Protein AF-0000000077543007 (afdb_homodimer)

Nearest PDB structures (foldseek):
  8khv-assembly1_A  TM=5.682E-01  e=6.028E-10  Spirosoma fluviale
  8khw-assembly1_A  TM=5.569E-01  e=1.251E-08  Bacteroides intestinalis
  7uft-assembly1_A  TM=4.070E-01  e=1.947E-04  Bifidobacterium longum
  7vqo-assembly1_A  TM=4.888E-01  e=1.429E-02  Thermochaetoides thermophila DSM 1495
  8khv-assembly1_A  TM=5.682E-01  e=8.457E-10  Spirosoma fluviale

Secondary structure (DSSP, 8-state):
--SSTTTTT----SHHHHHHHHHHHHGGGGGGB-TTSS-B--SS----SS-HHHHHHHHHHTTHHHHHHHHHHT-S-HHHHHHHHHHHHHHH-TTSTT------TT-THHHHHHHHHHHHHHS-GGGTGGGS-HHHHHHHHHHHHTTTT----SSTTHHHHHHHHHHHHHTS----HHHHHHHHHHHHHHHTTEEETTEE-SSSBPPHHHHHHHHHHHHHH--------BB--SGGGTTSSHHHHHHHHHHHHTTT-HHHHHHHHHHHHHHHHHHGGGB-TT--B---SS-GGGGGGGGHHHHHHHHHT--SPPTTS-SHHHHHHHHHHHHHHHHHT-TTSB-TTS-B-SBSSSB-STT--TT--TTGGGGGGGGGGGGGS-TTSHHHHSPPPPPPHHHHH--EEEETTTTEEEE--TTS---EEEE-S-B-SS--TTHHHHH-SSEEESSS--B--S-SSSHHHH--TT-EEEESSTTSS-B---SBPPPEEEEEEEESSS-EEEEEEEEEE-SSTT-SEEEEEEEEPP-SSSTTEEEEEEEEEEB--SSEEEEEEE---EE-B-TTT-PBPPBPS-GGGGTTPPTTTS-EEEE-SSEEEEEETTEEEEEEE---TT-EEEEE-PPTT-BSS-SSEEEEEEEEEEETTSB--EEEEEEEEEEESSGGG-----SS-HHHHHH----EE-SS---SS-EEEE--/--SSTTTTT----SHHHHHHHHHHHHGGGGGGB-TTSS-B--SS----SS-HHHHHHHHHHTTHHHHHHHHHHT-S-HHHHHHHHHHHHHHH-TTSTT------TT-THHHHHHHHHHHHHHS-GGGTGGGS-HHHHHHHHHHHHTTTT----SSTHHHHHHHHHHHHHHTS----HHHHHHHHHHHHHHHTTEEETTEE-SSSBPPHHHHHHHHHHHHHH--------BB--SGGGTTSSHHHHHHHHHHHHTTT-HHHHHHHHHHHHHHHHHHGGGB-TT--B---SS-GGGGGGGGHHHHHHHHHT--SPPTTS-SHHHHHHHHHHHHHHHHHT-TTSB-TTS-B-SBSSSB-STT--TT--TTGGGGGGGGGGGGGS-TTSHHHHSPPPPPPHHHHH--EEEETTTTEEEE--TTS---EEEE-S-B-SS--TTHHHHHSSSEEESSS--B--S-SSSHHHH--TT-EEEESSTTSS-B---SBPPPEEEEEEEESSS-EEEEEEEEEE-SSTT-SEEEEEEEEPP-SSSTTEEEEEEEEEEE--SSEEEEEEE---EE-B-TTT-PBPPBPS-GGGGTTPPTTTS-EEEE-SSEEEEEETTEEEEEEE---TT-EEEEE-PPTT-BSS-SSEEEEEEEEEEETTSEEEEEEEEEEEEEESSGGG-----SS-HHHHHH----EE-SS---SS-EEEE--

Solvent-accessible surface area (backbone atoms only — not comparable to full-atom values): 69764 Å² total; per-residue (Å²): 129,59,63,36,69,43,37,40,74,38,78,43,82,48,70,66,42,48,47,42,25,51,49,40,65,50,54,44,50,61,83,32,39,42,98,58,33,22,25,18,54,70,87,60,64,55,36,26,76,62,35,59,53,46,44,18,37,34,37,47,27,36,54,25,33,33,50,16,13,23,45,40,34,72,68,53,62,56,82,71,50,45,53,60,62,53,6,49,48,26,18,42,30,85,86,34,96,37,33,59,65,85,52,56,60,70,32,70,56,48,59,46,34,27,30,51,18,47,22,56,63,46,22,49,52,77,77,46,66,67,65,43,50,71,66,38,47,52,30,44,52,52,55,55,54,35,56,64,94,47,56,59,64,78,34,62,58,40,54,17,55,40,36,29,47,48,24,34,40,74,66,66,67,46,84,47,71,65,54,55,49,52,43,50,52,41,52,55,55,57,60,63,15,55,70,43,65,45,37,25,31,67,19,57,68,55,52,70,66,57,54,53,49,36,51,51,46,20,75,73,68,36,44,49,85,78,52,68,58,25,34,48,53,45,48,49,24,30,23,70,32,44,45,21,52,47,28,48,42,34,53,77,39,33,89,78,37,54,72,60,31,51,51,43,49,50,26,49,47,40,25,47,59,56,55,58,67,46,38,46,69,43,21,44,54,44,66,59,40,80,70,54,39,21,52,61,14,68,37,8,35,43,21,25,45,58,67,35,60,64,73,87,36,50,76,75,49,53,41,49,16,34,39,40,24,56,34,34,34,26,52,30,39,47,20,73,50,33,78,39,34,45,43,96,74,41,43,64,49,54,22,59,42,26,52,33,73,55,69,46,51,54,74,48,33,65,35,48,36,43,53,24,33,45,33,46,36,43,49,23,55,49,73,81,34,62,53,63,61,36,64,70,34,71,74,58,63,69,57,55,74,46,29,64,43,80,40,76,63,54,37,31,36,39,37,39,32,72,86,33,27,43,48,34,33,40,41,63,46,25,28,65,48,62,74,51,54,48,44,42,53,32,39,27,28,47,49,34,25,42,74,44,30,54,33,30,33,70,32,54,52,30,64,37,25,37,30,50,40,24,30,62,32,37,16,74,59,27,56,44,41,69,31,42,52,42,72,55,41,78,59,47,77,46,56,27,43,37,46,52,100,62,79,40,78,44,69,24,40,34,24,42,34,32,58,42,91,84,53,45,40,39,36,38,38,35,40,40,61,55,37,91,91,40,32,41,34,35,36,40,39,34,42,38,35,39,68,27,83,38,65,44,31,36,37,41,33,23,19,55,34,37,54,36,40,39,87,89,66,33,40,72,58,47,80,46,92,53,67,69,69,30,60,88,44,55,76,37,71,56,66,19,31,42,72,58,78,42,30,24,35,41,30,12,72,58,15,40,25,16,30,35,46,74,79,52,82,64,48,43,48,39,72,40,64,38,48,34,49,25,34,43,70,39,37,42,40,26,21,20,31,42,33,39,57,41,75,16,74,49,80,52,75,45,76,48,51,39,40,33,35,44,40,28,29,56,32,64,73,40,57,71,92,70,81,70,44,58,38,55,56,64,72,56,63,86,42,75,40,88,80,80,60,92,67,98,57,64,33,33,39,63,74,126,131,61,62,37,70,43,36,41,73,38,78,41,82,47,70,65,42,49,47,40,26,51,51,40,65,52,55,46,51,61,83,31,39,42,97,58,32,21,24,18,53,71,86,61,61,57,36,27,76,62,34,61,52,46,42,19,36,35,38,46,27,36,53,25,32,33,51,16,13,22,44,40,33,72,69,54,62,56,80,71,49,44,52,58,63,52,5,48,48,25,18,42,29,83,86,34,96,37,33,59,67,84,54,57,59,71,33,70,56,49,59,45,35,27,30,50,18,47,22,56,62,47,21,51,53,77,76,45,66,67,64,43,51,72,66,36,48,52,30,42,53,54,53,56,55,34,54,65,94,47,54,61,64,78,33,59,57,41,54,18,54,41,35,28,47,48,24,34,39,74,66,66,68,47,85,48,71,65,54,54,48,51,42,50,52,40,52,55,54,57,59,62,14,56,70,43,66,44,36,23,32,65,18,56,67,53,52,70,66,56,53,53,49,38,50,52,45,21,76,72,68,35,43,48,86,78,52,68,57,24,33,47,54,46,48,49,25,30,23,71,30,44,47,22,52,45,28,47,41,35,52,77,38,34,90,79,37,53,71,62,30,50,51,44,51,50,26,49,48,41,24,47,61,56,57,58,67,47,39,47,69,43,21,44,53,44,66,58,40,79,70,52,39,21,52,61,15,67,36,8,35,42,20,24,46,57,67,34,60,64,72,86,36,49,76,74,49,53,40,49,17,35,37,39,24,56,34,34,33,27,52,31,37,46,19,74,50,32,76,38,34,43,41,96,73,40,43,64,49,53,21,59,42,26,52,31,70,55,68,47,52,53,74,49,31,65,36,47,38,43,53,24,33,45,34,47,36,43,49,24,54,50,72,80,34,62,53,62,60,35,65,70,33,70,73,58,63,70,57,56,75,46,29,64,44,78,38,76,65,53,36,32,36,41,37,38,33,73,86,31,27,42,47,33,33,38,40,60,45,24,28,67,48,62,72,52,54,46,44,43,55,32,37,28,29,47,50,32,23,43,73,41,31,54,33,32,34,70,31,53,53,31,63,37,25,36,31,51,43,26,30,63,31,39,16,74,60,28,54,43,42,69,32,40,52,40,72,54,41,77,58,46,79,47,54,26,41,36,47,52,100,62,79,40,78,45,69,25,39,35,26,43,34,32,57,42,91,84,54,46,39,37,35,37,38,34,40,40,62,54,38,91,91,39,32,41,34,35,36,40,39,35,42,37,33,38,67,27,80,38,66,45,31,38,37,40,33,24,19,53,34,38,56,36,39,37,88,89,66,33,41,72,58,46,80,47,91,53,66,70,70,30,61,88,45,56,78,38,72,56,66,20,30,41,70,56,78,44,28,24,36,40,29,13,71,57,14,40,26,17,30,35,46,75,80,52,81,64,46,45,46,39,73,40,63,38,46,36,48,24,34,45,69,39,37,44,42,28,22,19,31,42,32,39,57,42,75,15,74,49,80,53,75,46,78,48,52,39,40,34,34,43,38,28,29,58,32,63,73,41,56,71,91,72,78,71,44,57,38,56,55,64,72,56,63,86,40,73,41,86,80,79,60,92,68,97,57,62,33,31,38,62,75,127

Sequence (1408 aa):
MPPLSGFSDNPFETRDDVIRAAEALIRPLMQYMSPGKGRVRIPHSTGTHFDETAAQLEGFARPFWAIGALLMGRTGNMELIQSWLDGFEAGTDPESPDYWGPIKSFDQRMVEAEMISFSLLASPRGLLWERLSQKAQQNLIAWLSGLHGKDMPQANWLWFRVFANLALLKVCQVDTPALRHHLKEDLERLDEFYITDGWSGDGLWRSAELDLQEYETYKETGKANTVRSSRNACYYSGSFAIQFSQLLYTRFAGDMDPDRTERYRQQARDFGRGFCRFFDKAGAAIPFGRSLTYRFACGGFFAALAVADTPDLPDPLGSPGVVKGFLLRHLRWWARHSSDIFYTDGVLNFGWTYPQMYLTEDYNSPQSVYWALKSLIVVGLPENSTFWSEPEAPYPETLLEEPLRVLPAPRQILCNQPGGNHHFMLSFAQFLAIPFKGIMAKYSKFAYSSAFGFSVPSGGYGLAQLAPDNTLALSRDGMETWAVKYKCAEPEFKTATVHAAALQQVPVATVQWFPWTDRSVSVSTTIVPPTARWPDWHIRIHRVSGHLNLGKVFTAEGGFAIHGRHVKDTLELGQLDSANLLTGCDLGEVEGVLQDERSVLILSEQGASGITTNVLAGTTVSPLKPEPNTNLMRQRTLIPTIEHTIDGSGSGEIILVTKVFAISRKANGGWKNQGASLRDRWVNEPVIDMGDTKSNGDFISVSYMPPLSGFSDNPFETRDDVIRAAEALIRPLMQYMSPGKGRVRIPHSTGTHFDETAAQLEGFARPFWAIGALLMGRTGNMELIQSWLDGFEAGTDPESPDYWGPIKSFDQRMVEAEMISFSLLASPRGLLWERLSQKAQQNLIAWLSGLHGKDMPQANWLWFRVFANLALLKVCQVDTPALRHHLKEDLERLDEFYITDGWSGDGLWRSAELDLQEYETYKETGKANTVRSSRNACYYSGSFAIQFSQLLYTRFAGDMDPDRTERYRQQARDFGRGFCRFFDKAGAAIPFGRSLTYRFACGGFFAALAVADTPDLPDPLGSPGVVKGFLLRHLRWWARHSSDIFYTDGVLNFGWTYPQMYLTEDYNSPQSVYWALKSLIVVGLPENSTFWSEPEAPYPETLLEEPLRVLPAPRQILCNQPGGNHHFMLSFAQFLAIPFKGIMAKYSKFAYSSAFGFSVPSGGYGLAQLAPDNTLALSRDGMETWAVKYKCAEPEFKTATVHAAALQQVPVATVQWFPWTDRSVSVSTTIVPPTARWPDWHIRIHRVSGHLNLGKVFTAEGGFAIHGRHVKDTLELGQLDSANLLTGCDLGEVEGVLQDERSVLILSEQGASGITTNVLAGTTVSPLKPEPNTNLMRQRTLIPTIEHTIDGSGSGEIILVTKVFAISRKANGGWKNQGASLRDRWVNEPVIDMGDTKSNGDFISVSY

Organism: Fusarium solani (NCBI:txid169388)

Radius of gyration: 32.07 Å; Cα contacts (8 Å, |Δi|>4): 3424; chains: 2; bounding box: 77×89×77 Å

Foldseek 3Di:
DFLFPLALPQLLFALVSLLSNLLSQLQLQVVQADPQSQFTDDPPDDAFPADPLLVRNLQLQLSLLQVLLCQLQVHHPCVSCVSSLSNLQQQLDPPHPSDSDADAAQHSNLVSLQSVLSSLLRHDCVSHVVVDDPVSLVSLLVRLCSPQPHHHDLFLSLLSNLSSLLSCVPRVVDDDPSSVVSNVVSVVSLVQQDFDLLFGDRHNADAVVVVVVQLVVCVVPVDHLPDQHFQDGDLCRALLGNLLSLLSCLLRPCVPCVVSNVVSLSSLLRCCQPLLLQAFQQLQGFQFAAPCLLELSSLLRLLSCQSSVRPCRDPPCRFLLASLQNLSSNSSVCSNLQRAQADSSSHGEGFYSHHFCLRHWSRDDRSNNSSNCSSSSSSSDYCPRRNRVDGRDGHGCVCQVPQWDQDQRSRKIWGHHPVFFWTKMAGAAGAGSPDIRQGCQRHPAGMTTSQQFTFGAPDFFACQRRVAARWKWKDLPPRGGTFTFHHWHDKDKDWKWWDAPDIDIFIKIWIKGASDSNSQKIKIKIKAAADPVQSFKIKIKIKIFGQCCRAKMKIKHWHGWDAQAAPPPRHGAAEDDDLCVQVPDDQAPDAHWYDDAFKIWGGHNFGIKMKGWDDDVAKHWDFDWHQASRGRRHRTTTITMIMHMDGSNDGDIDMIMMMIGTGTQQGNNGDDPPDDTPSVSVVPTAAEDPPDDDDPHIHMYDDD/DFLFPLALPQLLFALVSLLSNLLSQLQLQVVQADPQSQFTDDPPDDAFPADPLLVRNLQLQLSLLQVLLCQLQVHHPCVSCVSSLSNLQQQLDPPHPSDSDADAAQHSNLVSLQSVLSSLLRHDCVSHVVVDDPVSLVSLLVRLCSPQPHHHDLFLSLLSNLSSLLSCVPRVVDDDPSSVVSNVVSVVSLVQQDFDLLFGDRHNADAVVVVVVQLVVCVVPVDHLPDQHFQDGDLCRALLGNLLSLLSCLLRPCVPCVVSNVVSLSSLLRCCVPLLLQAFQQLQGFQFAAPCLLELSSLLRLLSCQSSVRPCRDPPCRFLLASLQNLSSNSSVCSNLQRAQADSSSHGEGFYSHHFCLRHWSRDDRSNNSSNCSSSSSSSDYCPRRNRVDGRDGHGCVCQVPQWDQDQRSRKIWGHHPVFFWTKMAGAAGAGSPDIRQGCQRHPAGMTTSQQFTFGAPDFFACQRRVAARWKWKDLPPRGGTFTFHHWHRKDKDWKWWDAPDIDIDIKIWIKGASDSNSQKIKIWIKAAADPVQSFKIKIKIKIFGQCLRAKMKIKHWHGWDAQAAPPPRHGAAEDDDLCVQVPDDQAPDAHWYDDAFKIWGGHNFGIKMKGWDDDVAKHWDFDWHQASRGRRHRTTTITMIMHMDGSNDGDIDMIMMMIGTHTQQGSRGDDPPDDTPSVSVVPTAAEDPPDDDDPHIHMYDDD

pLDDT: mean 94.96, std 6.3, range [54.31, 98.88]

InterPro domains:
  IPR016624 Uncharacterised conserved protein UCP014753 [PIRSF014753] (2-687)
  IPR016624 Uncharacterised conserved protein UCP014753 [PTHR35339] (1-686)
  IPR049237 DUF2264, C-terminal domain [PF20938] (404-688)
  IPR049349 DUF2264, N-terminal domain [PF10022] (14-395)

Structure (mmCIF, N/CA/C/O backbone):
data_AF-0000000077543007-model_v1
#
loop_
_entity.id
_entity.type
_entity.pdbx_description
1 polymer 'DUF2264 domain-containing protein'
#
loop_
_atom_site.group_PDB
_atom_site.id
_atom_site.type_symbol
_atom_site.label_atom_id
_atom_site.label_alt_id
_atom_site.label_comp_id
_atom_site.label_asym_id
_atom_site.label_entity_id
_atom_site.label_seq_id
_atom_site.pdbx_PDB_ins_code
_atom_site.Cartn_x
_atom_site.Cartn_y
_atom_site.Cartn_z
_atom_site.occupancy
_atom_site.B_iso_or_equiv
_atom_site.auth_seq_id
_atom_site.auth_comp_id
_atom_site.auth_asym_id
_atom_site.auth_atom_id
_atom_site.pdbx_PDB_model_num
ATOM 1 N N . MET A 1 1 ? -15.898 -4.453 23.844 1 85.38 1 MET A N 1
ATOM 2 C CA . MET A 1 1 ? -14.805 -3.809 24.578 1 85.38 1 MET A CA 1
ATOM 3 C C . MET A 1 1 ? -14.133 -2.74 23.719 1 85.38 1 MET A C 1
ATOM 5 O O . MET A 1 1 ? -14.07 -2.871 22.5 1 85.38 1 MET A O 1
ATOM 9 N N . PRO A 1 2 ? -13.703 -1.674 24.422 1 93.31 2 PRO A N 1
ATOM 10 C CA . PRO A 1 2 ? -12.992 -0.674 23.625 1 93.31 2 PRO A CA 1
ATOM 11 C C . PRO A 1 2 ? -11.703 -1.222 23.016 1 93.31 2 PRO A C 1
ATOM 13 O O . PRO A 1 2 ? -11.047 -2.082 23.609 1 93.31 2 PRO A O 1
ATOM 16 N N . PRO A 1 3 ? -11.398 -0.762 21.828 1 94.06 3 PRO A N 1
ATOM 17 C CA . PRO A 1 3 ? -10.164 -1.215 21.188 1 94.06 3 PRO A CA 1
ATOM 18 C C . PRO A 1 3 ? -8.938 -1.092 22.109 1 94.06 3 PRO A C 1
ATOM 20 O O . PRO A 1 3 ? -8.109 -2.004 22.156 1 94.06 3 PRO A O 1
ATOM 23 N N . LEU A 1 4 ? -8.797 0.015 22.781 1 98.06 4 LEU A N 1
ATOM 24 C CA . LEU A 1 4 ? -7.777 0.2 23.812 1 98.06 4 LEU A CA 1
ATOM 25 C C . LEU A 1 4 ? -8.367 0.856 25.062 1 98.06 4 LEU A C 1
ATOM 27 O O . LEU A 1 4 ? -8.594 2.068 25.078 1 98.06 4 LEU A O 1
ATOM 31 N N . SER A 1 5 ? -8.555 0.048 26.109 1 98.12 5 SER A N 1
ATOM 32 C CA . SER A 1 5 ? -9.07 0.579 27.359 1 98.12 5 SER A CA 1
ATOM 33 C C . SER A 1 5 ? -8.172 1.682 27.906 1 98.12 5 SER A C 1
ATOM 35 O O . SER A 1 5 ? -6.949 1.537 27.938 1 98.12 5 SER A O 1
ATOM 37 N N . GLY A 1 6 ? -8.727 2.766 28.297 1 98.25 6 GLY A N 1
ATOM 38 C CA . GLY A 1 6 ? -7.977 3.895 28.828 1 98.25 6 GLY A CA 1
ATOM 39 C C . GLY A 1 6 ? -7.766 4.996 27.797 1 98.25 6 GLY A C 1
ATOM 40 O O . GLY A 1 6 ? -7.461 6.133 28.172 1 98.25 6 GLY A O 1
ATOM 41 N N . PHE A 1 7 ? -7.941 4.668 26.547 1 98.69 7 PHE A N 1
ATOM 42 C CA . PHE A 1 7 ? -7.836 5.668 25.484 1 98.69 7 PHE A CA 1
ATOM 43 C C . PHE A 1 7 ? -9.141 5.777 24.719 1 98.69 7 PHE A C 1
ATOM 45 O O . PHE A 1 7 ? -9.742 6.855 24.641 1 98.69 7 PHE A O 1
ATOM 52 N N . SER A 1 8 ? -9.633 4.664 24.156 1 98.56 8 SER A N 1
ATOM 53 C CA . SER A 1 8 ? -10.797 4.652 23.281 1 98.56 8 SER A CA 1
ATOM 54 C C . SER A 1 8 ? -12.078 4.957 24.047 1 98.56 8 SER A C 1
ATOM 56 O O . SER A 1 8 ? -13.086 5.355 23.469 1 98.56 8 SER A O 1
ATOM 58 N N . ASP A 1 9 ? -12.086 4.754 25.344 1 98.44 9 ASP A N 1
ATOM 59 C CA . ASP A 1 9 ? -13.234 5.035 26.203 1 98.44 9 ASP A CA 1
ATOM 60 C C . ASP A 1 9 ? -12.945 6.223 27.125 1 98.44 9 ASP A C 1
ATOM 62 O O . ASP A 1 9 ? -13.609 6.387 28.141 1 98.44 9 ASP A O 1
ATOM 66 N N . ASN A 1 10 ? -11.969 7.02 26.812 1 98.5 10 ASN A N 1
ATOM 67 C CA . ASN A 1 10 ? -11.508 8.133 27.625 1 98.5 10 ASN A CA 1
ATOM 68 C C . ASN A 1 10 ? -12.312 9.398 27.344 1 98.5 10 ASN A C 1
ATOM 70 O O . ASN A 1 10 ? -12.43 9.828 26.203 1 98.5 10 ASN A O 1
ATOM 74 N N . PRO A 1 11 ? -12.812 10.078 28.391 1 98.31 11 PRO A N 1
ATOM 75 C CA . PRO A 1 11 ? -13.562 11.312 28.156 1 98.31 11 PRO A CA 1
ATOM 76 C C . PRO A 1 11 ? -12.656 12.508 27.891 1 98.31 11 PRO A C 1
ATOM 78 O O . PRO A 1 11 ? -13.125 13.531 27.375 1 98.31 11 PRO A O 1
ATOM 81 N N . PHE A 1 12 ? -11.336 12.461 28.281 1 98.31 12 PHE A N 1
ATOM 82 C CA . PHE A 1 12 ? -10.352 13.523 28.094 1 98.31 12 PHE A CA 1
ATOM 83 C C . PHE A 1 12 ? -10.875 14.852 28.641 1 98.31 12 PHE A C 1
ATOM 85 O O . PHE A 1 12 ? -10.859 15.859 27.938 1 98.31 12 PHE A O 1
ATOM 92 N N . GLU A 1 13 ? -11.211 14.867 29.922 1 97.56 13 GLU A N 1
ATOM 93 C CA . GLU A 1 13 ? -11.766 16.062 30.562 1 97.56 13 GLU A CA 1
ATOM 94 C C . GLU A 1 13 ? -10.805 16.609 31.609 1 97.56 13 GLU A C 1
ATOM 96 O O . GLU A 1 13 ? -10.836 17.812 31.922 1 97.56 13 GLU A O 1
ATOM 101 N N . THR A 1 14 ? -10.016 15.734 32.188 1 96.88 14 THR A N 1
ATOM 102 C CA . THR A 1 14 ? -9.156 16.125 33.312 1 96.88 14 THR A CA 1
ATOM 103 C C . THR A 1 14 ? -7.711 15.727 33.031 1 96.88 14 THR A C 1
ATOM 105 O O . THR A 1 14 ? -7.426 15 32.094 1 96.88 14 THR A O 1
ATOM 108 N N . ARG A 1 15 ? -6.84 16.234 33.906 1 97.5 15 ARG A N 1
ATOM 109 C CA . ARG A 1 15 ? -5.434 15.844 33.844 1 97.5 15 ARG A CA 1
ATOM 110 C C . ARG A 1 15 ? -5.285 14.336 34.031 1 97.5 15 ARG A C 1
ATOM 112 O O . ARG A 1 15 ? -4.496 13.695 33.312 1 97.5 15 ARG A O 1
ATOM 119 N N . ASP A 1 16 ? -6.043 13.719 34.906 1 97.44 16 ASP A N 1
ATOM 120 C CA . ASP A 1 16 ? -5.988 12.281 35.188 1 97.44 16 ASP A CA 1
ATOM 121 C C . ASP A 1 16 ? -6.402 11.484 33.938 1 97.44 16 ASP A C 1
ATOM 123 O O . ASP A 1 16 ? -5.879 10.391 33.719 1 97.44 16 ASP A O 1
ATOM 127 N N . ASP A 1 17 ? -7.387 11.984 33.25 1 98.12 17 ASP A N 1
ATOM 128 C CA . ASP A 1 17 ? -7.801 11.32 32.031 1 98.12 17 ASP A CA 1
ATOM 129 C C . ASP A 1 17 ? -6.641 11.234 31.031 1 98.12 17 ASP A C 1
ATOM 131 O O . ASP A 1 17 ? -6.445 10.195 30.391 1 98.12 17 ASP A O 1
ATOM 135 N N . VAL A 1 18 ? -5.918 12.32 30.891 1 98.44 18 VAL A N 1
ATOM 136 C CA . VAL A 1 18 ? -4.812 12.359 29.938 1 98.44 18 VAL A CA 1
ATOM 137 C C . VAL A 1 18 ? -3.676 11.469 30.422 1 98.44 18 VAL A C 1
ATOM 139 O O . VAL A 1 18 ? -3.008 10.805 29.625 1 98.44 18 VAL A O 1
ATOM 142 N N . ILE A 1 19 ? -3.42 11.438 31.75 1 98.06 19 ILE A N 1
ATOM 143 C CA . ILE A 1 19 ? -2.434 10.531 32.312 1 98.06 19 ILE A CA 1
ATOM 144 C C . ILE A 1 19 ? -2.82 9.086 32.031 1 98.06 19 ILE A C 1
ATOM 146 O O . ILE A 1 19 ? -1.983 8.289 31.578 1 98.06 19 ILE A O 1
ATOM 150 N N . ARG A 1 20 ? -4.086 8.773 32.188 1 97.81 20 ARG A N 1
ATOM 151 C CA . ARG A 1 20 ? -4.594 7.438 31.906 1 97.81 20 ARG A CA 1
ATOM 152 C C . ARG A 1 20 ? -4.371 7.07 30.438 1 97.81 20 ARG A C 1
ATOM 154 O O . ARG A 1 20 ? -4 5.934 30.125 1 97.81 20 ARG A O 1
ATOM 161 N N . ALA A 1 21 ? -4.629 7.996 29.578 1 98.56 21 ALA A N 1
ATOM 162 C CA . ALA A 1 21 ? -4.422 7.762 28.156 1 98.56 21 ALA A CA 1
ATOM 163 C C . ALA A 1 21 ? -2.949 7.516 27.844 1 98.56 21 ALA A C 1
ATOM 165 O O . ALA A 1 21 ? -2.615 6.629 27.062 1 98.56 21 ALA A O 1
ATOM 166 N N . ALA A 1 22 ? -2.074 8.328 28.422 1 98.31 22 ALA A N 1
ATOM 167 C CA . ALA A 1 22 ? -0.638 8.164 28.219 1 98.31 22 ALA A CA 1
ATOM 168 C C . ALA A 1 22 ? -0.182 6.766 28.641 1 98.31 22 ALA A C 1
ATOM 170 O O . ALA A 1 22 ? 0.537 6.094 27.891 1 98.31 22 ALA A O 1
ATOM 171 N N . GLU A 1 23 ? -0.645 6.328 29.75 1 97.88 23 GLU A N 1
ATOM 172 C CA . GLU A 1 23 ? -0.274 5.012 30.266 1 97.88 23 GLU A CA 1
ATOM 173 C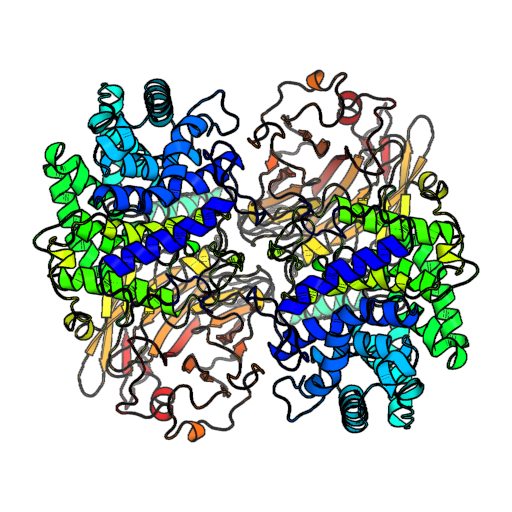 C . GLU A 1 23 ? -0.843 3.896 29.391 1 97.88 23 GLU A C 1
ATOM 175 O O . GLU A 1 23 ? -0.166 2.902 29.125 1 97.88 23 GLU A O 1
ATOM 180 N N . ALA A 1 24 ? -2.088 4.121 28.969 1 98.06 24 ALA A N 1
ATOM 181 C CA . ALA A 1 24 ? -2.74 3.127 28.125 1 98.06 24 ALA A CA 1
ATOM 182 C C . ALA A 1 24 ? -1.973 2.932 26.828 1 98.06 24 ALA A C 1
ATOM 184 O O . ALA A 1 24 ? -1.878 1.812 26.312 1 98.06 24 ALA A O 1
ATOM 185 N N . LEU A 1 25 ? -1.42 3.961 26.25 1 98.31 25 LEU A N 1
ATOM 186 C CA . LEU A 1 25 ? -0.743 3.926 24.953 1 98.31 25 LEU A CA 1
ATOM 187 C C . LEU A 1 25 ? 0.64 3.295 25.094 1 98.31 25 LEU A C 1
ATOM 189 O O . LEU A 1 25 ? 1.143 2.693 24.141 1 98.31 25 LEU A O 1
ATOM 193 N N . ILE A 1 26 ? 1.286 3.367 26.25 1 97.19 26 ILE A N 1
ATOM 194 C CA . ILE A 1 26 ? 2.654 2.887 26.422 1 97.19 26 ILE A CA 1
ATOM 195 C C . ILE A 1 26 ? 2.637 1.432 26.875 1 97.19 26 ILE A C 1
ATOM 197 O O . ILE A 1 26 ? 3.535 0.656 26.547 1 97.19 26 ILE A O 1
ATOM 201 N N . ARG A 1 27 ? 1.613 1.009 27.594 1 97.62 27 ARG A N 1
ATOM 202 C CA . ARG A 1 27 ? 1.558 -0.284 28.266 1 97.62 27 ARG A CA 1
ATOM 203 C C . ARG A 1 27 ? 1.702 -1.429 27.266 1 97.62 27 ARG A C 1
ATOM 205 O O . ARG A 1 27 ? 2.465 -2.369 27.5 1 97.62 27 ARG A O 1
ATOM 212 N N . PRO A 1 28 ? 1.023 -1.37 26.109 1 97.5 28 PRO A N 1
ATOM 213 C CA . PRO A 1 28 ? 1.122 -2.494 25.188 1 97.5 28 PRO A CA 1
ATOM 214 C C . PRO A 1 28 ? 2.539 -2.697 24.656 1 97.5 28 PRO A C 1
ATOM 216 O O . PRO A 1 28 ? 2.891 -3.801 24.219 1 97.5 28 PRO A O 1
ATOM 219 N N . LEU A 1 29 ? 3.383 -1.721 24.656 1 97.94 29 LEU A N 1
ATOM 220 C CA . LEU A 1 29 ? 4.734 -1.806 24.125 1 97.94 29 LEU A CA 1
ATOM 221 C C . LEU A 1 29 ? 5.625 -2.658 25.016 1 97.94 29 LEU A C 1
ATOM 223 O O . LEU A 1 29 ? 6.656 -3.17 24.562 1 97.94 29 LEU A O 1
ATOM 227 N N . MET A 1 30 ? 5.242 -2.807 26.281 1 97.25 30 MET A N 1
ATOM 228 C CA . MET A 1 30 ? 6.059 -3.508 27.266 1 97.25 30 MET A CA 1
ATOM 229 C C . MET A 1 30 ? 6.289 -4.957 26.844 1 97.25 30 MET A C 1
ATOM 231 O O . MET A 1 30 ? 7.375 -5.504 27.062 1 97.25 30 MET A O 1
ATOM 235 N N . GLN A 1 31 ? 5.309 -5.512 26.219 1 95.88 31 GLN A N 1
ATOM 236 C CA . GLN A 1 31 ? 5.402 -6.922 25.859 1 95.88 31 GLN A CA 1
ATOM 237 C C . GLN A 1 31 ? 6.395 -7.129 24.719 1 95.88 31 GLN A C 1
ATOM 239 O O . GLN A 1 31 ? 6.801 -8.258 24.438 1 95.88 31 GLN A O 1
ATOM 244 N N . TYR A 1 32 ? 6.879 -6.055 24.156 1 97.25 32 TYR A N 1
ATOM 245 C CA . TYR A 1 32 ? 7.746 -6.18 22.984 1 97.25 32 TYR A CA 1
ATOM 246 C C . TYR A 1 32 ? 9.125 -5.605 23.266 1 97.25 32 TYR A C 1
ATOM 248 O O . TYR A 1 32 ? 9.914 -5.383 22.344 1 97.25 32 TYR A O 1
ATOM 256 N N . MET A 1 33 ? 9.445 -5.348 24.469 1 97.94 33 MET A N 1
ATOM 257 C CA . MET A 1 33 ? 10.773 -4.883 24.859 1 97.94 33 MET A CA 1
ATOM 258 C C . MET A 1 33 ? 11.797 -6.008 24.75 1 97.94 33 MET A C 1
ATOM 260 O O . MET A 1 33 ? 11.469 -7.176 24.984 1 97.94 33 MET A O 1
ATOM 264 N N . SER A 1 34 ? 12.977 -5.66 24.359 1 97.88 34 SER A N 1
ATOM 265 C CA . SER A 1 34 ? 14.078 -6.609 24.359 1 97.88 34 SER A CA 1
ATOM 266 C C . SER A 1 34 ? 14.391 -7.086 25.781 1 97.88 34 SER A C 1
ATOM 268 O O . SER A 1 34 ? 13.961 -6.469 26.75 1 97.88 34 SER A O 1
ATOM 270 N N . PRO A 1 35 ? 15.156 -8.164 25.969 1 96.69 35 PRO A N 1
ATOM 271 C CA . PRO A 1 35 ? 15.492 -8.672 27.297 1 96.69 35 PRO A CA 1
ATOM 272 C C . PRO A 1 35 ? 16.172 -7.633 28.188 1 96.69 35 PRO A C 1
ATOM 274 O O . PRO A 1 35 ? 15.883 -7.531 29.375 1 96.69 35 PRO A O 1
ATOM 277 N N . GLY A 1 36 ? 17.031 -6.832 27.578 1 97.44 36 GLY A N 1
ATOM 278 C CA . GLY A 1 36 ? 17.688 -5.777 28.328 1 97.44 36 GLY A CA 1
ATOM 279 C C . GLY A 1 36 ? 16.875 -4.496 28.406 1 97.44 36 GLY A C 1
ATOM 280 O O . GLY A 1 36 ? 17.328 -3.496 28.953 1 97.44 36 GLY A O 1
ATOM 281 N N . LYS A 1 37 ? 15.703 -4.461 27.766 1 98 37 LYS A N 1
ATOM 282 C CA . LYS A 1 37 ? 14.719 -3.387 27.781 1 98 37 LYS A CA 1
ATOM 283 C C . LYS A 1 37 ? 15.219 -2.166 27.016 1 98 37 LYS A C 1
ATOM 285 O O . LYS A 1 37 ? 14.594 -1.104 27.047 1 98 37 LYS A O 1
ATOM 290 N N . GLY A 1 38 ? 16.297 -2.291 26.312 1 98.19 38 GLY A N 1
ATOM 291 C CA . GLY A 1 38 ? 16.875 -1.141 25.625 1 98.19 38 GLY A CA 1
ATOM 292 C C . GLY A 1 38 ? 16.25 -0.878 24.266 1 98.19 38 GLY A C 1
ATOM 293 O O . GLY A 1 38 ? 16.516 0.157 23.656 1 98.19 38 GLY A O 1
ATOM 294 N N . ARG A 1 39 ? 15.406 -1.795 23.781 1 98.38 39 ARG A N 1
ATOM 295 C CA . ARG A 1 39 ? 14.766 -1.687 22.484 1 98.38 39 ARG A CA 1
ATOM 296 C C . ARG A 1 39 ? 13.336 -2.203 22.531 1 98.38 39 ARG A C 1
ATOM 298 O O . ARG A 1 39 ? 12.961 -2.936 23.453 1 98.38 39 ARG A O 1
ATOM 305 N N . VAL A 1 40 ? 12.477 -1.747 21.625 1 98.19 40 VAL A N 1
ATOM 306 C CA . VAL A 1 40 ? 11.109 -2.238 21.453 1 98.19 40 VAL A CA 1
ATOM 307 C C . VAL A 1 40 ? 10.867 -2.613 20 1 98.19 40 VAL A C 1
ATOM 309 O O . VAL A 1 40 ? 11.055 -1.792 19.094 1 98.19 40 VAL A O 1
ATOM 312 N N . ARG A 1 41 ? 10.477 -3.82 19.703 1 97.12 41 ARG A N 1
ATOM 313 C CA . ARG A 1 41 ? 10.18 -4.309 18.359 1 97.12 41 ARG A CA 1
ATOM 314 C C . ARG A 1 41 ? 8.727 -4.754 18.25 1 97.12 41 ARG A C 1
ATOM 316 O O . ARG A 1 41 ? 8.391 -5.883 18.625 1 97.12 41 ARG A O 1
ATOM 323 N N . ILE A 1 42 ? 7.867 -3.967 17.672 1 96.94 42 ILE A N 1
ATOM 324 C CA . ILE A 1 42 ? 6.496 -4.359 17.375 1 96.94 42 ILE A CA 1
ATOM 325 C C . ILE A 1 42 ? 6.488 -5.457 16.312 1 96.94 42 ILE A C 1
ATOM 327 O O . ILE A 1 42 ? 7.199 -5.363 15.312 1 96.94 42 ILE A O 1
ATOM 331 N N . PRO A 1 43 ? 5.699 -6.527 16.5 1 93.25 43 PRO A N 1
ATOM 332 C CA . PRO A 1 43 ? 5.824 -7.723 15.664 1 93.25 43 PRO A CA 1
ATOM 333 C C . PRO A 1 43 ? 5.082 -7.594 14.336 1 93.25 43 PRO A C 1
ATOM 335 O O . PRO A 1 43 ? 4.594 -8.594 13.797 1 93.25 43 PRO A O 1
ATOM 338 N N . HIS A 1 44 ? 4.816 -6.551 13.742 1 89.94 44 HIS A N 1
ATOM 339 C CA . HIS A 1 44 ? 4.328 -6.34 12.383 1 89.94 44 HIS A CA 1
ATOM 340 C C . HIS A 1 44 ? 5.469 -5.98 11.438 1 89.94 44 HIS A C 1
ATOM 342 O O . HIS A 1 44 ? 5.789 -4.805 11.258 1 89.94 44 HIS A O 1
ATOM 348 N N . SER A 1 45 ? 5.922 -6.949 10.695 1 89.62 45 SER A N 1
ATOM 349 C CA . SER A 1 45 ? 7.23 -6.941 10.062 1 89.62 45 SER A CA 1
ATOM 350 C C . SER A 1 45 ? 7.207 -6.152 8.758 1 89.62 45 SER A C 1
ATOM 352 O O . SER A 1 45 ? 7.055 -6.73 7.676 1 89.62 45 SER A O 1
ATOM 354 N N . THR A 1 46 ? 7.383 -4.879 8.75 1 92.25 46 THR A N 1
ATOM 355 C CA . THR A 1 46 ? 7.625 -4.027 7.59 1 92.25 46 THR A CA 1
ATOM 356 C C . THR A 1 46 ? 8.938 -3.266 7.742 1 92.25 46 THR A C 1
ATOM 358 O O . THR A 1 46 ? 9.438 -3.102 8.859 1 92.25 46 THR A O 1
ATOM 361 N N . GLY A 1 47 ? 9.523 -2.92 6.645 1 95.5 47 GLY A N 1
ATOM 362 C CA . GLY A 1 47 ? 10.828 -2.273 6.668 1 95.5 47 GLY A CA 1
ATOM 363 C C . GLY A 1 47 ? 10.766 -0.788 6.371 1 95.5 47 GLY A C 1
ATOM 364 O O . GLY A 1 47 ? 9.727 -0.277 5.957 1 95.5 47 GLY A O 1
ATOM 365 N N . THR A 1 48 ? 11.859 -0.1 6.695 1 97.5 48 THR A N 1
ATOM 366 C CA . THR A 1 48 ? 12.125 1.294 6.355 1 97.5 48 THR A CA 1
ATOM 367 C C . THR A 1 48 ? 13.422 1.424 5.559 1 97.5 48 THR A C 1
ATOM 369 O O . THR A 1 48 ? 14.117 0.434 5.34 1 97.5 48 THR A O 1
ATOM 372 N N . HIS A 1 49 ? 13.688 2.68 5.113 1 97.12 49 HIS A N 1
ATOM 373 C CA . HIS A 1 49 ? 14.945 2.904 4.402 1 97.12 49 HIS A CA 1
ATOM 374 C C . HIS A 1 49 ? 16.141 2.807 5.344 1 97.12 49 HIS A C 1
ATOM 376 O O . HIS A 1 49 ? 17.281 2.641 4.895 1 97.12 49 HIS A O 1
ATOM 382 N N . PHE A 1 50 ? 15.961 2.869 6.645 1 97.75 50 PHE A N 1
ATOM 383 C CA . PHE A 1 50 ? 17.047 2.738 7.609 1 97.75 50 PHE A CA 1
ATOM 384 C C . PHE A 1 50 ? 17.016 1.374 8.289 1 97.75 50 PHE A C 1
ATOM 386 O O . PHE A 1 50 ? 16.125 0.566 8.016 1 97.75 50 PHE A O 1
ATOM 393 N N . ASP A 1 51 ? 18 1.054 9.156 1 97.5 51 ASP A N 1
ATOM 394 C CA . ASP A 1 51 ? 18.219 -0.303 9.648 1 97.5 51 ASP A CA 1
ATOM 395 C C . ASP A 1 51 ? 17.25 -0.656 10.766 1 97.5 51 ASP A C 1
ATOM 397 O O . ASP A 1 51 ? 16.625 0.229 11.352 1 97.5 51 ASP A O 1
ATOM 401 N N . GLU A 1 52 ? 17.156 -1.91 11.086 1 97.06 52 GLU A N 1
ATOM 402 C CA . GLU A 1 52 ? 16.203 -2.453 12.047 1 97.06 52 GLU A C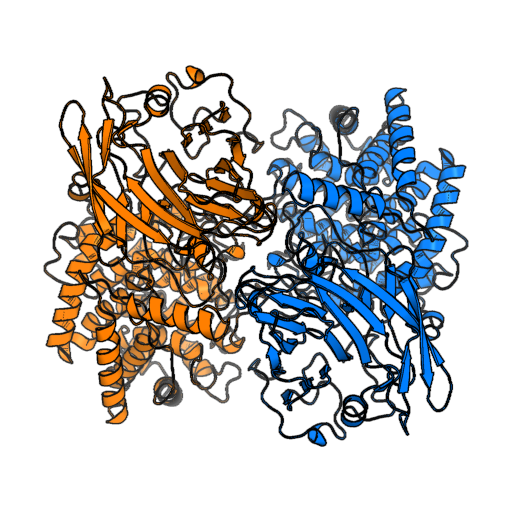A 1
ATOM 403 C C . GLU A 1 52 ? 16.516 -1.972 13.461 1 97.06 52 GLU A C 1
ATOM 405 O O . GLU A 1 52 ? 15.594 -1.751 14.258 1 97.06 52 GLU A O 1
ATOM 410 N N . THR A 1 53 ? 17.766 -1.839 13.812 1 97.62 53 THR A N 1
ATOM 411 C CA . THR A 1 53 ? 18.125 -1.376 15.148 1 97.62 53 THR A CA 1
ATOM 412 C C . THR A 1 53 ? 17.594 0.032 15.391 1 97.62 53 THR A C 1
ATOM 414 O O . THR A 1 53 ? 17.047 0.315 16.469 1 97.62 53 THR A O 1
ATOM 417 N N . ALA A 1 54 ? 17.766 0.852 14.391 1 98.12 54 ALA A N 1
ATOM 418 C CA . ALA A 1 54 ? 17.234 2.207 14.5 1 98.12 54 ALA A CA 1
ATOM 419 C C . ALA A 1 54 ? 15.719 2.189 14.648 1 98.12 54 ALA A C 1
ATOM 421 O O . ALA A 1 54 ? 15.148 2.986 15.398 1 98.12 54 ALA A O 1
ATOM 422 N N . ALA A 1 55 ? 15.078 1.314 13.922 1 98.19 55 ALA A N 1
ATOM 423 C CA . ALA A 1 55 ? 13.625 1.188 14.031 1 98.19 55 ALA A CA 1
ATOM 424 C C . ALA A 1 55 ? 13.211 0.775 15.438 1 98.19 55 ALA A C 1
ATOM 426 O O . ALA A 1 55 ? 12.234 1.298 15.984 1 98.19 55 ALA A O 1
ATOM 427 N N . GLN A 1 56 ? 13.914 -0.158 16.047 1 98.12 56 GLN A N 1
ATOM 428 C CA . GLN A 1 56 ? 13.609 -0.616 17.391 1 98.12 56 GLN A CA 1
ATOM 429 C C . GLN A 1 56 ? 13.898 0.472 18.422 1 98.12 56 GLN A C 1
ATOM 431 O O . GLN A 1 56 ? 13.203 0.579 19.438 1 98.12 56 GLN A O 1
ATOM 436 N N . LEU A 1 57 ? 14.906 1.249 18.125 1 98.56 57 LEU A N 1
ATOM 437 C CA . LEU A 1 57 ? 15.172 2.406 18.969 1 98.56 57 LEU A CA 1
ATOM 438 C C . LEU A 1 57 ? 14 3.379 18.953 1 98.56 57 LEU A C 1
ATOM 440 O O . LEU A 1 57 ? 13.664 3.984 19.969 1 98.56 57 LEU A O 1
ATOM 444 N N . GLU A 1 58 ? 13.328 3.557 17.797 1 98.19 58 GLU A N 1
ATOM 445 C CA . GLU A 1 58 ? 12.117 4.375 17.75 1 98.19 58 GLU A CA 1
ATOM 446 C C . GLU A 1 58 ? 11.117 3.938 18.812 1 98.19 58 GLU A C 1
ATOM 448 O O . GLU A 1 58 ? 10.539 4.773 19.516 1 98.19 58 GLU A O 1
ATOM 453 N N . GLY A 1 59 ? 10.992 2.598 18.859 1 98.25 59 GLY A N 1
ATOM 454 C CA . GLY A 1 59 ? 10.023 2.039 19.781 1 98.25 59 GLY A CA 1
ATOM 455 C C . GLY A 1 59 ? 10.359 2.311 21.234 1 98.25 59 GLY A C 1
ATOM 456 O O . GLY A 1 59 ? 9.469 2.449 22.078 1 98.25 59 GLY A O 1
ATOM 457 N N . PHE A 1 60 ? 11.617 2.379 21.547 1 98.31 60 PHE A N 1
ATOM 458 C CA . PHE A 1 60 ? 12.078 2.658 22.891 1 98.31 60 PHE A CA 1
ATOM 459 C C . PHE A 1 60 ? 12.016 4.152 23.188 1 98.31 60 PHE A C 1
ATOM 461 O O . PHE A 1 60 ? 11.539 4.559 24.25 1 98.31 60 PHE A O 1
ATOM 468 N N . ALA A 1 61 ? 12.422 4.977 22.234 1 98.62 61 ALA A N 1
ATOM 469 C CA . ALA A 1 61 ? 12.688 6.391 22.484 1 98.62 61 ALA A CA 1
ATOM 470 C C . ALA A 1 61 ? 11.398 7.211 22.406 1 98.62 61 ALA A C 1
ATOM 472 O O . ALA A 1 61 ? 11.188 8.125 23.219 1 98.62 61 ALA A O 1
ATOM 473 N N . ARG A 1 62 ? 10.562 7.023 21.547 1 98.5 62 ARG A N 1
ATOM 474 C CA . ARG A 1 62 ? 9.445 7.91 21.25 1 98.5 62 ARG A CA 1
ATOM 475 C C . ARG A 1 62 ? 8.453 7.945 22.406 1 98.5 62 ARG A C 1
ATOM 477 O O . ARG A 1 62 ? 7.859 8.984 22.688 1 98.5 62 ARG A O 1
ATOM 484 N N . PRO A 1 63 ? 8.281 6.828 23.156 1 98.19 63 PRO A N 1
ATOM 485 C CA . PRO A 1 63 ? 7.434 6.906 24.344 1 98.19 63 PRO A CA 1
ATOM 486 C C . PRO A 1 63 ? 7.941 7.922 25.359 1 98.19 63 PRO A C 1
ATOM 488 O O . PRO A 1 63 ? 7.195 8.336 26.25 1 98.19 63 PRO A O 1
ATOM 491 N N . PHE A 1 64 ? 9.156 8.352 25.266 1 98.31 64 PHE A N 1
ATOM 492 C CA . PHE A 1 64 ? 9.727 9.281 26.234 1 98.31 64 PHE A CA 1
ATOM 493 C C . PHE A 1 64 ? 9.094 10.664 26.094 1 98.31 64 PHE A C 1
ATOM 495 O O . PHE A 1 64 ? 9.242 11.516 26.969 1 98.31 64 PHE A O 1
ATOM 502 N N . TRP A 1 65 ? 8.367 10.93 25.031 1 98.5 65 TRP A N 1
ATOM 503 C CA . TRP A 1 65 ? 7.523 12.125 25.047 1 98.5 65 TRP A CA 1
ATOM 504 C C . TRP A 1 65 ? 6.527 12.078 26.188 1 98.5 65 TRP A C 1
ATOM 506 O O . TRP A 1 65 ? 6.406 13.039 26.953 1 98.5 65 TRP A O 1
ATOM 516 N N . ALA A 1 66 ? 5.871 10.938 26.297 1 98 66 ALA A N 1
ATOM 517 C CA . ALA A 1 66 ? 4.895 10.766 27.375 1 98 66 ALA A CA 1
ATOM 518 C C . ALA A 1 66 ? 5.59 10.477 28.703 1 98 66 ALA A C 1
ATOM 520 O O . ALA A 1 66 ? 5.223 11.047 29.734 1 98 66 ALA A O 1
ATOM 521 N N . ILE A 1 67 ? 6.582 9.641 28.734 1 98 67 ILE A N 1
ATOM 522 C CA . ILE A 1 67 ? 7.262 9.234 29.953 1 98 67 ILE A CA 1
ATOM 523 C C . ILE A 1 67 ? 7.977 10.43 30.578 1 98 67 ILE A C 1
ATOM 525 O O . ILE A 1 67 ? 7.867 10.68 31.781 1 98 67 ILE A O 1
ATOM 529 N N . GLY A 1 68 ? 8.742 11.164 29.703 1 98 68 GLY A N 1
ATOM 530 C CA . GLY A 1 68 ? 9.383 12.375 30.188 1 98 68 GLY A CA 1
ATOM 531 C C . GLY A 1 68 ? 8.414 13.367 30.812 1 98 68 GLY A C 1
ATOM 532 O O . GLY A 1 68 ? 8.711 13.977 31.828 1 98 68 GLY A O 1
ATOM 533 N N . ALA A 1 69 ? 7.258 13.477 30.172 1 98.12 69 ALA A N 1
ATOM 534 C CA . ALA A 1 69 ? 6.234 14.383 30.672 1 98.12 69 ALA A CA 1
ATOM 535 C C . ALA A 1 69 ? 5.664 13.898 32 1 98.12 69 ALA A C 1
ATOM 537 O O . ALA A 1 69 ? 5.441 14.688 32.938 1 98.12 69 ALA A O 1
ATOM 538 N N . LEU A 1 70 ? 5.398 12.602 32.094 1 97.75 70 LEU A N 1
ATOM 539 C CA . LEU A 1 70 ? 4.891 12.023 33.344 1 97.75 70 LEU A CA 1
ATOM 540 C C . LEU A 1 70 ? 5.879 12.234 34.469 1 97.75 70 LEU A C 1
ATOM 542 O O . LEU A 1 70 ? 5.477 12.539 35.594 1 97.75 70 LEU A O 1
ATOM 546 N N . LEU A 1 71 ? 7.133 12.102 34.219 1 97.38 71 LEU A N 1
ATOM 547 C CA . LEU A 1 71 ? 8.164 12.344 35.219 1 97.38 71 LEU A CA 1
ATOM 548 C C . LEU A 1 71 ? 8.203 13.812 35.594 1 97.38 71 LEU A C 1
ATOM 550 O O . LEU A 1 71 ? 8.352 14.148 36.781 1 97.38 71 LEU A O 1
ATOM 554 N N . MET A 1 72 ? 8.133 14.656 34.594 1 97.12 72 MET A N 1
ATOM 555 C CA . MET A 1 72 ? 8.117 16.109 34.844 1 97.12 72 MET A CA 1
ATOM 556 C C . MET A 1 72 ? 7.027 16.484 35.844 1 97.12 72 MET A C 1
ATOM 558 O O . MET A 1 72 ? 7.262 17.297 36.719 1 97.12 72 MET A O 1
ATOM 562 N N . GLY A 1 73 ? 5.859 15.875 35.656 1 95.56 73 GLY A N 1
ATOM 563 C CA . GLY A 1 73 ? 4.719 16.156 36.531 1 95.56 73 GLY A CA 1
ATOM 564 C C . GLY A 1 73 ? 4.734 15.367 37.812 1 95.56 73 GLY A C 1
ATOM 565 O O . GLY A 1 73 ? 3.891 15.578 38.688 1 95.56 73 GLY A O 1
ATOM 566 N N . ARG A 1 74 ? 5.617 14.438 38.062 1 93.25 74 ARG A N 1
ATOM 567 C CA . ARG A 1 74 ? 5.715 13.547 39.219 1 93.25 74 ARG A CA 1
ATOM 568 C C . ARG A 1 74 ? 4.434 12.742 39.375 1 93.25 74 ARG A C 1
ATOM 570 O O . ARG A 1 74 ? 3.918 12.633 40.5 1 93.25 74 ARG A O 1
ATOM 577 N N . THR A 1 75 ? 3.85 12.242 38.406 1 84 75 THR A N 1
ATOM 578 C CA . THR A 1 75 ? 2.547 11.586 38.438 1 84 75 THR A CA 1
ATOM 579 C C . THR A 1 75 ? 2.582 10.25 37.719 1 84 75 THR A C 1
ATOM 581 O O . THR A 1 75 ? 1.56 9.57 37.594 1 84 75 THR A O 1
ATOM 584 N N . GLY A 1 76 ? 3.564 9.844 37.219 1 78.81 76 GLY A N 1
ATOM 585 C CA . GLY A 1 76 ? 3.596 8.609 36.438 1 78.81 76 GLY A CA 1
ATOM 586 C C . GLY A 1 76 ? 3.611 7.367 37.312 1 78.81 76 GLY A C 1
ATOM 587 O O . GLY A 1 76 ? 4.023 7.418 38.469 1 78.81 76 GLY A O 1
ATOM 588 N N . ASN A 1 77 ? 2.893 6.281 36.812 1 90.62 77 ASN A N 1
ATOM 589 C CA . ASN A 1 77 ? 3.039 4.953 37.406 1 90.62 77 ASN A CA 1
ATOM 590 C C . ASN A 1 77 ? 4.465 4.43 37.25 1 90.62 77 ASN A C 1
ATOM 592 O O . ASN A 1 77 ? 4.84 3.906 36.219 1 90.62 77 ASN A O 1
ATOM 596 N N . MET A 1 78 ? 5.148 4.504 38.281 1 90.88 78 MET A N 1
ATOM 597 C CA . MET A 1 78 ? 6.574 4.199 38.219 1 90.88 78 MET A CA 1
ATOM 598 C C . MET A 1 78 ? 6.801 2.727 37.906 1 90.88 78 MET A C 1
ATOM 600 O O . MET A 1 78 ? 7.801 2.371 37.281 1 90.88 78 MET A O 1
ATOM 604 N N . GLU A 1 79 ? 5.895 1.903 38.25 1 91.38 79 GLU A N 1
ATOM 605 C CA . GLU A 1 79 ? 6 0.494 37.875 1 91.38 79 GLU A CA 1
ATOM 606 C C . GLU A 1 79 ? 5.977 0.312 36.344 1 91.38 79 GLU A C 1
ATOM 608 O O . GLU A 1 79 ? 6.695 -0.53 35.812 1 91.38 79 GLU A O 1
ATOM 613 N N . LEU A 1 80 ? 5.137 1.122 35.812 1 92 80 LEU A N 1
ATOM 614 C CA . LEU A 1 80 ? 5.016 1.062 34.344 1 92 80 LEU A CA 1
ATOM 615 C C . LEU A 1 80 ? 6.25 1.646 33.688 1 92 80 LEU A C 1
ATOM 617 O O . LEU A 1 80 ? 6.805 1.041 32.75 1 92 80 LEU A O 1
ATOM 621 N N . ILE A 1 81 ? 6.77 2.752 34.188 1 94.12 81 ILE A N 1
ATOM 622 C CA . ILE A 1 81 ? 7.789 3.51 33.5 1 94.12 81 ILE A CA 1
ATOM 623 C C . ILE A 1 81 ? 9.172 2.949 33.812 1 94.12 81 ILE A C 1
ATOM 625 O O . ILE A 1 81 ? 10.133 3.182 33.062 1 94.12 81 ILE A O 1
ATOM 629 N N . GLN A 1 82 ? 9.266 2.117 34.906 1 94.94 82 GLN A N 1
ATOM 630 C CA . GLN A 1 82 ? 10.555 1.624 35.375 1 94.94 82 GLN A CA 1
ATOM 631 C C . GLN A 1 82 ? 11.273 0.831 34.312 1 94.94 82 GLN A C 1
ATOM 633 O O . GLN A 1 82 ? 12.5 0.931 34.156 1 94.94 82 GLN A O 1
ATOM 638 N N . SER A 1 83 ? 10.57 0.084 33.531 1 95.31 83 SER A N 1
ATOM 639 C CA . SER A 1 83 ? 11.188 -0.717 32.5 1 95.31 83 SER A CA 1
ATOM 640 C C . SER A 1 83 ? 11.914 0.164 31.469 1 95.31 83 SER A C 1
ATOM 642 O O . SER A 1 83 ? 12.969 -0.208 30.969 1 95.31 83 SER A O 1
ATOM 644 N N . TRP A 1 84 ? 11.328 1.285 31.156 1 95.5 84 TRP A N 1
ATOM 645 C CA . TRP A 1 84 ? 11.953 2.207 30.203 1 95.5 84 TRP A CA 1
ATOM 646 C C . TRP A 1 84 ? 13.211 2.832 30.812 1 95.5 84 TRP A C 1
ATOM 648 O O . TRP A 1 84 ? 14.195 3.062 30.109 1 95.5 84 TRP A O 1
ATOM 658 N N . LEU A 1 85 ? 13.125 3.129 32.062 1 94.88 85 LEU A N 1
ATOM 659 C CA . LEU A 1 85 ? 14.289 3.717 32.719 1 94.88 85 LEU A CA 1
ATOM 660 C C . LEU A 1 85 ? 15.453 2.73 32.75 1 94.88 85 LEU A C 1
ATOM 662 O O . LEU A 1 85 ? 16.594 3.109 32.531 1 94.88 85 LEU A O 1
ATOM 666 N N . ASP A 1 86 ? 15.086 1.484 32.969 1 94.94 86 ASP A N 1
ATOM 667 C CA . ASP A 1 86 ? 16.094 0.432 33 1 94.94 86 ASP A CA 1
ATOM 668 C C . ASP A 1 86 ? 16.766 0.259 31.625 1 94.94 86 ASP A C 1
ATOM 670 O O . ASP A 1 86 ? 17.922 -0.132 31.547 1 94.94 86 ASP A O 1
ATOM 674 N N . GLY A 1 87 ? 16.031 0.599 30.625 1 96.94 87 GLY A N 1
ATOM 675 C CA . GLY A 1 87 ? 16.484 0.357 29.266 1 96.94 87 GLY A CA 1
ATOM 676 C C . GLY A 1 87 ? 17.641 1.238 28.859 1 96.94 87 GLY A C 1
ATOM 677 O O . GLY A 1 87 ? 18.375 0.915 27.922 1 96.94 87 GLY A O 1
ATOM 678 N N . PHE A 1 88 ? 17.906 2.344 29.562 1 96.12 88 PHE A N 1
ATOM 679 C CA . PHE A 1 88 ? 19.016 3.244 29.234 1 96.12 88 PHE A CA 1
ATOM 680 C C . PHE A 1 88 ? 20.359 2.537 29.391 1 96.12 88 PHE A C 1
ATOM 682 O O . PHE A 1 88 ? 21.266 2.748 28.594 1 96.12 88 PHE A O 1
ATOM 689 N N . GLU A 1 89 ? 20.359 1.729 30.438 1 96.44 89 GLU A N 1
ATOM 690 C CA . GLU A 1 89 ? 21.625 1.045 30.719 1 96.44 89 GLU A CA 1
ATOM 691 C C . GLU A 1 89 ? 22.016 0.132 29.547 1 96.44 89 GLU A C 1
ATOM 693 O O . GLU A 1 89 ? 23.141 0.209 29.047 1 96.44 89 GLU A O 1
ATOM 698 N N . ALA A 1 90 ? 21.094 -0.651 29.141 1 97.62 90 ALA A N 1
ATOM 699 C CA . ALA A 1 90 ? 21.359 -1.601 28.078 1 97.62 90 ALA A CA 1
ATOM 700 C C . ALA A 1 90 ? 21.5 -0.886 26.734 1 97.62 90 ALA A C 1
ATOM 702 O O . ALA A 1 90 ? 22.375 -1.217 25.922 1 97.62 90 ALA A O 1
ATOM 703 N N . GLY A 1 91 ? 20.672 0.088 26.406 1 98.06 91 GLY A N 1
ATOM 704 C CA . GLY A 1 91 ? 20.625 0.751 25.125 1 98.06 91 GLY A CA 1
ATOM 705 C C . GLY A 1 91 ? 21.859 1.578 24.812 1 98.06 91 GLY A C 1
ATOM 706 O O . GLY A 1 91 ? 22.25 1.718 23.656 1 98.06 91 GLY A O 1
ATOM 707 N N . THR A 1 92 ? 22.516 2.102 25.812 1 98 92 THR A N 1
ATOM 708 C CA . THR A 1 92 ? 23.641 3.008 25.594 1 98 92 THR A CA 1
ATOM 709 C C . THR A 1 92 ? 24.969 2.266 25.734 1 98 92 THR A C 1
ATOM 711 O O . THR A 1 92 ? 26.031 2.822 25.438 1 98 92 THR A O 1
ATOM 714 N N . ASP A 1 93 ? 24.938 1.023 26.203 1 98 93 ASP A N 1
ATOM 715 C CA . ASP A 1 93 ? 26.141 0.237 26.438 1 98 93 ASP A CA 1
ATOM 716 C C . ASP A 1 93 ? 26.609 -0.446 25.141 1 98 93 ASP A C 1
ATOM 718 O O . ASP A 1 93 ? 25.969 -1.382 24.672 1 98 93 ASP A O 1
ATOM 722 N N . PRO A 1 94 ? 27.734 -0.085 24.625 1 97 94 PRO A N 1
ATOM 723 C CA . PRO A 1 94 ? 28.219 -0.668 23.359 1 97 94 PRO A CA 1
ATOM 724 C C . PRO A 1 94 ? 28.422 -2.178 23.453 1 97 94 PRO A C 1
ATOM 726 O O . PRO A 1 94 ? 28.5 -2.859 22.438 1 97 94 PRO A O 1
ATOM 729 N N . GLU A 1 95 ? 28.516 -2.703 24.625 1 96.62 95 GLU A N 1
ATOM 730 C CA . GLU A 1 95 ? 28.734 -4.133 24.797 1 96.62 95 GLU A CA 1
ATOM 731 C C . GLU A 1 95 ? 27.422 -4.891 24.953 1 96.62 95 GLU A C 1
ATOM 733 O O . GLU A 1 95 ? 27.406 -6.121 24.969 1 96.62 95 GLU A O 1
ATOM 738 N N . SER A 1 96 ? 26.406 -4.121 25.078 1 97.19 96 SER A N 1
ATOM 739 C CA . SER A 1 96 ? 25.094 -4.73 25.25 1 97.19 96 SER A CA 1
ATOM 740 C C . SER A 1 96 ? 24.516 -5.184 23.906 1 97.19 96 SER A C 1
ATOM 742 O O . SER A 1 96 ? 24.672 -4.496 22.891 1 97.19 96 SER A O 1
ATOM 744 N N . PRO A 1 97 ? 23.75 -6.301 23.859 1 96 97 PRO A N 1
ATOM 745 C CA . PRO A 1 97 ? 23 -6.688 22.656 1 96 97 PRO A CA 1
ATOM 746 C C . PRO A 1 97 ? 21.938 -5.672 22.266 1 96 97 PRO A C 1
ATOM 748 O O . PRO A 1 97 ? 21.469 -5.672 21.125 1 96 97 PRO A O 1
ATOM 751 N N . ASP A 1 98 ? 21.578 -4.77 23.188 1 97.69 98 ASP A N 1
ATOM 752 C CA . ASP A 1 98 ? 20.531 -3.793 22.938 1 97.69 98 ASP A CA 1
ATOM 753 C C . ASP A 1 98 ? 21.109 -2.453 22.5 1 97.69 98 ASP A C 1
ATOM 755 O O . ASP A 1 98 ? 20.375 -1.482 22.297 1 97.69 98 ASP A O 1
ATOM 759 N N . TYR A 1 99 ? 22.453 -2.438 22.312 1 98 99 TYR A N 1
ATOM 760 C CA . TYR A 1 99 ? 23.109 -1.173 21.984 1 98 99 TYR A CA 1
ATOM 761 C C . TYR A 1 99 ? 22.453 -0.515 20.781 1 98 99 TYR A C 1
ATOM 763 O O . TYR A 1 99 ? 22.188 -1.174 19.781 1 98 99 TYR A O 1
ATOM 771 N N . TRP A 1 100 ? 22.25 0.78 20.875 1 98.31 100 TRP A N 1
ATOM 772 C CA . TRP A 1 100 ? 21.562 1.541 19.844 1 98.31 100 TRP A CA 1
ATOM 773 C C . TRP A 1 100 ? 22.469 1.731 18.625 1 98.31 100 TRP A C 1
ATOM 775 O O . TRP A 1 100 ? 21.984 2.025 17.531 1 98.31 100 TRP A O 1
ATOM 785 N N . GLY A 1 101 ? 23.719 1.579 18.781 1 97.06 101 GLY A N 1
ATOM 786 C CA . GLY A 1 101 ? 24.688 1.837 17.719 1 97.06 101 GLY A CA 1
ATOM 787 C C . GLY A 1 101 ? 25.141 3.283 17.672 1 97.06 101 GLY A C 1
ATOM 788 O O . GLY A 1 101 ? 24.469 4.172 18.188 1 97.06 101 GLY A O 1
ATOM 789 N N . PRO A 1 102 ? 26.297 3.527 17.094 1 96.62 102 PRO A N 1
ATOM 790 C CA . PRO A 1 102 ? 26.75 4.906 16.938 1 96.62 102 PRO A CA 1
ATOM 791 C C . PRO A 1 102 ? 25.922 5.707 15.938 1 96.62 102 PRO A C 1
ATOM 793 O O . PRO A 1 102 ? 25.312 5.129 15.031 1 96.62 102 PRO A O 1
ATOM 796 N N . ILE A 1 103 ? 25.859 6.992 16.141 1 97.56 103 ILE A N 1
ATOM 797 C CA . ILE A 1 103 ? 25.141 7.883 15.242 1 97.56 103 ILE A CA 1
ATOM 798 C C . ILE A 1 103 ? 26.031 8.25 14.055 1 97.56 103 ILE A C 1
ATOM 800 O O . ILE A 1 103 ? 27.172 8.695 14.242 1 97.56 103 ILE A O 1
ATOM 804 N N . LYS A 1 104 ? 25.5 8.062 12.859 1 96.62 104 LYS A N 1
ATOM 805 C CA . LYS A 1 104 ? 26.188 8.461 11.633 1 96.62 104 LYS A CA 1
ATOM 806 C C . LYS A 1 104 ? 25.469 9.625 10.953 1 96.62 104 LYS A C 1
ATOM 808 O O . LYS A 1 104 ? 24.438 10.086 11.438 1 96.62 104 LYS A O 1
ATOM 813 N N . SER A 1 105 ? 26.109 10.195 9.883 1 97.62 105 SER A N 1
ATOM 814 C CA . SER A 1 105 ? 25.453 11.258 9.125 1 97.62 105 SER A CA 1
ATOM 815 C C . SER A 1 105 ? 24.156 10.773 8.484 1 97.62 105 SER A C 1
ATOM 817 O O . SER A 1 105 ? 24.094 9.656 7.969 1 97.62 105 SER A O 1
ATOM 819 N N . PHE A 1 106 ? 23.141 11.602 8.539 1 96.81 106 PHE A N 1
ATOM 820 C CA . PHE A 1 106 ? 21.828 11.344 7.961 1 96.81 106 PHE A CA 1
ATOM 821 C C . PHE A 1 106 ? 21.219 10.062 8.531 1 96.81 106 PHE A C 1
ATOM 823 O O . PHE A 1 106 ? 20.5 9.344 7.832 1 96.81 106 PHE A O 1
ATOM 830 N N . ASP A 1 107 ? 21.531 9.812 9.781 1 97.25 107 ASP A N 1
ATOM 831 C CA . ASP A 1 107 ? 21.156 8.578 10.469 1 97.25 107 ASP A CA 1
ATOM 832 C C . ASP A 1 107 ? 19.844 8.75 11.234 1 97.25 107 ASP A C 1
ATOM 834 O O . ASP A 1 107 ? 19.656 9.742 11.93 1 97.25 107 ASP A O 1
ATOM 838 N N . GLN A 1 108 ? 18.969 7.797 11.133 1 97.69 108 GLN A N 1
ATOM 839 C CA . GLN A 1 108 ? 17.688 7.832 11.836 1 97.69 108 GLN A CA 1
ATOM 840 C C . GLN A 1 108 ? 17.891 7.992 13.336 1 97.69 108 GLN A C 1
ATOM 842 O O . GLN A 1 108 ? 17.031 8.57 14.023 1 97.69 108 GLN A O 1
ATOM 847 N N . ARG A 1 109 ? 18.984 7.516 13.977 1 97.81 109 ARG A N 1
ATOM 848 C CA . ARG A 1 109 ? 19.297 7.617 15.406 1 97.81 109 ARG A CA 1
ATOM 849 C C . ARG A 1 109 ? 19.344 9.078 15.852 1 97.81 109 ARG A C 1
ATOM 851 O O . ARG A 1 109 ? 19.078 9.383 17.016 1 97.81 109 ARG A O 1
ATOM 858 N N . MET A 1 110 ? 19.594 9.961 14.883 1 98.38 110 MET A N 1
ATOM 859 C CA . MET A 1 110 ? 19.625 11.391 15.188 1 98.38 110 MET A CA 1
ATOM 860 C C . MET A 1 110 ? 18.25 11.867 15.641 1 98.38 110 MET A C 1
ATOM 862 O O . MET A 1 110 ? 18.141 12.695 16.547 1 98.38 110 MET A O 1
ATOM 866 N N . VAL A 1 111 ? 17.234 11.336 15.008 1 98.5 111 VAL A N 1
ATOM 867 C CA . VAL A 1 111 ? 15.852 11.75 15.258 1 98.5 111 VAL A CA 1
ATOM 868 C C . VAL A 1 111 ? 15.469 11.406 16.703 1 98.5 111 VAL A C 1
ATOM 870 O O . VAL A 1 111 ? 14.883 12.234 17.391 1 98.5 111 VAL A O 1
ATOM 873 N N . GLU A 1 112 ? 15.844 10.227 17.141 1 98.38 112 GLU A N 1
ATOM 874 C CA . GLU A 1 112 ? 15.43 9.703 18.438 1 98.38 112 GLU A CA 1
ATOM 875 C C . GLU A 1 112 ? 16.125 10.438 19.578 1 98.38 112 GLU A C 1
ATOM 877 O O . GLU A 1 112 ? 15.688 10.375 20.734 1 98.38 112 GLU A O 1
ATOM 882 N N . ALA A 1 113 ? 17.141 11.219 19.266 1 98 113 ALA A N 1
ATOM 883 C CA . ALA A 1 113 ? 17.875 11.977 20.281 1 98 113 ALA A CA 1
ATOM 884 C C . ALA A 1 113 ? 16.984 13.062 20.891 1 98 113 ALA A C 1
ATOM 886 O O . ALA A 1 113 ? 17.188 13.445 22.047 1 98 113 ALA A O 1
ATOM 887 N N . GLU A 1 114 ? 16.047 13.492 20.156 1 97.94 114 GLU A N 1
ATOM 888 C CA . GLU A 1 114 ? 15.234 14.594 20.672 1 97.94 114 GLU A CA 1
ATOM 889 C C . GLU A 1 114 ? 14.367 14.148 21.844 1 97.94 114 GLU A C 1
ATOM 891 O O . GLU A 1 114 ? 14.289 14.836 22.859 1 97.94 114 GLU A O 1
ATOM 896 N N . MET A 1 115 ? 13.703 13.016 21.75 1 97.31 115 MET A N 1
ATOM 897 C CA . MET A 1 115 ? 12.82 12.562 22.828 1 97.31 115 MET A CA 1
ATOM 898 C C . MET A 1 115 ? 13.625 12.188 24.062 1 97.31 115 MET A C 1
ATOM 900 O O . MET A 1 115 ? 13.172 12.422 25.188 1 97.31 115 MET A O 1
ATOM 904 N N . ILE A 1 116 ? 14.75 11.625 23.781 1 98.31 116 ILE A N 1
ATOM 905 C CA . ILE A 1 116 ? 15.641 11.297 24.891 1 98.31 116 ILE A CA 1
ATOM 906 C C . ILE A 1 116 ? 16.078 12.578 25.609 1 98.31 116 ILE A C 1
ATOM 908 O O . ILE A 1 116 ? 16.016 12.664 26.828 1 98.31 116 ILE A O 1
ATOM 912 N N . SER A 1 117 ? 16.453 13.547 24.844 1 98.75 117 SER A N 1
ATOM 913 C CA . SER A 1 117 ? 16.906 14.828 25.391 1 98.75 117 SER A CA 1
ATOM 914 C C . SER A 1 117 ? 15.766 15.547 26.109 1 98.75 117 SER A C 1
ATOM 916 O O . SER A 1 117 ? 15.977 16.125 27.188 1 98.75 117 SER A O 1
ATOM 918 N N . PHE A 1 118 ? 14.625 15.539 25.562 1 98.62 118 PHE A N 1
ATOM 919 C CA . PHE A 1 118 ? 13.453 16.125 26.219 1 98.62 118 PHE A CA 1
ATOM 920 C C . PHE A 1 118 ? 13.242 15.516 27.594 1 98.62 118 PHE A C 1
ATOM 922 O O . PHE A 1 118 ? 13.008 16.234 28.562 1 98.62 118 PHE A O 1
ATOM 929 N N . SER A 1 119 ? 13.312 14.18 27.625 1 98.19 119 SER A N 1
ATOM 930 C CA . SER A 1 119 ? 13.078 13.508 28.891 1 98.19 119 SER A CA 1
ATOM 931 C C . SER A 1 119 ? 14.117 13.898 29.938 1 98.19 119 SER A C 1
ATOM 933 O O . SER A 1 119 ? 13.805 14.055 31.109 1 98.19 119 SER A O 1
ATOM 935 N N . LEU A 1 120 ? 15.336 14.039 29.516 1 98.38 120 LEU A N 1
ATOM 936 C CA . LEU A 1 120 ? 16.391 14.477 30.422 1 98.38 120 LEU A CA 1
ATOM 937 C C . LEU A 1 120 ? 16.141 15.891 30.922 1 98.38 120 LEU A C 1
ATOM 939 O O . LEU A 1 120 ? 16.312 16.172 32.125 1 98.38 120 LEU A O 1
ATOM 943 N N . LEU A 1 121 ? 15.742 16.734 30.047 1 98.38 121 LEU A N 1
ATOM 944 C CA . LEU A 1 121 ? 15.531 18.141 30.391 1 98.38 121 LEU A CA 1
ATOM 945 C C . LEU A 1 121 ? 14.305 18.312 31.281 1 98.38 121 LEU A C 1
ATOM 947 O O . LEU A 1 121 ? 14.305 19.125 32.188 1 98.38 121 LEU A O 1
ATOM 951 N N . ALA A 1 122 ? 13.289 17.5 30.953 1 97.44 122 ALA A N 1
ATOM 952 C CA . ALA A 1 122 ? 11.984 17.688 31.578 1 97.44 122 ALA A CA 1
ATOM 953 C C . ALA A 1 122 ? 11.922 17.031 32.969 1 97.44 122 ALA A C 1
ATOM 955 O O . ALA A 1 122 ? 11.281 17.547 33.875 1 97.44 122 ALA A O 1
ATOM 956 N N . SER A 1 123 ? 12.602 15.945 33.094 1 96.62 123 SER A N 1
ATOM 957 C CA . SER A 1 123 ? 12.484 15.148 34.312 1 96.62 123 SER A CA 1
ATOM 958 C C . SER A 1 123 ? 13.312 15.75 35.469 1 96.62 123 SER A C 1
ATOM 960 O O . SER A 1 123 ? 14.445 16.188 35.25 1 96.62 123 SER A O 1
ATOM 962 N N . PRO A 1 124 ? 12.688 15.75 36.719 1 95.81 124 PRO A N 1
ATOM 963 C CA . PRO A 1 124 ? 13.586 16.016 37.844 1 95.81 124 PRO A CA 1
ATOM 964 C C . PRO A 1 124 ? 14.812 15.117 37.844 1 95.81 124 PRO A C 1
ATOM 966 O O . PRO A 1 124 ? 14.703 13.906 37.594 1 95.81 124 PRO A O 1
ATOM 969 N N . ARG A 1 125 ? 15.906 15.68 38.125 1 95.62 125 ARG A N 1
ATOM 970 C CA . ARG A 1 125 ? 17.188 14.984 38.031 1 95.62 125 ARG A CA 1
ATOM 971 C C . ARG A 1 125 ? 17.156 13.672 38.812 1 95.62 125 ARG A C 1
ATOM 973 O O . ARG A 1 125 ? 17.719 12.672 38.375 1 95.62 125 ARG A O 1
ATOM 980 N N . GLY A 1 126 ? 16.5 13.664 39.938 1 95.19 126 GLY A N 1
ATOM 981 C CA . GLY A 1 126 ? 16.484 12.492 40.812 1 95.19 126 GLY A CA 1
ATOM 982 C C . GLY A 1 126 ? 15.602 11.375 40.281 1 95.19 126 GLY A C 1
ATOM 983 O O . GLY A 1 126 ? 15.695 10.234 40.719 1 95.19 126 GLY A O 1
ATOM 984 N N . LEU A 1 127 ? 14.844 11.656 39.25 1 95.5 127 LEU A N 1
ATOM 985 C CA . LEU A 1 127 ? 13.891 10.664 38.781 1 95.5 127 LEU A CA 1
ATOM 986 C C . LEU A 1 127 ? 14.383 10.023 37.469 1 95.5 127 LEU A C 1
ATOM 988 O O . LEU A 1 127 ? 13.82 9.016 37.031 1 95.5 127 LEU A O 1
ATOM 992 N N . LEU A 1 128 ? 15.422 10.547 36.844 1 96.12 128 LEU A N 1
ATOM 993 C CA . LEU A 1 128 ? 15.922 9.945 35.594 1 96.12 128 LEU A CA 1
ATOM 994 C C . LEU A 1 128 ? 17.453 9.969 35.562 1 96.12 128 LEU A C 1
ATOM 996 O O . LEU A 1 128 ? 18.094 8.953 35.812 1 96.12 128 LEU A O 1
ATOM 1000 N N . TRP A 1 129 ? 18.078 11.141 35.469 1 97.44 129 TRP A N 1
ATOM 1001 C CA . TRP A 1 129 ? 19.516 11.258 35.281 1 97.44 129 TRP A CA 1
ATOM 1002 C C . TRP A 1 129 ? 20.297 10.617 36.438 1 97.44 129 TRP A C 1
ATOM 1004 O O . TRP A 1 129 ? 21.188 9.805 36.188 1 97.44 129 TRP A O 1
ATOM 1014 N N . GLU A 1 130 ? 19.922 10.953 37.656 1 96.62 130 GLU A N 1
ATOM 1015 C CA . GLU A 1 130 ? 20.656 10.5 38.844 1 96.62 130 GLU A CA 1
ATOM 1016 C C . GLU A 1 130 ? 20.344 9.039 39.156 1 96.62 130 GLU A C 1
ATOM 1018 O O . GLU A 1 130 ? 21.062 8.406 39.938 1 96.62 130 GLU A O 1
ATOM 1023 N N . ARG A 1 131 ? 19.344 8.516 38.5 1 94.38 131 ARG A N 1
ATOM 1024 C CA . ARG A 1 131 ? 19.016 7.105 38.688 1 94.38 131 ARG A CA 1
ATOM 1025 C C . ARG A 1 131 ? 19.922 6.234 37.812 1 94.38 131 ARG A C 1
ATOM 1027 O O . ARG A 1 131 ? 20.047 5.031 38.031 1 94.38 131 ARG A O 1
ATOM 1034 N N . LEU A 1 132 ? 20.516 6.797 36.812 1 96.62 132 LEU A N 1
ATOM 1035 C CA . LEU A 1 132 ? 21.422 6.059 35.938 1 96.62 132 LEU A CA 1
ATOM 1036 C C . LEU A 1 132 ? 22.75 5.789 36.625 1 96.62 132 LEU A C 1
ATOM 1038 O O . LEU A 1 132 ? 23.25 6.621 37.375 1 96.62 132 LEU A O 1
ATOM 1042 N N . SER A 1 133 ? 23.328 4.613 36.375 1 96.5 133 SER A N 1
ATOM 1043 C CA . SER A 1 133 ? 24.688 4.348 36.844 1 96.5 133 SER A CA 1
ATOM 1044 C C . SER A 1 133 ? 25.688 5.316 36.219 1 96.5 133 SER A C 1
ATOM 1046 O O . SER A 1 133 ? 25.406 5.938 35.188 1 96.5 133 SER A O 1
ATOM 1048 N N . GLN A 1 134 ? 26.797 5.418 36.844 1 97.38 134 GLN A N 1
ATOM 1049 C CA . GLN A 1 134 ? 27.844 6.281 36.312 1 97.38 134 GLN A CA 1
ATOM 1050 C C . GLN A 1 134 ? 28.219 5.855 34.906 1 97.38 134 GLN A C 1
ATOM 1052 O O . GLN A 1 134 ? 28.422 6.699 34.031 1 97.38 134 GLN A O 1
ATOM 1057 N N . LYS A 1 135 ? 28.297 4.574 34.719 1 97.5 135 LYS A N 1
ATOM 1058 C CA . LYS A 1 135 ? 28.625 4.051 33.406 1 97.5 135 LYS A CA 1
ATOM 1059 C C . LYS A 1 135 ? 27.547 4.438 32.375 1 97.5 135 LYS A C 1
ATOM 1061 O O . LYS A 1 135 ? 27.875 4.844 31.266 1 97.5 135 LYS A O 1
ATOM 1066 N N . ALA A 1 136 ? 26.344 4.246 32.75 1 97.44 136 ALA A N 1
ATOM 1067 C CA . ALA A 1 136 ? 25.234 4.582 31.859 1 97.44 136 ALA A CA 1
ATOM 1068 C C . ALA A 1 136 ? 25.219 6.074 31.531 1 97.44 136 ALA A C 1
ATOM 1070 O O . ALA A 1 136 ? 24.906 6.469 30.406 1 97.44 136 ALA A O 1
ATOM 1071 N N . GLN A 1 137 ? 25.5 6.922 32.531 1 98.19 137 GLN A N 1
ATOM 1072 C CA . GLN A 1 137 ? 25.594 8.359 32.312 1 98.19 137 GLN A CA 1
ATOM 1073 C C . GLN A 1 137 ? 26.672 8.695 31.281 1 98.19 137 GLN A C 1
ATOM 1075 O O . GLN A 1 137 ? 26.453 9.477 30.359 1 98.19 137 GLN A O 1
ATOM 1080 N N . GLN A 1 138 ? 27.812 8.086 31.422 1 98.19 138 GLN A N 1
ATOM 1081 C CA . GLN A 1 138 ? 28.906 8.328 30.5 1 98.19 138 GLN A CA 1
ATOM 1082 C C . GLN A 1 138 ? 28.578 7.844 29.094 1 98.19 138 GLN A C 1
ATOM 1084 O O . GLN A 1 138 ? 28.891 8.516 28.109 1 98.19 138 GLN A O 1
ATOM 1089 N N . ASN A 1 139 ? 27.984 6.668 29.062 1 98.38 139 ASN A N 1
ATOM 1090 C CA . ASN A 1 139 ? 27.578 6.125 27.766 1 98.38 139 ASN A CA 1
ATOM 1091 C C . ASN A 1 139 ? 26.578 7.035 27.062 1 98.38 139 ASN A C 1
ATOM 1093 O O . ASN A 1 139 ? 26.641 7.227 25.844 1 98.38 139 ASN A O 1
ATOM 1097 N N . LEU A 1 140 ? 25.625 7.516 27.828 1 98.38 140 LEU A N 1
ATOM 1098 C CA . LEU A 1 140 ? 24.594 8.391 27.266 1 98.38 140 LEU A CA 1
ATOM 1099 C C . LEU A 1 140 ? 25.203 9.688 26.766 1 98.38 140 LEU A C 1
ATOM 1101 O O . LEU A 1 140 ? 24.828 10.188 25.703 1 98.38 140 LEU A O 1
ATOM 1105 N N . ILE A 1 141 ? 26.109 10.289 27.531 1 98.44 141 ILE A N 1
ATOM 1106 C CA . ILE A 1 141 ? 26.828 11.484 27.125 1 98.44 141 ILE A CA 1
ATOM 1107 C C . ILE A 1 141 ? 27.562 11.211 25.797 1 98.44 141 ILE A C 1
ATOM 1109 O O . ILE A 1 141 ? 27.484 12.016 24.859 1 98.44 141 ILE A O 1
ATOM 1113 N N . ALA A 1 142 ? 28.219 10.094 25.75 1 98 142 ALA A N 1
ATOM 1114 C CA . ALA A 1 142 ? 28.969 9.727 24.547 1 98 142 ALA A CA 1
ATOM 1115 C C . ALA A 1 142 ? 28.031 9.562 23.359 1 98 142 ALA A C 1
ATOM 1117 O O . ALA A 1 142 ? 28.344 9.992 22.25 1 98 142 ALA A O 1
ATOM 1118 N N . TRP A 1 143 ? 26.922 8.938 23.578 1 98.31 143 TRP A N 1
ATOM 1119 C CA . TRP A 1 143 ? 25.969 8.68 22.5 1 98.31 143 TRP A CA 1
ATOM 1120 C C . TRP A 1 143 ? 25.375 9.977 21.953 1 98.31 143 TRP A C 1
ATOM 1122 O O . TRP A 1 143 ? 25.344 10.195 20.75 1 98.31 143 TRP A O 1
ATOM 1132 N N . LEU A 1 144 ? 24.875 10.875 22.797 1 98.25 144 LEU A N 1
ATOM 1133 C CA . LEU A 1 144 ? 24.328 12.164 22.391 1 98.25 144 LEU A CA 1
ATOM 1134 C C . LEU A 1 144 ? 25.391 13.016 21.703 1 98.25 144 LEU A C 1
ATOM 1136 O O . LEU A 1 144 ? 25.109 13.703 20.719 1 98.25 144 LEU A O 1
ATOM 1140 N N . SER A 1 145 ? 26.625 12.938 22.234 1 97.44 145 SER A N 1
ATOM 1141 C CA . SER A 1 145 ? 27.719 13.695 21.656 1 97.44 145 SER A CA 1
ATOM 1142 C C . SER A 1 145 ? 28.062 13.188 20.25 1 97.44 145 SER A C 1
ATOM 1144 O O . SER A 1 145 ? 28.719 13.891 19.469 1 97.44 145 SER A O 1
ATOM 1146 N N . GLY A 1 146 ? 27.609 11.977 19.984 1 96.19 146 GLY A N 1
ATOM 1147 C CA . GLY A 1 146 ? 27.812 11.398 18.672 1 96.19 146 GLY A CA 1
ATOM 1148 C C . GLY A 1 146 ? 27.188 12.203 17.562 1 96.19 146 GLY A C 1
ATOM 1149 O O . GLY A 1 146 ? 27.531 12.039 16.391 1 96.19 146 GLY A O 1
ATOM 1150 N N . LEU A 1 147 ? 26.25 13.125 17.859 1 97.19 147 LEU A N 1
ATOM 1151 C CA . LEU A 1 147 ? 25.609 13.984 16.875 1 97.19 147 LEU A CA 1
ATOM 1152 C C . LEU A 1 147 ? 26.562 15.047 16.359 1 97.19 147 LEU A C 1
ATOM 1154 O O . LEU A 1 147 ? 26.359 15.602 15.273 1 97.19 147 LEU A O 1
ATOM 1158 N N . HIS A 1 148 ? 27.578 15.383 17.125 1 95.56 148 HIS A N 1
ATOM 1159 C CA . HIS A 1 148 ? 28.484 16.469 16.766 1 95.56 148 HIS A CA 1
ATOM 1160 C C . HIS A 1 148 ? 29.281 16.125 15.523 1 95.56 148 HIS A C 1
ATOM 1162 O O . HIS A 1 148 ? 29.812 15.023 15.398 1 95.56 148 HIS A O 1
ATOM 1168 N N . GLY A 1 149 ? 29.312 17.062 14.594 1 92.81 149 GLY A N 1
ATOM 1169 C CA . GLY A 1 149 ? 30.078 16.906 13.375 1 92.81 149 GLY A CA 1
ATOM 1170 C C . GLY A 1 149 ? 29.391 16.078 12.312 1 92.81 149 GLY A C 1
ATOM 1171 O O . GLY A 1 149 ? 29.938 15.836 11.242 1 92.81 149 GLY A O 1
ATOM 1172 N N . LYS A 1 150 ? 28.172 15.602 12.594 1 96.25 150 LYS A N 1
ATOM 1173 C CA . LYS A 1 150 ? 27.453 14.789 11.617 1 96.25 150 LYS A CA 1
ATOM 1174 C C . LYS A 1 150 ? 26.578 15.648 10.719 1 96.25 150 LYS A C 1
ATOM 1176 O O . LYS A 1 150 ? 25.984 16.641 11.172 1 96.25 150 LYS A O 1
ATOM 1181 N N . ASP A 1 151 ? 26.5 15.203 9.484 1 96.75 151 ASP A N 1
ATOM 1182 C CA . ASP A 1 151 ? 25.594 15.852 8.539 1 96.75 151 ASP A CA 1
ATOM 1183 C C . ASP A 1 151 ? 24.156 15.406 8.758 1 96.75 151 ASP A C 1
ATOM 1185 O O . ASP A 1 151 ? 23.906 14.25 9.133 1 96.75 151 ASP A O 1
ATOM 1189 N N . MET A 1 152 ? 23.234 16.281 8.602 1 96.12 152 MET A N 1
ATOM 1190 C CA . MET A 1 152 ? 21.812 15.977 8.688 1 96.12 152 MET A CA 1
ATOM 1191 C C . MET A 1 152 ? 21.016 16.844 7.727 1 96.12 152 MET A C 1
ATOM 1193 O O . MET A 1 152 ? 21.5 17.859 7.25 1 96.12 152 MET A O 1
ATOM 1197 N N . PRO A 1 153 ? 19.828 16.438 7.363 1 95.19 153 PRO A N 1
ATOM 1198 C CA . PRO A 1 153 ? 18.984 17.281 6.535 1 95.19 153 PRO A CA 1
ATOM 1199 C C . PRO A 1 153 ? 18.812 18.688 7.109 1 95.19 153 PRO A C 1
ATOM 1201 O O . PRO A 1 153 ? 18.656 18.859 8.32 1 95.19 153 PRO A O 1
ATOM 1204 N N . GLN A 1 154 ? 18.922 19.672 6.199 1 95.81 154 GLN A N 1
ATOM 1205 C CA . GLN A 1 154 ? 18.766 21.062 6.602 1 95.81 154 GLN A CA 1
ATOM 1206 C C . GLN A 1 154 ? 17.297 21.453 6.703 1 95.81 154 GLN A C 1
ATOM 1208 O O . GLN A 1 154 ? 16.812 22.266 5.918 1 95.81 154 GLN A O 1
ATOM 1213 N N . ALA A 1 155 ? 16.641 20.875 7.664 1 96.69 155 ALA A N 1
ATOM 1214 C CA . ALA A 1 155 ? 15.211 21 7.945 1 96.69 155 ALA A CA 1
ATOM 1215 C C . ALA A 1 155 ? 14.922 20.828 9.43 1 96.69 155 ALA A C 1
ATOM 1217 O O . ALA A 1 155 ? 15.688 21.297 10.281 1 96.69 155 ALA A O 1
ATOM 1218 N N . ASN A 1 156 ? 13.844 20.141 9.773 1 97.38 156 ASN A N 1
ATOM 1219 C CA . ASN A 1 156 ? 13.461 19.969 11.172 1 97.38 156 ASN A CA 1
ATOM 1220 C C . ASN A 1 156 ? 14.492 19.156 11.945 1 97.38 156 ASN A C 1
ATOM 1222 O O . ASN A 1 156 ? 14.57 19.25 13.172 1 97.38 156 ASN A O 1
ATOM 1226 N N . TRP A 1 157 ? 15.367 18.422 11.273 1 98.06 157 TRP A N 1
ATOM 1227 C CA . TRP A 1 157 ? 16.344 17.547 11.922 1 98.06 157 TRP A CA 1
ATOM 1228 C C . TRP A 1 157 ? 17.297 18.344 12.797 1 98.06 157 TRP A C 1
ATOM 1230 O O . TRP A 1 157 ? 17.844 17.812 13.766 1 98.06 157 TRP A O 1
ATOM 1240 N N . LEU A 1 158 ? 17.484 19.578 12.438 1 98.25 158 LEU A N 1
ATOM 1241 C CA . LEU A 1 158 ? 18.406 20.422 13.188 1 98.25 158 LEU A CA 1
ATOM 1242 C C . LEU A 1 158 ? 17.953 20.562 14.641 1 98.25 158 LEU A C 1
ATOM 1244 O O . LEU A 1 158 ? 18.797 20.719 15.539 1 98.25 158 LEU A O 1
ATOM 1248 N N . TRP A 1 159 ? 16.672 20.484 14.898 1 98.5 159 TRP A N 1
ATOM 1249 C CA . TRP A 1 159 ? 16.156 20.594 16.25 1 98.5 159 TRP A CA 1
ATOM 1250 C C . TRP A 1 159 ? 16.594 19.391 17.094 1 98.5 159 TRP A C 1
ATOM 1252 O O . TRP A 1 159 ? 16.766 19.516 18.312 1 98.5 159 TRP A O 1
ATOM 1262 N N . PHE A 1 160 ? 16.844 18.234 16.453 1 98.44 160 PHE A N 1
ATOM 1263 C CA . PHE A 1 160 ? 17.281 17.047 17.188 1 98.44 160 PHE A CA 1
ATOM 1264 C C . PHE A 1 160 ? 18.641 17.281 17.844 1 98.44 160 PHE A C 1
ATOM 1266 O O . PHE A 1 160 ? 18.828 16.938 19.016 1 98.44 160 PHE A O 1
ATOM 1273 N N . ARG A 1 161 ? 19.5 17.891 17.078 1 98.06 161 ARG A N 1
ATOM 1274 C CA . ARG A 1 161 ? 20.812 18.172 17.625 1 98.06 161 ARG A CA 1
ATOM 1275 C C . ARG A 1 161 ? 20.766 19.344 18.609 1 98.06 161 ARG A C 1
ATOM 1277 O O . ARG A 1 161 ? 21.5 19.359 19.594 1 98.06 161 ARG A O 1
ATOM 1284 N N . VAL A 1 162 ? 19.906 20.312 18.375 1 98.31 162 VAL A N 1
ATOM 1285 C CA . VAL A 1 162 ? 19.719 21.406 19.312 1 98.31 162 VAL A CA 1
ATOM 1286 C C . VAL A 1 162 ? 19.328 20.875 20.688 1 98.31 162 VAL A C 1
ATOM 1288 O O . VAL A 1 162 ? 19.938 21.219 21.688 1 98.31 162 VAL A O 1
ATOM 1291 N N . PHE A 1 163 ? 18.422 19.984 20.75 1 98.62 163 PHE A N 1
ATOM 1292 C CA . PHE A 1 163 ? 17.938 19.484 22.031 1 98.62 163 PHE A CA 1
ATOM 1293 C C . PHE A 1 163 ? 18.969 18.547 22.656 1 98.62 163 PHE A C 1
ATOM 1295 O O . PHE A 1 163 ? 19.094 18.5 23.891 1 98.62 163 PHE A O 1
ATOM 1302 N N . ALA A 1 164 ? 19.625 17.781 21.828 1 98.56 164 ALA A N 1
ATOM 1303 C CA . ALA A 1 164 ? 20.719 16.969 22.375 1 98.56 164 ALA A CA 1
ATOM 1304 C C . ALA A 1 164 ? 21.75 17.844 23.062 1 98.56 164 ALA A C 1
ATOM 1306 O O . ALA A 1 164 ? 22.203 17.531 24.172 1 98.56 164 ALA A O 1
ATOM 1307 N N . ASN A 1 165 ? 22.125 18.953 22.453 1 98.25 165 ASN A N 1
ATOM 1308 C CA . ASN A 1 165 ? 23.109 19.859 23.016 1 98.25 165 ASN A CA 1
ATOM 1309 C C . ASN A 1 165 ? 22.578 20.547 24.281 1 98.25 165 ASN A C 1
ATOM 1311 O O . ASN A 1 165 ? 23.344 20.766 25.234 1 98.25 165 ASN A O 1
ATOM 1315 N N . LEU A 1 166 ? 21.328 20.875 24.266 1 98.25 166 LEU A N 1
ATOM 1316 C CA . LEU A 1 166 ? 20.734 21.469 25.453 1 98.25 166 LEU A CA 1
ATOM 1317 C C . LEU A 1 166 ? 20.781 20.5 26.625 1 98.25 166 LEU A C 1
ATOM 1319 O O . LEU A 1 166 ? 21.094 20.906 27.766 1 98.25 166 LEU A O 1
ATOM 1323 N N . ALA A 1 167 ? 20.438 19.234 26.359 1 98.62 167 ALA A N 1
ATOM 1324 C CA . ALA A 1 167 ? 20.484 18.234 27.422 1 98.62 167 ALA A CA 1
ATOM 1325 C C . ALA A 1 167 ? 21.922 18.031 27.922 1 98.62 167 ALA A C 1
ATOM 1327 O O . ALA A 1 167 ? 22.141 17.922 29.141 1 98.62 167 ALA A O 1
ATOM 1328 N N . LEU A 1 168 ? 22.875 17.984 27.016 1 98.5 168 LEU A N 1
ATOM 1329 C CA . LEU A 1 168 ? 24.281 17.828 27.391 1 98.5 168 LEU A CA 1
ATOM 1330 C C . LEU A 1 168 ? 24.75 19 28.25 1 98.5 168 LEU A C 1
ATOM 1332 O O . LEU A 1 168 ? 25.438 18.812 29.234 1 98.5 168 LEU A O 1
ATOM 1336 N N . LEU A 1 169 ? 24.328 20.156 27.891 1 97.5 169 LEU A N 1
ATOM 1337 C CA . LEU A 1 169 ? 24.75 21.375 28.578 1 97.5 169 LEU A CA 1
ATOM 1338 C C . LEU A 1 169 ? 24.078 21.484 29.938 1 97.5 169 LEU A C 1
ATOM 1340 O O . LEU A 1 169 ? 24.766 21.672 30.953 1 97.5 169 LEU A O 1
ATOM 1344 N N . LYS A 1 170 ? 22.766 21.328 29.984 1 96.81 170 LYS A N 1
ATOM 1345 C CA . LYS A 1 170 ? 21.984 21.703 31.156 1 96.81 170 LYS A CA 1
ATOM 1346 C C . LYS A 1 170 ? 21.844 20.547 32.125 1 96.81 170 LYS A C 1
ATOM 1348 O O . LYS A 1 170 ? 21.656 20.766 33.344 1 96.81 170 LYS A O 1
ATOM 1353 N N . VAL A 1 171 ? 21.875 19.328 31.625 1 97.88 171 VAL A N 1
ATOM 1354 C CA . VAL A 1 171 ? 21.625 18.172 32.5 1 97.88 171 VAL A CA 1
ATOM 1355 C C . VAL A 1 171 ? 22.922 17.406 32.719 1 97.88 171 VAL A C 1
ATOM 1357 O O . VAL A 1 171 ? 23.281 17.094 33.875 1 97.88 171 VAL A O 1
ATOM 1360 N N . CYS A 1 172 ? 23.688 17.203 31.688 1 97.62 172 CYS A N 1
ATOM 1361 C CA . CYS A 1 172 ? 24.875 16.359 31.766 1 97.62 172 CYS A CA 1
ATOM 1362 C C . CYS A 1 172 ? 26.109 17.172 32.156 1 97.62 172 CYS A C 1
ATOM 1364 O O . CYS A 1 172 ? 27.172 16.609 32.406 1 97.62 172 CYS A O 1
ATOM 1366 N N . GLN A 1 173 ? 26.047 18.484 32.094 1 95.75 173 GLN A N 1
ATOM 1367 C CA . GLN A 1 173 ? 27.109 19.406 32.469 1 95.75 173 GLN A CA 1
ATOM 1368 C C . GLN A 1 173 ? 28.312 19.281 31.531 1 95.75 173 GLN A C 1
ATOM 1370 O O . GLN A 1 173 ? 29.469 19.234 31.984 1 95.75 173 GLN A O 1
ATOM 1375 N N . VAL A 1 174 ? 27.953 19.078 30.344 1 97.19 174 VAL A N 1
ATOM 1376 C CA . VAL A 1 174 ? 28.953 19.109 29.281 1 97.19 174 VAL A CA 1
ATOM 1377 C C . VAL A 1 174 ? 28.922 20.453 28.578 1 97.19 174 VAL A C 1
ATOM 1379 O O . VAL A 1 174 ? 27.922 20.797 27.922 1 97.19 174 VAL A O 1
ATOM 1382 N N . ASP A 1 175 ? 29.969 21.234 28.688 1 96.44 175 ASP A N 1
ATOM 1383 C CA . ASP A 1 175 ? 30.047 22.562 28.094 1 96.44 175 ASP A CA 1
ATOM 1384 C C . ASP A 1 175 ? 31.359 22.75 27.328 1 96.44 175 ASP A C 1
ATOM 1386 O O . ASP A 1 175 ? 32.375 23.141 27.906 1 96.44 175 ASP A O 1
ATOM 1390 N N . THR A 1 176 ? 31.312 22.5 26.094 1 95.62 176 THR A N 1
ATOM 1391 C CA . THR A 1 176 ? 32.5 22.641 25.234 1 95.62 176 THR A CA 1
ATOM 1392 C C . THR A 1 176 ? 32.25 23.688 24.156 1 95.62 176 THR A C 1
ATOM 1394 O O . THR A 1 176 ? 31.109 23.953 23.797 1 95.62 176 THR A O 1
ATOM 1397 N N . PRO A 1 177 ? 33.344 24.297 23.672 1 94.88 177 PRO A N 1
ATOM 1398 C CA . PRO A 1 177 ? 33.188 25.25 22.562 1 94.88 177 PRO A CA 1
ATOM 1399 C C . PRO A 1 177 ? 32.5 24.641 21.344 1 94.88 177 PRO A C 1
ATOM 1401 O O . PRO A 1 177 ? 31.688 25.297 20.688 1 94.88 177 PRO A O 1
ATOM 1404 N N . ALA A 1 178 ? 32.812 23.5 21.109 1 93.19 178 ALA A N 1
ATOM 1405 C CA . ALA A 1 178 ? 32.219 22.812 19.969 1 93.19 178 ALA A CA 1
ATOM 1406 C C . ALA A 1 178 ? 30.719 22.672 20.109 1 93.19 178 ALA A C 1
ATOM 1408 O O . ALA A 1 178 ? 29.969 22.859 19.156 1 93.19 178 ALA A O 1
ATOM 1409 N N . LEU A 1 179 ? 30.328 22.266 21.219 1 96.06 179 LEU A N 1
ATOM 1410 C CA . LEU A 1 179 ? 28.891 22.141 21.516 1 96.06 179 LEU A CA 1
ATOM 1411 C C . LEU A 1 179 ? 28.188 23.469 21.312 1 96.06 179 LEU A C 1
ATOM 1413 O O . LEU A 1 179 ? 27.141 23.531 20.641 1 96.06 179 LEU A O 1
ATOM 1417 N N . ARG A 1 180 ? 28.703 24.531 21.859 1 94.94 180 ARG A N 1
ATOM 1418 C CA . ARG A 1 180 ? 28.109 25.859 21.766 1 94.94 180 ARG A CA 1
ATOM 1419 C C . ARG A 1 180 ? 28.078 26.328 20.312 1 94.94 180 ARG A C 1
ATOM 1421 O O . ARG A 1 180 ? 27.125 27 19.891 1 94.94 180 ARG A O 1
ATOM 1428 N N . HIS A 1 181 ? 29.125 26.031 19.641 1 95 181 HIS A N 1
ATOM 1429 C CA . HIS A 1 181 ? 29.188 26.406 18.234 1 95 181 HIS A CA 1
ATOM 1430 C C . HIS A 1 181 ? 28.094 25.719 17.422 1 95 181 HIS A C 1
ATOM 1432 O O . HIS A 1 181 ? 27.391 26.375 16.641 1 95 181 HIS A O 1
ATOM 1438 N N . HIS A 1 182 ? 27.922 24.422 17.578 1 95.06 182 HIS A N 1
ATOM 1439 C CA . HIS A 1 182 ? 26.875 23.672 16.875 1 95.06 182 HIS A CA 1
ATOM 1440 C C . HIS A 1 182 ? 25.484 24.188 17.234 1 95.06 182 HIS A C 1
ATOM 1442 O O . HIS A 1 182 ? 24.625 24.281 16.359 1 95.06 182 HIS A O 1
ATOM 1448 N N . LEU A 1 183 ? 25.312 24.391 18.484 1 96.75 183 LEU A N 1
ATOM 1449 C CA . LEU A 1 183 ? 24.031 24.906 18.953 1 96.75 183 LEU A CA 1
ATOM 1450 C C . LEU A 1 183 ? 23.703 26.234 18.266 1 96.75 183 LEU A C 1
ATOM 1452 O O . LEU A 1 183 ? 22.594 26.422 17.766 1 96.75 183 LEU A O 1
ATOM 1456 N N . LYS A 1 184 ? 24.656 27.141 18.203 1 96.31 184 LYS A N 1
ATOM 1457 C CA . LYS A 1 184 ? 24.469 28.453 17.578 1 96.31 184 LYS A CA 1
ATOM 1458 C C . LYS A 1 184 ? 24.203 28.312 16.078 1 96.31 184 LYS A C 1
ATOM 1460 O O . LYS A 1 184 ? 23.266 28.938 15.555 1 96.31 184 LYS A O 1
ATOM 1465 N N . GLU A 1 185 ? 24.969 27.531 15.438 1 97.44 185 GLU A N 1
ATOM 1466 C CA . GLU A 1 185 ? 24.859 27.359 13.992 1 97.44 185 GLU A CA 1
ATOM 1467 C C . GLU A 1 185 ? 23.5 26.766 13.609 1 97.44 185 GLU A C 1
ATOM 1469 O O . GLU A 1 185 ? 22.875 27.219 12.648 1 97.44 185 GLU A O 1
ATOM 1474 N N . ASP A 1 186 ? 23.109 25.734 14.328 1 98.06 186 ASP A N 1
ATOM 1475 C CA . ASP A 1 186 ? 21.844 25.094 14.031 1 98.06 186 ASP A CA 1
ATOM 1476 C C . ASP A 1 186 ? 20.672 26.062 14.242 1 98.06 186 ASP A C 1
ATOM 1478 O O . ASP A 1 186 ? 19.75 26.094 13.438 1 98.06 186 ASP A O 1
ATOM 1482 N N . LEU A 1 187 ? 20.703 26.781 15.336 1 98.25 187 LEU A N 1
ATOM 1483 C CA . LEU A 1 187 ? 19.641 27.734 15.625 1 98.25 187 LEU A CA 1
ATOM 1484 C C . LEU A 1 187 ? 19.578 28.828 14.57 1 98.25 187 LEU A C 1
ATOM 1486 O O . LEU A 1 187 ? 18.5 29.25 14.164 1 98.25 187 LEU A O 1
ATOM 1490 N N . GLU A 1 188 ? 20.734 29.312 14.148 1 98.06 188 GLU A N 1
ATOM 1491 C CA . GLU A 1 188 ? 20.781 30.312 13.102 1 98.06 188 GLU A CA 1
ATOM 1492 C C . GLU A 1 188 ? 20.188 29.781 11.797 1 98.06 188 GLU A C 1
ATOM 1494 O O . GLU A 1 188 ? 19.453 30.5 11.109 1 98.06 188 GLU A O 1
ATOM 1499 N N . ARG A 1 189 ? 20.531 28.562 11.453 1 97.94 189 ARG A N 1
ATOM 1500 C CA . ARG A 1 189 ? 20 27.953 10.242 1 97.94 189 ARG A CA 1
ATOM 1501 C C . ARG A 1 189 ? 18.484 27.781 10.344 1 97.94 189 ARG A C 1
ATOM 1503 O O . ARG A 1 189 ? 17.75 28.031 9.383 1 97.94 189 ARG A O 1
ATOM 1510 N N . LEU A 1 190 ? 18.016 27.281 11.438 1 98.25 190 LEU A N 1
ATOM 1511 C CA . LEU A 1 190 ? 16.594 27.094 11.68 1 98.25 190 LEU A CA 1
ATOM 1512 C C . LEU A 1 190 ? 15.828 28.406 11.523 1 98.25 190 LEU A C 1
ATOM 1514 O O . LEU A 1 190 ? 14.727 28.422 10.977 1 98.25 190 LEU A O 1
ATOM 1518 N N . ASP A 1 191 ? 16.422 29.469 11.961 1 98.19 191 ASP A N 1
ATOM 1519 C CA . ASP A 1 191 ? 15.773 30.781 11.875 1 98.19 191 ASP A CA 1
ATOM 1520 C C . ASP A 1 191 ? 15.586 31.203 10.422 1 98.19 191 ASP A C 1
ATOM 1522 O O . ASP A 1 191 ? 14.68 31.984 10.117 1 98.19 191 ASP A O 1
ATOM 1526 N N . GLU A 1 192 ? 16.406 30.672 9.555 1 97.69 192 GLU A N 1
ATOM 1527 C CA . GLU A 1 192 ? 16.328 31.016 8.141 1 97.69 192 GLU A CA 1
ATOM 1528 C C . GLU A 1 192 ? 15.086 30.422 7.492 1 97.69 192 GLU A C 1
ATOM 1530 O O . GLU A 1 192 ? 14.695 30.828 6.398 1 97.69 192 GLU A O 1
ATOM 1535 N N . PHE A 1 193 ? 14.43 29.516 8.117 1 97.88 193 PHE A N 1
ATOM 1536 C CA . PHE A 1 193 ? 13.297 28.812 7.52 1 97.88 193 PHE A CA 1
ATOM 1537 C C . PHE A 1 193 ? 12.016 29.625 7.699 1 97.88 193 PHE A C 1
ATOM 1539 O O . PHE A 1 193 ? 10.984 29.312 7.102 1 97.88 193 PHE A O 1
ATOM 1546 N N . TYR A 1 194 ? 12.031 30.656 8.531 1 98.19 194 TYR A N 1
ATOM 1547 C CA . TYR A 1 194 ? 10.867 31.484 8.797 1 98.19 194 TYR A CA 1
ATOM 1548 C C . TYR A 1 194 ? 10.32 32.094 7.512 1 98.19 194 TYR A C 1
ATOM 1550 O O . TYR A 1 194 ? 11.094 32.594 6.68 1 98.19 194 TYR A O 1
ATOM 1558 N N . ILE A 1 195 ? 9.031 32.031 7.316 1 97.62 195 ILE A N 1
ATOM 1559 C CA . ILE A 1 195 ? 8.375 32.594 6.148 1 97.62 195 ILE A CA 1
ATOM 1560 C C . ILE A 1 195 ? 7.699 33.906 6.531 1 97.62 195 ILE A C 1
ATOM 1562 O O . ILE A 1 195 ? 8.203 35 6.215 1 97.62 195 ILE A O 1
ATOM 1566 N N . THR A 1 196 ? 6.578 33.812 7.23 1 97.56 196 THR A N 1
ATOM 1567 C CA . THR A 1 196 ? 5.816 34.969 7.73 1 97.56 196 THR A CA 1
ATOM 1568 C C . THR A 1 196 ? 4.719 34.5 8.688 1 97.56 196 THR A C 1
ATOM 1570 O O . THR A 1 196 ? 4.402 33.312 8.75 1 97.56 196 THR A O 1
ATOM 1573 N N . ASP A 1 197 ? 4.27 35.375 9.562 1 97.38 197 ASP A N 1
ATOM 1574 C CA . ASP A 1 197 ? 3.127 35.156 10.445 1 97.38 197 ASP A CA 1
ATOM 1575 C C . ASP A 1 197 ? 3.35 33.938 11.359 1 97.38 197 ASP A C 1
ATOM 1577 O O . ASP A 1 197 ? 2.41 33.219 11.664 1 97.38 197 ASP A O 1
ATOM 1581 N N . GLY A 1 198 ? 4.582 33.719 11.625 1 97.81 198 GLY A N 1
ATOM 1582 C CA . GLY A 1 198 ? 4.93 32.656 12.562 1 97.81 198 GLY A CA 1
ATOM 1583 C C . GLY A 1 198 ? 5.242 31.328 11.883 1 97.81 198 GLY A C 1
ATOM 1584 O O . GLY A 1 198 ? 5.832 30.438 12.5 1 97.81 198 GLY A O 1
ATOM 1585 N N . TRP A 1 199 ? 4.887 31.281 10.578 1 98.31 199 TRP A N 1
ATOM 1586 C CA . TRP A 1 199 ? 5.082 30.031 9.852 1 98.31 199 TRP A CA 1
ATOM 1587 C C . TRP A 1 199 ? 6.523 29.891 9.383 1 98.31 199 TRP A C 1
ATOM 1589 O O . TRP A 1 199 ? 7.145 30.875 8.953 1 98.31 199 TRP A O 1
ATOM 1599 N N . SER A 1 200 ? 7.043 28.703 9.531 1 97.88 200 SER A N 1
ATOM 1600 C CA . SER A 1 200 ? 8.328 28.312 8.953 1 97.88 200 SER A CA 1
ATOM 1601 C C . SER A 1 200 ? 8.172 27.109 8.023 1 97.88 200 SER A C 1
ATOM 1603 O O . SER A 1 200 ? 7.293 26.266 8.242 1 97.88 200 SER A O 1
ATOM 1605 N N . GLY A 1 201 ? 8.969 27.109 7.008 1 96.5 201 GLY A N 1
ATOM 1606 C CA . GLY A 1 201 ? 9.039 25.906 6.184 1 96.5 201 GLY A CA 1
ATOM 1607 C C . GLY A 1 201 ? 9.859 24.797 6.816 1 96.5 201 GLY A C 1
ATOM 1608 O O . GLY A 1 201 ? 10.633 25.047 7.75 1 96.5 201 GLY A O 1
ATOM 1609 N N . ASP A 1 202 ? 9.625 23.562 6.434 1 95.81 202 ASP A N 1
ATOM 1610 C CA . ASP A 1 202 ? 10.531 22.469 6.754 1 95.81 202 ASP A CA 1
ATOM 1611 C C . ASP A 1 202 ? 11.75 22.484 5.832 1 95.81 202 ASP A C 1
ATOM 1613 O O . ASP A 1 202 ? 11.922 21.578 5.004 1 95.81 202 ASP A O 1
ATOM 1617 N N . GLY A 1 203 ? 12.594 23.344 6.047 1 95.75 203 GLY A N 1
ATOM 1618 C CA . GLY A 1 203 ? 13.688 23.719 5.168 1 95.75 203 GLY A CA 1
ATOM 1619 C C . GLY A 1 203 ? 13.461 25.062 4.477 1 95.75 203 GLY A C 1
ATOM 1620 O O . GLY A 1 203 ? 12.453 25.719 4.711 1 95.75 203 GLY A O 1
ATOM 1621 N N . LEU A 1 204 ? 14.406 25.484 3.654 1 95.44 204 LEU A N 1
ATOM 1622 C CA . LEU A 1 204 ? 14.297 26.766 2.957 1 95.44 204 LEU A CA 1
ATOM 1623 C C . LEU A 1 204 ? 13.148 26.734 1.95 1 95.44 204 LEU A C 1
ATOM 1625 O O . LEU A 1 204 ? 13 25.766 1.206 1 95.44 204 LEU A O 1
ATOM 1629 N N . TRP A 1 205 ? 12.328 27.797 2.014 1 96.19 205 TRP A N 1
ATOM 1630 C CA . TRP A 1 205 ? 11.219 27.938 1.078 1 96.19 205 TRP A CA 1
ATOM 1631 C C . TRP A 1 205 ? 11.727 28.125 -0.347 1 96.19 205 TRP A C 1
ATOM 1633 O O . TRP A 1 205 ? 12.578 28.984 -0.603 1 96.19 205 TRP A O 1
ATOM 1643 N N . ARG A 1 206 ? 11.273 27.359 -1.267 1 96.31 206 ARG A N 1
ATOM 1644 C CA . ARG A 1 206 ? 11.727 27.422 -2.652 1 96.31 206 ARG A CA 1
ATOM 1645 C C . ARG A 1 206 ? 11.211 28.672 -3.348 1 96.31 206 ARG A C 1
ATOM 1647 O O . ARG A 1 206 ? 10.016 28.969 -3.297 1 96.31 206 ARG A O 1
ATOM 1654 N N . SER A 1 207 ? 12.062 29.391 -4.062 1 95.44 207 SER A N 1
ATOM 1655 C CA . SER A 1 207 ? 11.695 30.609 -4.758 1 95.44 207 SER A CA 1
ATOM 1656 C C . SER A 1 207 ? 11.289 30.328 -6.203 1 95.44 207 SER A C 1
ATOM 1658 O O . SER A 1 207 ? 11.57 29.25 -6.73 1 95.44 207 SER A O 1
ATOM 1660 N N . ALA A 1 208 ? 10.641 31.25 -6.805 1 94.75 208 ALA A N 1
ATOM 1661 C CA . ALA A 1 208 ? 10.273 31.172 -8.211 1 94.75 208 ALA A CA 1
ATOM 1662 C C . ALA A 1 208 ? 11.508 31.094 -9.102 1 94.75 208 ALA A C 1
ATOM 1664 O O . ALA A 1 208 ? 11.492 30.422 -10.141 1 94.75 208 ALA A O 1
ATOM 1665 N N . GLU A 1 209 ? 12.578 31.719 -8.703 1 96.5 209 GLU A N 1
ATOM 1666 C CA . GLU A 1 209 ? 13.82 31.688 -9.461 1 96.5 209 GLU A CA 1
ATOM 1667 C C . GLU A 1 209 ? 14.367 30.266 -9.57 1 96.5 209 GLU A C 1
ATOM 1669 O O . GLU A 1 209 ? 14.875 29.875 -10.625 1 96.5 209 GLU A O 1
ATOM 1674 N N . LEU A 1 210 ? 14.266 29.562 -8.5 1 96.31 210 LEU A N 1
ATOM 1675 C CA . LEU A 1 210 ? 14.727 28.188 -8.516 1 96.31 210 LEU A CA 1
ATOM 1676 C C . LEU A 1 210 ? 13.852 27.328 -9.43 1 96.31 210 LEU A C 1
ATOM 1678 O O . LEU A 1 210 ? 14.344 26.391 -10.055 1 96.31 210 LEU A O 1
ATOM 1682 N N . ASP A 1 211 ? 12.594 27.656 -9.562 1 95.06 211 ASP A N 1
ATOM 1683 C CA . ASP A 1 211 ? 11.711 26.969 -10.508 1 95.06 211 ASP A CA 1
ATOM 1684 C C . ASP A 1 211 ? 12.18 27.188 -11.945 1 95.06 211 ASP A C 1
ATOM 1686 O O . ASP A 1 211 ? 12.203 26.25 -12.742 1 95.06 211 ASP A O 1
ATOM 1690 N N . LEU A 1 212 ? 12.477 28.406 -12.227 1 95.44 212 LEU A N 1
ATOM 1691 C CA . LEU A 1 212 ? 12.953 28.734 -13.562 1 95.44 212 LEU A CA 1
ATOM 1692 C C . LEU A 1 212 ? 14.281 28.047 -13.859 1 95.44 212 LEU A C 1
ATOM 1694 O O . LEU A 1 212 ? 14.508 27.562 -14.969 1 95.44 212 LEU A O 1
ATOM 1698 N N . GLN A 1 213 ? 15.086 28.062 -12.844 1 96.25 213 GLN A N 1
ATOM 1699 C CA . GLN A 1 213 ? 16.375 27.406 -13 1 96.25 213 GLN A CA 1
ATOM 1700 C C . GLN A 1 213 ? 16.219 25.922 -13.273 1 96.25 213 GLN A C 1
ATOM 1702 O O . GLN A 1 213 ? 16.938 25.344 -14.102 1 96.25 213 GLN A O 1
ATOM 1707 N N . GLU A 1 214 ? 15.375 25.297 -12.523 1 96.06 214 GLU A N 1
ATOM 1708 C CA . GLU A 1 214 ? 15.133 23.875 -12.742 1 96.06 214 GLU A CA 1
ATOM 1709 C C . GLU A 1 214 ? 14.648 23.609 -14.164 1 96.06 214 GLU A C 1
ATOM 1711 O O . GLU A 1 214 ? 15.062 22.641 -14.789 1 96.06 214 GLU A O 1
ATOM 1716 N N . TYR A 1 215 ? 13.773 24.453 -14.664 1 95.94 215 TYR A N 1
ATOM 1717 C CA . TYR A 1 215 ? 13.258 24.281 -16.016 1 95.94 215 TYR A CA 1
ATOM 1718 C C . TYR A 1 215 ? 14.359 24.453 -17.047 1 95.94 215 TYR A C 1
ATOM 1720 O O . TYR A 1 215 ? 14.398 23.734 -18.047 1 95.94 215 TYR A O 1
ATOM 1728 N N . GLU A 1 216 ? 15.242 25.406 -16.828 1 96.44 216 GLU A N 1
ATOM 1729 C CA . GLU A 1 216 ? 16.375 25.594 -17.719 1 96.44 216 GLU A CA 1
ATOM 1730 C C . GLU A 1 216 ? 17.281 24.359 -17.734 1 96.44 216 GLU A C 1
ATOM 1732 O O . GLU A 1 216 ? 17.781 23.953 -18.781 1 96.44 216 GLU A O 1
ATOM 1737 N N . THR A 1 217 ? 17.469 23.875 -16.578 1 96.06 217 THR A N 1
ATOM 1738 C CA . THR A 1 217 ? 18.25 22.656 -16.484 1 96.06 217 THR A CA 1
ATOM 1739 C C . THR A 1 217 ? 17.594 21.516 -17.266 1 96.06 217 THR A C 1
ATOM 1741 O O . THR A 1 217 ? 18.266 20.75 -17.953 1 96.06 217 THR A O 1
ATOM 1744 N N . TYR A 1 218 ? 16.281 21.406 -17.156 1 94.75 218 TYR A N 1
ATOM 1745 C CA . TYR A 1 218 ? 15.539 20.391 -17.906 1 94.75 218 TYR A CA 1
ATOM 1746 C C . TYR A 1 218 ? 15.719 20.578 -19.406 1 94.75 218 TYR A C 1
ATOM 1748 O O . TYR A 1 218 ? 15.953 19.609 -20.125 1 94.75 218 TYR A O 1
ATOM 1756 N N . LYS A 1 219 ? 15.648 21.766 -19.875 1 92.94 219 LYS A N 1
ATOM 1757 C CA . LYS A 1 219 ? 15.805 22.047 -21.297 1 92.94 219 LYS A CA 1
ATOM 1758 C C . LYS A 1 219 ? 17.188 21.625 -21.797 1 92.94 219 LYS A C 1
ATOM 1760 O O . LYS A 1 219 ? 17.328 21.141 -22.922 1 92.94 219 LYS A O 1
ATOM 1765 N N . GLU A 1 220 ? 18.094 21.812 -20.891 1 92.75 220 GLU A N 1
ATOM 1766 C CA . GLU A 1 220 ? 19.469 21.547 -21.266 1 92.75 220 GLU A CA 1
ATOM 1767 C C . GLU A 1 220 ? 19.781 20.047 -21.172 1 92.75 220 GLU A C 1
ATOM 1769 O O . GLU A 1 220 ? 20.438 19.484 -22.047 1 92.75 220 GLU A O 1
ATOM 1774 N N . THR A 1 221 ? 19.297 19.391 -20.188 1 91.31 221 THR A N 1
ATOM 1775 C CA . THR A 1 221 ? 19.812 18.047 -19.875 1 91.31 221 THR A CA 1
ATOM 1776 C C . THR A 1 221 ? 18.719 17 -20.094 1 91.31 221 THR A C 1
ATOM 1778 O O . THR A 1 221 ? 19.016 15.805 -20.156 1 91.31 221 THR A O 1
ATOM 1781 N N . GLY A 1 222 ? 17.5 17.406 -20.156 1 91.88 222 GLY A N 1
ATOM 1782 C CA . GLY A 1 222 ? 16.375 16.5 -20.219 1 91.88 222 GLY A CA 1
ATOM 1783 C C . GLY A 1 222 ? 15.977 15.938 -18.859 1 91.88 222 GLY A C 1
ATOM 1784 O O . GLY A 1 222 ? 14.977 15.227 -18.734 1 91.88 222 GLY A O 1
ATOM 1785 N N . LYS A 1 223 ? 16.734 16.297 -17.797 1 93.56 223 LYS A N 1
ATOM 1786 C CA . LYS A 1 223 ? 16.469 15.758 -16.469 1 93.56 223 LYS A CA 1
ATOM 1787 C C . LYS A 1 223 ? 15.531 16.672 -15.672 1 93.56 223 LYS A C 1
ATOM 1789 O O . LYS A 1 223 ? 15.703 17.891 -15.664 1 93.56 223 LYS A O 1
ATOM 1794 N N . ALA A 1 224 ? 14.5 16 -15.07 1 94.19 224 ALA A N 1
ATOM 1795 C CA . ALA A 1 224 ? 13.555 16.75 -14.234 1 94.19 224 ALA A CA 1
ATOM 1796 C C . ALA A 1 224 ? 13.898 16.594 -12.758 1 94.19 224 ALA A C 1
ATOM 1798 O O . ALA A 1 224 ? 14.773 15.805 -12.398 1 94.19 224 ALA A O 1
ATOM 1799 N N . ASN A 1 225 ? 13.312 17.469 -11.898 1 92.56 225 ASN A N 1
ATOM 1800 C CA . ASN A 1 225 ? 13.359 17.391 -10.438 1 92.56 225 ASN A CA 1
ATOM 1801 C C . ASN A 1 225 ? 14.797 17.484 -9.922 1 92.56 225 ASN A C 1
ATOM 1803 O O . ASN A 1 225 ? 15.234 16.656 -9.125 1 92.56 225 ASN A O 1
ATOM 1807 N N . THR A 1 226 ? 15.5 18.453 -10.43 1 94.5 226 THR A N 1
ATOM 1808 C CA . THR A 1 226 ? 16.906 18.594 -10.094 1 94.5 226 THR A CA 1
ATOM 1809 C C . THR A 1 226 ? 17.094 19.531 -8.891 1 94.5 226 THR A C 1
ATOM 1811 O O . THR A 1 226 ? 18.172 19.594 -8.305 1 94.5 226 THR A O 1
ATOM 1814 N N . VAL A 1 227 ? 16.031 20.234 -8.555 1 93.81 227 VAL A N 1
ATOM 1815 C CA . VAL A 1 227 ? 16.078 21.109 -7.383 1 93.81 227 VAL A CA 1
ATOM 1816 C C . VAL A 1 227 ? 15.344 20.438 -6.219 1 93.81 227 VAL A C 1
ATOM 1818 O O . VAL A 1 227 ? 14.18 20.062 -6.336 1 93.81 227 VAL A O 1
ATOM 1821 N N . ARG A 1 228 ? 15.992 20.484 -5.066 1 87.81 228 ARG A N 1
ATOM 1822 C CA . ARG A 1 228 ? 15.477 19.688 -3.959 1 87.81 228 ARG A CA 1
ATOM 1823 C C . ARG A 1 228 ? 14.664 20.547 -2.996 1 87.81 228 ARG A C 1
ATOM 1825 O O . ARG A 1 228 ? 13.898 20.016 -2.184 1 87.81 228 ARG A O 1
ATOM 1832 N N . SER A 1 229 ? 14.773 21.812 -3.113 1 93.56 229 SER A N 1
ATOM 1833 C CA . SER A 1 229 ? 13.992 22.656 -2.223 1 93.56 229 SER A CA 1
ATOM 1834 C C . SER A 1 229 ? 12.5 22.547 -2.514 1 93.56 229 SER A C 1
ATOM 1836 O O . SER A 1 229 ? 12.102 22.25 -3.643 1 93.56 229 SER A O 1
ATOM 1838 N N . SER A 1 230 ? 11.695 22.766 -1.512 1 96.44 230 SER A N 1
ATOM 1839 C CA . SER A 1 230 ? 10.25 22.562 -1.572 1 96.44 230 SER A CA 1
ATOM 1840 C C . SER A 1 230 ? 9.492 23.797 -1.104 1 96.44 230 SER A C 1
ATOM 1842 O O . SER A 1 230 ? 10.094 24.75 -0.618 1 96.44 230 SER A O 1
ATOM 1844 N N . ARG A 1 231 ? 8.25 23.828 -1.36 1 97.44 231 ARG A N 1
ATOM 1845 C CA . ARG A 1 231 ? 7.285 24.719 -0.712 1 97.44 231 ARG A CA 1
ATOM 1846 C C . ARG A 1 231 ? 6.328 23.922 0.17 1 97.44 231 ARG A C 1
ATOM 1848 O O . ARG A 1 231 ? 5.281 23.469 -0.295 1 97.44 231 ARG A O 1
ATOM 1855 N N . ASN A 1 232 ? 6.723 23.828 1.382 1 96.19 232 ASN A N 1
ATOM 1856 C CA . ASN A 1 232 ? 5.887 23.031 2.271 1 96.19 232 ASN A CA 1
ATOM 1857 C C . ASN A 1 232 ? 5.824 23.641 3.672 1 96.19 232 ASN A C 1
ATOM 1859 O O . ASN A 1 232 ? 6.855 23.844 4.312 1 96.19 232 ASN A O 1
ATOM 1863 N N . ALA A 1 233 ? 4.699 24 4.062 1 97.44 233 ALA A N 1
ATOM 1864 C CA . ALA A 1 233 ? 4.344 24.438 5.406 1 97.44 233 ALA A CA 1
ATOM 1865 C C . ALA A 1 233 ? 3.131 23.688 5.934 1 97.44 233 ALA A C 1
ATOM 1867 O O . ALA A 1 233 ? 2.014 24.203 5.926 1 97.44 233 ALA A O 1
ATOM 1868 N N . CYS A 1 234 ? 3.432 22.422 6.348 1 96.94 234 CYS A N 1
ATOM 1869 C CA . CYS A 1 234 ? 2.406 21.516 6.848 1 96.94 234 CYS A CA 1
ATOM 1870 C C . CYS A 1 234 ? 2.527 21.328 8.352 1 96.94 234 CYS A C 1
ATOM 1872 O O . CYS A 1 234 ? 2.986 22.234 9.055 1 96.94 234 CYS A O 1
ATOM 1874 N N . TYR A 1 235 ? 2.107 20.25 8.891 1 98.38 235 TYR A N 1
ATOM 1875 C CA . TYR A 1 235 ? 2.164 20.016 10.336 1 98.38 235 TYR A CA 1
ATOM 1876 C C . TYR A 1 235 ? 3.604 20.016 10.828 1 98.38 235 TYR A C 1
ATOM 1878 O O . TYR A 1 235 ? 3.855 20.219 12.023 1 98.38 235 TYR A O 1
ATOM 1886 N N . TYR A 1 236 ? 4.582 19.844 9.969 1 97.81 236 TYR A N 1
ATOM 1887 C CA . TYR A 1 236 ? 5.98 19.953 10.375 1 97.81 236 TYR A CA 1
ATOM 1888 C C . TYR A 1 236 ? 6.324 21.391 10.75 1 97.81 236 TYR A C 1
ATOM 1890 O O . TYR A 1 236 ? 7.219 21.625 11.57 1 97.81 236 TYR A O 1
ATOM 1898 N N . SER A 1 237 ? 5.621 22.359 10.211 1 95.94 237 SER A N 1
ATOM 1899 C CA . SER A 1 237 ? 5.785 23.75 10.617 1 95.94 237 SER A CA 1
ATOM 1900 C C . SER A 1 237 ? 5.254 23.984 12.031 1 95.94 237 SER A C 1
ATOM 1902 O O . SER A 1 237 ? 5.668 24.922 12.711 1 95.94 237 SER A O 1
ATOM 1904 N N . GLY A 1 238 ? 4.398 23.156 12.422 1 96.31 238 GLY A N 1
ATOM 1905 C CA . GLY A 1 238 ? 3.721 23.344 13.695 1 96.31 238 GLY A CA 1
ATOM 1906 C C . GLY A 1 238 ? 3.92 22.188 14.664 1 96.31 238 GLY A C 1
ATOM 1907 O O . GLY A 1 238 ? 4.949 22.109 15.336 1 96.31 238 GLY A O 1
ATOM 1908 N N . SER A 1 239 ? 2.969 21.281 14.633 1 97.88 239 SER A N 1
ATOM 1909 C CA . SER A 1 239 ? 2.775 20.312 15.695 1 97.88 239 SER A CA 1
ATOM 1910 C C . SER A 1 239 ? 3.818 19.203 15.625 1 97.88 239 SER A C 1
ATOM 1912 O O . SER A 1 239 ? 4.219 18.656 16.656 1 97.88 239 SER A O 1
ATOM 1914 N N . PHE A 1 240 ? 4.266 18.844 14.469 1 98.19 240 PHE A N 1
ATOM 1915 C CA . PHE A 1 240 ? 5.145 17.688 14.312 1 98.19 240 PHE A CA 1
ATOM 1916 C C . PHE A 1 240 ? 6.586 18.062 14.617 1 98.19 240 PHE A C 1
ATOM 1918 O O . PHE A 1 240 ? 7.371 17.219 15.062 1 98.19 240 PHE A O 1
ATOM 1925 N N . ALA A 1 241 ? 6.965 19.453 14.336 1 98.12 241 ALA A N 1
ATOM 1926 C CA . ALA A 1 241 ? 8.398 19.672 14.508 1 98.12 241 ALA A CA 1
ATOM 1927 C C . ALA A 1 241 ? 8.688 21.125 14.875 1 98.12 241 ALA A C 1
ATOM 1929 O O . ALA A 1 241 ? 8.844 21.453 16.062 1 98.12 241 ALA A O 1
ATOM 1930 N N . ILE A 1 242 ? 8.57 22.141 13.992 1 98.06 242 ILE A N 1
ATOM 1931 C CA . ILE A 1 242 ? 9.234 23.438 14.109 1 98.06 242 ILE A CA 1
ATOM 1932 C C . ILE A 1 242 ? 8.648 24.219 15.281 1 98.06 242 ILE A C 1
ATOM 1934 O O . ILE A 1 242 ? 9.336 24.453 16.281 1 98.06 242 ILE A O 1
ATOM 1938 N N . GLN A 1 243 ? 7.402 24.609 15.25 1 98.12 243 GLN A N 1
ATOM 1939 C CA . GLN A 1 243 ? 6.801 25.375 16.328 1 98.12 243 GLN A CA 1
ATOM 1940 C C . GLN A 1 243 ? 6.836 24.594 17.641 1 98.12 243 GLN A C 1
ATOM 1942 O O . GLN A 1 243 ? 7.035 25.188 18.719 1 98.12 243 GLN A O 1
ATOM 1947 N N . PHE A 1 244 ? 6.637 23.312 17.578 1 98.5 244 PHE A N 1
ATOM 1948 C CA . PHE A 1 244 ? 6.688 22.453 18.734 1 98.5 244 PHE A CA 1
ATOM 1949 C C . PHE A 1 244 ? 8.031 22.562 19.453 1 98.5 244 PHE A C 1
ATOM 1951 O O . PHE A 1 244 ? 8.086 22.812 20.656 1 98.5 244 PHE A O 1
ATOM 1958 N N . SER A 1 245 ? 9.102 22.406 18.688 1 98.69 245 SER A N 1
ATOM 1959 C CA . SER A 1 245 ? 10.453 22.422 19.25 1 98.69 245 SER A CA 1
ATOM 1960 C C . SER A 1 245 ? 10.859 23.828 19.656 1 98.69 245 SER A C 1
ATOM 1962 O O . SER A 1 245 ? 11.586 24.016 20.641 1 98.69 245 SER A O 1
ATOM 1964 N N . GLN A 1 246 ? 10.398 24.875 18.938 1 98.5 246 GLN A N 1
ATOM 1965 C CA . GLN A 1 246 ? 10.648 26.25 19.344 1 98.5 246 GLN A CA 1
ATOM 1966 C C . GLN A 1 246 ? 10.047 26.547 20.719 1 98.5 246 GLN A C 1
ATOM 1968 O O . GLN A 1 246 ? 10.688 27.172 21.562 1 98.5 246 GLN A O 1
ATOM 1973 N N . LEU A 1 247 ? 8.875 26.062 20.906 1 98.5 247 LEU A N 1
ATOM 1974 C CA . LEU A 1 247 ? 8.195 26.297 22.172 1 98.5 247 LEU A CA 1
ATOM 1975 C C . LEU A 1 247 ? 8.883 25.547 23.312 1 98.5 247 LEU A C 1
ATOM 1977 O O . LEU A 1 247 ? 9.047 26.078 24.406 1 98.5 247 LEU A O 1
ATOM 1981 N N . LEU A 1 248 ? 9.273 24.297 23.047 1 98.56 248 LEU A N 1
ATOM 1982 C CA . LEU A 1 248 ? 10.016 23.562 24.047 1 98.56 248 LEU A CA 1
ATOM 1983 C C . LEU A 1 248 ? 11.352 24.234 24.359 1 98.56 248 LEU A C 1
ATOM 1985 O O . LEU A 1 248 ? 11.805 24.25 25.5 1 98.56 248 LEU A O 1
ATOM 1989 N N . TYR A 1 249 ? 11.969 24.766 23.328 1 98.38 249 TYR A N 1
ATOM 1990 C CA . TYR A 1 249 ? 13.203 25.516 23.516 1 98.38 249 TYR A CA 1
ATOM 1991 C C . TYR A 1 249 ? 12.969 26.703 24.438 1 98.38 249 TYR A C 1
ATOM 1993 O O . TYR A 1 249 ? 13.797 26.984 25.312 1 98.38 249 TYR A O 1
ATOM 2001 N N . THR A 1 250 ? 11.891 27.453 24.266 1 97.75 250 THR A N 1
ATOM 2002 C CA . THR A 1 250 ? 11.555 28.578 25.125 1 97.75 250 THR A CA 1
ATOM 2003 C C . THR A 1 250 ? 11.43 28.109 26.578 1 97.75 250 THR A C 1
ATOM 2005 O O . THR A 1 250 ? 11.836 28.828 27.5 1 97.75 250 THR A O 1
ATOM 2008 N N . ARG A 1 251 ? 10.898 26.969 26.797 1 97.19 251 ARG A N 1
ATOM 2009 C CA . ARG A 1 251 ? 10.688 26.406 28.125 1 97.19 251 ARG A CA 1
ATOM 2010 C C . ARG A 1 251 ? 12.016 26.047 28.781 1 97.19 251 ARG A C 1
ATOM 2012 O O . ARG A 1 251 ? 12.219 26.312 29.969 1 97.19 251 ARG A O 1
ATOM 2019 N N . PHE A 1 252 ? 12.93 25.438 28.031 1 97 252 PHE A N 1
ATOM 2020 C CA . PHE A 1 252 ? 14.086 24.812 28.656 1 97 252 PHE A CA 1
ATOM 2021 C C . PHE A 1 252 ? 15.336 25.672 28.484 1 97 252 PHE A C 1
ATOM 2023 O O . PHE A 1 252 ? 16.328 25.469 29.188 1 97 252 PHE A O 1
ATOM 2030 N N . ALA A 1 253 ? 15.266 26.594 27.594 1 95.06 253 ALA A N 1
ATOM 2031 C CA . ALA A 1 253 ? 16.453 27.391 27.312 1 95.06 253 ALA A CA 1
ATOM 2032 C C . ALA A 1 253 ? 16.156 28.891 27.422 1 95.06 253 ALA A C 1
ATOM 2034 O O . ALA A 1 253 ? 16.922 29.719 26.922 1 95.06 253 ALA A O 1
ATOM 2035 N N . GLY A 1 254 ? 15.094 29.312 27.953 1 91.88 254 GLY A N 1
ATOM 2036 C CA . GLY A 1 254 ? 14.719 30.703 28.094 1 91.88 254 GLY A CA 1
ATOM 2037 C C . GLY A 1 254 ? 15.797 31.547 28.75 1 91.88 254 GLY A C 1
ATOM 2038 O O . GLY A 1 254 ? 15.992 32.719 28.391 1 91.88 254 GLY A O 1
ATOM 2039 N N . ASP A 1 255 ? 16.484 31.047 29.672 1 92.44 255 ASP A N 1
ATOM 2040 C CA . ASP A 1 255 ? 17.516 31.75 30.438 1 92.44 255 ASP A CA 1
ATOM 2041 C C . ASP A 1 255 ? 18.797 31.922 29.609 1 92.44 255 ASP A C 1
ATOM 2043 O O . ASP A 1 255 ? 19.578 32.844 29.859 1 92.44 255 ASP A O 1
ATOM 2047 N N . MET A 1 256 ? 18.969 31.094 28.656 1 91.75 256 MET A N 1
ATOM 2048 C CA . MET A 1 256 ? 20.203 31.078 27.875 1 91.75 256 MET A CA 1
ATOM 2049 C C . MET A 1 256 ? 20.109 32.031 26.703 1 91.75 256 MET A C 1
ATOM 2051 O O . MET A 1 256 ? 21.125 32.531 26.219 1 91.75 256 MET A O 1
ATOM 2055 N N . ASP A 1 257 ? 18.969 32.25 26.234 1 92.06 257 ASP A N 1
ATOM 2056 C CA . ASP A 1 257 ? 18.812 33 24.984 1 92.06 257 ASP A CA 1
ATOM 2057 C C . ASP A 1 257 ? 17.516 33.812 25 1 92.06 257 ASP A C 1
ATOM 2059 O O . ASP A 1 257 ? 16.609 33.562 24.203 1 92.06 257 ASP A O 1
ATOM 2063 N N . PRO A 1 258 ? 17.469 34.844 25.781 1 94.88 258 PRO A N 1
ATOM 2064 C CA . PRO A 1 258 ? 16.203 35.531 26 1 94.88 258 PRO A CA 1
ATOM 2065 C C . PRO A 1 258 ? 15.672 36.188 24.734 1 94.88 258 PRO A C 1
ATOM 2067 O O . PRO A 1 258 ? 14.461 36.188 24.484 1 94.88 258 PRO A O 1
ATOM 2070 N N . ASP A 1 259 ? 16.547 36.781 23.891 1 96.12 259 ASP A N 1
ATOM 2071 C CA . ASP A 1 259 ? 16.094 37.469 22.672 1 96.12 259 ASP A CA 1
ATOM 2072 C C . ASP A 1 259 ? 15.438 36.469 21.719 1 96.12 259 ASP A C 1
ATOM 2074 O O . ASP A 1 259 ? 14.359 36.75 21.188 1 96.12 259 ASP A O 1
ATOM 2078 N N . ARG A 1 260 ? 16.094 35.438 21.516 1 96.69 260 ARG A N 1
ATOM 2079 C CA . ARG A 1 260 ? 15.562 34.406 20.609 1 96.69 260 ARG A CA 1
ATOM 2080 C C . ARG A 1 260 ? 14.258 33.844 21.141 1 96.69 260 ARG A C 1
ATOM 2082 O O . ARG A 1 260 ? 13.312 33.594 20.391 1 96.69 260 ARG A O 1
ATOM 2089 N N . THR A 1 261 ? 14.188 33.5 22.375 1 97 261 THR A N 1
ATOM 2090 C CA . THR A 1 261 ? 13 32.906 22.969 1 97 261 THR A CA 1
ATOM 2091 C C . THR A 1 261 ? 11.812 33.844 22.891 1 97 261 THR A C 1
ATOM 2093 O O . THR A 1 261 ? 10.672 33.406 22.719 1 97 261 THR A O 1
ATOM 2096 N N . GLU A 1 262 ? 12.117 35.125 23.078 1 96.81 262 GLU A N 1
ATOM 2097 C CA . GLU A 1 262 ? 11.008 36.062 22.906 1 96.81 262 GLU A CA 1
ATOM 2098 C C . GLU A 1 262 ? 10.523 36.094 21.469 1 96.81 262 GLU A C 1
ATOM 2100 O O . GLU A 1 262 ? 9.32 36.188 21.203 1 96.81 262 GLU A O 1
ATOM 2105 N N . ARG A 1 263 ? 11.43 36.062 20.547 1 97.75 263 ARG A N 1
ATOM 2106 C CA . ARG A 1 263 ? 11.039 35.969 19.141 1 97.75 263 ARG A CA 1
ATOM 2107 C C . ARG A 1 263 ? 10.203 34.719 18.875 1 97.75 263 ARG A C 1
ATOM 2109 O O . ARG A 1 263 ? 9.211 34.75 18.156 1 97.75 263 ARG A O 1
ATOM 2116 N N . TYR A 1 264 ? 10.625 33.594 19.469 1 98.19 264 TYR A N 1
ATOM 2117 C CA . TYR A 1 264 ? 9.891 32.375 19.297 1 98.19 264 TYR A CA 1
ATOM 2118 C C . TYR A 1 264 ? 8.492 32.469 19.906 1 98.19 264 TYR A C 1
ATOM 2120 O O . TYR A 1 264 ? 7.527 31.922 19.359 1 98.19 264 TYR A O 1
ATOM 2128 N N . ARG A 1 265 ? 8.367 33.125 21.047 1 97.62 265 ARG A N 1
ATOM 2129 C CA . ARG A 1 265 ? 7.059 33.344 21.641 1 97.62 265 ARG A CA 1
ATOM 2130 C C . ARG A 1 265 ? 6.164 34.156 20.719 1 97.62 265 ARG A C 1
ATOM 2132 O O . ARG A 1 265 ? 4.984 33.844 20.547 1 97.62 265 ARG A O 1
ATOM 2139 N N . GLN A 1 266 ? 6.777 35.188 20.141 1 98 266 GLN A N 1
ATOM 2140 C CA . GLN A 1 266 ? 6.008 36 19.219 1 98 266 GLN A CA 1
ATOM 2141 C C . GLN A 1 266 ? 5.594 35.188 17.984 1 98 266 GLN A C 1
ATOM 2143 O O . GLN A 1 266 ? 4.461 35.312 17.516 1 98 266 GLN A O 1
ATOM 2148 N N . GLN A 1 267 ? 6.488 34.469 17.5 1 98.25 267 GLN A N 1
ATOM 2149 C CA . GLN A 1 267 ? 6.172 33.594 16.359 1 98.25 267 GLN A CA 1
ATOM 2150 C C . GLN A 1 267 ? 5.066 32.625 16.703 1 98.25 267 GLN A C 1
ATOM 2152 O O . GLN A 1 267 ? 4.215 32.312 15.867 1 98.25 267 GLN A O 1
ATOM 2157 N N . ALA A 1 268 ? 5.102 32.062 17.891 1 98.31 268 ALA A N 1
ATOM 2158 C CA . ALA A 1 268 ? 4.055 31.141 18.328 1 98.31 268 ALA A CA 1
ATOM 2159 C C . ALA A 1 268 ? 2.693 31.844 18.344 1 98.31 268 ALA A C 1
ATOM 2161 O O . ALA A 1 268 ? 1.686 31.25 17.953 1 98.31 268 ALA A O 1
ATOM 2162 N N . ARG A 1 269 ? 2.664 33.094 18.844 1 97.94 269 ARG A N 1
ATOM 2163 C CA . ARG A 1 269 ? 1.438 33.906 18.875 1 97.94 269 ARG A CA 1
ATOM 2164 C C . ARG A 1 269 ? 0.891 34.094 17.469 1 97.94 269 ARG A C 1
ATOM 2166 O O . ARG A 1 269 ? -0.3 33.906 17.219 1 97.94 269 ARG A O 1
ATOM 2173 N N . ASP A 1 270 ? 1.804 34.406 16.578 1 97.94 270 ASP A N 1
ATOM 2174 C CA . ASP A 1 270 ? 1.409 34.656 15.195 1 97.94 270 ASP A CA 1
ATOM 2175 C C . ASP A 1 270 ? 0.958 33.375 14.523 1 97.94 270 ASP A C 1
ATOM 2177 O O . ASP A 1 270 ? -0.066 33.344 13.836 1 97.94 270 ASP A O 1
ATOM 2181 N N . PHE A 1 271 ? 1.695 32.375 14.703 1 97.88 271 PHE A N 1
ATOM 2182 C CA . PHE A 1 271 ? 1.393 31.078 14.109 1 97.88 271 PHE A CA 1
ATOM 2183 C C . PHE A 1 271 ? 0.04 30.578 14.586 1 97.88 271 PHE A C 1
ATOM 2185 O O . PHE A 1 271 ? -0.757 30.078 13.789 1 97.88 271 PHE A O 1
ATOM 2192 N N . GLY A 1 272 ? -0.219 30.641 15.828 1 97.75 272 GLY A N 1
ATOM 2193 C CA . GLY A 1 272 ? -1.426 30.109 16.453 1 97.75 272 GLY A CA 1
ATOM 2194 C C . GLY A 1 272 ? -2.697 30.703 15.867 1 97.75 272 GLY A C 1
ATOM 2195 O O . GLY A 1 272 ? -3.725 30.031 15.789 1 97.75 272 GLY A O 1
ATOM 2196 N N . ARG A 1 273 ? -2.604 31.953 15.398 1 95.56 273 ARG A N 1
ATOM 2197 C CA . ARG A 1 273 ? -3.764 32.625 14.844 1 95.56 273 ARG A CA 1
ATOM 2198 C C . ARG A 1 273 ? -4.27 31.922 13.586 1 95.56 273 ARG A C 1
ATOM 2200 O O . ARG A 1 273 ? -5.473 31.906 13.312 1 95.56 273 ARG A O 1
ATOM 2207 N N . GLY A 1 274 ? -3.348 31.406 12.922 1 96.31 274 GLY A N 1
ATOM 2208 C CA . GLY A 1 274 ? -3.707 30.703 11.695 1 96.31 274 GLY A CA 1
ATOM 2209 C C . GLY A 1 274 ? -3.895 29.219 11.906 1 96.31 274 GLY A C 1
ATOM 2210 O O . GLY A 1 274 ? -4.871 28.641 11.422 1 96.31 274 GLY A O 1
ATOM 2211 N N . PHE A 1 275 ? -3.029 28.609 12.68 1 97.81 275 PHE A N 1
ATOM 2212 C CA . PHE A 1 275 ? -2.949 27.156 12.797 1 97.81 275 PHE A CA 1
ATOM 2213 C C . PHE A 1 275 ? -4.184 26.594 13.5 1 97.81 275 PHE A C 1
ATOM 2215 O O . PHE A 1 275 ? -4.633 25.5 13.195 1 97.81 275 PHE A O 1
ATOM 2222 N N . CYS A 1 276 ? -4.766 27.359 14.438 1 97.94 276 CYS A N 1
ATOM 2223 C CA . CYS A 1 276 ? -5.938 26.875 15.164 1 97.94 276 CYS A CA 1
ATOM 2224 C C . CYS A 1 276 ? -7.09 26.594 14.211 1 97.94 276 CYS A C 1
ATOM 2226 O O . CYS A 1 276 ? -7.961 25.766 14.516 1 97.94 276 CYS A O 1
ATOM 2228 N N . ARG A 1 277 ? -7.051 27.203 13.016 1 97.5 277 ARG A N 1
ATOM 2229 C CA . ARG A 1 277 ? -8.125 27.047 12.039 1 97.5 277 ARG A CA 1
ATOM 2230 C C . ARG A 1 277 ? -8.039 25.703 11.328 1 97.5 277 ARG A C 1
ATOM 2232 O O . ARG A 1 277 ? -8.977 25.297 10.641 1 97.5 277 ARG A O 1
ATOM 2239 N N . PHE A 1 278 ? -6.996 24.953 11.523 1 98.38 278 PHE A N 1
ATOM 2240 C CA . PHE A 1 278 ? -6.887 23.609 10.992 1 98.38 278 PHE A CA 1
ATOM 2241 C C . PHE A 1 278 ? -7.805 22.641 11.734 1 98.38 278 PHE A C 1
ATOM 2243 O O . PHE A 1 278 ? -8.016 21.516 11.305 1 98.38 278 PHE A O 1
ATOM 2250 N N . PHE A 1 279 ? -8.406 23.094 12.844 1 98.25 279 PHE A N 1
ATOM 2251 C CA . PHE A 1 279 ? -9.242 22.25 13.695 1 98.25 279 PHE A CA 1
ATOM 2252 C C . PHE A 1 279 ? -10.672 22.797 13.75 1 98.25 279 PHE A C 1
ATOM 2254 O O . PHE A 1 279 ? -10.883 24 13.906 1 98.25 279 PHE A O 1
ATOM 2261 N N . ASP A 1 280 ? -11.602 21.922 13.609 1 97.19 280 ASP A N 1
ATOM 2262 C CA . ASP A 1 280 ? -12.984 22.375 13.672 1 97.19 280 ASP A CA 1
ATOM 2263 C C . ASP A 1 280 ? -13.539 22.266 15.086 1 97.19 280 ASP A C 1
ATOM 2265 O O . ASP A 1 280 ? -12.805 21.969 16.031 1 97.19 280 ASP A O 1
ATOM 2269 N N . LYS A 1 281 ? -14.773 22.562 15.258 1 96.44 281 LYS A N 1
ATOM 2270 C CA . LYS A 1 281 ? -15.43 22.656 16.562 1 96.44 281 LYS A CA 1
ATOM 2271 C C . LYS A 1 281 ? -15.445 21.297 17.266 1 96.44 281 LYS A C 1
ATOM 2273 O O . LYS A 1 281 ? -15.43 21.219 18.484 1 96.44 281 LYS A O 1
ATOM 2278 N N . ALA A 1 282 ? -15.406 20.219 16.516 1 96.88 282 ALA A N 1
ATOM 2279 C CA . ALA A 1 282 ? -15.445 18.875 17.094 1 96.88 282 ALA A CA 1
ATOM 2280 C C . ALA A 1 282 ? -14.039 18.391 17.453 1 96.88 282 ALA A C 1
ATOM 2282 O O . ALA A 1 282 ? -13.891 17.375 18.141 1 96.88 282 ALA A O 1
ATOM 2283 N N . GLY A 1 283 ? -13.016 19.078 17.031 1 98.19 283 GLY A N 1
ATOM 2284 C CA . GLY A 1 283 ? -11.641 18.688 17.312 1 98.19 283 GLY A CA 1
ATOM 2285 C C . GLY A 1 283 ? -10.984 17.969 16.141 1 98.19 283 GLY A C 1
ATOM 2286 O O . GLY A 1 283 ? -9.836 17.531 16.25 1 98.19 283 GLY A O 1
ATOM 2287 N N . ALA A 1 284 ? -11.719 17.859 15.031 1 98.5 284 ALA A N 1
ATOM 2288 C CA . ALA A 1 284 ? -11.164 17.203 13.852 1 98.5 284 ALA A CA 1
ATOM 2289 C C . ALA A 1 284 ? -10.102 18.078 13.18 1 98.5 284 ALA A C 1
ATOM 2291 O O . ALA A 1 284 ? -10.328 19.266 12.961 1 98.5 284 ALA A O 1
ATOM 2292 N N . ALA A 1 285 ? -8.961 17.547 12.93 1 98.62 285 ALA A N 1
ATOM 2293 C CA . ALA A 1 285 ? -7.906 18.219 12.18 1 98.62 285 ALA A CA 1
ATOM 2294 C C . ALA A 1 285 ? -8.047 17.969 10.68 1 98.62 285 ALA A C 1
ATOM 2296 O O . ALA A 1 285 ? -8.461 16.875 10.273 1 98.62 285 ALA A O 1
ATOM 2297 N N . ILE A 1 286 ? -7.711 18.922 9.844 1 98.75 286 ILE A N 1
ATOM 2298 C CA . ILE A 1 286 ? -7.637 18.703 8.406 1 98.75 286 ILE A CA 1
ATOM 2299 C C . ILE A 1 286 ? -6.375 17.922 8.062 1 98.75 286 ILE A C 1
ATOM 2301 O O . ILE A 1 286 ? -5.258 18.391 8.289 1 98.75 286 ILE A O 1
ATOM 2305 N N . PRO A 1 287 ? -6.555 16.672 7.59 1 98.69 287 PRO A N 1
ATOM 2306 C CA . PRO A 1 287 ? -5.34 15.969 7.168 1 98.69 287 PRO A CA 1
ATOM 2307 C C . PRO A 1 287 ? -4.672 16.625 5.961 1 98.69 287 PRO A C 1
ATOM 2309 O O . PRO A 1 287 ? -5.32 16.844 4.938 1 98.69 287 PRO A O 1
ATOM 2312 N N . PHE A 1 288 ? -3.424 16.938 6.051 1 98.5 288 PHE A N 1
ATOM 2313 C CA . PHE A 1 288 ? -2.631 17.594 5.02 1 98.5 288 PHE A CA 1
ATOM 2314 C C . PHE A 1 288 ? -1.146 17.312 5.211 1 98.5 288 PHE A C 1
ATOM 2316 O O . PHE A 1 288 ? -0.636 17.359 6.332 1 98.5 288 PHE A O 1
ATOM 2323 N N . GLY A 1 289 ? -0.525 16.891 4.113 1 98.06 289 GLY A N 1
ATOM 2324 C CA . GLY A 1 289 ? 0.914 16.688 4.172 1 98.06 289 GLY A CA 1
ATOM 2325 C C . GLY A 1 289 ? 1.302 15.258 4.48 1 98.06 289 GLY A C 1
ATOM 2326 O O . GLY A 1 289 ? 0.465 14.352 4.41 1 98.06 289 GLY A O 1
ATOM 2327 N N . ARG A 1 290 ? 2.604 15.016 4.738 1 97.25 290 ARG A N 1
ATOM 2328 C CA . ARG A 1 290 ? 3.168 13.695 4.988 1 97.25 290 ARG A CA 1
ATOM 2329 C C . ARG A 1 290 ? 3.119 13.352 6.473 1 97.25 290 ARG A C 1
ATOM 2331 O O . ARG A 1 290 ? 2.797 14.203 7.301 1 97.25 290 ARG A O 1
ATOM 2338 N N . SER A 1 291 ? 3.379 12.133 6.879 1 97.88 291 SER A N 1
ATOM 2339 C CA . SER A 1 291 ? 3.545 11.633 8.242 1 97.88 291 SER A CA 1
ATOM 2340 C C . SER A 1 291 ? 2.223 11.648 9 1 97.88 291 SER A C 1
ATOM 2342 O O . SER A 1 291 ? 2.209 11.734 10.227 1 97.88 291 SER A O 1
ATOM 2344 N N . LEU A 1 292 ? 1.138 11.57 8.297 1 98.5 292 LEU A N 1
ATOM 2345 C CA . LEU A 1 292 ? -0.178 11.68 8.914 1 98.5 292 LEU A CA 1
ATOM 2346 C C . LEU A 1 292 ? -0.468 10.461 9.789 1 98.5 292 LEU A C 1
ATOM 2348 O O . LEU A 1 292 ? -1.376 10.492 10.617 1 98.5 292 LEU A O 1
ATOM 2352 N N . THR A 1 293 ? 0.359 9.406 9.648 1 98.19 293 THR A N 1
ATOM 2353 C CA . THR A 1 293 ? 0.19 8.227 10.492 1 98.19 293 THR A CA 1
ATOM 2354 C C . THR A 1 293 ? 0.501 8.547 11.945 1 98.19 293 THR A C 1
ATOM 2356 O O . THR A 1 293 ? 0.199 7.758 12.844 1 98.19 293 THR A O 1
ATOM 2359 N N . TYR A 1 294 ? 1.034 9.781 12.25 1 98.56 294 TYR A N 1
ATOM 2360 C CA . TYR A 1 294 ? 1.29 10.219 13.617 1 98.56 294 TYR A CA 1
ATOM 2361 C C . TYR A 1 294 ? -0.002 10.648 14.305 1 98.56 294 TYR A C 1
ATOM 2363 O O . TYR A 1 294 ? -0.03 10.844 15.523 1 98.56 294 TYR A O 1
ATOM 2371 N N . ARG A 1 295 ? -1.079 10.906 13.617 1 98.5 295 ARG A N 1
ATOM 2372 C CA . ARG A 1 295 ? -2.459 11.047 14.07 1 98.5 295 ARG A CA 1
ATOM 2373 C C . ARG A 1 295 ? -2.604 12.203 15.047 1 98.5 295 ARG A C 1
ATOM 2375 O O . ARG A 1 295 ? -2.436 13.367 14.672 1 98.5 295 ARG A O 1
ATOM 2382 N N . PHE A 1 296 ? -2.736 11.93 16.297 1 98.31 296 PHE A N 1
ATOM 2383 C CA . PHE A 1 296 ? -3.123 12.977 17.234 1 98.31 296 PHE A CA 1
ATOM 2384 C C . PHE A 1 296 ? -1.933 13.867 17.562 1 98.31 296 PHE A C 1
ATOM 2386 O O . PHE A 1 296 ? -2.092 14.906 18.203 1 98.31 296 PHE A O 1
ATOM 2393 N N . ALA A 1 297 ? -0.763 13.547 16.969 1 98.75 297 ALA A N 1
ATOM 2394 C CA . ALA A 1 297 ? 0.354 14.484 17.047 1 98.75 297 ALA A CA 1
ATOM 2395 C C . ALA A 1 297 ? -0.011 15.828 16.438 1 98.75 297 ALA A C 1
ATOM 2397 O O . ALA A 1 297 ? 0.673 16.828 16.672 1 98.75 297 ALA A O 1
ATOM 2398 N N . CYS A 1 298 ? -1.047 15.914 15.664 1 98.75 298 CYS A N 1
ATOM 2399 C CA . CYS A 1 298 ? -1.514 17.156 15.062 1 98.75 298 CYS A CA 1
ATOM 2400 C C . CYS A 1 298 ? -1.779 18.219 16.141 1 98.75 298 CYS A C 1
ATOM 2402 O O . CYS A 1 298 ? -1.636 19.406 15.883 1 98.75 298 CYS A O 1
ATOM 2404 N N . GLY A 1 299 ? -2.133 17.766 17.328 1 98.75 299 GLY A N 1
ATOM 2405 C CA . GLY A 1 299 ? -2.43 18.672 18.422 1 98.75 299 GLY A CA 1
ATOM 2406 C C . GLY A 1 299 ? -1.2 19.078 19.203 1 98.75 299 GLY A C 1
ATOM 2407 O O . GLY A 1 299 ? -1.301 19.828 20.188 1 98.75 299 GLY A O 1
ATOM 2408 N N . GLY A 1 300 ? -0.022 18.672 18.797 1 98.81 300 GLY A N 1
ATOM 2409 C CA . GLY A 1 300 ? 1.212 18.859 19.531 1 98.81 300 GLY A CA 1
ATOM 2410 C C . GLY A 1 300 ? 1.537 20.328 19.781 1 98.81 300 GLY A C 1
ATOM 2411 O O . GLY A 1 300 ? 2.137 20.672 20.797 1 98.81 300 GLY A O 1
ATOM 2412 N N . PHE A 1 301 ? 1.083 21.203 18.891 1 98.69 301 PHE A N 1
ATOM 2413 C CA . PHE A 1 301 ? 1.317 22.625 19.062 1 98.69 301 PHE A CA 1
ATOM 2414 C C . PHE A 1 301 ? 0.649 23.141 20.328 1 98.69 301 PHE A C 1
ATOM 2416 O O . PHE A 1 301 ? 1.266 23.875 21.109 1 98.69 301 PHE A O 1
ATOM 2423 N N . PHE A 1 302 ? -0.577 22.766 20.531 1 98.69 302 PHE A N 1
ATOM 2424 C CA . PHE A 1 302 ? -1.322 23.25 21.703 1 98.69 302 PHE A CA 1
ATOM 2425 C C . PHE A 1 302 ? -0.699 22.734 22.984 1 98.69 302 PHE A C 1
ATOM 2427 O O . PHE A 1 302 ? -0.618 23.469 23.984 1 98.69 302 PHE A O 1
ATOM 2434 N N . ALA A 1 303 ? -0.271 21.5 22.953 1 98.75 303 ALA A N 1
ATOM 2435 C CA . ALA A 1 303 ? 0.409 20.938 24.125 1 98.75 303 ALA A CA 1
ATOM 2436 C C . ALA A 1 303 ? 1.7 21.703 24.422 1 98.75 303 ALA A C 1
ATOM 2438 O O . ALA A 1 303 ? 1.971 22.047 25.578 1 98.75 303 ALA A O 1
ATOM 2439 N N . ALA A 1 304 ? 2.5 21.922 23.375 1 98.62 304 ALA A N 1
ATOM 2440 C CA . ALA A 1 304 ? 3.768 22.625 23.547 1 98.62 304 ALA A CA 1
ATOM 2441 C C . ALA A 1 304 ? 3.537 24.062 24 1 98.62 304 ALA A C 1
ATOM 2443 O O . ALA A 1 304 ? 4.312 24.594 24.797 1 98.62 304 ALA A O 1
ATOM 2444 N N . LEU A 1 305 ? 2.494 24.703 23.484 1 98.31 305 LEU A N 1
ATOM 2445 C CA . LEU A 1 305 ? 2.137 26.047 23.891 1 98.31 305 LEU A CA 1
ATOM 2446 C C . LEU A 1 305 ? 1.853 26.109 25.391 1 98.31 305 LEU A C 1
ATOM 2448 O O . LEU A 1 305 ? 2.279 27.047 26.062 1 98.31 305 LEU A O 1
ATOM 2452 N N . ALA A 1 306 ? 1.154 25.156 25.859 1 98.06 306 ALA A N 1
ATOM 2453 C CA . ALA A 1 306 ? 0.84 25.078 27.297 1 98.06 306 ALA A CA 1
ATOM 2454 C C . ALA A 1 306 ? 2.105 24.875 28.125 1 98.06 306 ALA A C 1
ATOM 2456 O O . ALA A 1 306 ? 2.305 25.547 29.141 1 98.06 306 ALA A O 1
ATOM 2457 N N . VAL A 1 307 ? 2.93 23.938 27.703 1 98 307 VAL A N 1
ATOM 2458 C CA . VAL A 1 307 ? 4.141 23.594 28.438 1 98 307 VAL A CA 1
ATOM 2459 C C . VAL A 1 307 ? 5.09 24.781 28.469 1 98 307 VAL A C 1
ATOM 2461 O O . VAL A 1 307 ? 5.762 25.031 29.469 1 98 307 VAL A O 1
ATOM 2464 N N . ALA A 1 308 ? 5.16 25.531 27.344 1 97.06 308 ALA A N 1
ATOM 2465 C CA . ALA A 1 308 ? 6.035 26.688 27.25 1 97.06 308 ALA A CA 1
ATOM 2466 C C . ALA A 1 308 ? 5.492 27.844 28.094 1 97.06 308 ALA A C 1
ATOM 2468 O O . ALA A 1 308 ? 6.223 28.797 28.391 1 97.06 308 ALA A O 1
ATOM 2469 N N . ASP A 1 309 ? 4.207 27.766 28.484 1 93.12 309 ASP A N 1
ATOM 2470 C CA . ASP A 1 309 ? 3.561 28.797 29.281 1 93.12 309 ASP A CA 1
ATOM 2471 C C . ASP A 1 309 ? 3.725 30.172 28.625 1 93.12 309 ASP A C 1
ATOM 2473 O O . ASP A 1 309 ? 4.18 31.125 29.266 1 93.12 309 ASP A O 1
ATOM 2477 N N . THR A 1 310 ? 3.406 30.25 27.438 1 92.75 310 THR A N 1
ATOM 2478 C CA . THR A 1 310 ? 3.533 31.484 26.672 1 92.75 310 THR A CA 1
ATOM 2479 C C . THR A 1 310 ? 2.5 32.5 27.125 1 92.75 310 THR A C 1
ATOM 2481 O O . THR A 1 310 ? 1.294 32.25 27.047 1 92.75 310 THR A O 1
ATOM 2484 N N . PRO A 1 311 ? 2.895 33.625 27.516 1 91.5 311 PRO A N 1
ATOM 2485 C CA . PRO A 1 311 ? 1.944 34.625 28 1 91.5 311 PRO A CA 1
ATOM 2486 C C . PRO A 1 311 ? 1.327 35.469 26.859 1 91.5 311 PRO A C 1
ATOM 2488 O O . PRO A 1 311 ? 1.817 35.406 25.734 1 91.5 311 PRO A O 1
ATOM 2491 N N . ASP A 1 312 ? 0.282 36.125 27.094 1 94.44 312 ASP A N 1
ATOM 2492 C CA . ASP A 1 312 ? -0.339 37.125 26.25 1 94.44 312 ASP A CA 1
ATOM 2493 C C . ASP A 1 312 ? -0.726 36.562 24.891 1 94.44 312 ASP A C 1
ATOM 2495 O O . ASP A 1 312 ? -0.388 37.125 23.844 1 94.44 312 ASP A O 1
ATOM 2499 N N . LEU A 1 313 ? -1.257 35.406 24.922 1 95.62 313 LEU A N 1
ATOM 2500 C CA . LEU A 1 313 ? -1.773 34.844 23.688 1 95.62 313 LEU A CA 1
ATOM 2501 C C . LEU A 1 313 ? -2.918 35.688 23.125 1 95.62 313 LEU A C 1
ATOM 2503 O O . LEU A 1 313 ? -3.85 36.031 23.859 1 95.62 313 LEU A O 1
ATOM 2507 N N . PRO A 1 314 ? -2.812 36.031 21.906 1 94.69 314 PRO A N 1
ATOM 2508 C CA . PRO A 1 314 ? -3.906 36.812 21.312 1 94.69 314 PRO A CA 1
ATOM 2509 C C . PRO A 1 314 ? -5.133 35.969 21 1 94.69 314 PRO A C 1
ATOM 2511 O O . PRO A 1 314 ? -5.031 34.719 20.938 1 94.69 314 PRO A O 1
ATOM 2514 N N . ASP A 1 315 ? -6.305 36.625 20.812 1 92.38 315 ASP A N 1
ATOM 2515 C CA . ASP A 1 315 ? -7.457 35.906 20.234 1 92.38 315 ASP A CA 1
ATOM 2516 C C . ASP A 1 315 ? -7.125 35.344 18.875 1 92.38 315 ASP A C 1
ATOM 2518 O O . ASP A 1 315 ? -6.402 35.938 18.078 1 92.38 315 ASP A O 1
ATOM 2522 N N . PRO A 1 316 ? -7.461 34.219 18.625 1 94.06 316 PRO A N 1
ATOM 2523 C CA . PRO A 1 316 ? -8.508 33.469 19.297 1 94.06 316 PRO A CA 1
ATOM 2524 C C . PRO A 1 316 ? -7.961 32.562 20.391 1 94.06 316 PRO A C 1
ATOM 2526 O O . PRO A 1 316 ? -8.734 31.875 21.078 1 94.06 316 PRO A O 1
ATOM 2529 N N . LEU A 1 317 ? -6.629 32.438 20.578 1 95.75 317 LEU A N 1
ATOM 2530 C CA . LEU A 1 317 ? -6.031 31.609 21.609 1 95.75 317 LEU A CA 1
ATOM 2531 C C . LEU A 1 317 ? -5.789 32.406 22.891 1 95.75 317 LEU A C 1
ATOM 2533 O O . LEU A 1 317 ? -4.746 32.25 23.531 1 95.75 317 LEU A O 1
ATOM 2537 N N . GLY A 1 318 ? -6.613 33.219 23.359 1 93.44 318 GLY A N 1
ATOM 2538 C CA . GLY A 1 318 ? -6.445 34.312 24.297 1 93.44 318 GLY A CA 1
ATOM 2539 C C . GLY A 1 318 ? -6.355 33.875 25.734 1 93.44 318 GLY A C 1
ATOM 2540 O O . GLY A 1 318 ? -6.094 34.656 26.625 1 93.44 318 GLY A O 1
ATOM 2541 N N . SER A 1 319 ? -6.547 32.594 26 1 95 319 SER A N 1
ATOM 2542 C CA . SER A 1 319 ? -6.48 32.094 27.375 1 95 319 SER A CA 1
ATOM 2543 C C . SER A 1 319 ? -6.039 30.625 27.422 1 95 319 SER A C 1
ATOM 2545 O O . SER A 1 319 ? -6.215 29.891 26.438 1 95 319 SER A O 1
ATOM 2547 N N . PRO A 1 320 ? -5.465 30.219 28.578 1 96.75 320 PRO A N 1
ATOM 2548 C CA . PRO A 1 320 ? -5.109 28.812 28.734 1 96.75 320 PRO A CA 1
ATOM 2549 C C . PRO A 1 320 ? -6.301 27.875 28.547 1 96.75 320 PRO A C 1
ATOM 2551 O O . PRO A 1 320 ? -6.148 26.75 28.047 1 96.75 320 PRO A O 1
ATOM 2554 N N . GLY A 1 321 ? -7.477 28.344 28.891 1 97.38 321 GLY A N 1
ATOM 2555 C CA . GLY A 1 321 ? -8.68 27.547 28.703 1 97.38 321 GLY A CA 1
ATOM 2556 C C . GLY A 1 321 ? -8.992 27.25 27.25 1 97.38 321 GLY A C 1
ATOM 2557 O O . GLY A 1 321 ? -9.508 26.188 26.922 1 97.38 321 GLY A O 1
ATOM 2558 N N . VAL A 1 322 ? -8.75 28.234 26.406 1 98.06 322 VAL A N 1
ATOM 2559 C CA . VAL A 1 322 ? -8.984 28.047 24.984 1 98.06 322 VAL A CA 1
ATOM 2560 C C . VAL A 1 322 ? -7.973 27.062 24.406 1 98.06 322 VAL A C 1
ATOM 2562 O O . VAL A 1 322 ? -8.328 26.172 23.641 1 98.06 322 VAL A O 1
ATOM 2565 N N . VAL A 1 323 ? -6.691 27.219 24.797 1 98.31 323 VAL A N 1
ATOM 2566 C CA . VAL A 1 323 ? -5.648 26.281 24.375 1 98.31 323 VAL A CA 1
ATOM 2567 C C . VAL A 1 323 ? -6 24.875 24.812 1 98.31 323 VAL A C 1
ATOM 2569 O O . VAL A 1 323 ? -5.914 23.922 24.031 1 98.31 323 VAL A O 1
ATOM 2572 N N . LYS A 1 324 ? -6.438 24.719 26.078 1 98.38 324 LYS A N 1
ATOM 2573 C CA . LYS A 1 324 ? -6.906 23.453 26.625 1 98.38 324 LYS A CA 1
ATOM 2574 C C . LYS A 1 324 ? -8.047 22.875 25.797 1 98.38 324 LYS A C 1
ATOM 2576 O O . LYS A 1 324 ? -8.062 21.688 25.484 1 98.38 324 LYS A O 1
ATOM 2581 N N . GLY A 1 325 ? -8.953 23.75 25.453 1 98.5 325 GLY A N 1
ATOM 2582 C CA . GLY A 1 325 ? -10.094 23.328 24.656 1 98.5 325 GLY A CA 1
ATOM 2583 C C . GLY A 1 325 ? -9.703 22.734 23.312 1 98.5 325 GLY A C 1
ATOM 2584 O O . GLY A 1 325 ? -10.242 21.703 22.906 1 98.5 325 GLY A O 1
ATOM 2585 N N . PHE A 1 326 ? -8.805 23.359 22.594 1 98.56 326 PHE A N 1
ATOM 2586 C CA . PHE A 1 326 ? -8.359 22.859 21.297 1 98.56 326 PHE A CA 1
ATOM 2587 C C . PHE A 1 326 ? -7.699 21.484 21.453 1 98.56 326 PHE A C 1
ATOM 2589 O O . PHE A 1 326 ? -7.973 20.562 20.672 1 98.56 326 PHE A O 1
ATOM 2596 N N . LEU A 1 327 ? -6.832 21.312 22.438 1 98.81 327 LEU A N 1
ATOM 2597 C CA . LEU A 1 327 ? -6.094 20.062 22.609 1 98.81 327 LEU A CA 1
ATOM 2598 C C . LEU A 1 327 ? -7.031 18.938 23.016 1 98.81 327 LEU A C 1
ATOM 2600 O O . LEU A 1 327 ? -7.023 17.859 22.406 1 98.81 327 LEU A O 1
ATOM 2604 N N . LEU A 1 328 ? -7.844 19.172 24.031 1 98.81 328 LEU A N 1
ATOM 2605 C CA . LEU A 1 328 ? -8.656 18.094 24.594 1 98.81 328 LEU A CA 1
ATOM 2606 C C . LEU A 1 328 ? -9.758 17.688 23.625 1 98.81 328 LEU A C 1
ATOM 2608 O O . LEU A 1 328 ? -10.086 16.5 23.516 1 98.81 328 LEU A O 1
ATOM 2612 N N . ARG A 1 329 ? -10.375 18.641 22.938 1 98.44 329 ARG A N 1
ATOM 2613 C CA . ARG A 1 329 ? -11.359 18.281 21.922 1 98.44 329 ARG A CA 1
ATOM 2614 C C . ARG A 1 329 ? -10.742 17.406 20.844 1 98.44 329 ARG A C 1
ATOM 2616 O O . ARG A 1 329 ? -11.375 16.469 20.344 1 98.44 329 ARG A O 1
ATOM 2623 N N . HIS A 1 330 ? -9.531 17.766 20.469 1 98.75 330 HIS A N 1
ATOM 2624 C CA . HIS A 1 330 ? -8.82 16.984 19.453 1 98.75 330 HIS A CA 1
ATOM 2625 C C . HIS A 1 330 ? -8.562 15.555 19.938 1 98.75 330 HIS A C 1
ATOM 2627 O O . HIS A 1 330 ? -8.797 14.594 19.203 1 98.75 330 HIS A O 1
ATOM 2633 N N . LEU A 1 331 ? -8.062 15.391 21.125 1 98.88 331 LEU A N 1
ATOM 2634 C CA . LEU A 1 331 ? -7.805 14.07 21.688 1 98.88 331 LEU A CA 1
ATOM 2635 C C . LEU A 1 331 ? -9.102 13.273 21.812 1 98.88 331 LEU A C 1
ATOM 2637 O O . LEU A 1 331 ? -9.125 12.07 21.531 1 98.88 331 LEU A O 1
ATOM 2641 N N . ARG A 1 332 ? -10.156 13.945 22.297 1 98.5 332 ARG A N 1
ATOM 2642 C CA . ARG A 1 332 ? -11.461 13.297 22.406 1 98.5 332 ARG A CA 1
ATOM 2643 C C . ARG A 1 332 ? -11.953 12.812 21.047 1 98.5 332 ARG A C 1
ATOM 2645 O O . ARG A 1 332 ? -12.562 11.75 20.953 1 98.5 332 ARG A O 1
ATOM 2652 N N . TRP A 1 333 ? -11.758 13.625 20.031 1 98.5 333 TRP A N 1
ATOM 2653 C CA . TRP A 1 333 ? -12.133 13.219 18.688 1 98.5 333 TRP A CA 1
ATOM 2654 C C . TRP A 1 333 ? -11.438 11.922 18.281 1 98.5 333 TRP A C 1
ATOM 2656 O O . TRP A 1 333 ? -12.07 11 17.766 1 98.5 333 TRP A O 1
ATOM 2666 N N . TRP A 1 334 ? -10.18 11.812 18.562 1 98.69 334 TRP A N 1
ATOM 2667 C CA . TRP A 1 334 ? -9.422 10.609 18.219 1 98.69 334 TRP A CA 1
ATOM 2668 C C . TRP A 1 334 ? -9.898 9.414 19.031 1 98.69 334 TRP A C 1
ATOM 2670 O O . TRP A 1 334 ? -9.977 8.297 18.531 1 98.69 334 TRP A O 1
ATOM 2680 N N . ALA A 1 335 ? -10.156 9.648 20.281 1 98.62 335 ALA A N 1
ATOM 2681 C CA . ALA A 1 335 ? -10.688 8.555 21.094 1 98.62 335 ALA A CA 1
ATOM 2682 C C . ALA A 1 335 ? -11.977 8 20.484 1 98.62 335 ALA A C 1
ATOM 2684 O O . ALA A 1 335 ? -12.148 6.781 20.391 1 98.62 335 ALA A O 1
ATOM 2685 N N . ARG A 1 336 ? -12.797 8.875 20.047 1 97.25 336 ARG A N 1
ATOM 2686 C CA . ARG A 1 336 ? -14.094 8.492 19.484 1 97.25 336 ARG A CA 1
ATOM 2687 C C . ARG A 1 336 ? -13.93 7.848 18.109 1 97.25 336 ARG A C 1
ATOM 2689 O O . ARG A 1 336 ? -14.828 7.152 17.641 1 97.25 336 ARG A O 1
ATOM 2696 N N . HIS A 1 337 ? -12.844 8.102 17.5 1 97.38 337 HIS A N 1
ATOM 2697 C CA . HIS A 1 337 ? -12.594 7.566 16.156 1 97.38 337 HIS A CA 1
ATOM 2698 C C . HIS A 1 337 ? -11.438 6.574 16.172 1 97.38 337 HIS A C 1
ATOM 2700 O O . HIS A 1 337 ? -10.633 6.539 15.242 1 97.38 337 HIS A O 1
ATOM 2706 N N . SER A 1 338 ? -11.312 5.793 17.203 1 98 338 SER A N 1
ATOM 2707 C CA . SER A 1 338 ? -10.156 4.918 17.359 1 98 338 SER A CA 1
ATOM 2708 C C . SER A 1 338 ? -10.547 3.449 17.234 1 98 338 SER A C 1
ATOM 2710 O O . SER A 1 338 ? -9.805 2.564 17.656 1 98 338 SER A O 1
ATOM 2712 N N . SER A 1 339 ? -11.68 3.178 16.609 1 96.62 339 SER A N 1
ATOM 2713 C CA . SER A 1 339 ? -12.164 1.805 16.516 1 96.62 339 SER A CA 1
ATOM 2714 C C . SER A 1 339 ? -11.18 0.924 15.758 1 96.62 339 SER A C 1
ATOM 2716 O O . SER A 1 339 ? -11.094 -0.28 16 1 96.62 339 SER A O 1
ATOM 2718 N N . ASP A 1 340 ? -10.445 1.547 14.836 1 97.12 340 ASP A N 1
ATOM 2719 C CA . ASP A 1 340 ? -9.648 0.731 13.922 1 97.12 340 ASP A CA 1
ATOM 2720 C C . ASP A 1 340 ? -8.195 1.2 13.891 1 97.12 340 ASP A C 1
ATOM 2722 O O . ASP A 1 340 ? -7.473 0.936 12.922 1 97.12 340 ASP A O 1
ATOM 2726 N N . ILE A 1 341 ? -7.672 1.888 14.891 1 98.06 341 ILE A N 1
ATOM 2727 C CA . ILE A 1 341 ? -6.328 2.441 14.766 1 98.06 341 ILE A CA 1
ATOM 2728 C C . ILE A 1 341 ? -5.355 1.63 15.617 1 98.06 341 ILE A C 1
ATOM 2730 O O . ILE A 1 341 ? -4.168 1.953 15.695 1 98.06 341 ILE A O 1
ATOM 2734 N N . PHE A 1 342 ? -5.879 0.516 16.312 1 97.69 342 PHE A N 1
ATOM 2735 C CA . PHE A 1 342 ? -5.055 -0.376 17.109 1 97.69 342 PHE A CA 1
ATOM 2736 C C . PHE A 1 342 ? -5.105 -1.8 16.562 1 97.69 342 PHE A C 1
ATOM 2738 O O . PHE A 1 342 ? -6.129 -2.227 16.031 1 97.69 342 PHE A O 1
ATOM 2745 N N . TYR A 1 343 ? -3.965 -2.506 16.641 1 96 343 TYR A N 1
ATOM 2746 C CA . TYR A 1 343 ? -4.012 -3.957 16.5 1 96 343 TYR A CA 1
ATOM 2747 C C . TYR A 1 343 ? -4.676 -4.594 17.719 1 96 343 TYR A C 1
ATOM 2749 O O . TYR A 1 343 ? -4.945 -3.916 18.719 1 96 343 TYR A O 1
ATOM 2757 N N . THR A 1 344 ? -4.918 -5.891 17.656 1 94.81 344 THR A N 1
ATOM 2758 C CA . THR A 1 344 ? -5.664 -6.582 18.703 1 94.81 344 THR A CA 1
ATOM 2759 C C . THR A 1 344 ? -4.863 -6.613 20 1 94.81 344 THR A C 1
ATOM 2761 O O . THR A 1 344 ? -5.434 -6.793 21.078 1 94.81 344 THR A O 1
ATOM 2764 N N . ASP A 1 345 ? -3.57 -6.414 19.922 1 95.12 345 ASP A N 1
ATOM 2765 C CA . ASP A 1 345 ? -2.729 -6.438 21.109 1 95.12 345 ASP A CA 1
ATOM 2766 C C . ASP A 1 345 ? -2.588 -5.039 21.703 1 95.12 345 ASP A C 1
ATOM 2768 O O . ASP A 1 345 ? -1.831 -4.84 22.656 1 95.12 345 ASP A O 1
ATOM 2772 N N . GLY A 1 346 ? -3.166 -4.059 21.078 1 96.62 346 GLY A N 1
ATOM 2773 C CA . GLY A 1 346 ? -3.271 -2.742 21.688 1 96.62 346 GLY A CA 1
ATOM 2774 C C . GLY A 1 346 ? -2.264 -1.75 21.141 1 96.62 346 GLY A C 1
ATOM 2775 O O . GLY A 1 346 ? -2.324 -0.559 21.453 1 96.62 346 GLY A O 1
ATOM 2776 N N . VAL A 1 347 ? -1.309 -2.164 20.312 1 97.62 347 VAL A N 1
ATOM 2777 C CA . VAL A 1 347 ? -0.35 -1.224 19.75 1 97.62 347 VAL A CA 1
ATOM 2778 C C . VAL A 1 347 ? -0.983 -0.495 18.562 1 97.62 347 VAL A C 1
ATOM 2780 O O . VAL A 1 347 ? -1.885 -1.026 17.906 1 97.62 347 VAL A O 1
ATOM 2783 N N . LEU A 1 348 ? -0.543 0.673 18.219 1 98.06 348 LEU A N 1
ATOM 2784 C CA . LEU A 1 348 ? -1.02 1.479 17.109 1 98.06 348 LEU A CA 1
ATOM 2785 C C . LEU A 1 348 ? -0.61 0.857 15.773 1 98.06 348 LEU A C 1
ATOM 2787 O O . LEU A 1 348 ? 0.467 0.265 15.664 1 98.06 348 LEU A O 1
ATOM 2791 N N . ASN A 1 349 ? -1.475 0.931 14.805 1 96.94 349 ASN A N 1
ATOM 2792 C CA . ASN A 1 349 ? -1.141 0.487 13.453 1 96.94 349 ASN A CA 1
ATOM 2793 C C . ASN A 1 349 ? -0.847 1.667 12.531 1 96.94 349 ASN A C 1
ATOM 2795 O O . ASN A 1 349 ? -0.759 2.809 12.984 1 96.94 349 ASN A O 1
ATOM 2799 N N . PHE A 1 350 ? -0.617 1.424 11.133 1 95.06 350 PHE A N 1
ATOM 2800 C CA . PHE A 1 350 ? -0.392 2.443 10.117 1 95.06 350 PHE A CA 1
ATOM 2801 C C . PHE A 1 350 ? -1.713 3.043 9.648 1 95.06 350 PHE A C 1
ATOM 2803 O O . PHE A 1 350 ? -2.746 2.373 9.672 1 95.06 350 PHE A O 1
ATOM 2810 N N . GLY A 1 351 ? -1.62 4.246 9.227 1 96.88 351 GLY A N 1
ATOM 2811 C CA . GLY A 1 351 ? -2.787 4.848 8.602 1 96.88 351 GLY A CA 1
ATOM 2812 C C . GLY A 1 351 ? -3.303 6.062 9.352 1 96.88 351 GLY A C 1
ATOM 2813 O O . GLY A 1 351 ? -2.559 6.699 10.102 1 96.88 351 GLY A O 1
ATOM 2814 N N . TRP A 1 352 ? -4.555 6.43 9.055 1 98.19 352 TRP A N 1
ATOM 2815 C CA . TRP A 1 352 ? -5.219 7.559 9.695 1 98.19 352 TRP A CA 1
ATOM 2816 C C . TRP A 1 352 ? -6.352 7.086 10.602 1 98.19 352 TRP A C 1
ATOM 2818 O O . TRP A 1 352 ? -6.113 6.637 11.719 1 98.19 352 TRP A O 1
ATOM 2828 N N . THR A 1 353 ? -7.5 6.672 10.086 1 98 353 THR A N 1
ATOM 2829 C CA . THR A 1 353 ? -8.562 6.18 10.953 1 98 353 THR A CA 1
ATOM 2830 C C . THR A 1 353 ? -8.719 4.668 10.812 1 98 353 THR A C 1
ATOM 2832 O O . THR A 1 353 ? -9.555 4.055 11.477 1 98 353 THR A O 1
ATOM 2835 N N . TYR A 1 354 ? -8.023 4.027 9.977 1 97.25 354 TYR A N 1
ATOM 2836 C CA . TYR A 1 354 ? -7.93 2.586 9.781 1 97.25 354 TYR A CA 1
ATOM 2837 C C . TYR A 1 354 ? -6.59 2.207 9.156 1 97.25 354 TYR A C 1
ATOM 2839 O O . TYR A 1 354 ? -5.836 3.078 8.719 1 97.25 354 TYR A O 1
ATOM 2847 N N . PRO A 1 355 ? -6.223 0.914 9.164 1 95.88 355 PRO A N 1
ATOM 2848 C CA . PRO A 1 355 ? -4.922 0.531 8.617 1 95.88 355 PRO A CA 1
ATOM 2849 C C . PRO A 1 355 ? -4.824 0.765 7.109 1 95.88 355 PRO A C 1
ATOM 2851 O O . PRO A 1 355 ? -5.68 0.3 6.355 1 95.88 355 PRO A O 1
ATOM 2854 N N . GLN A 1 356 ? -3.756 1.452 6.719 1 94.75 356 GLN A N 1
ATOM 2855 C CA . GLN A 1 356 ? -3.518 1.775 5.316 1 94.75 356 GLN A CA 1
ATOM 2856 C C . GLN A 1 356 ? -2.035 2.033 5.055 1 94.75 356 GLN A C 1
ATOM 2858 O O . GLN A 1 356 ? -1.472 3.008 5.555 1 94.75 356 GLN A O 1
ATOM 2863 N N . MET A 1 357 ? -1.398 1.252 4.176 1 94.38 357 MET A N 1
ATOM 2864 C CA . MET A 1 357 ? 0.024 1.406 3.885 1 94.38 357 MET A CA 1
ATOM 2865 C C . MET A 1 357 ? 0.245 2.43 2.777 1 94.38 357 MET A C 1
ATOM 2867 O O . MET A 1 357 ? 1.365 2.906 2.58 1 94.38 357 MET A O 1
ATOM 2871 N N . TYR A 1 358 ? -0.764 2.855 2.029 1 96.38 358 TYR A N 1
ATOM 2872 C CA . TYR A 1 358 ? -0.619 3.797 0.924 1 96.38 358 TYR A CA 1
ATOM 2873 C C . TYR A 1 358 ? -0.241 5.184 1.435 1 96.38 358 TYR A C 1
ATOM 2875 O O . TYR A 1 358 ? 0.421 5.949 0.733 1 96.38 358 TYR A O 1
ATOM 2883 N N . LEU A 1 359 ? -0.593 5.402 2.646 1 96.88 359 LEU A N 1
ATOM 2884 C CA . LEU A 1 359 ? -0.346 6.695 3.27 1 96.88 359 LEU A CA 1
ATOM 2885 C C . LEU A 1 359 ? 1.078 6.777 3.811 1 96.88 359 LEU A C 1
ATOM 2887 O O . LEU A 1 359 ? 1.608 7.871 4.016 1 96.88 359 LEU A O 1
ATOM 2891 N N . THR A 1 360 ? 1.773 5.688 4.02 1 96.44 360 THR A N 1
ATOM 2892 C CA . THR A 1 360 ? 3.035 5.641 4.746 1 96.44 360 THR A CA 1
ATOM 2893 C C . THR A 1 360 ? 4.188 6.117 3.867 1 96.44 360 THR A C 1
ATOM 2895 O O . THR A 1 360 ? 4.102 6.059 2.639 1 96.44 360 THR A O 1
ATOM 2898 N N . GLU A 1 361 ? 5.207 6.617 4.516 1 97.06 361 GLU A N 1
ATOM 2899 C CA . GLU A 1 361 ? 6.477 6.949 3.879 1 97.06 361 GLU A CA 1
ATOM 2900 C C . GLU A 1 361 ? 7.496 5.828 4.066 1 97.06 361 GLU A C 1
ATOM 2902 O O . GLU A 1 361 ? 7.266 4.895 4.836 1 97.06 361 GLU A O 1
ATOM 2907 N N . ASP A 1 362 ? 8.602 5.961 3.354 1 96.69 362 ASP A N 1
ATOM 2908 C CA . ASP A 1 362 ? 9.617 4.91 3.412 1 96.69 362 ASP A CA 1
ATOM 2909 C C . ASP A 1 362 ? 10.367 4.941 4.746 1 96.69 362 ASP A C 1
ATOM 2911 O O . ASP A 1 362 ? 11.148 4.039 5.043 1 96.69 362 ASP A O 1
ATOM 2915 N N . TYR A 1 363 ? 10.055 5.906 5.609 1 97.25 363 TYR A N 1
ATOM 2916 C CA . TYR A 1 363 ? 10.703 5.988 6.914 1 97.25 363 TYR A CA 1
ATOM 2917 C C . TYR A 1 363 ? 9.734 5.594 8.023 1 97.25 363 TYR A C 1
ATOM 2919 O O . TYR A 1 363 ? 10.008 5.824 9.203 1 97.25 363 TYR A O 1
ATOM 2927 N N . ASN A 1 364 ? 8.594 5.066 7.734 1 97.69 364 ASN A N 1
ATOM 2928 C CA . ASN A 1 364 ? 7.641 4.668 8.766 1 97.69 364 ASN A CA 1
ATOM 2929 C C . ASN A 1 364 ? 7.793 3.195 9.133 1 97.69 364 ASN A C 1
ATOM 2931 O O . ASN A 1 364 ? 7.266 2.32 8.445 1 97.69 364 ASN A O 1
ATOM 2935 N N . SER A 1 365 ? 8.453 2.943 10.234 1 97.38 365 SER A N 1
ATOM 2936 C CA . SER A 1 365 ? 8.43 1.616 10.844 1 97.38 365 SER A CA 1
ATOM 2937 C C . SER A 1 365 ? 7.184 1.413 11.688 1 97.38 365 SER A C 1
ATOM 2939 O O . SER A 1 365 ? 6.461 2.369 11.977 1 97.38 365 SER A O 1
ATOM 2941 N N . PRO A 1 366 ? 6.906 0.182 12.148 1 97 366 PRO A N 1
ATOM 2942 C CA . PRO A 1 366 ? 5.758 -0.033 13.031 1 97 366 PRO A CA 1
ATOM 2943 C C . PRO A 1 366 ? 5.84 0.795 14.312 1 97 366 PRO A C 1
ATOM 2945 O O . PRO A 1 366 ? 4.82 1.038 14.961 1 97 366 PRO A O 1
ATOM 2948 N N . GLN A 1 367 ? 7.035 1.258 14.656 1 98.19 367 GLN A N 1
ATOM 2949 C CA . GLN A 1 367 ? 7.246 2.023 15.883 1 98.19 367 GLN A CA 1
ATOM 2950 C C . GLN A 1 367 ? 7.098 3.521 15.625 1 98.19 367 GLN A C 1
ATOM 2952 O O . GLN A 1 367 ? 6.883 4.297 16.562 1 98.19 367 GLN A O 1
ATOM 2957 N N . SER A 1 368 ? 7.129 3.92 14.367 1 98.25 368 SER A N 1
ATOM 2958 C CA . SER A 1 368 ? 7.191 5.336 14.008 1 98.25 368 SER A CA 1
ATOM 2959 C C . SER A 1 368 ? 5.918 6.066 14.422 1 98.25 368 SER A C 1
ATOM 2961 O O . SER A 1 368 ? 5.949 7.266 14.703 1 98.25 368 SER A O 1
ATOM 2963 N N . VAL A 1 369 ? 4.82 5.41 14.523 1 98.19 369 VAL A N 1
ATOM 2964 C CA . VAL A 1 369 ? 3.504 6.008 14.719 1 98.19 369 VAL A CA 1
ATOM 2965 C C . VAL A 1 369 ? 3.416 6.621 16.109 1 98.19 369 VAL A C 1
ATOM 2967 O O . VAL A 1 369 ? 2.555 7.461 16.375 1 98.19 369 VAL A O 1
ATOM 2970 N N . TYR A 1 370 ? 4.359 6.363 16.969 1 98.69 370 TYR A N 1
ATOM 2971 C CA . TYR A 1 370 ? 4.27 6.805 18.359 1 98.69 370 TYR A CA 1
ATOM 2972 C C . TYR A 1 370 ? 4.777 8.234 18.516 1 98.69 370 TYR A C 1
ATO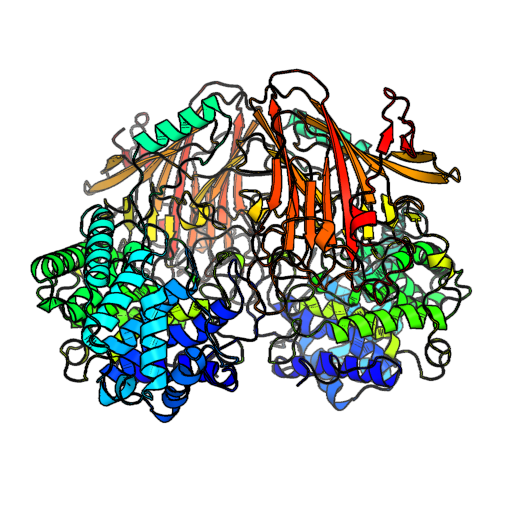M 2974 O O . TYR A 1 370 ? 4.777 8.789 19.609 1 98.69 370 TYR A O 1
ATOM 2982 N N . TRP A 1 371 ? 5.16 8.891 17.328 1 98.62 371 TRP A N 1
ATOM 2983 C CA . TRP A 1 371 ? 5.219 10.344 17.344 1 98.62 371 TRP A CA 1
ATOM 2984 C C . TRP A 1 371 ? 3.91 10.945 17.844 1 98.62 371 TRP A C 1
ATOM 2986 O O . TRP A 1 371 ? 3.879 12.086 18.297 1 98.62 371 TRP A O 1
ATOM 2996 N N . ALA A 1 372 ? 2.879 10.133 17.828 1 98.62 372 ALA A N 1
ATOM 2997 C CA . ALA A 1 372 ? 1.542 10.531 18.25 1 98.62 372 ALA A CA 1
ATOM 2998 C C . ALA A 1 372 ? 1.559 11.047 19.688 1 98.62 372 ALA A C 1
ATOM 3000 O O . ALA A 1 372 ? 0.719 11.859 20.078 1 98.62 372 ALA A O 1
ATOM 3001 N N . LEU A 1 373 ? 2.521 10.664 20.5 1 98.62 373 LEU A N 1
ATOM 3002 C CA . LEU A 1 373 ? 2.549 10.93 21.938 1 98.62 373 LEU A CA 1
ATOM 3003 C C . LEU A 1 373 ? 2.963 12.375 22.219 1 98.62 373 LEU A C 1
ATOM 3005 O O . LEU A 1 373 ? 2.873 12.844 23.344 1 98.62 373 LEU A O 1
ATOM 3009 N N . LYS A 1 374 ? 3.301 13.148 21.172 1 98.5 374 LYS A N 1
ATOM 3010 C CA . LYS A 1 374 ? 3.717 14.539 21.328 1 98.5 374 LYS A CA 1
ATOM 3011 C C . LYS A 1 374 ? 2.619 15.375 21.984 1 98.5 374 LYS A C 1
ATOM 3013 O O . LYS A 1 374 ? 2.904 16.281 22.766 1 98.5 374 LYS A O 1
ATOM 3018 N N . SER A 1 375 ? 1.402 15.031 21.672 1 98.5 375 SER A N 1
ATOM 3019 C CA . SER A 1 375 ? 0.273 15.805 22.188 1 98.5 375 SER A CA 1
ATOM 3020 C C . SER A 1 375 ? 0.068 15.562 23.672 1 98.5 375 SER A C 1
ATOM 3022 O O . SER A 1 375 ? -0.636 16.328 24.344 1 98.5 375 SER A O 1
ATOM 3024 N N . LEU A 1 376 ? 0.759 14.594 24.25 1 98.44 376 LEU A N 1
ATOM 3025 C CA . LEU A 1 376 ? 0.502 14.195 25.625 1 98.44 376 LEU A CA 1
ATOM 3026 C C . LEU A 1 376 ? 1.54 14.805 26.578 1 98.44 376 LEU A C 1
ATOM 3028 O O . LEU A 1 376 ? 1.484 14.594 27.781 1 98.44 376 LEU A O 1
ATOM 3032 N N . ILE A 1 377 ? 2.406 15.664 26.109 1 98.56 377 ILE A N 1
ATOM 3033 C CA . ILE A 1 377 ? 3.439 16.25 26.953 1 98.56 377 ILE A CA 1
ATOM 3034 C C . ILE A 1 377 ? 2.797 17.172 27.984 1 98.56 377 ILE A C 1
ATOM 3036 O O . ILE A 1 377 ? 3.438 17.547 28.969 1 98.56 377 ILE A O 1
ATOM 3040 N N . VAL A 1 378 ? 1.552 17.531 27.812 1 98.06 378 VAL A N 1
ATOM 3041 C CA . VAL A 1 378 ? 0.835 18.453 28.688 1 98.06 378 VAL A CA 1
ATOM 3042 C C . VAL A 1 378 ? 0.68 17.844 30.078 1 98.06 378 VAL A C 1
ATOM 3044 O O . VAL A 1 378 ? 0.5 18.547 31.062 1 98.06 378 VAL A O 1
ATOM 3047 N N . VAL A 1 379 ? 0.804 16.516 30.172 1 97.75 379 VAL A N 1
ATOM 3048 C CA . VAL A 1 379 ? 0.657 15.852 31.453 1 97.75 379 VAL A CA 1
ATOM 3049 C C . VAL A 1 379 ? 1.804 16.266 32.375 1 97.75 379 VAL A C 1
ATOM 3051 O O . VAL A 1 379 ? 1.729 16.078 33.594 1 97.75 379 VAL A O 1
ATOM 3054 N N . GLY A 1 380 ? 2.82 16.844 31.828 1 97.94 380 GLY A N 1
ATOM 3055 C CA . GLY A 1 380 ? 3.945 17.312 32.625 1 97.94 380 GLY A CA 1
ATOM 3056 C C . GLY A 1 380 ? 3.607 18.516 33.469 1 97.94 380 GLY A C 1
ATOM 3057 O O . GLY A 1 380 ? 4.324 18.828 34.438 1 97.94 380 GLY A O 1
ATOM 3058 N N . LEU A 1 381 ? 2.566 19.234 33.125 1 97.75 381 LEU A N 1
ATOM 3059 C CA . LEU A 1 381 ? 2.135 20.406 33.906 1 97.75 381 LEU A CA 1
ATOM 3060 C C . LEU A 1 381 ? 1.438 19.969 35.188 1 97.75 381 LEU A C 1
ATOM 3062 O O . LEU A 1 381 ? 0.66 19.016 35.188 1 97.75 381 LEU A O 1
ATOM 3066 N N . PRO A 1 382 ? 1.755 20.641 36.281 1 95.94 382 PRO A N 1
ATOM 3067 C CA . PRO A 1 382 ? 1.102 20.297 37.562 1 95.94 382 PRO A CA 1
ATOM 3068 C C . PRO A 1 382 ? -0.394 20.609 37.562 1 95.94 382 PRO A C 1
ATOM 3070 O O . PRO A 1 382 ? -0.854 21.438 36.75 1 95.94 382 PRO A O 1
ATOM 3073 N N . GLU A 1 383 ? -1.086 20 38.406 1 93.81 383 GLU A N 1
ATOM 3074 C CA . GLU A 1 383 ? -2.539 20.094 38.469 1 93.81 383 GLU A CA 1
ATOM 3075 C C . GLU A 1 383 ? -2.98 21.547 38.688 1 93.81 383 GLU A C 1
ATOM 3077 O O . GLU A 1 383 ? -4.031 21.953 38.188 1 93.81 383 GLU A O 1
ATOM 3082 N N . ASN A 1 384 ? -2.188 22.328 39.375 1 95.12 384 ASN A N 1
ATOM 3083 C CA . ASN A 1 384 ? -2.568 23.703 39.719 1 95.12 384 ASN A CA 1
ATOM 3084 C C . ASN A 1 384 ? -2.074 24.688 38.656 1 95.12 384 ASN A C 1
ATOM 3086 O O . ASN A 1 384 ? -2.223 25.891 38.812 1 95.12 384 ASN A O 1
ATOM 3090 N N . SER A 1 385 ? -1.481 24.172 37.625 1 96.38 385 SER A N 1
ATOM 3091 C CA . SER A 1 385 ? -1.123 25.062 36.531 1 96.38 385 SER A CA 1
ATOM 3092 C C . SER A 1 385 ? -2.357 25.75 35.938 1 96.38 385 SER A C 1
ATOM 3094 O O . SER A 1 385 ? -3.469 25.219 36.062 1 96.38 385 SER A O 1
ATOM 3096 N N . THR A 1 386 ? -2.174 26.859 35.281 1 95.75 386 THR A N 1
ATOM 3097 C CA . THR A 1 386 ? -3.279 27.594 34.688 1 95.75 386 THR A CA 1
ATOM 3098 C C . THR A 1 386 ? -3.955 26.766 33.594 1 95.75 386 THR A C 1
ATOM 3100 O O . THR A 1 386 ? -5.168 26.859 33.406 1 95.75 386 THR A O 1
ATOM 3103 N N . PHE A 1 387 ? -3.215 25.953 32.938 1 96.88 387 PHE A N 1
ATOM 3104 C CA . PHE A 1 387 ? -3.771 25.094 31.891 1 96.88 387 PHE A CA 1
ATOM 3105 C C . PHE A 1 387 ? -4.816 24.156 32.469 1 96.88 387 PHE A C 1
ATOM 3107 O O . PHE A 1 387 ? -5.898 24 31.891 1 96.88 387 PHE A O 1
ATOM 3114 N N . TRP A 1 388 ? -4.547 23.547 33.594 1 97.25 388 TRP A N 1
ATOM 3115 C CA . TRP A 1 388 ? -5.449 22.531 34.125 1 97.25 388 TRP A CA 1
ATOM 3116 C C . TRP A 1 388 ? -6.504 23.172 35.031 1 97.25 388 TRP A C 1
ATOM 3118 O O . TRP A 1 388 ? -7.629 22.672 35.125 1 97.25 388 TRP A O 1
ATOM 3128 N N . SER A 1 389 ? -6.109 24.25 35.656 1 96.19 389 SER A N 1
ATOM 3129 C CA . SER A 1 389 ? -7.023 24.859 36.625 1 96.19 389 SER A CA 1
ATOM 3130 C C . SER A 1 389 ? -8.117 25.656 35.906 1 96.19 389 SER A C 1
ATOM 3132 O O . SER A 1 389 ? -9.242 25.766 36.438 1 96.19 389 SER A O 1
ATOM 3134 N N . GLU A 1 390 ? -7.824 26.219 34.812 1 96.38 390 GLU A N 1
ATOM 3135 C CA . GLU A 1 390 ? -8.836 26.953 34.031 1 96.38 390 GLU A CA 1
ATOM 3136 C C . GLU A 1 390 ? -9.805 25.984 33.375 1 96.38 390 GLU A C 1
ATOM 3138 O O . GLU A 1 390 ? -9.391 24.938 32.844 1 96.38 390 GLU A O 1
ATOM 3143 N N . PRO A 1 391 ? -11.078 26.359 33.375 1 97.06 391 PRO A N 1
ATOM 3144 C CA . PRO A 1 391 ? -12.039 25.484 32.688 1 97.06 391 PRO A CA 1
ATOM 3145 C C . PRO A 1 391 ? -11.805 25.422 31.172 1 97.06 391 PRO A C 1
ATOM 3147 O O . PRO A 1 391 ? -11.383 26.406 30.562 1 97.06 391 PRO A O 1
ATOM 3150 N N . GLU A 1 392 ? -12.047 24.266 30.609 1 97.88 392 GLU A N 1
ATOM 3151 C CA . GLU A 1 392 ? -11.992 24.109 29.172 1 97.88 392 GLU A CA 1
ATOM 3152 C C . GLU A 1 392 ? -12.945 25.094 28.469 1 97.88 392 GLU A C 1
ATOM 3154 O O . GLU A 1 392 ? -14.148 25.062 28.719 1 97.88 392 GLU A O 1
ATOM 3159 N N . ALA A 1 393 ? -12.414 25.922 27.641 1 97.81 393 ALA A N 1
ATOM 3160 C CA . ALA A 1 393 ? -13.242 26.906 26.938 1 97.81 393 ALA A CA 1
ATOM 3161 C C . ALA A 1 393 ? -13.875 26.281 25.688 1 97.81 393 ALA A C 1
ATOM 3163 O O . ALA A 1 393 ? -13.297 25.391 25.062 1 97.81 393 ALA A O 1
ATOM 3164 N N . PRO A 1 394 ? -15.07 26.734 25.328 1 96.25 394 PRO A N 1
ATOM 3165 C CA . PRO A 1 394 ? -15.656 26.312 24.062 1 96.25 394 PRO A CA 1
ATOM 3166 C C . PRO A 1 394 ? -14.859 26.781 22.859 1 96.25 394 PRO A C 1
ATOM 3168 O O . PRO A 1 394 ? -13.953 27.609 22.984 1 96.25 394 PRO A O 1
ATOM 3171 N N . TYR A 1 395 ? -15.203 26.219 21.719 1 96.38 395 TYR A N 1
ATOM 3172 C CA . TYR A 1 395 ? -14.625 26.688 20.469 1 96.38 395 TYR A CA 1
ATOM 3173 C C . TYR A 1 395 ? -14.875 28.188 20.266 1 96.38 395 TYR A C 1
ATOM 3175 O O . TYR A 1 395 ? -16 28.656 20.422 1 96.38 395 TYR A O 1
ATOM 3183 N N . PRO A 1 396 ? -13.867 28.922 19.938 1 95.62 396 PRO A N 1
ATOM 3184 C CA . PRO A 1 396 ? -14 30.375 19.922 1 95.62 396 PRO A CA 1
ATOM 3185 C C . PRO A 1 396 ? -15.023 30.859 18.891 1 95.62 396 PRO A C 1
ATOM 3187 O O . PRO A 1 396 ? -14.953 30.5 17.719 1 95.62 396 PRO A O 1
ATOM 3190 N N . GLU A 1 397 ? -15.852 31.719 19.281 1 91.88 397 GLU A N 1
ATOM 3191 C CA . GLU A 1 397 ? -16.906 32.281 18.422 1 91.88 397 GLU A CA 1
ATOM 3192 C C . GLU A 1 397 ? -16.312 33.156 17.328 1 91.88 397 GLU A C 1
ATOM 3194 O O . GLU A 1 397 ? -16.844 33.219 16.219 1 91.88 397 GLU A O 1
ATOM 3199 N N . THR A 1 398 ? -15.242 33.781 17.625 1 91.75 398 THR A N 1
ATOM 3200 C CA . THR A 1 398 ? -14.586 34.656 16.672 1 91.75 398 THR A CA 1
ATOM 3201 C C . THR A 1 398 ? -14.211 33.906 15.406 1 91.75 398 THR A C 1
ATOM 3203 O O . THR A 1 398 ? -14.156 34.469 14.32 1 91.75 398 THR A O 1
ATOM 3206 N N . LEU A 1 399 ? -13.891 32.688 15.594 1 92.81 399 LEU A N 1
ATOM 3207 C CA . LEU A 1 399 ? -13.555 31.859 14.438 1 92.81 399 LEU A CA 1
ATOM 3208 C C . LEU A 1 399 ? -14.789 31.609 13.578 1 92.81 399 LEU A C 1
ATOM 3210 O O . LEU A 1 399 ? -14.672 31.422 12.359 1 92.81 399 LEU A O 1
ATOM 3214 N N . LEU A 1 400 ? -15.898 31.625 14.156 1 88.25 400 LEU A N 1
ATOM 3215 C CA . LEU A 1 400 ? -17.156 31.422 13.438 1 88.25 400 LEU A CA 1
ATOM 3216 C C . LEU A 1 400 ? -17.562 32.688 12.688 1 88.25 400 LEU A C 1
ATOM 3218 O O . LEU A 1 400 ? -18.25 32.625 11.672 1 88.25 400 LEU A O 1
ATOM 3222 N N . GLU A 1 401 ? -17.062 33.812 13.156 1 90.56 401 GLU A N 1
ATOM 3223 C CA . GLU A 1 401 ? -17.391 35.094 12.555 1 90.56 401 GLU A CA 1
ATOM 3224 C C . GLU A 1 401 ? -16.484 35.375 11.352 1 90.56 401 GLU A C 1
ATOM 3226 O O . GLU A 1 401 ? -16.781 36.281 10.555 1 90.56 401 GLU A O 1
ATOM 3231 N N . GLU A 1 402 ? -15.484 34.656 11.211 1 92.25 402 GLU A N 1
ATOM 3232 C CA . GLU A 1 402 ? -14.57 34.75 10.078 1 92.25 402 GLU A CA 1
ATOM 3233 C C . GLU A 1 402 ? -14.508 33.438 9.32 1 92.25 402 GLU A C 1
ATOM 3235 O O . GLU A 1 402 ? -13.508 32.719 9.398 1 92.25 402 GLU A O 1
ATOM 3240 N N . PRO A 1 403 ? -15.477 33.281 8.539 1 94.12 403 PRO A N 1
ATOM 3241 C CA . PRO A 1 403 ? -15.641 31.953 7.934 1 94.12 403 PRO A CA 1
ATOM 3242 C C . PRO A 1 403 ? -14.531 31.609 6.934 1 94.12 403 PRO A C 1
ATOM 3244 O O . PRO A 1 403 ? -14.344 30.453 6.582 1 94.12 403 PRO A O 1
ATOM 3247 N N . LEU A 1 404 ? -13.82 32.656 6.41 1 96.38 404 LEU A N 1
ATOM 3248 C CA . LEU A 1 404 ? -12.695 32.469 5.5 1 96.38 404 LEU A CA 1
ATOM 3249 C C . LEU A 1 404 ? -11.445 33.188 6.035 1 96.38 404 LEU A C 1
ATOM 3251 O O . LEU A 1 404 ? -11.523 34.281 6.555 1 96.38 404 LEU A O 1
ATOM 3255 N N . ARG A 1 405 ? -10.359 32.469 5.961 1 96.75 405 ARG A N 1
ATOM 3256 C CA . ARG A 1 405 ? -9.086 33.062 6.352 1 96.75 405 ARG A CA 1
ATOM 3257 C C . ARG A 1 405 ? -7.984 32.719 5.355 1 96.75 405 ARG A C 1
ATOM 3259 O O . ARG A 1 405 ? -7.703 31.547 5.121 1 96.75 405 ARG A O 1
ATOM 3266 N N . VAL A 1 406 ? -7.395 33.719 4.766 1 97.62 406 VAL A N 1
ATOM 3267 C CA . VAL A 1 406 ? -6.219 33.531 3.92 1 97.62 406 VAL A CA 1
ATOM 3268 C C . VAL A 1 406 ? -4.977 33.375 4.793 1 97.62 406 VAL A C 1
ATOM 3270 O O . VAL A 1 406 ? -4.715 34.188 5.676 1 97.62 406 VAL A O 1
ATOM 3273 N N . LEU A 1 407 ? -4.309 32.344 4.672 1 97.81 407 LEU A N 1
ATOM 3274 C CA . LEU A 1 407 ? -2.994 32.156 5.266 1 97.81 407 LEU A CA 1
ATOM 3275 C C . LEU A 1 407 ? -1.894 32.312 4.223 1 97.81 407 LEU A C 1
ATOM 3277 O O . LEU A 1 407 ? -1.593 31.391 3.475 1 97.81 407 LEU A O 1
ATOM 3281 N N . PRO A 1 408 ? -1.253 33.438 4.258 1 96.75 408 PRO A N 1
ATOM 3282 C CA . PRO A 1 408 ? -0.28 33.719 3.209 1 96.75 408 PRO A CA 1
ATOM 3283 C C . PRO A 1 408 ? 0.922 32.781 3.223 1 96.75 408 PRO A C 1
ATOM 3285 O O . PRO A 1 408 ? 1.427 32.406 2.164 1 96.75 408 PRO A O 1
ATOM 3288 N N . ALA A 1 409 ? 1.345 32.438 4.367 1 97.06 409 ALA A N 1
ATOM 3289 C CA . ALA A 1 409 ? 2.57 31.641 4.469 1 97.06 409 ALA A CA 1
ATOM 3290 C C . ALA A 1 409 ? 2.406 30.281 3.795 1 97.06 409 ALA A C 1
ATOM 3292 O O . ALA A 1 409 ? 3.146 29.953 2.869 1 97.06 409 ALA A O 1
ATOM 3293 N N . PRO A 1 410 ? 1.458 29.469 4.219 1 97.94 410 PRO A N 1
ATOM 3294 C CA . PRO A 1 410 ? 1.288 28.188 3.543 1 97.94 410 PRO A CA 1
ATOM 3295 C C . PRO A 1 410 ? 0.536 28.312 2.219 1 97.94 410 PRO A C 1
ATOM 3297 O O . PRO A 1 410 ? 0.342 27.312 1.52 1 97.94 410 PRO A O 1
ATOM 3300 N N . ARG A 1 411 ? 0.073 29.5 1.763 1 97.94 411 ARG A N 1
ATOM 3301 C CA . ARG A 1 411 ? -0.652 29.734 0.518 1 97.94 411 ARG A CA 1
ATOM 3302 C C . ARG A 1 411 ? -1.969 28.953 0.502 1 97.94 411 ARG A C 1
ATOM 3304 O O . ARG A 1 411 ? -2.252 28.219 -0.443 1 97.94 411 ARG A O 1
ATOM 3311 N N . GLN A 1 412 ? -2.762 29.188 1.531 1 98.44 412 GLN A N 1
ATOM 3312 C CA . GLN A 1 412 ? -4.004 28.453 1.709 1 98.44 412 GLN A CA 1
ATOM 3313 C C . GLN A 1 412 ? -5.145 29.375 2.119 1 98.44 412 GLN A C 1
ATOM 3315 O O . GLN A 1 412 ? -4.91 30.484 2.584 1 98.44 412 GLN A O 1
ATOM 3320 N N . ILE A 1 413 ? -6.336 29 1.866 1 98.5 413 ILE A N 1
ATOM 3321 C CA . ILE A 1 413 ? -7.531 29.609 2.43 1 98.5 413 ILE A CA 1
ATOM 3322 C C . ILE A 1 413 ? -8.289 28.594 3.271 1 98.5 413 ILE A C 1
ATOM 3324 O O . ILE A 1 413 ? -8.695 27.547 2.77 1 98.5 413 ILE A O 1
ATOM 3328 N N . LEU A 1 414 ? -8.438 28.859 4.543 1 98.19 414 LEU A N 1
A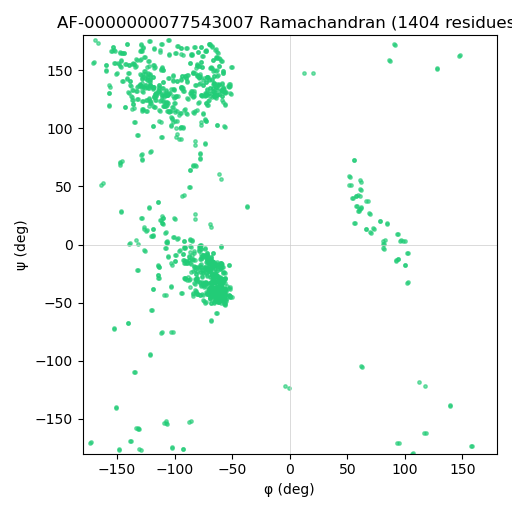TOM 3329 C CA . LEU A 1 414 ? -9.234 28.016 5.422 1 98.19 414 LEU A CA 1
ATOM 3330 C C . LEU A 1 414 ? -10.711 28.375 5.336 1 98.19 414 LEU A C 1
ATOM 3332 O O . LEU A 1 414 ? -11.07 29.562 5.371 1 98.19 414 LEU A O 1
ATOM 3336 N N . CYS A 1 415 ? -11.516 27.328 5.176 1 98.25 415 CYS A N 1
ATOM 3337 C CA . CYS A 1 415 ? -12.945 27.516 4.965 1 98.25 415 CYS A CA 1
ATOM 3338 C C . CYS A 1 415 ? -13.758 26.812 6.043 1 98.25 415 CYS A C 1
ATOM 3340 O O . CYS A 1 415 ? -13.641 25.594 6.219 1 98.25 415 CYS A O 1
ATOM 3342 N N . ASN A 1 416 ? -14.547 27.547 6.746 1 96.75 416 ASN A N 1
ATOM 3343 C CA . ASN A 1 416 ? -15.516 27.016 7.703 1 96.75 416 ASN A CA 1
ATOM 3344 C C . ASN A 1 416 ? -16.766 27.891 7.781 1 96.75 416 ASN A C 1
ATOM 3346 O O . ASN A 1 416 ? -17.047 28.5 8.82 1 96.75 416 ASN A O 1
ATOM 3350 N N . GLN A 1 417 ? -17.562 27.875 6.719 1 92.25 417 GLN A N 1
ATOM 3351 C CA . GLN A 1 417 ? -18.75 28.719 6.594 1 92.25 417 GLN A CA 1
ATOM 3352 C C . GLN A 1 417 ? -19.875 28.234 7.512 1 92.25 417 GLN A C 1
ATOM 3354 O O . GLN A 1 417 ? -20.328 27.094 7.391 1 92.25 417 GLN A O 1
ATOM 3359 N N . PRO A 1 418 ? -20.344 29.062 8.398 1 88.88 418 PRO A N 1
ATOM 3360 C CA . PRO A 1 418 ? -21.391 28.656 9.328 1 88.88 418 PRO A CA 1
ATOM 3361 C C . PRO A 1 418 ? -22.672 28.219 8.625 1 88.88 418 PRO A C 1
ATOM 3363 O O . PRO A 1 418 ? -23.406 27.359 9.133 1 88.88 418 PRO A O 1
ATOM 3366 N N . GLY A 1 419 ? -22.984 28.875 7.52 1 88.88 419 GLY A N 1
ATOM 3367 C CA . GLY A 1 419 ? -24.172 28.484 6.781 1 88.88 419 GLY A CA 1
ATOM 3368 C C . GLY A 1 419 ? -24.078 27.109 6.16 1 88.88 419 GLY A C 1
ATOM 3369 O O . GLY A 1 419 ? -25.078 26.531 5.75 1 88.88 419 GLY A O 1
ATOM 3370 N N . GLY A 1 420 ? -22.906 26.688 6.133 1 90.81 420 GLY A N 1
ATOM 3371 C CA . GLY A 1 420 ? -22.656 25.344 5.672 1 90.81 420 GLY A CA 1
ATOM 3372 C C . GLY A 1 420 ? -22.266 24.391 6.789 1 90.81 420 GLY A C 1
ATOM 3373 O O . GLY A 1 420 ? -22.672 24.594 7.941 1 90.81 420 GLY A O 1
ATOM 3374 N N . ASN A 1 421 ? -21.609 23.422 6.781 1 94.06 421 ASN A N 1
ATOM 3375 C CA . ASN A 1 421 ? -21.062 22.469 7.746 1 94.06 421 ASN A CA 1
ATOM 3376 C C . ASN A 1 421 ? -19.953 21.625 7.137 1 94.06 421 ASN A C 1
ATOM 3378 O O . ASN A 1 421 ? -19.984 20.406 7.195 1 94.06 421 ASN A O 1
ATOM 3382 N N . HIS A 1 422 ? -19.109 22.344 6.59 1 96.88 422 HIS A N 1
ATOM 3383 C CA . HIS A 1 422 ? -17.938 21.734 5.992 1 96.88 422 HIS A CA 1
ATOM 3384 C C . HIS A 1 422 ? -16.672 22.5 6.352 1 96.88 422 HIS A C 1
ATOM 3386 O O . HIS A 1 422 ? -16.578 23.703 6.098 1 96.88 422 HIS A O 1
ATOM 3392 N N . HIS A 1 423 ? -15.773 21.875 7.039 1 98.06 423 HIS A N 1
ATOM 3393 C CA . HIS A 1 423 ? -14.484 22.422 7.445 1 98.06 423 HIS A CA 1
ATOM 3394 C C . HIS A 1 423 ? -13.359 21.891 6.562 1 98.06 423 HIS A C 1
ATOM 3396 O O . HIS A 1 423 ? -13.023 20.703 6.621 1 98.06 423 HIS A O 1
ATOM 3402 N N . PHE A 1 424 ? -12.797 22.766 5.703 1 98.62 424 PHE A N 1
ATOM 3403 C CA . PHE A 1 424 ? -11.781 22.328 4.758 1 98.62 424 PHE A CA 1
ATOM 3404 C C . PHE A 1 424 ? -10.859 23.484 4.375 1 98.62 424 PHE A C 1
ATOM 3406 O O . PHE A 1 424 ? -11.023 24.594 4.863 1 98.62 424 PHE A O 1
ATOM 3413 N N . MET A 1 425 ? -9.789 23.141 3.688 1 98.62 425 MET A N 1
ATOM 3414 C CA . MET A 1 425 ? -8.828 24.156 3.25 1 98.62 425 MET A CA 1
ATOM 3415 C C . MET A 1 425 ? -8.609 24.078 1.743 1 98.62 425 MET A C 1
ATOM 3417 O O . MET A 1 425 ? -8.633 22.984 1.163 1 98.62 425 MET A O 1
ATOM 3421 N N . LEU A 1 426 ? -8.555 25.172 1.106 1 98.75 426 LEU A N 1
ATOM 3422 C CA . LEU A 1 426 ? -8.086 25.297 -0.27 1 98.75 426 LEU A CA 1
ATOM 3423 C C . LEU A 1 426 ? -6.574 25.516 -0.313 1 98.75 426 LEU A C 1
ATOM 3425 O O . LEU A 1 426 ? -6.035 26.328 0.436 1 98.75 426 LEU A O 1
ATOM 3429 N N . SER A 1 427 ? -5.906 24.703 -1.019 1 98.31 427 SER A N 1
ATOM 3430 C CA . SER A 1 427 ? -4.449 24.766 -1.124 1 98.31 427 SER A CA 1
ATOM 3431 C C . SER A 1 427 ? -4.012 25.141 -2.533 1 98.31 427 SER A C 1
ATOM 3433 O O . SER A 1 427 ? -4.539 24.625 -3.518 1 98.31 427 SER A O 1
ATOM 3435 N N . PHE A 1 428 ? -3.004 26.031 -2.658 1 97.56 428 PHE A N 1
ATOM 3436 C CA . PHE A 1 428 ? -2.732 26.609 -3.969 1 97.56 428 PHE A CA 1
ATOM 3437 C C . PHE A 1 428 ? -1.319 26.266 -4.43 1 97.56 428 PHE A C 1
ATOM 3439 O O . PHE A 1 428 ? -1.104 25.922 -5.594 1 97.56 428 PHE A O 1
ATOM 3446 N N . ALA A 1 429 ? -0.383 26.266 -3.51 1 96.81 429 ALA A N 1
ATOM 3447 C CA . ALA A 1 429 ? 0.956 26.266 -4.094 1 96.81 429 ALA A CA 1
ATOM 3448 C C . ALA A 1 429 ? 1.936 25.484 -3.234 1 96.81 429 ALA A C 1
ATOM 3450 O O . ALA A 1 429 ? 3.133 25.781 -3.213 1 96.81 429 ALA A O 1
ATOM 3451 N N . GLN A 1 430 ? 1.551 24.531 -2.496 1 97.62 430 GLN A N 1
ATOM 3452 C CA . GLN A 1 430 ? 2.475 23.703 -1.737 1 97.62 430 GLN A CA 1
ATOM 3453 C C . GLN A 1 430 ? 2.844 22.438 -2.514 1 97.62 430 GLN A C 1
ATOM 3455 O O . GLN A 1 430 ? 2.002 21.859 -3.203 1 97.62 430 GLN A O 1
ATOM 3460 N N . PHE A 1 431 ? 4.09 22 -2.445 1 97.44 431 PHE A N 1
ATOM 3461 C CA . PHE A 1 431 ? 4.605 20.75 -2.99 1 97.44 431 PHE A CA 1
ATOM 3462 C C . PHE A 1 431 ? 5.91 20.359 -2.307 1 97.44 431 PHE A C 1
ATOM 3464 O O . PHE A 1 431 ? 6.566 21.203 -1.688 1 97.44 431 PHE A O 1
ATOM 3471 N N . LEU A 1 432 ? 6.219 19.125 -2.297 1 96.19 432 LEU A N 1
ATOM 3472 C CA . LEU A 1 432 ? 7.52 18.609 -1.885 1 96.19 432 LEU A CA 1
ATOM 3473 C C . LEU A 1 432 ? 8.312 18.109 -3.09 1 96.19 432 LEU A C 1
ATOM 3475 O O . LEU A 1 432 ? 7.805 17.344 -3.904 1 96.19 432 LEU A O 1
ATOM 3479 N N . ALA A 1 433 ? 9.562 18.562 -3.109 1 93.62 433 ALA A N 1
ATOM 3480 C CA . ALA A 1 433 ? 10.406 18.156 -4.227 1 93.62 433 ALA A CA 1
ATOM 3481 C C . ALA A 1 433 ? 10.961 16.75 -4.012 1 93.62 433 ALA A C 1
ATOM 3483 O O . ALA A 1 433 ? 11.289 16.062 -4.973 1 93.62 433 ALA A O 1
ATOM 3484 N N . ILE A 1 434 ? 11.141 16.344 -2.785 1 90.75 434 ILE A N 1
ATOM 3485 C CA . ILE A 1 434 ? 11.492 14.953 -2.506 1 90.75 434 ILE A CA 1
ATOM 3486 C C . ILE A 1 434 ? 10.32 14.039 -2.848 1 90.75 434 ILE A C 1
ATOM 3488 O O . ILE A 1 434 ? 9.219 14.219 -2.324 1 90.75 434 ILE A O 1
ATOM 3492 N N . PRO A 1 435 ? 10.547 13.062 -3.625 1 89.56 435 PRO A N 1
ATOM 3493 C CA . PRO A 1 435 ? 9.422 12.289 -4.172 1 89.56 435 PRO A CA 1
ATOM 3494 C C . PRO A 1 435 ? 8.969 11.164 -3.242 1 89.56 435 PRO A C 1
ATOM 3496 O O . PRO A 1 435 ? 8.906 10.008 -3.652 1 89.56 435 PRO A O 1
ATOM 3499 N N . PHE A 1 436 ? 8.469 11.57 -2.062 1 94.25 436 PHE A N 1
ATOM 3500 C CA . PHE A 1 436 ? 7.828 10.594 -1.192 1 94.25 436 PHE A CA 1
ATOM 3501 C C . PHE A 1 436 ? 6.574 10.023 -1.849 1 94.25 436 PHE A C 1
ATOM 3503 O O . PHE A 1 436 ? 6.031 10.617 -2.783 1 94.25 436 PHE A O 1
ATOM 3510 N N . LYS A 1 437 ? 6.164 8.93 -1.384 1 94.69 437 LYS A N 1
ATOM 3511 C CA . LYS A 1 437 ? 4.992 8.242 -1.928 1 94.69 437 LYS A CA 1
ATOM 3512 C C . LYS A 1 437 ? 3.746 9.109 -1.823 1 94.69 437 LYS A C 1
ATOM 3514 O O . LYS A 1 437 ? 3.453 9.664 -0.76 1 94.69 437 LYS A O 1
ATOM 3519 N N . GLY A 1 438 ? 3 9.195 -2.916 1 96.19 438 GLY A N 1
ATOM 3520 C CA . GLY A 1 438 ? 1.738 9.922 -2.93 1 96.19 438 GLY A CA 1
ATOM 3521 C C . GLY A 1 438 ? 1.896 11.398 -2.637 1 96.19 438 GLY A C 1
ATOM 3522 O O . GLY A 1 438 ? 0.996 12.023 -2.072 1 96.19 438 GLY A O 1
ATOM 3523 N N . ILE A 1 439 ? 2.973 11.977 -3.006 1 96.38 439 ILE A N 1
ATOM 3524 C CA . ILE A 1 439 ? 3.342 13.312 -2.553 1 96.38 439 ILE A CA 1
ATOM 3525 C C . ILE A 1 439 ? 2.391 14.344 -3.154 1 96.38 439 ILE A C 1
ATOM 3527 O O . ILE A 1 439 ? 2.041 15.336 -2.504 1 96.38 439 ILE A O 1
ATOM 3531 N N . MET A 1 440 ? 1.93 14.164 -4.398 1 97.25 440 MET A N 1
ATOM 3532 C CA . MET A 1 440 ? 1.009 15.117 -5.012 1 97.25 440 MET A CA 1
ATOM 3533 C C . MET A 1 440 ? -0.332 15.125 -4.281 1 97.25 440 MET A C 1
ATOM 3535 O O . MET A 1 440 ? -0.93 16.188 -4.086 1 97.25 440 MET A O 1
ATOM 3539 N N . ALA A 1 441 ? -0.778 13.961 -3.889 1 98.12 441 ALA A N 1
ATOM 3540 C CA . ALA A 1 441 ? -2.035 13.867 -3.15 1 98.12 441 ALA A CA 1
ATOM 3541 C C . ALA A 1 441 ? -1.915 14.523 -1.778 1 98.12 441 ALA A C 1
ATOM 3543 O O . ALA A 1 441 ? -2.871 15.133 -1.287 1 98.12 441 ALA A O 1
ATOM 3544 N N . LYS A 1 442 ? -0.791 14.461 -1.246 1 98.25 442 LYS A N 1
ATOM 3545 C CA . LYS A 1 442 ? -0.593 14.914 0.127 1 98.25 442 LYS A CA 1
ATOM 3546 C C . LYS A 1 442 ? -0.42 16.422 0.188 1 98.25 442 LYS A C 1
ATOM 3548 O O . LYS A 1 442 ? -0.696 17.047 1.217 1 98.25 442 LYS A O 1
ATOM 3553 N N . TYR A 1 443 ? -0.02 17.062 -0.951 1 98.19 443 TYR A N 1
ATOM 3554 C CA . TYR A 1 443 ? 0.341 18.469 -0.832 1 98.19 443 TYR A CA 1
ATOM 3555 C C . TYR A 1 443 ? -0.329 19.297 -1.922 1 98.19 443 TYR A C 1
ATOM 3557 O O . TYR A 1 443 ? -0.478 20.516 -1.782 1 98.19 443 TYR A O 1
ATOM 3565 N N . SER A 1 444 ? -0.727 18.656 -3.033 1 98.25 444 SER A N 1
ATOM 3566 C CA . SER A 1 444 ? -0.906 19.5 -4.203 1 98.25 444 SER A CA 1
ATOM 3567 C C . SER A 1 444 ? -2.342 19.438 -4.719 1 98.25 444 SER A C 1
ATOM 3569 O O . SER A 1 444 ? -2.643 19.953 -5.793 1 98.25 444 SER A O 1
ATOM 3571 N N . LYS A 1 445 ? -3.27 18.812 -4.043 1 98.62 445 LYS A N 1
ATOM 3572 C CA . LYS A 1 445 ? -4.68 18.891 -4.402 1 98.62 445 LYS A CA 1
ATOM 3573 C C . LYS A 1 445 ? -5.23 20.297 -4.168 1 98.62 445 LYS A C 1
ATOM 3575 O O . LYS A 1 445 ? -4.57 21.125 -3.553 1 98.62 445 LYS A O 1
ATOM 3580 N N . PHE A 1 446 ? -6.453 20.516 -4.652 1 98.81 446 PHE A N 1
ATOM 3581 C CA . PHE A 1 446 ? -7.043 21.844 -4.562 1 98.81 446 PHE A CA 1
ATOM 3582 C C . PHE A 1 446 ? -7.727 22.047 -3.217 1 98.81 446 PHE A C 1
ATOM 3584 O O . PHE A 1 446 ? -7.91 23.172 -2.768 1 98.81 446 PHE A O 1
ATOM 3591 N N . ALA A 1 447 ? -8.102 20.922 -2.594 1 98.88 447 ALA A N 1
ATOM 3592 C CA . ALA A 1 447 ? -8.812 21.031 -1.327 1 98.88 447 ALA A CA 1
ATOM 3593 C C . ALA A 1 447 ? -8.539 19.828 -0.427 1 98.88 447 ALA A C 1
ATOM 3595 O O . ALA A 1 447 ? -8.352 18.719 -0.914 1 98.88 447 ALA A O 1
ATOM 3596 N N . TYR A 1 448 ? -8.539 20.062 0.875 1 98.88 448 TYR A N 1
ATOM 3597 C CA . TYR A 1 448 ? -8.383 19.062 1.926 1 98.88 448 TYR A CA 1
ATOM 3598 C C . TYR A 1 448 ? -9.422 19.25 3.02 1 98.88 448 TYR A C 1
ATOM 3600 O O . TYR A 1 448 ? -9.602 20.359 3.527 1 98.88 448 TYR A O 1
ATOM 3608 N N . SER A 1 449 ? -10.078 18.188 3.422 1 98.75 449 SER A N 1
ATOM 3609 C CA . SER A 1 449 ? -11.234 18.25 4.301 1 98.75 449 SER A CA 1
ATOM 3610 C C . SER A 1 449 ? -11.023 17.453 5.574 1 98.75 449 SER A C 1
ATOM 3612 O O . SER A 1 449 ? -10.445 16.359 5.535 1 98.75 449 SER A O 1
ATOM 3614 N N . SER A 1 450 ? -11.484 18 6.707 1 98.06 450 SER A N 1
ATOM 3615 C CA . SER A 1 450 ? -11.453 17.234 7.949 1 98.06 450 SER A CA 1
ATOM 3616 C C . SER A 1 450 ? -12.578 16.219 8.008 1 98.06 450 SER A C 1
ATOM 3618 O O . SER A 1 450 ? -12.547 15.289 8.812 1 98.06 450 SER A O 1
ATOM 3620 N N . ALA A 1 451 ? -13.555 16.344 7.094 1 97.12 451 ALA A N 1
ATOM 3621 C CA . ALA A 1 451 ? -14.727 15.469 7.145 1 97.12 451 ALA A CA 1
ATOM 3622 C C . ALA A 1 451 ? -14.633 14.375 6.09 1 97.12 451 ALA A C 1
ATOM 3624 O O . ALA A 1 451 ? -15.117 13.258 6.305 1 97.12 451 ALA A O 1
ATOM 3625 N N . PHE A 1 452 ? -14.086 14.703 4.941 1 98.19 452 PHE A N 1
ATOM 3626 C CA . PHE A 1 452 ? -14.078 13.789 3.807 1 98.19 452 PHE A CA 1
ATOM 3627 C C . PHE A 1 452 ? -12.672 13.281 3.529 1 98.19 452 PHE A C 1
ATOM 3629 O O . PHE A 1 452 ? -12.438 12.625 2.514 1 98.19 45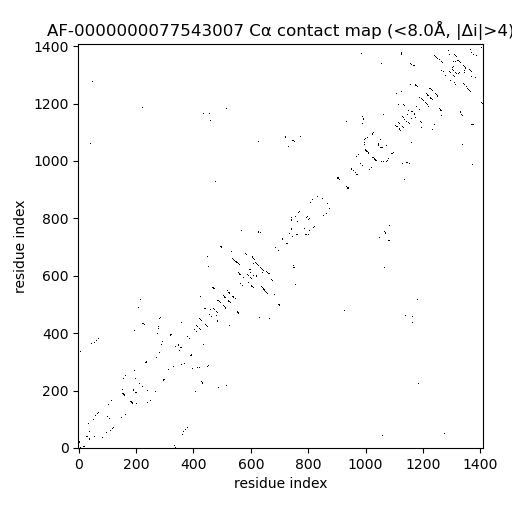2 PHE A O 1
ATOM 3636 N N . GLY A 1 453 ? -11.766 13.367 4.395 1 97.75 453 GLY A N 1
ATOM 3637 C CA . GLY A 1 453 ? -10.375 12.984 4.199 1 97.75 453 GLY A CA 1
ATOM 3638 C C . GLY A 1 453 ? -9.977 12.914 2.736 1 97.75 453 GLY A C 1
ATOM 3639 O O . GLY A 1 453 ? -10.789 12.547 1.884 1 97.75 453 GLY A O 1
ATOM 3640 N N . PHE A 1 454 ? -8.773 13.195 2.324 1 98.81 454 PHE A N 1
ATOM 3641 C CA . PHE A 1 454 ? -8.336 13.086 0.939 1 98.81 454 PHE A CA 1
ATOM 3642 C C . PHE A 1 454 ? -7.871 11.672 0.629 1 98.81 454 PHE A C 1
ATOM 3644 O O . PHE A 1 454 ? -7.68 10.859 1.54 1 98.81 454 PHE A O 1
ATOM 3651 N N . SER A 1 455 ? -7.758 11.336 -0.643 1 98.75 455 SER A N 1
ATOM 3652 C CA . SER A 1 455 ? -7.324 10.023 -1.106 1 98.75 455 SER A CA 1
ATOM 3653 C C . SER A 1 455 ? -5.863 10.039 -1.539 1 98.75 455 SER A C 1
ATOM 3655 O O . SER A 1 455 ? -5.363 11.062 -2.02 1 98.75 455 SER A O 1
ATOM 3657 N N . VAL A 1 456 ? -5.184 8.953 -1.292 1 98.19 456 VAL A N 1
ATOM 3658 C CA . VAL A 1 456 ? -3.852 8.703 -1.83 1 98.19 456 VAL A CA 1
ATOM 3659 C C . VAL A 1 456 ? -3.92 7.59 -2.877 1 98.19 456 VAL A C 1
ATOM 3661 O O . VAL A 1 456 ? -4.777 6.707 -2.799 1 98.19 456 VAL A O 1
ATOM 3664 N N . PRO A 1 457 ? -3.025 7.652 -3.846 1 97.38 457 PRO A N 1
ATOM 3665 C CA . PRO A 1 457 ? -3.084 6.625 -4.891 1 97.38 457 PRO A CA 1
ATOM 3666 C C . PRO A 1 457 ? -2.645 5.25 -4.395 1 97.38 457 PRO A C 1
ATOM 3668 O O . PRO A 1 457 ? -1.722 5.148 -3.582 1 97.38 457 PRO A O 1
ATOM 3671 N N . SER A 1 458 ? -3.297 4.207 -4.895 1 96 458 SER A N 1
ATOM 3672 C CA . SER A 1 458 ? -2.85 2.836 -4.672 1 96 458 SER A CA 1
ATOM 3673 C C . SER A 1 458 ? -1.87 2.391 -5.754 1 96 458 SER A C 1
ATOM 3675 O O . SER A 1 458 ? -1.161 1.396 -5.586 1 96 458 SER A O 1
ATOM 3677 N N . GLY A 1 459 ? -1.839 3.1 -6.797 1 92.44 459 GLY A N 1
ATOM 3678 C CA . GLY A 1 459 ? -1.004 2.865 -7.965 1 92.44 459 GLY A CA 1
ATOM 3679 C C . GLY A 1 459 ? -1.071 3.986 -8.984 1 92.44 459 GLY A C 1
ATOM 3680 O O . GLY A 1 459 ? -1.563 5.078 -8.68 1 92.44 459 GLY A O 1
ATOM 3681 N N . GLY A 1 460 ? -0.482 3.723 -10.164 1 85.12 460 GLY A N 1
ATOM 3682 C CA . GLY A 1 460 ? -0.368 4.828 -11.102 1 85.12 460 GLY A CA 1
ATOM 3683 C C . GLY A 1 460 ? -1.111 4.586 -12.398 1 85.12 460 GLY A C 1
ATOM 3684 O O . GLY A 1 460 ? -1.049 5.406 -13.32 1 85.12 460 GLY A O 1
ATOM 3685 N N . TYR A 1 461 ? -1.906 3.484 -12.453 1 92.06 461 TYR A N 1
ATOM 3686 C CA . TYR A 1 461 ? -2.508 3.113 -13.727 1 92.06 461 TYR A CA 1
ATOM 3687 C C . TYR A 1 461 ? -4.023 3.264 -13.68 1 92.06 461 TYR A C 1
ATOM 3689 O O . TYR A 1 461 ? -4.715 2.461 -13.047 1 92.06 461 TYR A O 1
ATOM 3697 N N . GLY A 1 462 ? -4.52 4.332 -14.352 1 94.69 462 GLY A N 1
ATOM 3698 C CA . GLY A 1 462 ? -5.953 4.578 -14.422 1 94.69 462 GLY A CA 1
ATOM 3699 C C . GLY A 1 462 ? -6.461 5.465 -13.297 1 94.69 462 GLY A C 1
ATOM 3700 O O . GLY A 1 462 ? -5.762 5.672 -12.297 1 94.69 462 GLY A O 1
ATOM 3701 N N . LEU A 1 463 ? -7.742 5.863 -13.383 1 96.94 463 LEU A N 1
ATOM 3702 C CA . LEU A 1 463 ? -8.344 6.812 -12.453 1 96.94 463 LEU A CA 1
ATOM 3703 C C . LEU A 1 463 ? -8.68 6.137 -11.125 1 96.94 463 LEU A C 1
ATOM 3705 O O . LEU A 1 463 ? -8.578 6.754 -10.062 1 96.94 463 LEU A O 1
ATOM 3709 N N . ALA A 1 464 ? -9.086 4.883 -11.234 1 97.31 464 ALA A N 1
ATOM 3710 C CA . ALA A 1 464 ? -9.477 4.184 -10.016 1 97.31 464 ALA A CA 1
ATOM 3711 C C . ALA A 1 464 ? -8.312 4.078 -9.039 1 97.31 464 ALA A C 1
ATOM 3713 O O . ALA A 1 464 ? -8.5 4.16 -7.824 1 97.31 464 ALA A O 1
ATOM 3714 N N . GLN A 1 465 ? -7.113 3.883 -9.562 1 96.88 465 GLN A N 1
ATOM 3715 C CA . GLN A 1 465 ? -5.93 3.781 -8.719 1 96.88 465 GLN A CA 1
ATOM 3716 C C . GLN A 1 465 ? -5.438 5.16 -8.289 1 96.88 465 GLN A C 1
ATOM 3718 O O . GLN A 1 465 ? -4.891 5.32 -7.195 1 96.88 465 GLN A O 1
ATOM 3723 N N . LEU A 1 466 ? -5.645 6.145 -9.125 1 97.25 466 LEU A N 1
ATOM 3724 C CA . LEU A 1 466 ? -5.227 7.504 -8.805 1 97.25 466 LEU A CA 1
ATOM 3725 C C . LEU A 1 466 ? -6.078 8.086 -7.688 1 97.25 466 LEU A C 1
ATOM 3727 O O . LEU A 1 466 ? -5.57 8.812 -6.828 1 97.25 466 LEU A O 1
ATOM 3731 N N . ALA A 1 467 ? -7.422 7.816 -7.746 1 98.12 467 ALA A N 1
ATOM 3732 C CA . ALA A 1 467 ? -8.398 8.383 -6.812 1 98.12 467 ALA A CA 1
ATOM 3733 C C . ALA A 1 467 ? -8.328 9.906 -6.809 1 98.12 467 ALA A C 1
ATOM 3735 O O . ALA A 1 467 ? -7.984 10.516 -5.793 1 98.12 467 ALA A O 1
ATOM 3736 N N . PRO A 1 468 ? -8.805 10.516 -7.84 1 98.19 468 PRO A N 1
ATOM 3737 C CA . PRO A 1 468 ? -8.508 11.93 -8.086 1 98.19 468 PRO A CA 1
ATOM 3738 C C . PRO A 1 468 ? -9.484 12.867 -7.375 1 98.19 468 PRO A C 1
ATOM 3740 O O . PRO A 1 468 ? -9.992 13.812 -7.984 1 98.19 468 PRO A O 1
ATOM 3743 N N . ASP A 1 469 ? -9.719 12.656 -6.094 1 98.88 469 ASP A N 1
ATOM 3744 C CA . ASP A 1 469 ? -10.523 13.641 -5.371 1 98.88 469 ASP A CA 1
ATOM 3745 C C . ASP A 1 469 ? -9.812 14.992 -5.316 1 98.88 469 ASP A C 1
ATOM 3747 O O . ASP A 1 469 ? -8.594 15.055 -5.133 1 98.88 469 ASP A O 1
ATOM 3751 N N . ASN A 1 470 ? -10.609 16.062 -5.582 1 98.88 470 ASN A N 1
ATOM 3752 C CA . ASN A 1 470 ? -10.195 17.453 -5.496 1 98.88 470 ASN A CA 1
ATOM 3753 C C . ASN A 1 470 ? -8.953 17.719 -6.34 1 98.88 470 ASN A C 1
ATOM 3755 O O . ASN A 1 470 ? -8.039 18.422 -5.91 1 98.88 470 ASN A O 1
ATOM 3759 N N . THR A 1 471 ? -8.898 17.141 -7.473 1 97.75 471 THR A N 1
ATOM 3760 C CA . THR A 1 471 ? -7.785 17.25 -8.414 1 97.75 471 THR A CA 1
ATOM 3761 C C . THR A 1 471 ? -8.297 17.312 -9.852 1 97.75 471 THR A C 1
ATOM 3763 O O . THR A 1 471 ? -9.305 16.688 -10.18 1 97.75 471 THR A O 1
ATOM 3766 N N . LEU A 1 472 ? -7.648 18.109 -10.703 1 98.44 472 LEU A N 1
ATOM 3767 C CA . LEU A 1 472 ? -7.777 17.984 -12.148 1 98.44 472 LEU A CA 1
ATOM 3768 C C . LEU A 1 472 ? -6.652 17.125 -12.719 1 98.44 472 LEU A C 1
ATOM 3770 O O . LEU A 1 472 ? -5.48 17.5 -12.648 1 98.44 472 LEU A O 1
ATOM 3774 N N . ALA A 1 473 ? -7.012 15.969 -13.227 1 98.06 473 ALA A N 1
ATOM 3775 C CA . ALA A 1 473 ? -6.043 15.055 -13.828 1 98.06 473 ALA A CA 1
ATOM 3776 C C . ALA A 1 473 ? -6.094 15.133 -15.352 1 98.06 473 ALA A C 1
ATOM 3778 O O . ALA A 1 473 ? -7.168 15.273 -15.938 1 98.06 473 ALA A O 1
ATOM 3779 N N . LEU A 1 474 ? -4.953 15.07 -15.977 1 95.94 474 LEU A N 1
ATOM 3780 C CA . LEU A 1 474 ? -4.855 15.094 -17.438 1 95.94 474 LEU A CA 1
ATOM 3781 C C . LEU A 1 474 ? -4.105 13.859 -17.938 1 95.94 474 LEU A C 1
ATOM 3783 O O . LEU A 1 474 ? -3.141 13.414 -17.328 1 95.94 474 LEU A O 1
ATOM 3787 N N . SER A 1 475 ? -4.527 13.328 -19.031 1 95.12 475 SER A N 1
ATOM 3788 C CA . SER A 1 475 ? -3.852 12.211 -19.672 1 95.12 475 SER A CA 1
ATOM 3789 C C . SER A 1 475 ? -3.611 12.492 -21.156 1 95.12 475 SER A C 1
ATOM 3791 O O . SER A 1 475 ? -4.473 13.055 -21.828 1 95.12 475 SER A O 1
ATOM 3793 N N . ARG A 1 476 ? -2.449 12.141 -21.594 1 90.94 476 ARG A N 1
ATOM 3794 C CA . ARG A 1 476 ? -2.139 12.281 -23.016 1 90.94 476 ARG A CA 1
ATOM 3795 C C . ARG A 1 476 ? -1.705 10.953 -23.609 1 90.94 476 ARG A C 1
ATOM 3797 O O . ARG A 1 476 ? -1.062 10.914 -24.672 1 90.94 476 ARG A O 1
ATOM 3804 N N . ASP A 1 477 ? -1.929 9.883 -22.844 1 91.31 477 ASP A N 1
ATOM 3805 C CA . ASP A 1 477 ? -1.528 8.555 -23.297 1 91.31 477 ASP A CA 1
ATOM 3806 C C . ASP A 1 477 ? -2.723 7.602 -23.344 1 91.31 477 ASP A C 1
ATOM 3808 O O . ASP A 1 477 ? -2.594 6.422 -23.016 1 91.31 477 ASP A O 1
ATOM 3812 N N . GLY A 1 478 ? -3.926 8.18 -23.641 1 92.56 478 GLY A N 1
ATOM 3813 C CA . GLY A 1 478 ? -5.117 7.363 -23.781 1 92.56 478 GLY A CA 1
ATOM 3814 C C . GLY A 1 478 ? -5.723 6.945 -22.453 1 92.56 478 GLY A C 1
ATOM 3815 O O . GLY A 1 478 ? -6.289 5.855 -22.344 1 92.56 478 GLY A O 1
ATOM 3816 N N . MET A 1 479 ? -5.449 7.605 -21.344 1 94.19 479 MET A N 1
ATOM 3817 C CA . MET A 1 479 ? -6.035 7.438 -20.016 1 94.19 479 MET A CA 1
ATOM 3818 C C . MET A 1 479 ? -5.332 6.32 -19.25 1 94.19 479 MET A C 1
ATOM 3820 O O . MET A 1 479 ? -5.875 5.797 -18.281 1 94.19 479 MET A O 1
ATOM 3824 N N . GLU A 1 480 ? -4.152 5.949 -19.703 1 93.31 480 GLU A N 1
ATOM 3825 C CA . GLU A 1 480 ? -3.391 4.949 -18.969 1 93.31 480 GLU A CA 1
ATOM 3826 C C . GLU A 1 480 ? -2.781 5.551 -17.703 1 93.31 480 GLU A C 1
ATOM 3828 O O . GLU A 1 480 ? -2.828 4.934 -16.625 1 93.31 480 GLU A O 1
ATOM 3833 N N . THR A 1 481 ? -2.184 6.648 -17.859 1 94.12 481 THR A N 1
ATOM 3834 C CA . THR A 1 481 ? -1.611 7.367 -16.734 1 94.12 481 THR A CA 1
ATOM 3835 C C . THR A 1 481 ? -2.119 8.805 -16.688 1 94.12 481 THR A C 1
ATOM 3837 O O . THR A 1 481 ? -2.67 9.305 -17.688 1 94.12 481 THR A O 1
ATOM 3840 N N . TRP A 1 482 ? -1.982 9.414 -15.562 1 95.81 482 TRP A N 1
ATOM 3841 C CA . TRP A 1 482 ? -2.574 10.734 -15.344 1 95.81 482 TRP A CA 1
ATOM 3842 C C . TRP A 1 482 ? -1.596 11.656 -14.625 1 95.81 482 TRP A C 1
ATOM 3844 O O . TRP A 1 482 ? -0.891 11.234 -13.711 1 95.81 482 TRP A O 1
ATOM 3854 N N . ALA A 1 483 ? -1.488 12.836 -15.141 1 95.94 483 ALA A N 1
ATOM 3855 C CA . ALA A 1 483 ? -0.716 13.898 -14.5 1 95.94 483 ALA A CA 1
ATOM 3856 C C . ALA A 1 483 ? -1.623 14.836 -13.711 1 95.94 483 ALA A C 1
ATOM 3858 O O . ALA A 1 483 ? -2.734 15.148 -14.148 1 95.94 483 ALA A O 1
ATOM 3859 N N . VAL A 1 484 ? -1.208 15.266 -12.586 1 97.19 484 VAL A N 1
ATOM 3860 C CA . VAL A 1 484 ? -1.955 16.188 -11.727 1 97.19 484 VAL A CA 1
ATOM 3861 C C . VAL A 1 484 ? -1.066 17.359 -11.328 1 97.19 484 VAL A C 1
ATOM 3863 O O . VAL A 1 484 ? 0.115 17.391 -11.672 1 97.19 484 VAL A O 1
ATOM 3866 N N . LYS A 1 485 ? -1.624 18.344 -10.688 1 97.81 485 LYS A N 1
ATOM 3867 C CA . LYS A 1 485 ? -0.833 19.469 -10.172 1 97.81 485 LYS A CA 1
ATOM 3868 C C . LYS A 1 485 ? 0.256 18.969 -9.227 1 97.81 485 LYS A C 1
ATOM 3870 O O . LYS A 1 485 ? -0.001 18.141 -8.359 1 97.81 485 LYS A O 1
ATOM 3875 N N . TYR A 1 486 ? 1.436 19.438 -9.445 1 95.5 486 TYR A N 1
ATOM 3876 C CA . TYR A 1 486 ? 2.582 19.172 -8.586 1 95.5 486 TYR A CA 1
ATOM 3877 C C . TYR A 1 486 ? 3.365 20.453 -8.32 1 95.5 486 TYR A C 1
ATOM 3879 O O . TYR A 1 486 ? 2.852 21.391 -7.695 1 95.5 486 TYR A O 1
ATOM 3887 N N . LYS A 1 487 ? 4.559 20.547 -8.898 1 94.19 487 LYS A N 1
ATOM 3888 C CA . LYS A 1 487 ? 5.285 21.812 -8.758 1 94.19 487 LYS A CA 1
ATOM 3889 C C . LYS A 1 487 ? 4.613 22.922 -9.562 1 94.19 487 LYS A C 1
ATOM 3891 O O . LYS A 1 487 ? 4.207 22.719 -10.703 1 94.19 487 LYS A O 1
ATOM 3896 N N . CYS A 1 488 ? 4.375 24.062 -8.922 1 96.19 488 CYS A N 1
ATOM 3897 C CA . CYS A 1 488 ? 3.582 25.125 -9.516 1 96.19 488 CYS A CA 1
ATOM 3898 C C . CYS A 1 488 ? 4.172 26.5 -9.18 1 96.19 488 CYS A C 1
ATOM 3900 O O . CYS A 1 488 ? 5.133 26.594 -8.422 1 96.19 488 CYS A O 1
ATOM 3902 N N . ALA A 1 489 ? 3.605 27.516 -9.805 1 96.62 489 ALA A N 1
ATOM 3903 C CA . ALA A 1 489 ? 4.023 28.891 -9.562 1 96.62 489 ALA A CA 1
ATOM 3904 C C . ALA A 1 489 ? 3.461 29.406 -8.242 1 96.62 489 ALA A C 1
ATOM 3906 O O . ALA A 1 489 ? 2.701 28.703 -7.566 1 96.62 489 ALA A O 1
ATOM 3907 N N . GLU A 1 490 ? 3.965 30.578 -7.844 1 96.31 490 GLU A N 1
ATOM 3908 C CA . GLU A 1 490 ? 3.355 31.25 -6.707 1 96.31 490 GLU A CA 1
ATOM 3909 C C . GLU A 1 490 ? 1.928 31.688 -7.02 1 96.31 490 GLU A C 1
ATOM 3911 O O . GLU A 1 490 ? 1.635 32.125 -8.141 1 96.31 490 GLU A O 1
ATOM 3916 N N . PRO A 1 491 ? 1.116 31.516 -6.082 1 97.12 491 PRO A N 1
ATOM 3917 C CA . PRO A 1 491 ? -0.263 31.938 -6.34 1 97.12 491 PRO A CA 1
ATOM 3918 C C . PRO A 1 491 ? -0.44 33.469 -6.262 1 97.12 491 PRO A C 1
ATOM 3920 O O . PRO A 1 491 ? 0.339 34.156 -5.59 1 97.12 491 PRO A O 1
ATOM 3923 N N . GLU A 1 492 ? -1.404 33.938 -6.969 1 96.31 492 GLU A N 1
ATOM 3924 C CA . GLU A 1 492 ? -1.852 35.344 -6.859 1 96.31 492 GLU A CA 1
ATOM 3925 C C . GLU A 1 492 ? -3.188 35.438 -6.129 1 96.31 492 GLU A C 1
ATOM 3927 O O . GLU A 1 492 ? -4.203 34.906 -6.613 1 96.31 492 GLU A O 1
ATOM 3932 N N . PHE A 1 493 ? -3.164 36.062 -4.957 1 95.56 493 PHE A N 1
ATOM 3933 C CA . PHE A 1 493 ? -4.398 36.25 -4.211 1 95.56 493 PHE A CA 1
ATOM 3934 C C . PHE A 1 493 ? -5.113 37.5 -4.691 1 95.56 493 PHE A C 1
ATOM 3936 O O . PHE A 1 493 ? -4.477 38.531 -4.953 1 95.56 493 PHE A O 1
ATOM 3943 N N . LYS A 1 494 ? -6.383 37.312 -4.922 1 93.69 494 LYS A N 1
ATOM 3944 C CA . LYS A 1 494 ? -7.254 38.375 -5.391 1 93.69 494 LYS A CA 1
ATOM 3945 C C . LYS A 1 494 ? -8.602 38.344 -4.684 1 93.69 494 LYS A C 1
ATOM 3947 O O . LYS A 1 494 ? -8.727 37.781 -3.6 1 93.69 494 LYS A O 1
ATOM 3952 N N . THR A 1 495 ? -9.508 39.156 -5.246 1 93.88 495 THR A N 1
ATOM 3953 C CA . THR A 1 495 ? -10.844 39.188 -4.664 1 93.88 495 THR A CA 1
ATOM 3954 C C . THR A 1 495 ? -11.906 38.938 -5.727 1 93.88 495 THR A C 1
ATOM 3956 O O . THR A 1 495 ? -11.711 39.25 -6.902 1 93.88 495 THR A O 1
ATOM 3959 N N . ALA A 1 496 ? -12.883 38.281 -5.355 1 94.06 496 ALA A N 1
ATOM 3960 C CA . ALA A 1 496 ? -14.102 38.125 -6.145 1 94.06 496 ALA A CA 1
ATOM 3961 C C . ALA A 1 496 ? -15.273 38.875 -5.488 1 94.06 496 ALA A C 1
ATOM 3963 O O . ALA A 1 496 ? -15.289 39.062 -4.27 1 94.06 496 ALA A O 1
ATOM 3964 N N . THR A 1 497 ? -16.219 39.312 -6.328 1 94.69 497 THR A N 1
ATOM 3965 C CA . THR A 1 497 ? -17.391 40 -5.832 1 94.69 497 THR A CA 1
ATOM 3966 C C . THR A 1 497 ? -18.656 39.156 -6.023 1 94.69 497 THR A C 1
ATOM 3968 O O . THR A 1 497 ? -18.938 38.688 -7.133 1 94.69 497 THR A O 1
ATOM 3971 N N . VAL A 1 498 ? -19.312 38.938 -4.961 1 95.19 498 VAL A N 1
ATOM 3972 C CA . VAL A 1 498 ? -20.609 38.281 -5 1 95.19 498 VAL A CA 1
ATOM 3973 C C . VAL A 1 498 ? -21.734 39.312 -5.117 1 95.19 498 VAL A C 1
ATOM 3975 O O . VAL A 1 498 ? -21.922 40.125 -4.223 1 95.19 498 VAL A O 1
ATOM 3978 N N . HIS A 1 499 ? -22.438 39.219 -6.25 1 94.12 499 HIS A N 1
ATOM 3979 C CA . HIS A 1 499 ? -23.578 40.125 -6.492 1 94.12 499 HIS A CA 1
ATOM 3980 C C . HIS A 1 499 ? -24.891 39.438 -6.098 1 94.12 499 HIS A C 1
ATOM 3982 O O . HIS A 1 499 ? -25.5 38.719 -6.902 1 94.12 499 HIS A O 1
ATOM 3988 N N . ALA A 1 500 ? -25.234 39.625 -4.918 1 93 500 ALA A N 1
ATOM 3989 C CA . ALA A 1 500 ? -26.484 39.156 -4.355 1 93 500 ALA A CA 1
ATOM 3990 C C . ALA A 1 500 ? -27.219 40.25 -3.594 1 93 500 ALA A C 1
ATOM 3992 O O . ALA A 1 500 ? -27.109 41.438 -3.939 1 93 500 ALA A O 1
ATOM 3993 N N . ALA A 1 501 ? -28.156 39.875 -2.648 1 88.75 501 ALA A N 1
ATOM 3994 C CA . ALA A 1 501 ? -28.875 40.906 -1.883 1 88.75 501 ALA A CA 1
ATOM 3995 C C . ALA A 1 501 ? -27.906 41.875 -1.227 1 88.75 501 ALA A C 1
ATOM 3997 O O . ALA A 1 501 ? -28.125 43.094 -1.267 1 88.75 501 ALA A O 1
ATOM 3998 N N . ALA A 1 502 ? -26.844 41.344 -0.63 1 87.44 502 ALA A N 1
ATOM 3999 C CA . ALA A 1 502 ? -25.734 42.156 -0.115 1 87.44 502 ALA A CA 1
ATOM 4000 C C . ALA A 1 502 ? -24.438 41.844 -0.857 1 87.44 502 ALA A C 1
ATOM 4002 O O . ALA A 1 502 ? -24.094 40.688 -1.059 1 87.44 502 ALA A O 1
ATOM 4003 N N . LEU A 1 503 ? -23.812 42.938 -1.285 1 90.94 503 LEU A N 1
ATOM 4004 C CA . LEU A 1 503 ? -22.531 42.75 -1.941 1 90.94 503 LEU A CA 1
ATOM 4005 C C . LEU A 1 503 ? -21.484 42.188 -0.966 1 90.94 503 LEU A C 1
ATOM 4007 O O . LEU A 1 503 ? -21.391 42.656 0.172 1 90.94 503 LEU A O 1
ATOM 4011 N N . GLN A 1 504 ? -20.844 41.125 -1.403 1 91.69 504 GLN A N 1
ATOM 4012 C CA . GLN A 1 504 ? -19.797 40.5 -0.585 1 91.69 504 GLN A CA 1
ATOM 4013 C C . GLN A 1 504 ? -18.516 40.344 -1.378 1 91.69 504 GLN A C 1
ATOM 4015 O O . GLN A 1 504 ? -18.547 39.969 -2.555 1 91.69 504 GLN A O 1
ATOM 4020 N N . GLN A 1 505 ? -17.422 40.688 -0.72 1 93.75 505 GLN A N 1
ATOM 4021 C CA . GLN A 1 505 ? -16.109 40.375 -1.275 1 93.75 505 GLN A CA 1
ATOM 4022 C C . GLN A 1 505 ? -15.516 39.125 -0.616 1 93.75 505 GLN A C 1
ATOM 4024 O O . GLN A 1 505 ? -15.602 38.969 0.603 1 93.75 505 GLN A O 1
ATOM 4029 N N . VAL A 1 506 ? -15.023 38.25 -1.403 1 95.12 506 VAL A N 1
ATOM 4030 C CA . VAL A 1 506 ? -14.391 37.031 -0.871 1 95.12 506 VAL A CA 1
ATOM 4031 C C . VAL A 1 506 ? -13 36.875 -1.481 1 95.12 506 VAL A C 1
ATOM 4033 O O . VAL A 1 506 ? -12.766 37.25 -2.631 1 95.12 506 VAL A O 1
ATOM 4036 N N . PRO A 1 507 ? -12.016 36.406 -0.687 1 96 507 PRO A N 1
ATOM 4037 C CA . PRO A 1 507 ? -10.68 36.156 -1.249 1 96 507 PRO A CA 1
ATOM 4038 C C . PRO A 1 507 ? -10.672 35.031 -2.264 1 96 507 PRO A C 1
ATOM 4040 O O . PRO A 1 507 ? -11.383 34.031 -2.088 1 96 507 PRO A O 1
ATOM 4043 N N . VAL A 1 508 ? -9.984 35.188 -3.332 1 96.06 508 VAL A N 1
ATOM 4044 C CA . VAL A 1 508 ? -9.734 34.156 -4.332 1 96.06 508 VAL A CA 1
ATOM 4045 C C . VAL A 1 508 ? -8.234 34.062 -4.637 1 96.06 508 VAL A C 1
ATOM 4047 O O . VAL A 1 508 ? -7.477 34.969 -4.246 1 96.06 508 VAL A O 1
ATOM 4050 N N . ALA A 1 509 ? -7.828 32.969 -5.172 1 97 509 ALA A N 1
ATOM 4051 C CA . ALA A 1 509 ? -6.441 32.875 -5.613 1 97 509 ALA A CA 1
ATOM 4052 C C . ALA A 1 509 ? -6.332 32.125 -6.938 1 97 509 ALA A C 1
ATOM 4054 O O . ALA A 1 509 ? -7.18 31.281 -7.25 1 97 509 ALA A O 1
ATOM 4055 N N . THR A 1 510 ? -5.363 32.5 -7.742 1 97.25 510 THR A N 1
ATOM 4056 C CA . THR A 1 510 ? -5.035 31.844 -9.008 1 97.25 510 THR A CA 1
ATOM 4057 C C . THR A 1 510 ? -3.617 31.297 -8.977 1 97.25 510 THR A C 1
ATOM 4059 O O . THR A 1 510 ? -2.699 31.938 -8.461 1 97.25 510 THR A O 1
ATOM 4062 N N . VAL A 1 511 ? -3.457 30.109 -9.438 1 97.81 511 VAL A N 1
ATOM 4063 C CA . VAL A 1 511 ? -2.133 29.5 -9.5 1 97.81 511 VAL A CA 1
ATOM 4064 C C . VAL A 1 511 ? -1.914 28.875 -10.875 1 97.81 511 VAL A C 1
ATOM 4066 O O . VAL A 1 511 ? -2.834 28.281 -11.453 1 97.81 511 VAL A O 1
ATOM 4069 N N . GLN A 1 512 ? -0.724 29.109 -11.422 1 97.31 512 GLN A N 1
ATOM 4070 C CA . GLN A 1 512 ? -0.32 28.453 -12.656 1 97.31 512 GLN A CA 1
ATOM 4071 C C . GLN A 1 512 ? 0.476 27.188 -12.383 1 97.31 512 GLN A C 1
ATOM 4073 O O . GLN A 1 512 ? 1.345 27.172 -11.508 1 97.31 512 GLN A O 1
ATOM 4078 N N . TRP A 1 513 ? 0.195 26.156 -13.055 1 97.19 513 TRP A N 1
ATOM 4079 C CA . TRP A 1 513 ? 0.912 24.891 -12.898 1 97.19 513 TRP A CA 1
ATOM 4080 C C . TRP A 1 513 ? 0.993 24.141 -14.219 1 97.19 513 TRP A C 1
ATOM 4082 O O . TRP A 1 513 ? 0.346 24.531 -15.195 1 97.19 513 TRP A O 1
ATOM 4092 N N . PHE A 1 514 ? 1.841 23.172 -14.289 1 94.94 514 PHE A N 1
ATOM 4093 C CA . PHE A 1 514 ? 2.141 22.391 -15.484 1 94.94 514 PHE A CA 1
ATOM 4094 C C . PHE A 1 514 ? 2.018 20.906 -15.211 1 94.94 514 PHE A C 1
ATOM 4096 O O . PHE A 1 514 ? 2.754 20.359 -14.383 1 94.94 514 PHE A O 1
ATOM 4103 N N . PRO A 1 515 ? 1.088 20.219 -15.883 1 94.19 515 PRO A N 1
ATOM 4104 C CA . PRO A 1 515 ? 0.948 18.781 -15.648 1 94.19 515 PRO A CA 1
ATOM 4105 C C . PRO A 1 515 ? 2.213 18 -15.992 1 94.19 515 PRO A C 1
ATOM 4107 O O . PRO A 1 515 ? 2.502 16.969 -15.367 1 94.19 515 PRO A O 1
ATOM 4110 N N . TRP A 1 516 ? 2.971 18.5 -16.969 1 92.56 516 TRP A N 1
ATOM 4111 C CA . TRP A 1 516 ? 4.184 17.812 -17.406 1 92.56 516 TRP A CA 1
ATOM 4112 C C . TRP A 1 516 ? 5.383 18.75 -17.375 1 92.56 516 TRP A C 1
ATOM 4114 O O . TRP A 1 516 ? 5.25 19.953 -17.625 1 92.56 516 TRP A O 1
ATOM 4124 N N . THR A 1 517 ? 6.516 18.188 -17.125 1 91.06 517 THR A N 1
ATOM 4125 C CA . THR A 1 517 ? 7.742 18.953 -16.938 1 91.06 517 THR A CA 1
ATOM 4126 C C . THR A 1 517 ? 8.117 19.719 -18.203 1 91.06 517 THR A C 1
ATOM 4128 O O . THR A 1 517 ? 8.789 20.75 -18.141 1 91.06 517 THR A O 1
ATOM 4131 N N . ASP A 1 518 ? 7.715 19.219 -19.391 1 89.25 518 ASP A N 1
ATOM 4132 C CA . ASP A 1 518 ? 8.062 19.875 -20.656 1 89.25 518 ASP A CA 1
ATOM 4133 C C . ASP A 1 518 ? 7.234 21.125 -20.875 1 89.25 518 ASP A C 1
ATOM 4135 O O . ASP A 1 518 ? 7.477 21.891 -21.812 1 89.25 518 ASP A O 1
ATOM 4139 N N . ARG A 1 519 ? 6.199 21.391 -20.047 1 91.69 519 ARG A N 1
ATOM 4140 C CA . ARG A 1 519 ? 5.336 22.578 -20.062 1 91.69 519 ARG A CA 1
ATOM 4141 C C . ARG A 1 519 ? 4.605 22.688 -21.406 1 91.69 519 ARG A C 1
ATOM 4143 O O . ARG A 1 519 ? 4.371 23.797 -21.891 1 91.69 519 ARG A O 1
ATOM 4150 N N . SER A 1 520 ? 4.355 21.531 -21.969 1 88.5 520 SER A N 1
ATOM 4151 C CA . SER A 1 520 ? 3.566 21.531 -23.203 1 88.5 520 SER A CA 1
ATOM 4152 C C . SER A 1 520 ? 2.146 22.031 -22.938 1 88.5 520 SER A C 1
ATOM 4154 O O . SER A 1 520 ? 1.479 22.531 -23.844 1 88.5 520 SER A O 1
ATOM 4156 N N . VAL A 1 521 ? 1.682 21.797 -21.75 1 91.81 521 VAL A N 1
ATOM 4157 C CA . VAL A 1 521 ? 0.383 22.281 -21.297 1 91.81 521 VAL A CA 1
ATOM 4158 C C . VAL A 1 521 ? 0.562 23.141 -20.047 1 91.81 521 VAL A C 1
ATOM 4160 O O . VAL A 1 521 ? 1.36 22.812 -19.172 1 91.81 521 VAL A O 1
ATOM 4163 N N . SER A 1 522 ? -0.098 24.234 -20.047 1 94.31 522 SER A N 1
ATOM 4164 C CA . SER A 1 522 ? -0.165 25.094 -18.875 1 94.31 522 SER A CA 1
ATOM 4165 C C . SER A 1 522 ? -1.601 25.266 -18.375 1 94.31 522 SER A C 1
ATOM 4167 O O . SER A 1 522 ? -2.527 25.375 -19.188 1 94.31 522 SER A O 1
ATOM 4169 N N . VAL A 1 523 ? -1.782 25.172 -17.125 1 96.75 523 VAL A N 1
ATOM 4170 C CA . VAL A 1 523 ? -3.105 25.344 -16.531 1 96.75 523 VAL A CA 1
ATOM 4171 C C . VAL A 1 523 ? -3.07 26.469 -15.508 1 96.75 523 VAL A C 1
ATOM 4173 O O . VAL A 1 523 ? -2.184 26.516 -14.656 1 96.75 523 VAL A O 1
ATOM 4176 N N . SER A 1 524 ? -3.91 27.406 -15.656 1 96.75 524 SER A N 1
ATOM 4177 C CA . SER A 1 524 ? -4.156 28.438 -14.641 1 96.75 524 SER A CA 1
ATOM 4178 C C . SER A 1 524 ? -5.473 28.188 -13.914 1 96.75 524 SER A C 1
ATOM 4180 O O . SER A 1 524 ? -6.543 28.219 -14.523 1 96.75 524 SER A O 1
ATOM 4182 N N . THR A 1 525 ? -5.414 27.891 -12.664 1 97.88 525 THR A N 1
ATOM 4183 C CA . THR A 1 525 ? -6.602 27.547 -11.891 1 97.88 525 THR A CA 1
ATOM 4184 C C . THR A 1 525 ? -6.945 28.656 -10.898 1 97.88 525 THR A C 1
ATOM 4186 O O . THR A 1 525 ? -6.109 29.031 -10.078 1 97.88 525 THR A O 1
ATOM 4189 N N . THR A 1 526 ? -8.109 29.172 -10.984 1 97.12 526 THR A N 1
ATOM 4190 C CA . THR A 1 526 ? -8.672 30.094 -10.008 1 97.12 526 THR A CA 1
ATOM 4191 C C . THR A 1 526 ? -9.703 29.391 -9.133 1 97.12 526 THR A C 1
ATOM 4193 O O . THR A 1 526 ? -10.609 28.719 -9.641 1 97.12 526 THR A O 1
ATOM 4196 N N . ILE A 1 527 ? -9.594 29.531 -7.859 1 98.12 527 ILE A N 1
ATOM 4197 C CA . ILE A 1 527 ? -10.547 28.891 -6.961 1 98.12 527 ILE A CA 1
ATOM 4198 C C . ILE A 1 527 ? -11.297 29.953 -6.16 1 98.12 527 ILE A C 1
ATOM 4200 O O . ILE A 1 527 ? -10.68 30.812 -5.539 1 98.12 527 ILE A O 1
ATOM 4204 N N . VAL A 1 528 ? -12.625 29.906 -6.184 1 97.25 528 VAL A N 1
ATOM 4205 C CA . VAL A 1 528 ? -13.5 30.75 -5.379 1 97.25 528 VAL A CA 1
ATOM 4206 C C . VAL A 1 528 ? -14.031 29.969 -4.184 1 97.25 528 VAL A C 1
ATOM 4208 O O . VAL A 1 528 ? -14.695 28.938 -4.355 1 97.25 528 VAL A O 1
ATOM 4211 N N . PRO A 1 529 ? -13.727 30.391 -2.984 1 97.88 529 PRO A N 1
ATOM 4212 C CA . PRO A 1 529 ? -14.211 29.688 -1.799 1 97.88 529 PRO A CA 1
ATOM 4213 C C . PRO A 1 529 ? -15.719 29.828 -1.601 1 97.88 529 PRO A C 1
ATOM 4215 O O . PRO A 1 529 ? -16.375 30.562 -2.348 1 97.88 529 PRO A O 1
ATOM 4218 N N . PRO A 1 530 ? -16.281 29.078 -0.634 1 96.88 530 PRO A N 1
ATOM 4219 C CA . PRO A 1 530 ? -17.703 29.266 -0.32 1 96.88 530 PRO A CA 1
ATOM 4220 C C . PRO A 1 530 ? -18.031 30.703 0.101 1 96.88 530 PRO A C 1
ATOM 4222 O O . PRO A 1 530 ? -17.172 31.391 0.686 1 96.88 530 PRO A O 1
ATOM 4225 N N . THR A 1 531 ? -19.25 31.141 -0.201 1 95.81 531 THR A N 1
ATOM 4226 C CA . THR A 1 531 ? -19.719 32.469 0.164 1 95.81 531 THR A CA 1
ATOM 4227 C C . THR A 1 531 ? -20.922 32.375 1.101 1 95.81 531 THR A C 1
ATOM 4229 O O . THR A 1 531 ? -21.469 31.297 1.313 1 95.81 531 THR A O 1
ATOM 4232 N N . ALA A 1 532 ? -21.219 33.531 1.647 1 93.5 532 ALA A N 1
ATOM 4233 C CA . ALA A 1 532 ? -22.422 33.531 2.475 1 93.5 532 ALA A CA 1
ATOM 4234 C C . ALA A 1 532 ? -23.656 33.125 1.664 1 93.5 532 ALA A C 1
ATOM 4236 O O . ALA A 1 532 ? -24.547 32.469 2.182 1 93.5 532 ALA A O 1
ATOM 4237 N N . ARG A 1 533 ? -23.672 33.5 0.376 1 94.5 533 ARG A N 1
ATOM 4238 C CA . ARG A 1 533 ? -24.797 33.188 -0.51 1 94.5 533 ARG A CA 1
ATOM 4239 C C . ARG A 1 533 ? -24.781 31.734 -0.912 1 94.5 533 ARG A C 1
ATOM 4241 O O . ARG A 1 533 ? -25.844 31.125 -1.093 1 94.5 533 ARG A O 1
ATOM 4248 N N . TRP A 1 534 ? -23.641 31.172 -1.072 1 95.94 534 TRP A N 1
ATOM 4249 C CA . TRP A 1 534 ? -23.438 29.781 -1.456 1 95.94 534 TRP A CA 1
ATOM 4250 C C . TRP A 1 534 ? -22.484 29.078 -0.501 1 95.94 534 TRP A C 1
ATOM 4252 O O . TRP A 1 534 ? -21.375 28.703 -0.89 1 95.94 534 TRP A O 1
ATOM 4262 N N . PRO A 1 535 ? -22.906 28.781 0.705 1 95.12 535 PRO A N 1
ATOM 4263 C CA . PRO A 1 535 ? -21.984 28.344 1.769 1 95.12 535 PRO A CA 1
ATOM 4264 C C . PRO A 1 535 ? -21.484 26.906 1.562 1 95.12 535 PRO A C 1
ATOM 4266 O O . PRO A 1 535 ? -20.547 26.484 2.232 1 95.12 535 PRO A O 1
ATOM 4269 N N . ASP A 1 536 ? -22.109 26.188 0.583 1 96.5 536 ASP A N 1
ATOM 4270 C CA . ASP A 1 536 ? -21.781 24.766 0.432 1 96.5 536 ASP A CA 1
ATOM 4271 C C . ASP A 1 536 ? -20.938 24.531 -0.822 1 96.5 536 ASP A C 1
ATOM 4273 O O . ASP A 1 536 ? -20.625 23.391 -1.157 1 96.5 536 ASP A O 1
ATOM 4277 N N . TRP A 1 537 ? -20.594 25.609 -1.538 1 97.88 537 TRP A N 1
ATOM 4278 C CA . TRP A 1 537 ? -20 25.484 -2.863 1 97.88 537 TRP A CA 1
ATOM 4279 C C . TRP A 1 537 ? -18.625 26.156 -2.906 1 97.88 537 TRP A C 1
ATOM 4281 O O . TRP A 1 537 ? -18.438 27.219 -2.312 1 97.88 537 TRP A O 1
ATOM 4291 N N . HIS A 1 538 ? -17.688 25.547 -3.514 1 98.31 538 HIS A N 1
ATOM 4292 C CA . HIS A 1 538 ? -16.547 26.297 -4.055 1 98.31 538 HIS A CA 1
ATOM 4293 C C . HIS A 1 538 ? -16.391 26.062 -5.551 1 98.31 538 HIS A C 1
ATOM 4295 O O . HIS A 1 538 ? -16.953 25.094 -6.094 1 98.31 538 HIS A O 1
ATOM 4301 N N . ILE A 1 539 ? -15.727 26.984 -6.25 1 97.69 539 ILE A N 1
ATOM 4302 C CA . ILE A 1 539 ? -15.648 26.938 -7.707 1 97.69 539 ILE A CA 1
ATOM 4303 C C . ILE A 1 539 ? -14.18 26.875 -8.141 1 97.69 539 ILE A C 1
ATOM 4305 O O . ILE A 1 539 ? -13.328 27.547 -7.547 1 97.69 539 ILE A O 1
ATOM 4309 N N . ARG A 1 540 ? -13.914 26.062 -9.078 1 98.31 540 ARG A N 1
ATOM 4310 C CA . ARG A 1 540 ? -12.609 26.016 -9.734 1 98.31 540 ARG A CA 1
ATOM 4311 C C . ARG A 1 540 ? -12.727 26.375 -11.211 1 98.31 540 ARG A C 1
ATOM 4313 O O . ARG A 1 540 ? -13.508 25.766 -11.945 1 98.31 540 ARG A O 1
ATOM 4320 N N . ILE A 1 541 ? -12.008 27.328 -11.648 1 96.44 541 ILE A N 1
ATOM 4321 C CA . ILE A 1 541 ? -11.938 27.734 -13.047 1 96.44 541 ILE A CA 1
ATOM 4322 C C . ILE A 1 541 ? -10.547 27.438 -13.609 1 96.44 541 ILE A C 1
ATOM 4324 O O . ILE A 1 541 ? -9.555 28 -13.141 1 96.44 541 ILE A O 1
ATOM 4328 N N . HIS A 1 542 ? -10.484 26.562 -14.523 1 96.56 542 HIS A N 1
ATOM 4329 C CA . HIS A 1 542 ? -9.219 26.188 -15.141 1 96.56 542 HIS A CA 1
ATOM 4330 C C . HIS A 1 542 ? -9.094 26.766 -16.547 1 96.56 542 HIS A C 1
ATOM 4332 O O . HIS A 1 542 ? -9.953 26.547 -17.391 1 96.56 542 HIS A O 1
ATOM 4338 N N . ARG A 1 543 ? -8.109 27.516 -16.766 1 95 543 ARG A N 1
ATOM 4339 C CA . ARG A 1 543 ? -7.711 27.922 -18.109 1 95 543 ARG A CA 1
ATOM 4340 C C . ARG A 1 543 ? -6.566 27.047 -18.625 1 95 543 ARG A C 1
ATOM 4342 O O . ARG A 1 543 ? -5.426 27.188 -18.188 1 95 543 ARG A O 1
ATOM 4349 N N . VAL A 1 544 ? -6.855 26.188 -19.516 1 92.94 544 VAL A N 1
ATOM 4350 C CA . VAL A 1 544 ? -5.887 25.219 -20.047 1 92.94 544 VAL A CA 1
ATOM 4351 C C . VAL A 1 544 ? -5.367 25.703 -21.391 1 92.94 544 VAL A C 1
ATOM 4353 O O . VAL A 1 544 ? -6.148 25.969 -22.312 1 92.94 544 VAL A O 1
ATOM 4356 N N . SER A 1 545 ? -4.055 25.875 -21.484 1 89.88 545 SER A N 1
ATOM 4357 C CA . SER A 1 545 ? -3.434 26.312 -22.734 1 89.88 545 SER A CA 1
ATOM 4358 C C . SER A 1 545 ? -2.215 25.469 -23.078 1 89.88 545 SER A C 1
ATOM 4360 O O . SER A 1 545 ? -1.62 24.844 -22.188 1 89.88 545 SER A O 1
ATOM 4362 N N . GLY A 1 546 ? -1.83 25.453 -24.219 1 79.88 546 GLY A N 1
ATOM 4363 C CA . GLY A 1 546 ? -0.595 24.781 -24.594 1 79.88 546 GLY A CA 1
ATOM 4364 C C . GLY A 1 546 ? -0.648 24.172 -25.984 1 79.88 546 GLY A C 1
ATOM 4365 O O . GLY A 1 546 ? -1.636 24.328 -26.703 1 79.88 546 GLY A O 1
ATOM 4366 N N . HIS A 1 547 ? 0.512 23.844 -26.594 1 68.38 547 HIS A N 1
ATOM 4367 C CA . HIS A 1 547 ? 0.679 23.172 -27.875 1 68.38 547 HIS A CA 1
ATOM 4368 C C . HIS A 1 547 ? 0.434 21.672 -27.734 1 68.38 547 HIS A C 1
ATOM 4370 O O . HIS A 1 547 ? 1.35 20.906 -27.406 1 68.38 547 HIS A O 1
ATOM 4376 N N . LEU A 1 548 ? -0.862 21.469 -27.703 1 59.41 548 LEU A N 1
ATOM 4377 C CA . LEU A 1 548 ? -1.209 20.062 -27.5 1 59.41 548 LEU A CA 1
ATOM 4378 C C . LEU A 1 548 ? -0.857 19.234 -28.734 1 59.41 548 LEU A C 1
ATOM 4380 O O . LEU A 1 548 ? -1.393 18.125 -28.922 1 59.41 548 LEU A O 1
ATOM 4384 N N . ASN A 1 549 ? -0.067 19.594 -29.641 1 59.88 549 ASN A N 1
ATOM 4385 C CA . ASN A 1 549 ? 0.128 18.609 -30.719 1 59.88 549 ASN A CA 1
ATOM 4386 C C . ASN A 1 549 ? 0.141 17.188 -30.172 1 59.88 549 ASN A C 1
ATOM 4388 O O . ASN A 1 549 ? 1.005 16.391 -30.531 1 59.88 549 ASN A O 1
ATOM 4392 N N . LEU A 1 550 ? -0.729 17.297 -29.141 1 63.03 550 LEU A N 1
ATOM 4393 C CA . LEU A 1 550 ? -0.971 16 -28.516 1 63.03 550 LEU A CA 1
ATOM 4394 C C . LEU A 1 550 ? -2.268 15.375 -29.031 1 63.03 550 LEU A C 1
ATOM 4396 O O . LEU A 1 550 ? -3.189 16.094 -29.422 1 63.03 550 LEU A O 1
ATOM 4400 N N . GLY A 1 551 ? -2.205 14.547 -29.984 1 73.75 551 GLY A N 1
ATOM 4401 C CA . GLY A 1 551 ? -3.436 13.852 -30.344 1 73.75 551 GLY A CA 1
ATOM 4402 C C . GLY A 1 551 ? -4.594 14.188 -29.422 1 73.75 551 GLY A C 1
ATOM 4403 O O . GLY A 1 551 ? -4.941 15.359 -29.266 1 73.75 551 GLY A O 1
ATOM 4404 N N . LYS A 1 552 ? -5.262 13.414 -28.734 1 84.81 552 LYS A N 1
ATOM 4405 C CA . LYS A 1 552 ? -6.359 13.602 -27.797 1 84.81 552 LYS A CA 1
ATOM 4406 C C . LYS A 1 552 ? -5.836 13.719 -26.359 1 84.81 552 LYS A C 1
ATOM 4408 O O . LYS A 1 552 ? -4.902 13.008 -25.984 1 84.81 552 LYS A O 1
ATOM 4413 N N . VAL A 1 553 ? -6.387 14.742 -25.656 1 90.25 553 VAL A N 1
ATOM 4414 C CA . VAL A 1 553 ? -6.102 14.898 -24.234 1 90.25 553 VAL A CA 1
ATOM 4415 C C . VAL A 1 553 ? -7.371 14.656 -23.422 1 90.25 553 VAL A C 1
ATOM 4417 O O . VAL A 1 553 ? -8.453 15.102 -23.812 1 90.25 553 VAL A O 1
ATOM 4420 N N . PHE A 1 554 ? -7.215 13.938 -22.422 1 94.31 554 PHE A N 1
ATOM 4421 C CA . PHE A 1 554 ? -8.328 13.602 -21.547 1 94.31 554 PHE A CA 1
ATOM 4422 C C . PHE A 1 554 ? -8.188 14.297 -20.203 1 94.31 554 PHE A C 1
ATOM 4424 O O . PHE A 1 554 ? -7.078 14.422 -19.672 1 94.31 554 PHE A O 1
ATOM 4431 N N . THR A 1 555 ? -9.242 14.781 -19.656 1 96.06 555 THR A N 1
ATOM 4432 C CA . THR A 1 555 ? -9.234 15.352 -18.312 1 96.06 555 THR A CA 1
ATOM 4433 C C . THR A 1 555 ? -10.242 14.641 -17.422 1 96.06 555 THR A C 1
ATOM 4435 O O . THR A 1 555 ? -11.25 14.117 -17.891 1 96.06 555 THR A O 1
ATOM 4438 N N . ALA A 1 556 ? -9.984 14.508 -16.219 1 98 556 ALA A N 1
ATOM 4439 C CA . ALA A 1 556 ? -10.875 14.031 -15.156 1 98 556 ALA A CA 1
ATOM 4440 C C . ALA A 1 556 ? -10.734 14.883 -13.898 1 98 556 ALA A C 1
ATOM 4442 O O . ALA A 1 556 ? -9.625 15.102 -13.406 1 98 556 ALA A O 1
ATOM 4443 N N . GLU A 1 557 ? -11.797 15.398 -13.383 1 98.31 557 GLU A N 1
ATOM 4444 C CA . GLU A 1 557 ? -11.758 16.219 -12.18 1 98.31 557 GLU A CA 1
ATOM 4445 C C . GLU A 1 557 ? -12.734 15.719 -11.125 1 98.31 557 GLU A C 1
ATOM 4447 O O . GLU A 1 557 ? -13.898 15.438 -11.43 1 98.31 557 GLU A O 1
ATOM 4452 N N . GLY A 1 558 ? -12.195 15.594 -9.891 1 98.81 558 GLY A N 1
ATOM 4453 C CA . GLY A 1 558 ? -13.016 15.031 -8.828 1 98.81 558 GLY A CA 1
ATOM 4454 C C . GLY A 1 558 ? -13.383 16.047 -7.762 1 98.81 558 GLY A C 1
ATOM 4455 O O . GLY A 1 558 ? -12.641 17 -7.516 1 98.81 558 GLY A O 1
ATOM 4456 N N . GLY A 1 559 ? -14.586 15.844 -7.121 1 98.88 559 GLY A N 1
ATOM 4457 C CA . GLY A 1 559 ? -14.945 16.516 -5.883 1 98.88 559 GLY A CA 1
ATOM 4458 C C . GLY A 1 559 ? -14.445 15.805 -4.645 1 98.88 559 GLY A C 1
ATOM 4459 O O . GLY A 1 559 ? -13.367 15.211 -4.656 1 98.88 559 GLY A O 1
ATOM 4460 N N . PHE A 1 560 ? -15.156 15.984 -3.547 1 98.88 560 PHE A N 1
ATOM 4461 C CA . PHE A 1 560 ? -14.758 15.328 -2.309 1 98.88 560 PHE A CA 1
ATOM 4462 C C . PHE A 1 560 ? -15.141 13.852 -2.326 1 98.88 560 PHE A C 1
ATOM 4464 O O . PHE A 1 560 ? -16.281 13.508 -2.641 1 98.88 560 PHE A O 1
ATOM 4471 N N . ALA A 1 561 ? -14.18 12.961 -2.025 1 98.88 561 ALA A N 1
ATOM 4472 C CA . ALA A 1 561 ? -14.492 11.547 -1.823 1 98.88 561 ALA A CA 1
ATOM 4473 C C . ALA A 1 561 ? -15.43 11.367 -0.629 1 98.88 561 ALA A C 1
ATOM 4475 O O . ALA A 1 561 ? -15.266 12.023 0.401 1 98.88 561 ALA A O 1
ATOM 4476 N N . ILE A 1 562 ? -16.406 10.516 -0.774 1 98.75 562 ILE A N 1
ATOM 4477 C CA . ILE A 1 562 ? -17.391 10.312 0.274 1 98.75 562 ILE A CA 1
ATOM 4478 C C . ILE A 1 562 ? -17.719 8.82 0.394 1 98.75 562 ILE A C 1
ATOM 4480 O O . ILE A 1 562 ? -17.516 8.055 -0.55 1 98.75 562 ILE A O 1
ATOM 4484 N N . HIS A 1 563 ? -18.156 8.422 1.562 1 98.25 563 HIS A N 1
ATOM 4485 C CA . HIS A 1 563 ? -18.516 7.023 1.783 1 98.25 563 HIS A CA 1
ATOM 4486 C C . HIS A 1 563 ? -19.469 6.523 0.705 1 98.25 563 HIS A C 1
ATOM 4488 O O . HIS A 1 563 ? -20.469 7.172 0.41 1 98.25 563 HIS A O 1
ATOM 4494 N N . GLY A 1 564 ? -19.141 5.387 0.109 1 98.19 564 GLY A N 1
ATOM 4495 C CA . GLY A 1 564 ? -19.859 4.945 -1.079 1 98.19 564 GLY A CA 1
ATOM 4496 C C . GLY A 1 564 ? -20.734 3.727 -0.833 1 98.19 564 GLY A C 1
ATOM 4497 O O . GLY A 1 564 ? -21 2.957 -1.757 1 98.19 564 GLY A O 1
ATOM 4498 N N . ARG A 1 565 ? -21.141 3.471 0.43 1 97.94 565 ARG A N 1
ATOM 4499 C CA . ARG A 1 565 ? -21.922 2.275 0.75 1 97.94 565 ARG A CA 1
ATOM 4500 C C . ARG A 1 565 ? -23.109 2.615 1.641 1 97.94 565 ARG A C 1
ATOM 4502 O O . ARG A 1 565 ? -23.062 3.57 2.418 1 97.94 565 ARG A O 1
ATOM 4509 N N . HIS A 1 566 ? -24.141 1.786 1.551 1 96.88 566 HIS A N 1
ATOM 4510 C CA . HIS A 1 566 ? -25.281 1.9 2.457 1 96.88 566 HIS A CA 1
ATOM 4511 C C . HIS A 1 566 ? -24.891 1.537 3.885 1 96.88 566 HIS A C 1
ATOM 4513 O O . HIS A 1 566 ? -24.109 0.599 4.102 1 96.88 566 HIS A O 1
ATOM 4519 N N . VAL A 1 567 ? -25.469 2.299 4.801 1 94.5 567 VAL A N 1
ATOM 4520 C CA . VAL A 1 567 ? -25.234 1.996 6.211 1 94.5 567 VAL A CA 1
ATOM 4521 C C . VAL A 1 567 ? -25.844 0.639 6.559 1 94.5 567 VAL A C 1
ATOM 4523 O O . VAL A 1 567 ? -25.234 -0.148 7.293 1 94.5 567 VAL A O 1
ATOM 4526 N N . LYS A 1 568 ? -26.984 0.342 6.031 1 91.44 568 LYS A N 1
ATOM 4527 C CA . LYS A 1 568 ? -27.797 -0.812 6.426 1 91.44 568 LYS A CA 1
ATOM 4528 C C . LYS A 1 568 ? -27.109 -2.117 6.023 1 91.44 568 LYS A C 1
ATOM 4530 O O . LYS A 1 568 ? -27.125 -3.088 6.781 1 91.44 568 LYS A O 1
ATOM 4535 N N . ASP A 1 569 ? -26.562 -2.166 4.871 1 92 569 ASP A N 1
ATOM 4536 C CA . ASP A 1 569 ? -26.125 -3.473 4.387 1 92 569 ASP A CA 1
ATOM 4537 C C . ASP A 1 569 ? -24.781 -3.375 3.68 1 92 569 ASP A C 1
ATOM 4539 O O . ASP A 1 569 ? -24.266 -4.371 3.166 1 92 569 ASP A O 1
ATOM 4543 N N . THR A 1 570 ? -24.172 -2.18 3.592 1 94.38 570 THR A N 1
ATOM 4544 C CA . THR A 1 570 ? -22.844 -1.915 3.035 1 94.38 570 THR A CA 1
ATOM 4545 C C . THR A 1 570 ? -22.828 -2.191 1.533 1 94.38 570 THR A C 1
ATOM 4547 O O . THR A 1 570 ? -21.766 -2.34 0.938 1 94.38 570 THR A O 1
ATOM 4550 N N . LEU A 1 571 ? -24.016 -2.361 0.878 1 96.5 571 LEU A N 1
ATOM 4551 C CA . LEU A 1 571 ? -24.078 -2.486 -0.573 1 96.5 571 LEU A CA 1
ATOM 4552 C C . LEU A 1 571 ? -23.812 -1.145 -1.247 1 96.5 571 LEU A C 1
ATOM 4554 O O . LEU A 1 571 ? -23.797 -0.106 -0.583 1 96.5 571 LEU A O 1
ATOM 4558 N N . GLU A 1 572 ? -23.594 -1.182 -2.521 1 96.25 572 GLU A N 1
ATOM 4559 C CA . GLU A 1 572 ? -23.312 0.029 -3.291 1 96.25 572 GLU A CA 1
ATOM 4560 C C . GLU A 1 572 ? -24.516 0.969 -3.281 1 96.25 572 GLU A C 1
ATOM 4562 O O . GLU A 1 572 ? -25.656 0.52 -3.209 1 96.25 572 GLU A O 1
ATOM 4567 N N . LEU A 1 573 ? -24.188 2.25 -3.365 1 97.62 573 LEU A N 1
ATOM 4568 C CA . LEU A 1 573 ? -25.25 3.244 -3.471 1 97.62 573 LEU A CA 1
ATOM 4569 C C . LEU A 1 573 ? -25.953 3.146 -4.82 1 97.62 573 LEU A C 1
ATOM 4571 O O . LEU A 1 573 ? -25.297 3.016 -5.859 1 97.62 573 LEU A O 1
ATOM 4575 N N . GLY A 1 574 ? -27.266 3.186 -4.824 1 95 574 GLY A N 1
ATOM 4576 C CA . GLY A 1 574 ? -28.047 3.115 -6.051 1 95 574 GLY A CA 1
ATOM 4577 C C . GLY A 1 574 ? -28.406 4.48 -6.605 1 95 574 GLY A C 1
ATOM 4578 O O . GLY A 1 574 ? -28.219 5.5 -5.938 1 95 574 GLY A O 1
ATOM 4579 N N . GLN A 1 575 ? -28.906 4.445 -7.789 1 95.44 575 GLN A N 1
ATOM 4580 C CA . GLN A 1 575 ? -29.375 5.676 -8.422 1 95.44 575 GLN A CA 1
ATOM 4581 C C . GLN A 1 575 ? -30.688 6.141 -7.805 1 95.44 575 GLN A C 1
ATOM 4583 O O . GLN A 1 575 ? -31.578 5.328 -7.531 1 95.44 575 GLN A O 1
ATOM 4588 N N . LEU A 1 576 ? -30.688 7.379 -7.461 1 94.44 576 LEU A N 1
ATOM 4589 C CA . LEU A 1 576 ? -31.938 8.016 -7.035 1 94.44 576 LEU A CA 1
ATOM 4590 C C . LEU A 1 576 ? -32.656 8.633 -8.219 1 94.44 576 LEU A C 1
ATOM 4592 O O . LEU A 1 576 ? -32.031 9.172 -9.133 1 94.44 576 LEU A O 1
ATOM 4596 N N . ASP A 1 577 ? -33.938 8.562 -8.219 1 86.81 577 ASP A N 1
ATOM 4597 C CA . ASP A 1 577 ? -34.75 8.945 -9.359 1 86.81 577 ASP A CA 1
ATOM 4598 C C . ASP A 1 577 ? -34.844 10.461 -9.477 1 86.81 577 ASP A C 1
ATOM 4600 O O . ASP A 1 577 ? -34.969 11 -10.578 1 86.81 577 ASP A O 1
ATOM 4604 N N . SER A 1 578 ? -35.031 11.047 -8.336 1 84.25 578 SER A N 1
ATOM 4605 C CA . SER A 1 578 ? -35.25 12.492 -8.43 1 84.25 578 SER A CA 1
ATOM 4606 C C . SER A 1 578 ? -34.719 13.211 -7.191 1 84.25 578 SER A C 1
ATOM 4608 O O . SER A 1 578 ? -34.688 12.633 -6.105 1 84.25 578 SER A O 1
ATOM 4610 N N . ALA A 1 579 ? -34.469 14.406 -7.484 1 82.06 579 ALA A N 1
ATOM 4611 C CA . ALA A 1 579 ? -34 15.273 -6.398 1 82.06 579 ALA A CA 1
ATOM 4612 C C . ALA A 1 579 ? -35.156 15.578 -5.43 1 82.06 579 ALA A C 1
ATOM 4614 O O . ALA A 1 579 ? -34.906 16 -4.297 1 82.06 579 ALA A O 1
ATOM 4615 N N . ASN A 1 580 ? -36.25 15.328 -5.809 1 81.75 580 ASN A N 1
ATOM 4616 C CA . ASN A 1 580 ? -37.406 15.57 -4.957 1 81.75 580 ASN A CA 1
ATOM 4617 C C . ASN A 1 580 ? -37.406 14.688 -3.713 1 81.75 580 ASN A C 1
ATOM 4619 O O . ASN A 1 580 ? -38.031 15.016 -2.703 1 81.75 580 ASN A O 1
ATOM 4623 N N . LEU A 1 581 ? -36.594 13.719 -3.879 1 81.44 581 LEU A N 1
ATOM 4624 C CA . LEU A 1 581 ? -36.469 12.812 -2.74 1 81.44 581 LEU A CA 1
ATOM 4625 C C . LEU A 1 581 ? -35.75 13.484 -1.587 1 81.44 581 LEU A C 1
ATOM 4627 O O . LEU A 1 581 ? -35.812 13.023 -0.446 1 81.44 581 LEU A O 1
ATOM 4631 N N . LEU A 1 582 ? -35.156 14.555 -1.902 1 85.25 582 LEU A N 1
ATOM 4632 C CA . LEU A 1 582 ? -34.344 15.25 -0.905 1 85.25 582 LEU A CA 1
ATOM 4633 C C . LEU A 1 582 ? -35.188 16.281 -0.154 1 85.25 582 LEU A C 1
ATOM 4635 O O . LEU A 1 582 ? -34.719 16.875 0.818 1 85.25 582 LEU A O 1
ATOM 4639 N N . THR A 1 583 ? -36.406 16.344 -0.604 1 84.31 583 THR A N 1
ATOM 4640 C CA . THR A 1 583 ? -37.281 17.328 0.06 1 84.31 583 THR A CA 1
ATOM 4641 C C . THR A 1 583 ? -37.625 16.859 1.469 1 84.31 583 THR A C 1
ATOM 4643 O O . THR A 1 583 ? -38.188 15.781 1.646 1 84.31 583 THR A O 1
ATOM 4646 N N . GLY A 1 584 ? -37.25 17.656 2.426 1 80.88 584 GLY A N 1
ATOM 4647 C CA . GLY A 1 584 ? -37.625 17.375 3.807 1 80.88 584 GLY A CA 1
ATOM 4648 C C . GLY A 1 584 ? -36.719 16.344 4.461 1 80.88 584 GLY A C 1
ATOM 4649 O O . GLY A 1 584 ? -36.969 15.914 5.59 1 80.88 584 GLY A O 1
ATOM 4650 N N . CYS A 1 585 ? -35.75 15.945 3.723 1 83.25 585 CYS A N 1
ATOM 4651 C CA . CYS A 1 585 ? -34.844 14.938 4.281 1 83.25 585 CYS A CA 1
ATOM 4652 C C . CYS A 1 585 ? -33.625 15.594 4.938 1 83.25 585 CYS A C 1
ATOM 4654 O O . CYS A 1 585 ? -33.125 16.609 4.457 1 83.25 585 CYS A O 1
ATOM 4656 N N . ASP A 1 586 ? -33.25 14.891 5.996 1 85.12 586 ASP A N 1
ATOM 4657 C CA . ASP A 1 586 ? -32.031 15.312 6.652 1 85.12 586 ASP A CA 1
ATOM 4658 C C . ASP A 1 586 ? -30.797 14.664 6.004 1 85.12 586 ASP A C 1
ATOM 4660 O O . ASP A 1 586 ? -30.922 13.617 5.355 1 85.12 586 ASP A O 1
ATOM 4664 N N . LEU A 1 587 ? -29.734 15.359 6.203 1 89.94 587 LEU A N 1
ATOM 4665 C CA . LEU A 1 587 ? -28.469 14.82 5.711 1 89.94 587 LEU A CA 1
ATOM 4666 C C . LEU A 1 587 ? -28.188 13.461 6.336 1 89.94 587 LEU A C 1
ATOM 4668 O O . LEU A 1 587 ? -28.297 13.289 7.551 1 89.94 587 LEU A O 1
ATOM 4672 N N . GLY A 1 588 ? -27.812 12.5 5.543 1 88.19 588 GLY A N 1
ATOM 4673 C CA . GLY A 1 588 ? -27.516 11.164 6.031 1 88.19 588 GLY A CA 1
ATOM 4674 C C . GLY A 1 588 ? -28.703 10.234 5.988 1 88.19 588 GLY A C 1
ATOM 4675 O O . GLY A 1 588 ? -28.562 9.016 6.129 1 88.19 588 GLY A O 1
ATOM 4676 N N . GLU A 1 589 ? -29.891 10.719 5.816 1 88.81 589 GLU A N 1
ATOM 4677 C CA . GLU A 1 589 ? -31.109 9.898 5.793 1 88.81 589 GLU A CA 1
ATOM 4678 C C . GLU A 1 589 ? -31.297 9.242 4.426 1 88.81 589 GLU A C 1
ATOM 4680 O O . GLU A 1 589 ? -31.75 8.102 4.34 1 88.81 589 GLU A O 1
ATOM 4685 N N . VAL A 1 590 ? -31.062 9.992 3.5 1 92.44 590 VAL A N 1
ATOM 4686 C CA . VAL A 1 590 ? -31.172 9.469 2.145 1 92.44 590 VAL A CA 1
ATOM 4687 C C . VAL A 1 590 ? -29.797 9.055 1.628 1 92.44 590 VAL A C 1
ATOM 4689 O O . VAL A 1 590 ? -28.844 9.82 1.729 1 92.44 590 VAL A O 1
ATOM 4692 N N . GLU A 1 591 ? -29.719 7.891 1.18 1 96.44 591 GLU A N 1
ATOM 4693 C CA . GLU A 1 591 ? -28.484 7.371 0.603 1 96.44 591 GLU A CA 1
ATOM 4694 C C . GLU A 1 591 ? -28.672 7.016 -0.87 1 96.44 591 GLU A C 1
ATOM 4696 O O . GLU A 1 591 ? -29.625 6.32 -1.231 1 96.44 591 GLU A O 1
ATOM 4701 N N . GLY A 1 592 ? -27.797 7.48 -1.746 1 97.5 592 GLY A N 1
ATOM 4702 C CA . GLY A 1 592 ? -27.891 7.195 -3.17 1 97.5 592 GLY A CA 1
ATOM 4703 C C . GLY A 1 592 ? -27.172 8.219 -4.027 1 97.5 592 GLY A C 1
ATOM 4704 O O . GLY A 1 592 ? -26.406 9.047 -3.51 1 97.5 592 GLY A O 1
ATOM 4705 N N . VAL A 1 593 ? -27.297 8.133 -5.359 1 98.31 593 VAL A N 1
ATOM 4706 C CA . VAL A 1 593 ? -26.609 8.977 -6.32 1 98.31 593 VAL A CA 1
ATOM 4707 C C . VAL A 1 593 ? -27.625 9.656 -7.238 1 98.31 593 VAL A C 1
ATOM 4709 O O . VAL A 1 593 ? -28.5 8.992 -7.797 1 98.31 593 VAL A O 1
ATOM 4712 N N . LEU A 1 594 ? -27.578 10.93 -7.301 1 97.25 594 LEU A N 1
ATOM 4713 C CA . LEU A 1 594 ? -28.297 11.703 -8.312 1 97.25 594 LEU A CA 1
ATOM 4714 C C . LEU A 1 594 ? -27.359 12.125 -9.438 1 97.25 594 LEU A C 1
ATOM 4716 O O . LEU A 1 594 ? -26.281 12.656 -9.18 1 97.25 594 LEU A O 1
ATOM 4720 N N . GLN A 1 595 ? -27.75 11.797 -10.656 1 96.12 595 GLN A N 1
ATOM 4721 C CA . GLN A 1 595 ? -26.891 12.086 -11.797 1 96.12 595 GLN A CA 1
ATOM 4722 C C . GLN A 1 595 ? -27.703 12.617 -12.977 1 96.12 595 GLN A C 1
ATOM 4724 O O . GLN A 1 595 ? -28.812 12.148 -13.242 1 96.12 595 GLN A O 1
ATOM 4729 N N . ASP A 1 596 ? -27.297 13.594 -13.641 1 93.94 596 ASP A N 1
ATOM 4730 C CA . ASP A 1 596 ? -27.797 14.055 -14.93 1 93.94 596 ASP A CA 1
ATOM 4731 C C . ASP A 1 596 ? -26.656 14.312 -15.906 1 93.94 596 ASP A C 1
ATOM 4733 O O . ASP A 1 596 ? -25.578 13.703 -15.789 1 93.94 596 ASP A O 1
ATOM 4737 N N . GLU A 1 597 ? -26.828 15.094 -16.922 1 93.06 597 GLU A N 1
ATOM 4738 C CA . GLU A 1 597 ? -25.828 15.25 -17.969 1 93.06 597 GLU A CA 1
ATOM 4739 C C . GLU A 1 597 ? -24.656 16.109 -17.516 1 93.06 597 GLU A C 1
ATOM 4741 O O . GLU A 1 597 ? -23.562 16.031 -18.078 1 93.06 597 GLU A O 1
ATOM 4746 N N . ARG A 1 598 ? -24.859 16.922 -16.516 1 95.19 598 ARG A N 1
ATOM 4747 C CA . ARG A 1 598 ? -23.812 17.875 -16.172 1 95.19 598 ARG A CA 1
ATOM 4748 C C . ARG A 1 598 ? -23.438 17.766 -14.703 1 95.19 598 ARG A C 1
ATOM 4750 O O . ARG A 1 598 ? -22.531 18.484 -14.234 1 95.19 598 ARG A O 1
ATOM 4757 N N . SER A 1 599 ? -24.156 16.938 -13.953 1 96.44 599 SER A N 1
ATOM 4758 C CA . SER A 1 599 ? -23.891 16.953 -12.516 1 96.44 599 SER A CA 1
ATOM 4759 C C . SER A 1 599 ? -24.094 15.57 -11.906 1 96.44 599 SER A C 1
ATOM 4761 O O . SER A 1 599 ? -24.797 14.727 -12.477 1 96.44 599 SER A O 1
ATOM 4763 N N . VAL A 1 600 ? -23.422 15.32 -10.844 1 98.06 600 VAL A N 1
ATOM 4764 C CA . VAL A 1 600 ? -23.594 14.117 -10.031 1 98.06 600 VAL A CA 1
ATOM 4765 C C . VAL A 1 600 ? -23.516 14.469 -8.555 1 98.06 600 VAL A C 1
ATOM 4767 O O . VAL A 1 600 ? -22.672 15.266 -8.141 1 98.06 600 VAL A O 1
ATOM 4770 N N . LEU A 1 601 ? -24.453 14.031 -7.73 1 98 601 LEU A N 1
ATOM 4771 C CA . LEU A 1 601 ? -24.531 14.203 -6.285 1 98 601 LEU A CA 1
ATOM 4772 C C . LEU A 1 601 ? -24.578 12.859 -5.578 1 98 601 LEU A C 1
ATOM 4774 O O . LEU A 1 601 ? -25.406 12.008 -5.906 1 98 601 LEU A O 1
ATOM 4778 N N . ILE A 1 602 ? -23.703 12.633 -4.723 1 98.69 602 ILE A N 1
ATOM 4779 C CA . ILE A 1 602 ? -23.641 11.406 -3.936 1 98.69 602 ILE A CA 1
ATOM 4780 C C . ILE A 1 602 ? -24.078 11.695 -2.498 1 98.69 602 ILE A C 1
ATOM 4782 O O . ILE A 1 602 ? -23.578 12.633 -1.869 1 98.69 602 ILE A O 1
ATOM 4786 N N . LEU A 1 603 ? -25 10.938 -1.974 1 97.69 603 LEU A N 1
ATOM 4787 C CA . LEU A 1 603 ? -25.516 11.047 -0.613 1 97.69 603 LEU A CA 1
ATOM 4788 C C . LEU A 1 603 ? -25.203 9.789 0.188 1 97.69 603 LEU A C 1
ATOM 4790 O O . LEU A 1 603 ? -25.469 8.672 -0.274 1 97.69 603 LEU A O 1
ATOM 4794 N N . SER A 1 604 ? -24.625 9.969 1.321 1 97.06 604 SER A N 1
ATOM 4795 C CA . SER A 1 604 ? -24.297 8.859 2.209 1 97.06 604 SER A CA 1
ATOM 4796 C C . SER A 1 604 ? -24.375 9.281 3.674 1 97.06 604 SER A C 1
ATOM 4798 O O . SER A 1 604 ? -24.781 10.398 3.982 1 97.06 604 SER A O 1
ATOM 4800 N N . GLU A 1 605 ? -24.016 8.359 4.574 1 96.12 605 GLU A N 1
ATOM 4801 C CA . GLU A 1 605 ? -24.047 8.641 6.008 1 96.12 605 GLU A CA 1
ATOM 4802 C C . GLU A 1 605 ? -23.109 9.797 6.363 1 96.12 605 GLU A C 1
ATOM 4804 O O . GLU A 1 605 ? -23.297 10.453 7.395 1 96.12 605 GLU A O 1
ATOM 4809 N N . GLN A 1 606 ? -22.141 10.109 5.504 1 96.88 606 GLN A N 1
ATOM 4810 C CA . GLN A 1 606 ? -21.188 11.172 5.777 1 96.88 606 GLN A CA 1
ATOM 4811 C C . GLN A 1 606 ? -21.766 12.539 5.434 1 96.88 606 GLN A C 1
ATOM 4813 O O . GLN A 1 606 ? -21.297 13.57 5.926 1 96.88 606 GLN A O 1
ATOM 4818 N N . GLY A 1 607 ? -22.703 12.547 4.539 1 97.06 607 GLY A N 1
ATOM 4819 C CA . GLY A 1 607 ? -23.281 13.789 4.047 1 97.06 607 GLY A CA 1
ATOM 4820 C C . GLY A 1 607 ? -23.516 13.781 2.549 1 97.06 607 GLY A C 1
ATOM 4821 O O . GLY A 1 607 ? -24.062 12.82 2.002 1 97.06 607 GLY A O 1
ATOM 4822 N N . ALA A 1 608 ? -23.203 14.875 1.933 1 97.31 608 ALA A N 1
ATOM 4823 C CA . ALA A 1 608 ? -23.406 15.055 0.497 1 97.31 608 ALA A CA 1
ATOM 4824 C C . ALA A 1 608 ? -22.141 15.555 -0.18 1 97.31 608 ALA A C 1
ATOM 4826 O O . ALA A 1 608 ? -21.422 16.391 0.375 1 97.31 608 ALA A O 1
ATOM 4827 N N . SER A 1 609 ? -21.812 15.031 -1.262 1 98.62 609 SER A N 1
ATOM 4828 C CA . SER A 1 609 ? -20.719 15.484 -2.119 1 98.62 609 SER A CA 1
ATOM 4829 C C . SER A 1 609 ? -21.125 15.484 -3.586 1 98.62 609 SER A C 1
ATOM 4831 O O . SER A 1 609 ? -21.594 14.469 -4.109 1 98.62 609 SER A O 1
ATOM 4833 N N . GLY A 1 610 ? -21 16.609 -4.242 1 98.62 610 GLY A N 1
ATOM 4834 C CA . GLY A 1 610 ? -21.422 16.734 -5.629 1 98.62 610 GLY A CA 1
ATOM 4835 C C . GLY A 1 610 ? -20.531 17.641 -6.453 1 98.62 610 GLY A C 1
ATOM 4836 O O . GLY A 1 610 ? -19.672 18.344 -5.906 1 98.62 610 GLY A O 1
ATOM 4837 N N . ILE A 1 611 ? -20.688 17.531 -7.73 1 98.56 611 ILE A N 1
ATOM 4838 C CA . ILE A 1 611 ? -19.938 18.344 -8.68 1 98.56 611 ILE A CA 1
ATOM 4839 C C . ILE A 1 611 ? -20.812 18.672 -9.891 1 98.56 611 ILE A C 1
ATOM 4841 O O . ILE A 1 611 ? -21.688 17.891 -10.25 1 98.56 611 ILE A O 1
ATOM 4845 N N . THR A 1 612 ? -20.734 19.828 -10.391 1 97.5 612 THR A N 1
ATOM 4846 C CA . THR A 1 612 ? -21.422 20.25 -11.609 1 97.5 612 THR A CA 1
ATOM 4847 C C . THR A 1 612 ? -20.484 21.047 -12.516 1 97.5 612 THR A C 1
ATOM 4849 O O . THR A 1 612 ? -19.453 21.547 -12.07 1 97.5 612 THR A O 1
ATOM 4852 N N . THR A 1 613 ? -20.766 21.062 -13.766 1 96.12 613 THR A N 1
ATOM 4853 C CA . THR A 1 613 ? -19.938 21.781 -14.727 1 96.12 613 THR A CA 1
ATOM 4854 C C . THR A 1 613 ? -20.797 22.359 -15.852 1 96.12 613 THR A C 1
ATOM 4856 O O . THR A 1 613 ? -22 22.094 -15.922 1 96.12 613 THR A O 1
ATOM 4859 N N . ASN A 1 614 ? -20.172 23.328 -16.625 1 89.88 614 ASN A N 1
ATOM 4860 C CA . ASN A 1 614 ? -20.734 23.688 -17.922 1 89.88 614 ASN A CA 1
ATOM 4861 C C . ASN A 1 614 ? -20.406 22.625 -18.969 1 89.88 614 ASN A C 1
ATOM 4863 O O . ASN A 1 614 ? -19.25 22.281 -19.172 1 89.88 614 ASN A O 1
ATOM 4867 N N . VAL A 1 615 ? -21.422 22.188 -19.625 1 85.44 615 VAL A N 1
ATOM 4868 C CA . VAL A 1 615 ? -21.266 21.062 -20.531 1 85.44 615 VAL A CA 1
ATOM 4869 C C . VAL A 1 615 ? -20.516 21.516 -21.797 1 85.44 615 VAL A C 1
ATOM 4871 O O . VAL A 1 615 ? -20.797 22.578 -22.328 1 85.44 615 VAL A O 1
ATOM 4874 N N . LEU A 1 616 ? -19.516 20.781 -22.094 1 84.25 616 LEU A N 1
ATOM 4875 C CA . LEU A 1 616 ? -18.844 20.828 -23.391 1 84.25 616 LEU A CA 1
ATOM 4876 C C . LEU A 1 616 ? -19.062 19.531 -24.156 1 84.25 616 LEU A C 1
ATOM 4878 O O . LEU A 1 616 ? -19.609 18.562 -23.609 1 84.25 616 LEU A O 1
ATOM 4882 N N . ALA A 1 617 ? -18.719 19.609 -25.422 1 78.12 617 ALA A N 1
ATOM 4883 C CA . ALA A 1 617 ? -18.797 18.359 -26.188 1 78.12 617 ALA A CA 1
ATOM 4884 C C . ALA A 1 617 ? -17.891 17.297 -25.562 1 78.12 617 ALA A C 1
ATOM 4886 O O . ALA A 1 617 ? -16.719 17.547 -25.297 1 78.12 617 ALA A O 1
ATOM 4887 N N . GLY A 1 618 ? -18.469 16.172 -25.234 1 84.31 618 GLY A N 1
ATOM 4888 C CA . GLY A 1 618 ? -17.688 15.062 -24.719 1 84.31 618 GLY A CA 1
ATOM 4889 C C . GLY A 1 618 ? -17.609 15.039 -23.203 1 84.31 618 GLY A C 1
ATOM 4890 O O . GLY A 1 618 ? -16.844 14.25 -22.625 1 84.31 618 GLY A O 1
ATOM 4891 N N . THR A 1 619 ? -18.406 15.914 -22.578 1 92.94 619 THR A N 1
ATOM 4892 C CA . THR A 1 619 ? -18.438 15.938 -21.125 1 92.94 619 THR A CA 1
ATOM 4893 C C . THR A 1 619 ? -19.203 14.734 -20.594 1 92.94 619 THR A C 1
ATOM 4895 O O . THR A 1 619 ? -20.281 14.398 -21.094 1 92.94 619 THR A O 1
ATOM 4898 N N . THR A 1 620 ? -18.625 14.023 -19.688 1 95.5 620 THR A N 1
ATOM 4899 C CA . THR A 1 620 ? -19.328 12.984 -18.938 1 95.5 620 THR A CA 1
ATOM 4900 C C . THR A 1 620 ? -19.156 13.195 -17.438 1 95.5 620 THR A C 1
ATOM 4902 O O . THR A 1 620 ? -18.172 13.781 -17 1 95.5 620 THR A O 1
ATOM 4905 N N . VAL A 1 621 ? -20.203 12.836 -16.656 1 97.25 621 VAL A N 1
ATOM 4906 C CA . VAL A 1 621 ? -20.156 12.898 -15.203 1 97.25 621 VAL A CA 1
ATOM 4907 C C . VAL A 1 621 ? -20.469 11.531 -14.617 1 97.25 621 VAL A C 1
ATOM 4909 O O . VAL A 1 621 ? -21.25 10.766 -15.188 1 97.25 621 VAL A O 1
ATOM 4912 N N . SER A 1 622 ? -19.859 11.156 -13.555 1 97.81 622 SER A N 1
ATOM 4913 C CA . SER A 1 622 ? -20.109 9.852 -12.945 1 97.81 622 SER A CA 1
ATOM 4914 C C . SER A 1 622 ? -19.672 9.828 -11.484 1 97.81 622 SER A C 1
ATOM 4916 O O . SER A 1 622 ? -18.859 10.648 -11.062 1 97.81 622 SER A O 1
ATOM 4918 N N . PRO A 1 623 ? -20.328 9.016 -10.648 1 98.62 623 PRO A N 1
ATOM 4919 C CA . PRO A 1 623 ? -19.75 8.672 -9.352 1 98.62 623 PRO A CA 1
ATOM 4920 C C . PRO A 1 623 ? -18.578 7.691 -9.461 1 98.62 623 PRO A C 1
ATOM 4922 O O . PRO A 1 623 ? -18.781 6.48 -9.32 1 98.62 623 PRO A O 1
ATOM 4925 N N . LEU A 1 624 ? -17.406 8.172 -9.656 1 98.44 624 LEU A N 1
ATOM 4926 C CA . LEU A 1 624 ? -16.25 7.32 -9.859 1 98.44 624 LEU A CA 1
ATOM 4927 C C . LEU A 1 624 ? -16 6.43 -8.648 1 98.44 624 LEU A C 1
ATOM 4929 O O . LEU A 1 624 ? -16.016 6.906 -7.512 1 98.44 624 LEU A O 1
ATOM 4933 N N . LYS A 1 625 ? -15.859 5.188 -8.898 1 98 625 LYS A N 1
ATOM 4934 C CA . LYS A 1 625 ? -15.461 4.242 -7.859 1 98 625 LYS A CA 1
ATOM 4935 C C . LYS A 1 625 ? -13.945 4.055 -7.832 1 98 625 LYS A C 1
ATOM 4937 O O . LYS A 1 625 ? -13.398 3.256 -8.594 1 98 625 LYS A O 1
ATOM 4942 N N . PRO A 1 626 ? -13.234 4.707 -6.898 1 98.06 626 PRO A N 1
ATOM 4943 C CA . PRO A 1 626 ? -11.797 4.449 -6.758 1 98.06 626 PRO A CA 1
ATOM 4944 C C . PRO A 1 626 ? -11.5 3.092 -6.125 1 98.06 626 PRO A C 1
ATOM 4946 O O . PRO A 1 626 ? -12.406 2.434 -5.613 1 98.06 626 PRO A O 1
ATOM 4949 N N . GLU A 1 627 ? -10.258 2.68 -6.215 1 97.5 627 GLU A N 1
ATOM 4950 C CA . GLU A 1 627 ? -9.867 1.481 -5.477 1 97.5 627 GLU A CA 1
ATOM 4951 C C . GLU A 1 627 ? -10.117 1.646 -3.98 1 97.5 627 GLU A C 1
ATOM 4953 O O . GLU A 1 627 ? -9.969 2.742 -3.438 1 97.5 627 GLU A O 1
ATOM 4958 N N . PRO A 1 628 ? -10.453 0.53 -3.342 1 97.62 628 PRO A N 1
ATOM 4959 C CA . PRO A 1 628 ? -10.648 0.616 -1.893 1 97.62 628 PRO A CA 1
ATOM 4960 C C . PRO A 1 628 ? -9.383 1.041 -1.152 1 97.62 628 PRO A C 1
ATOM 4962 O O . PRO A 1 628 ? -8.273 0.873 -1.669 1 97.62 628 PRO A O 1
ATOM 4965 N N . ASN A 1 629 ? -9.57 1.658 0.014 1 97.56 629 ASN A N 1
ATOM 4966 C CA . ASN A 1 629 ? -8.523 2.002 0.966 1 97.56 629 ASN A CA 1
ATOM 4967 C C . ASN A 1 629 ? -7.664 3.162 0.462 1 97.56 629 ASN A C 1
ATOM 4969 O O . ASN A 1 629 ? -6.566 3.393 0.968 1 97.56 629 ASN A O 1
ATOM 4973 N N . THR A 1 630 ? -8.156 3.852 -0.58 1 97.94 630 THR A N 1
ATOM 4974 C CA . THR A 1 630 ? -7.41 5.016 -1.051 1 97.94 630 THR A CA 1
ATOM 4975 C C . THR A 1 630 ? -7.711 6.234 -0.187 1 97.94 630 THR A C 1
ATOM 4977 O O . THR A 1 630 ? -6.859 7.113 -0.021 1 97.94 630 THR A O 1
ATOM 4980 N N . ASN A 1 631 ? -8.906 6.328 0.378 1 98.62 631 ASN A N 1
ATOM 4981 C CA . ASN A 1 631 ? -9.273 7.465 1.216 1 98.62 631 ASN A CA 1
ATOM 4982 C C . ASN A 1 631 ? -8.797 7.273 2.654 1 98.62 631 ASN A C 1
ATOM 4984 O O . ASN A 1 631 ? -8.797 6.152 3.168 1 98.62 631 ASN A O 1
ATOM 4988 N N . LEU A 1 632 ? -8.461 8.328 3.307 1 98.31 632 LEU A N 1
ATOM 4989 C CA . LEU A 1 632 ? -7.863 8.289 4.637 1 98.31 632 LEU A CA 1
ATOM 4990 C C . LEU A 1 632 ? -8.891 7.875 5.684 1 98.31 632 LEU A C 1
ATOM 4992 O O . LEU A 1 632 ? -8.539 7.34 6.734 1 98.31 632 LEU A O 1
ATOM 4996 N N . MET A 1 633 ? -10.172 8.156 5.402 1 97.94 633 MET A N 1
ATOM 4997 C CA . MET A 1 633 ? -11.148 8.078 6.48 1 97.94 633 MET A CA 1
ATOM 4998 C C . MET A 1 633 ? -12.148 6.949 6.227 1 97.94 633 MET A C 1
ATOM 5000 O O . MET A 1 633 ? -12.773 6.445 7.164 1 97.94 633 MET A O 1
ATOM 5004 N N . ARG A 1 634 ? -12.344 6.613 4.953 1 97.75 634 ARG A N 1
ATOM 5005 C CA . ARG A 1 634 ? -13.297 5.566 4.602 1 97.75 634 ARG A CA 1
ATOM 5006 C C . ARG A 1 634 ? -12.664 4.543 3.664 1 97.75 634 ARG A C 1
ATOM 5008 O O . ARG A 1 634 ? -12.023 4.91 2.676 1 97.75 634 ARG A O 1
ATOM 5015 N N . GLN A 1 635 ? -12.938 3.299 3.9 1 97.5 635 GLN A N 1
ATOM 5016 C CA . GLN A 1 635 ? -12.344 2.197 3.15 1 97.5 635 GLN A CA 1
ATOM 5017 C C . GLN A 1 635 ? -12.922 2.119 1.739 1 97.5 635 GLN A C 1
ATOM 5019 O O . GLN A 1 635 ? -12.242 1.682 0.809 1 97.5 635 GLN A O 1
ATOM 5024 N N . ARG A 1 636 ? -14.18 2.475 1.607 1 98.12 636 ARG A N 1
ATOM 5025 C CA . ARG A 1 636 ? -14.914 2.436 0.347 1 98.12 636 ARG A CA 1
ATOM 5026 C C . ARG A 1 636 ? -15.586 3.775 0.064 1 98.12 636 ARG A C 1
ATOM 5028 O O . ARG A 1 636 ? -16.5 4.176 0.778 1 98.12 636 ARG A O 1
ATOM 5035 N N . THR A 1 637 ? -15.133 4.422 -1.003 1 98.56 637 THR A N 1
ATOM 5036 C CA . THR A 1 637 ? -15.688 5.738 -1.292 1 98.56 637 THR A CA 1
ATOM 5037 C C . THR A 1 637 ? -16.156 5.824 -2.744 1 98.56 637 THR A C 1
ATOM 5039 O O . THR A 1 637 ? -15.953 4.891 -3.521 1 98.56 637 THR A O 1
ATOM 5042 N N . LEU A 1 638 ? -16.875 6.801 -3.062 1 98.81 638 LEU A N 1
ATOM 5043 C CA . LEU A 1 638 ? -17.125 7.32 -4.402 1 98.81 638 LEU A CA 1
ATOM 5044 C C . LEU A 1 638 ? -16.625 8.75 -4.535 1 98.81 638 LEU A C 1
ATOM 5046 O O . LEU A 1 638 ? -16.516 9.477 -3.545 1 98.81 638 LEU A O 1
ATOM 5050 N N . ILE A 1 639 ? -16.266 9.133 -5.691 1 98.88 639 ILE A N 1
ATOM 5051 C CA . ILE A 1 639 ? -15.82 10.492 -5.988 1 98.88 639 ILE A CA 1
ATOM 5052 C C . ILE A 1 639 ? -16.672 11.078 -7.109 1 98.88 639 ILE A C 1
ATOM 5054 O O . ILE A 1 639 ? -16.656 10.578 -8.234 1 98.88 639 ILE A O 1
ATOM 5058 N N . PRO A 1 640 ? -17.484 12.141 -6.855 1 98.88 640 PRO A N 1
ATOM 5059 C CA . PRO A 1 640 ? -18.125 12.797 -8 1 98.88 640 PRO A CA 1
ATOM 5060 C C . PRO A 1 640 ? -17.125 13.336 -9.008 1 98.88 640 PRO A C 1
ATOM 5062 O O . PRO A 1 640 ? -16.219 14.102 -8.648 1 98.88 640 PRO A O 1
ATOM 5065 N N . THR A 1 641 ? -17.281 12.984 -10.281 1 98.75 641 THR A N 1
ATOM 5066 C CA . THR A 1 641 ? -16.203 13.227 -11.234 1 98.75 641 THR A CA 1
ATOM 5067 C C . THR A 1 641 ? -16.766 13.742 -12.555 1 98.75 641 THR A C 1
ATOM 5069 O O . THR A 1 641 ? -17.812 13.281 -13.016 1 98.75 641 THR A O 1
ATOM 5072 N N . ILE A 1 642 ? -16.062 14.703 -13.164 1 98.38 642 ILE A N 1
ATOM 5073 C CA . ILE A 1 642 ? -16.312 15.219 -14.5 1 98.38 642 ILE A CA 1
ATOM 5074 C C . ILE A 1 642 ? -15.148 14.852 -15.422 1 98.38 642 ILE A C 1
ATOM 5076 O O . ILE A 1 642 ? -13.984 15.008 -15.055 1 98.38 642 ILE A O 1
ATOM 5080 N N . GLU A 1 643 ? -15.438 14.344 -16.547 1 97.12 643 GLU A N 1
ATOM 5081 C CA . GLU A 1 643 ? -14.414 14.016 -17.547 1 97.12 643 GLU A CA 1
ATOM 5082 C C . GLU A 1 643 ? -14.664 14.75 -18.859 1 97.12 643 GLU A C 1
ATOM 5084 O O . GLU A 1 643 ? -15.812 14.969 -19.25 1 97.12 643 GLU A O 1
ATOM 5089 N N . HIS A 1 644 ? -13.57 15.195 -19.5 1 94.62 644 HIS A N 1
ATOM 5090 C CA . HIS A 1 644 ? -13.633 15.789 -20.828 1 94.62 644 HIS A CA 1
ATOM 5091 C C . HIS A 1 644 ? -12.625 15.133 -21.781 1 94.62 644 HIS A C 1
ATOM 5093 O O . HIS A 1 644 ? -11.578 14.648 -21.328 1 94.62 644 HIS A O 1
ATOM 5099 N N . THR A 1 645 ? -12.977 15.023 -23.047 1 91.12 645 THR A N 1
ATOM 5100 C CA . THR A 1 645 ? -12.039 14.734 -24.125 1 91.12 645 THR A CA 1
ATOM 5101 C C . THR A 1 645 ? -11.727 16 -24.922 1 91.12 645 THR A C 1
ATOM 5103 O O . THR A 1 645 ? -12.617 16.609 -25.516 1 91.12 645 THR A O 1
ATOM 5106 N N . ILE A 1 646 ? -10.539 16.391 -24.859 1 84 646 ILE A N 1
ATOM 5107 C CA . ILE A 1 646 ? -10.125 17.625 -25.516 1 84 646 ILE A CA 1
ATOM 5108 C C . ILE A 1 646 ? -9.312 17.297 -26.766 1 84 646 ILE A C 1
ATOM 5110 O O . ILE A 1 646 ? -8.422 16.453 -26.734 1 84 646 ILE A O 1
ATOM 5114 N N . ASP A 1 647 ? -9.703 17.891 -27.859 1 78.88 647 ASP A N 1
ATOM 5115 C CA . ASP A 1 647 ? -8.906 17.766 -29.078 1 78.88 647 ASP A CA 1
ATOM 5116 C C . ASP A 1 647 ? -7.617 18.578 -28.984 1 78.88 647 ASP A C 1
ATOM 5118 O O . ASP A 1 647 ? -7.648 19.812 -28.969 1 78.88 647 ASP A O 1
ATOM 5122 N N . GLY A 1 648 ? -6.555 17.984 -28.828 1 68.56 648 GLY A N 1
ATOM 5123 C CA . GLY A 1 648 ? -5.258 18.609 -28.609 1 68.56 648 GLY A CA 1
ATOM 5124 C C . GLY A 1 648 ? -4.625 19.156 -29.875 1 68.56 648 GLY A C 1
ATOM 5125 O O . GLY A 1 648 ? -3.48 19.609 -29.859 1 68.56 648 GLY A O 1
ATOM 5126 N N . SER A 1 649 ? -5.258 18.984 -31.078 1 65.69 649 SER A N 1
ATOM 5127 C CA . SER A 1 649 ? -4.652 19.375 -32.344 1 65.69 649 SER A CA 1
ATOM 5128 C C . SER A 1 649 ? -4.641 20.906 -32.5 1 65.69 649 SER A C 1
ATOM 5130 O O . SER A 1 649 ? -3.844 21.453 -33.25 1 65.69 649 SER A O 1
ATOM 5132 N N . GLY A 1 650 ? -5.453 21.547 -31.766 1 64.31 650 GLY A N 1
ATOM 5133 C CA . GLY A 1 650 ? -5.508 22.984 -31.984 1 64.31 650 GLY A CA 1
ATOM 5134 C C . GLY A 1 650 ? -4.828 23.781 -30.891 1 64.31 650 GLY A C 1
ATOM 5135 O O . GLY A 1 650 ? -4.445 23.219 -29.859 1 64.31 650 GLY A O 1
ATOM 5136 N N . SER A 1 651 ? -4.188 24.859 -31.344 1 64.44 651 SER A N 1
ATOM 5137 C CA . SER A 1 651 ? -3.643 25.828 -30.406 1 64.44 651 SER A CA 1
ATOM 5138 C C . SER A 1 651 ? -4.742 26.719 -29.828 1 64.44 651 SER A C 1
ATOM 5140 O O . SER A 1 651 ? -5.676 27.094 -30.531 1 64.44 651 SER A O 1
ATOM 5142 N N . GLY A 1 652 ? -5.238 26.516 -28.562 1 77.44 652 GLY A N 1
ATOM 5143 C CA . GLY A 1 652 ? -6.191 27.422 -27.953 1 77.44 652 GLY A CA 1
ATOM 5144 C C . GLY A 1 652 ? -6.355 27.203 -26.469 1 77.44 652 GLY A C 1
ATOM 5145 O O . GLY A 1 652 ? -5.609 26.438 -25.859 1 77.44 652 GLY A O 1
ATOM 5146 N N . GLU A 1 653 ? -7.051 28.062 -25.984 1 87.81 653 GLU A N 1
ATOM 5147 C CA . GLU A 1 653 ? -7.367 28.031 -24.562 1 87.81 653 GLU A CA 1
ATOM 5148 C C . GLU A 1 653 ? -8.75 27.438 -24.312 1 87.81 653 GLU A C 1
ATOM 5150 O O . GLU A 1 653 ? -9.695 27.719 -25.047 1 87.81 653 GLU A O 1
ATOM 5155 N N . ILE A 1 654 ? -8.742 26.5 -23.469 1 89.06 654 ILE A N 1
ATOM 5156 C CA . ILE A 1 654 ? -10.008 25.922 -23.031 1 89.06 654 ILE A CA 1
ATOM 5157 C C . ILE A 1 654 ? -10.273 26.297 -21.578 1 89.06 654 ILE A C 1
ATOM 5159 O O . ILE A 1 654 ? -9.359 26.297 -20.75 1 89.06 654 ILE A O 1
ATOM 5163 N N . ILE A 1 655 ? -11.523 26.703 -21.328 1 92.88 655 ILE A N 1
ATOM 5164 C CA . ILE A 1 655 ? -11.906 27.062 -19.969 1 92.88 655 ILE A CA 1
ATOM 5165 C C . ILE A 1 655 ? -12.82 25.984 -19.391 1 92.88 655 ILE A C 1
ATOM 5167 O O . ILE A 1 655 ? -13.852 25.656 -19.984 1 92.88 655 ILE A O 1
ATOM 5171 N N . LEU A 1 656 ? -12.438 25.375 -18.359 1 94.62 656 LEU A N 1
ATOM 5172 C CA . LEU A 1 656 ? -13.242 24.422 -17.625 1 94.62 656 LEU A CA 1
ATOM 5173 C C . LEU A 1 656 ? -13.711 25 -16.297 1 94.62 656 LEU A C 1
ATOM 5175 O O . LEU A 1 656 ? -12.891 25.453 -15.492 1 94.62 656 LEU A O 1
ATOM 5179 N N . VAL A 1 657 ? -15.031 25.047 -16.078 1 95.81 657 VAL A N 1
ATOM 5180 C CA . VAL A 1 657 ? -15.602 25.531 -14.828 1 95.81 657 VAL A CA 1
ATOM 5181 C C . VAL A 1 657 ? -16.203 24.359 -14.047 1 95.81 657 VAL A C 1
ATOM 5183 O O . VAL A 1 657 ? -17.062 23.641 -14.547 1 95.81 657 VAL A O 1
ATOM 5186 N N . THR A 1 658 ? -15.695 24.156 -12.922 1 97.38 658 THR A N 1
ATOM 5187 C CA . THR A 1 658 ? -16.188 23.109 -12.031 1 97.38 658 THR A CA 1
ATOM 5188 C C . THR A 1 658 ? -16.734 23.703 -10.734 1 97.38 658 THR A C 1
ATOM 5190 O O . THR A 1 658 ? -16.062 24.516 -10.094 1 97.38 658 THR A O 1
ATOM 5193 N N . LYS A 1 659 ? -17.953 23.344 -10.391 1 98.25 659 LYS A N 1
ATOM 5194 C CA . LYS A 1 659 ? -18.562 23.734 -9.125 1 98.25 659 LYS A CA 1
ATOM 5195 C C . LYS A 1 659 ? -18.703 22.547 -8.188 1 98.25 659 LYS A C 1
ATOM 5197 O O . LYS A 1 659 ? -19.375 21.562 -8.531 1 98.25 659 LYS A O 1
ATOM 5202 N N . VAL A 1 660 ? -18.078 22.625 -7.074 1 98.81 660 VAL A N 1
ATOM 5203 C CA . VAL A 1 660 ? -18 21.5 -6.148 1 98.81 660 VAL A CA 1
ATOM 5204 C C . VAL A 1 660 ? -18.891 21.766 -4.934 1 98.81 660 VAL A C 1
ATOM 5206 O O . VAL A 1 660 ? -18.797 22.828 -4.312 1 98.81 660 VAL A O 1
ATOM 5209 N N . PHE A 1 661 ? -19.734 20.828 -4.602 1 98.38 661 PHE A N 1
ATOM 5210 C CA . PHE A 1 661 ? -20.703 20.891 -3.508 1 98.38 661 PHE A CA 1
ATOM 5211 C C . PHE A 1 661 ? -20.359 19.875 -2.426 1 98.38 661 PHE A C 1
ATOM 5213 O O . PHE A 1 661 ? -20.062 18.703 -2.725 1 98.38 661 PHE A O 1
ATOM 5220 N N . ALA A 1 662 ? -20.359 20.297 -1.154 1 98.25 662 ALA A N 1
ATOM 5221 C CA . ALA A 1 662 ? -20.203 19.312 -0.089 1 98.25 662 ALA A CA 1
ATOM 5222 C C . ALA A 1 662 ? -20.797 19.812 1.222 1 98.25 662 ALA A C 1
ATOM 5224 O O . ALA A 1 662 ? -20.656 21 1.558 1 98.25 662 ALA A O 1
ATOM 5225 N N . ILE A 1 663 ? -21.516 19 1.909 1 96.62 663 ILE A N 1
ATOM 5226 C CA . ILE A 1 663 ? -22 19.219 3.264 1 96.62 663 ILE A CA 1
ATOM 5227 C C . ILE A 1 663 ? -21.719 17.984 4.121 1 96.62 663 ILE A C 1
ATOM 5229 O O . ILE A 1 663 ? -22.094 16.875 3.754 1 96.62 663 ILE A O 1
ATOM 5233 N N . SER A 1 664 ? -21.062 18.188 5.203 1 96.94 664 SER A N 1
ATOM 5234 C CA . SER A 1 664 ? -20.781 17.094 6.121 1 96.94 664 SER A CA 1
ATOM 5235 C C . SER A 1 664 ? -21.906 16.938 7.148 1 96.94 664 SER A C 1
ATOM 5237 O O . SER A 1 664 ? -22.422 17.922 7.672 1 96.94 664 SER A O 1
ATOM 5239 N N . ARG A 1 665 ? -22.219 15.719 7.414 1 95.69 665 ARG A N 1
ATOM 5240 C CA . ARG A 1 665 ? -23.203 15.453 8.445 1 95.69 665 ARG A CA 1
ATOM 5241 C C . ARG A 1 665 ? -22.641 15.711 9.836 1 95.69 665 ARG A C 1
ATOM 5243 O O . ARG A 1 665 ? -23.328 16.219 10.719 1 95.69 665 ARG A O 1
ATOM 5250 N N . LYS A 1 666 ? -21.359 15.477 10 1 94.19 666 LYS A N 1
ATOM 5251 C CA . LYS A 1 666 ? -20.828 15.367 11.352 1 94.19 666 LYS A CA 1
ATOM 5252 C C . LYS A 1 666 ? -19.875 16.516 11.664 1 94.19 666 LYS A C 1
ATOM 5254 O O . LYS A 1 666 ? -19.578 16.797 12.828 1 94.19 666 LYS A O 1
ATOM 5259 N N . ALA A 1 667 ? -19.344 17.203 10.688 1 95.31 667 ALA A N 1
ATOM 5260 C CA . ALA A 1 667 ? -18.406 18.297 10.953 1 95.31 667 ALA A CA 1
ATOM 5261 C C . ALA A 1 667 ? -18.969 19.266 11.984 1 95.31 667 ALA A C 1
ATOM 5263 O O . ALA A 1 667 ? -20.188 19.391 12.125 1 95.31 667 ALA A O 1
ATOM 5264 N N . ASN A 1 668 ? -18.062 19.969 12.75 1 94.56 668 ASN A N 1
ATOM 5265 C CA . ASN A 1 668 ? -18.406 21.047 13.68 1 94.56 668 ASN A CA 1
ATOM 5266 C C . ASN A 1 668 ? -19.406 20.578 14.727 1 94.56 668 ASN A C 1
ATOM 5268 O O . ASN A 1 668 ? -20.172 21.391 15.258 1 94.56 668 ASN A O 1
ATOM 5272 N N . GLY A 1 669 ? -19.578 19.297 14.953 1 90.06 669 GLY A N 1
ATOM 5273 C CA . GLY A 1 669 ? -20.5 18.75 15.953 1 90.06 669 GLY A CA 1
ATOM 5274 C C . GLY A 1 669 ? -21.844 18.359 15.383 1 90.06 669 GLY A C 1
ATOM 5275 O O . GLY A 1 669 ? -22.75 18 16.125 1 90.06 669 GLY A O 1
ATOM 5276 N N . GLY A 1 670 ? -22 18.5 14.031 1 91.19 670 GLY A N 1
ATOM 5277 C CA . GLY A 1 670 ? -23.219 18.047 13.391 1 91.19 670 GLY A CA 1
ATOM 5278 C C . GLY A 1 670 ? -23.859 19.125 12.523 1 91.19 670 GLY A C 1
ATOM 5279 O O . GLY A 1 670 ? -23.719 20.312 12.797 1 91.19 670 GLY A O 1
ATOM 5280 N N . TRP A 1 671 ? -24.594 18.641 11.484 1 88.75 671 TRP A N 1
ATOM 5281 C CA . TRP A 1 671 ? -25.281 19.547 10.57 1 88.75 671 TRP A CA 1
ATOM 5282 C C . TRP A 1 671 ? -26.656 19.938 11.117 1 88.75 671 TRP A C 1
ATOM 5284 O O . TRP A 1 671 ? -27.422 19.094 11.562 1 88.75 671 TRP A O 1
ATOM 5294 N N . LYS A 1 672 ? -26.938 21.234 11.164 1 79.38 672 LYS A N 1
ATOM 5295 C CA . LYS A 1 672 ? -28.25 21.734 11.586 1 79.38 672 LYS A CA 1
ATOM 5296 C C . LYS A 1 672 ? -29.078 22.172 10.391 1 79.38 672 LYS A C 1
ATOM 5298 O O . LYS A 1 672 ? -28.641 23.016 9.594 1 79.38 672 LYS A O 1
ATOM 5303 N N . ASN A 1 673 ? -30.094 21.422 10.109 1 73.5 673 ASN A N 1
ATOM 5304 C CA . ASN A 1 673 ? -30.953 21.75 8.977 1 73.5 673 ASN A CA 1
ATOM 5305 C C . ASN A 1 673 ? -31.609 23.109 9.148 1 73.5 673 ASN A C 1
ATOM 5307 O O . ASN A 1 673 ? -32.781 23.203 9.57 1 73.5 673 ASN A O 1
ATOM 5311 N N . GLN A 1 674 ? -30.828 24.141 9.25 1 70.75 674 GLN A N 1
ATOM 5312 C CA . GLN A 1 674 ? -31.422 25.469 9.406 1 70.75 674 GLN A CA 1
ATOM 5313 C C . GLN A 1 674 ? -31.484 26.203 8.07 1 70.75 674 GLN A C 1
ATOM 5315 O O . GLN A 1 674 ? -30.469 26.391 7.402 1 70.75 674 GLN A O 1
ATOM 5320 N N . GLY A 1 675 ? -32.656 26.469 7.586 1 76.75 675 GLY A N 1
ATOM 5321 C CA . GLY A 1 675 ? -32.844 27.266 6.383 1 76.75 675 GLY A CA 1
ATOM 5322 C C . GLY A 1 675 ? -33.406 26.453 5.211 1 76.75 675 GLY A C 1
ATOM 5323 O O . GLY A 1 675 ? -34.438 25.812 5.316 1 76.75 675 GLY A O 1
ATOM 5324 N N . ALA A 1 676 ? -32.5 26.453 4.133 1 85.5 676 ALA A N 1
ATOM 5325 C CA . ALA A 1 676 ? -32.906 25.812 2.887 1 85.5 676 ALA A CA 1
ATOM 5326 C C . ALA A 1 676 ? -32.75 24.297 2.979 1 85.5 676 ALA A C 1
ATOM 5328 O O . ALA A 1 676 ? -31.875 23.781 3.678 1 85.5 676 ALA A O 1
ATOM 5329 N N . SER A 1 677 ? -33.656 23.562 2.332 1 89.12 677 SER A N 1
ATOM 5330 C CA . SER A 1 677 ? -33.562 22.109 2.258 1 89.12 677 SER A CA 1
ATOM 5331 C C . SER A 1 677 ? -32.312 21.672 1.519 1 89.12 677 SER A C 1
ATOM 5333 O O . SER A 1 677 ? -31.688 22.453 0.796 1 89.12 677 SER A O 1
ATOM 5335 N N . LEU A 1 678 ? -31.969 20.422 1.748 1 91.25 678 LEU A N 1
ATOM 5336 C CA . LEU A 1 678 ? -30.828 19.859 1.031 1 91.25 678 LEU A CA 1
ATOM 5337 C C . LEU A 1 678 ? -31.016 19.984 -0.477 1 91.25 678 LEU A C 1
ATOM 5339 O O . LEU A 1 678 ? -30.062 20.281 -1.203 1 91.25 678 LEU A O 1
ATOM 5343 N N . ARG A 1 679 ? -32.219 19.703 -0.949 1 92.44 679 ARG A N 1
ATOM 5344 C CA . ARG A 1 679 ? -32.531 19.859 -2.365 1 92.44 679 ARG A CA 1
ATOM 5345 C C . ARG A 1 679 ? -32.25 21.281 -2.84 1 92.44 679 ARG A C 1
ATOM 5347 O O . ARG A 1 679 ? -31.625 21.484 -3.871 1 92.44 679 ARG A O 1
ATOM 5354 N N . ASP A 1 680 ? -32.781 22.234 -2.092 1 92.81 680 ASP A N 1
ATOM 5355 C CA . ASP A 1 680 ? -32.656 23.625 -2.48 1 92.81 680 ASP A CA 1
ATOM 5356 C C . ASP A 1 680 ? -31.203 24.062 -2.488 1 92.81 680 ASP A C 1
ATOM 5358 O O . ASP A 1 680 ? -30.797 24.859 -3.332 1 92.81 680 ASP A O 1
ATOM 5362 N N . ARG A 1 681 ? -30.5 23.562 -1.575 1 92.75 681 ARG A N 1
ATOM 5363 C CA . ARG A 1 681 ? -29.078 23.891 -1.499 1 92.75 681 ARG A CA 1
ATOM 5364 C C . ARG A 1 681 ? -28.312 23.328 -2.695 1 92.75 681 ARG A C 1
ATOM 5366 O O . ARG A 1 681 ? -27.422 23.984 -3.244 1 92.75 681 ARG A O 1
ATOM 5373 N N . TRP A 1 682 ? -28.641 22.156 -3.166 1 94.12 682 TRP A N 1
ATOM 5374 C CA . TRP A 1 682 ? -27.984 21.5 -4.297 1 94.12 682 TRP A CA 1
ATOM 5375 C C . TRP A 1 682 ? -28.344 22.203 -5.605 1 94.12 682 TRP A C 1
ATOM 5377 O O . TRP A 1 682 ? -27.469 22.422 -6.453 1 94.12 682 TRP A O 1
ATOM 5387 N N . VAL A 1 683 ? -29.609 22.547 -5.746 1 93 683 VAL A N 1
ATOM 5388 C CA . VAL A 1 683 ? -30.062 23.078 -7.027 1 93 683 VAL A CA 1
ATOM 5389 C C . VAL A 1 683 ? -29.625 24.531 -7.164 1 93 683 VAL A C 1
ATOM 5391 O O . VAL A 1 683 ? -29.547 25.062 -8.273 1 93 683 VAL A O 1
ATOM 5394 N N . ASN A 1 684 ? -29.328 25.094 -6.012 1 93.12 684 ASN A N 1
ATOM 5395 C CA . ASN A 1 684 ? -28.891 26.484 -6.023 1 93.12 684 ASN A CA 1
ATOM 5396 C C . ASN A 1 684 ? -27.391 26.609 -6.312 1 93.12 684 ASN A C 1
ATOM 5398 O O . ASN A 1 684 ? -26.641 27.109 -5.477 1 93.12 684 ASN A O 1
ATOM 5402 N N . GLU A 1 685 ? -26.938 26.281 -7.48 1 94.5 685 GLU A N 1
ATOM 5403 C CA . GLU A 1 685 ? -25.531 26.344 -7.82 1 94.5 685 GLU A CA 1
ATOM 5404 C C . GLU A 1 685 ? -25.094 27.781 -8.117 1 94.5 685 GLU A C 1
ATOM 5406 O O . GLU A 1 685 ? -25.859 28.562 -8.68 1 94.5 685 GLU A O 1
ATOM 5411 N N . PRO A 1 686 ? -23.922 28.078 -7.766 1 95.62 686 PRO A N 1
ATOM 5412 C CA . PRO A 1 686 ? -23.438 29.422 -8.047 1 95.62 686 PRO A CA 1
ATOM 5413 C C . PRO A 1 686 ? -23.297 29.703 -9.539 1 95.62 686 PRO A C 1
ATOM 5415 O O . PRO A 1 686 ? -22.984 28.797 -10.312 1 95.62 686 PRO A O 1
ATOM 5418 N N . VAL A 1 687 ? -23.469 30.953 -9.883 1 93.12 687 VAL A N 1
ATOM 5419 C CA . VAL A 1 687 ? -23.281 31.422 -11.25 1 93.12 687 VAL A CA 1
ATOM 5420 C C . VAL A 1 687 ? -22.062 32.312 -11.32 1 93.12 687 VAL A C 1
ATOM 5422 O O . VAL A 1 687 ? -21.922 33.281 -10.539 1 93.12 687 VAL A O 1
ATOM 5425 N N . ILE A 1 688 ? -21.234 32 -12.18 1 91 688 ILE A N 1
ATOM 5426 C CA . ILE A 1 688 ? -20.016 32.812 -12.336 1 91 688 ILE A CA 1
ATOM 5427 C C . ILE A 1 688 ? -20.094 33.594 -13.641 1 91 688 ILE A C 1
ATOM 5429 O O . ILE A 1 688 ? -20.438 33.062 -14.688 1 91 688 ILE A O 1
ATOM 5433 N N . ASP A 1 689 ? -19.859 34.906 -13.523 1 86.94 689 ASP A N 1
ATOM 5434 C CA . ASP A 1 689 ? -19.781 35.781 -14.688 1 86.94 689 ASP A CA 1
ATOM 5435 C C . ASP A 1 689 ? -18.359 35.875 -15.219 1 86.94 689 ASP A C 1
ATOM 5437 O O . ASP A 1 689 ? -17.484 36.469 -14.57 1 86.94 689 ASP A O 1
ATOM 5441 N N . MET A 1 690 ? -18.188 35.375 -16.328 1 73.06 690 MET A N 1
ATOM 5442 C CA . MET A 1 690 ? -16.859 35.375 -16.922 1 73.06 690 MET A CA 1
ATOM 5443 C C . MET A 1 690 ? -16.734 36.5 -17.953 1 73.06 690 MET A C 1
ATOM 5445 O O . MET A 1 690 ? -15.852 36.469 -18.812 1 73.06 690 MET A O 1
ATOM 5449 N N . GLY A 1 691 ? -17.578 37.625 -17.891 1 65.38 691 GLY A N 1
ATOM 5450 C CA . GLY A 1 691 ? -17.578 38.75 -18.781 1 65.38 691 GLY A CA 1
ATOM 5451 C C . GLY A 1 691 ? -18.703 38.719 -19.812 1 65.38 691 GLY A C 1
ATOM 5452 O O . GLY A 1 691 ? -18.984 39.719 -20.469 1 65.38 691 GLY A O 1
ATOM 5453 N N . ASP A 1 692 ? -19.156 37.688 -20.297 1 54.69 692 ASP A N 1
ATOM 5454 C CA . ASP A 1 692 ? -20.031 37.688 -21.469 1 54.69 692 ASP A CA 1
ATOM 5455 C C . ASP A 1 692 ? -21.484 37.938 -21.078 1 54.69 692 ASP A C 1
ATOM 5457 O O . ASP A 1 692 ? -22.328 38.188 -21.938 1 54.69 692 ASP A O 1
ATOM 5461 N N . THR A 1 693 ? -22.031 37.344 -20.062 1 54.31 693 THR A N 1
ATOM 5462 C CA . THR A 1 693 ? -23.484 37.344 -20 1 54.31 693 THR A CA 1
ATOM 5463 C C . THR A 1 693 ? -23.969 38.062 -18.734 1 54.31 693 THR A C 1
ATOM 5465 O O . THR A 1 693 ? -23.406 37.844 -17.656 1 54.31 693 THR A O 1
ATOM 5468 N N . LYS A 1 694 ? -24.766 39.188 -19.094 1 55.66 694 LYS A N 1
ATOM 5469 C CA . LYS A 1 694 ? -25.516 39.875 -18.047 1 55.66 694 LYS A CA 1
ATOM 5470 C C . LYS A 1 694 ? -26.438 38.906 -17.312 1 55.66 694 LYS A C 1
ATOM 5472 O O . LYS A 1 694 ? -27.281 38.25 -17.938 1 55.66 694 LYS A O 1
ATOM 5477 N N . SER A 1 695 ? -26.047 38.375 -15.977 1 64.06 695 SER A N 1
ATOM 5478 C CA . SER A 1 695 ? -26.875 37.375 -15.289 1 64.06 695 SER A CA 1
ATOM 5479 C C . SER A 1 695 ? -28.062 38.031 -14.586 1 64.06 695 SER A C 1
ATOM 5481 O O . SER A 1 695 ? -27.906 39.094 -13.984 1 64.06 695 SER A O 1
ATOM 5483 N N . ASN A 1 696 ? -29.328 37.844 -14.875 1 72.38 696 ASN A N 1
ATOM 5484 C CA . ASN A 1 696 ? -30.547 38.344 -14.234 1 72.38 696 ASN A CA 1
ATOM 5485 C C . ASN A 1 696 ? -30.656 37.906 -12.781 1 72.38 696 ASN A C 1
ATOM 5487 O O . ASN A 1 696 ? -31.516 38.375 -12.039 1 72.38 696 ASN A O 1
ATOM 5491 N N . GLY A 1 697 ? -29.656 37.094 -12.273 1 87.38 697 GLY A N 1
ATOM 5492 C CA . GLY A 1 697 ? -29.672 36.625 -10.906 1 87.38 697 GLY A CA 1
ATOM 5493 C C . GLY A 1 697 ? -28.359 36.844 -10.18 1 87.38 697 GLY A C 1
ATOM 5494 O O . GLY A 1 697 ? -27.547 37.688 -10.609 1 87.38 697 GLY A O 1
ATOM 5495 N N . ASP A 1 698 ? -28.375 36.312 -8.938 1 93.31 698 ASP A N 1
ATOM 5496 C CA . ASP A 1 698 ? -27.141 36.438 -8.164 1 93.31 698 ASP A CA 1
ATOM 5497 C C . ASP A 1 698 ? -25.969 35.781 -8.891 1 93.31 698 ASP A C 1
ATOM 5499 O O . ASP A 1 698 ? -26.141 34.719 -9.516 1 93.31 698 ASP A O 1
ATOM 5503 N N . PHE A 1 699 ? -24.875 36.375 -8.883 1 94.31 699 PHE A N 1
ATOM 5504 C CA . PHE A 1 699 ? -23.719 35.812 -9.57 1 94.31 699 PHE A CA 1
ATOM 5505 C C . PHE A 1 699 ? -22.422 36.281 -8.906 1 94.31 699 PHE A C 1
ATOM 5507 O O . PHE A 1 699 ? -22.438 37.156 -8.039 1 94.31 699 PHE A O 1
ATOM 5514 N N . ILE A 1 700 ? -21.344 35.625 -9.281 1 95.25 700 ILE A N 1
ATOM 5515 C CA . ILE A 1 700 ? -20.016 35.969 -8.805 1 95.25 700 ILE A CA 1
ATOM 5516 C C . ILE A 1 700 ? -19.156 36.469 -9.969 1 95.25 700 ILE A C 1
ATOM 5518 O O . ILE A 1 700 ? -19.156 35.906 -11.055 1 95.25 700 ILE A O 1
ATOM 5522 N N . SER A 1 701 ? -18.516 37.562 -9.781 1 92.56 701 SER A N 1
ATOM 5523 C CA . SER A 1 701 ? -17.547 38.094 -10.734 1 92.56 701 SER A CA 1
ATOM 5524 C C . SER A 1 701 ? -16.125 38.031 -10.18 1 92.56 701 SER A C 1
ATOM 5526 O O . SER A 1 701 ? -15.898 38.312 -9 1 92.56 701 SER A O 1
ATOM 5528 N N . VAL A 1 702 ? -15.312 37.469 -10.984 1 86.88 702 VAL A N 1
ATOM 5529 C CA . VAL A 1 702 ? -13.914 37.344 -10.578 1 86.88 702 VAL A CA 1
ATOM 5530 C C . VAL A 1 702 ? -13.062 38.344 -11.359 1 86.88 702 VAL A C 1
ATOM 5532 O O . VAL A 1 702 ? -13.25 38.531 -12.562 1 86.88 702 VAL A O 1
ATOM 5535 N N . SER A 1 703 ? -12.266 39.094 -10.656 1 73.44 703 SER A N 1
ATOM 5536 C CA . SER A 1 703 ? -11.359 40.031 -11.328 1 73.44 703 SER A CA 1
ATOM 5537 C C . SER A 1 703 ? -10.195 39.281 -11.984 1 73.44 703 SER A C 1
ATOM 5539 O O . SER A 1 703 ? -9.516 38.5 -11.344 1 73.44 703 SER A O 1
ATOM 5541 N N . TYR A 1 704 ? -10.227 39.188 -13.32 1 60.78 704 TYR A N 1
ATOM 5542 C CA . TYR A 1 704 ? -9.102 38.531 -14 1 60.78 704 TYR A CA 1
ATOM 5543 C C . TYR A 1 704 ? -7.945 39.531 -14.164 1 60.78 704 TYR A C 1
ATOM 5545 O O . TYR A 1 704 ? -8.156 40.719 -14.273 1 60.78 704 TYR A O 1
ATOM 5553 N N . MET B 1 1 ? 8.328 -18.703 20.953 1 85.38 1 MET B N 1
ATOM 5554 C CA . MET B 1 1 ? 7.184 -19.516 20.531 1 85.38 1 MET B CA 1
ATOM 5555 C C . MET B 1 1 ? 6.938 -19.375 19.031 1 85.38 1 MET B C 1
ATOM 5557 O O . MET B 1 1 ? 7.203 -18.312 18.453 1 85.38 1 MET B O 1
ATOM 5561 N N . PRO B 1 2 ? 6.48 -20.516 18.453 1 93.19 2 PRO B N 1
ATOM 5562 C CA . PRO B 1 2 ? 6.168 -20.375 17.031 1 93.19 2 PRO B CA 1
ATOM 5563 C C . PRO B 1 2 ? 5.047 -19.359 16.766 1 93.19 2 PRO B C 1
ATOM 5565 O O . PRO B 1 2 ? 4.133 -19.219 17.578 1 93.19 2 PRO B O 1
ATOM 5568 N N . PRO B 1 3 ? 5.156 -18.672 15.672 1 94 3 PRO B N 1
ATOM 5569 C CA . PRO B 1 3 ? 4.102 -17.703 15.336 1 94 3 PRO B CA 1
ATOM 5570 C C . PRO B 1 3 ? 2.705 -18.328 15.391 1 94 3 PRO B C 1
ATOM 5572 O O . PRO B 1 3 ? 1.771 -17.703 15.906 1 94 3 PRO B O 1
ATOM 5575 N N . LEU B 1 4 ? 2.545 -19.516 14.844 1 98.06 4 LEU B N 1
ATOM 5576 C CA . LEU B 1 4 ? 1.313 -20.281 14.969 1 98.06 4 LEU B CA 1
ATOM 5577 C C . LEU B 1 4 ? 1.616 -21.75 15.297 1 98.06 4 LEU B C 1
ATOM 5579 O O . LEU B 1 4 ? 2.014 -22.516 14.414 1 98.06 4 LEU B O 1
ATOM 5583 N N . SER B 1 5 ? 1.369 -22.125 16.562 1 98.12 5 SER B N 1
ATOM 5584 C CA . SER B 1 5 ? 1.586 -23.516 16.969 1 98.12 5 SER B CA 1
ATOM 5585 C C . SER B 1 5 ? 0.74 -24.469 16.141 1 98.12 5 SER B C 1
ATOM 5587 O O . SER B 1 5 ? -0.448 -24.234 15.922 1 98.12 5 SER B O 1
ATOM 5589 N N . GLY B 1 6 ? 1.315 -25.5 15.648 1 98.25 6 GLY B N 1
ATOM 5590 C CA . GLY B 1 6 ? 0.619 -26.484 14.836 1 98.25 6 GLY B CA 1
ATOM 5591 C C . GLY B 1 6 ? 0.863 -26.297 13.352 1 98.25 6 GLY B C 1
ATOM 5592 O O . GLY B 1 6 ? 0.638 -27.219 12.562 1 98.25 6 GLY B O 1
ATOM 5593 N N . PHE B 1 7 ? 1.336 -25.141 12.969 1 98.69 7 PHE B N 1
ATOM 5594 C CA . PHE B 1 7 ? 1.674 -24.891 11.578 1 98.69 7 PHE B CA 1
ATOM 5595 C C . PHE B 1 7 ? 3.148 -24.531 11.43 1 98.69 7 PHE B C 1
ATOM 5597 O O . PHE B 1 7 ? 3.889 -25.203 10.711 1 98.69 7 PHE B O 1
ATOM 5604 N N . SER B 1 8 ? 3.605 -23.484 12.148 1 98.56 8 SER B N 1
ATOM 5605 C CA . SER B 1 8 ? 4.957 -22.953 12.008 1 98.56 8 SER B CA 1
ATOM 5606 C C . SER B 1 8 ? 5.996 -23.922 12.547 1 98.56 8 SER B C 1
ATOM 5608 O O . SER B 1 8 ? 7.176 -23.844 12.195 1 98.56 8 SER B O 1
ATOM 5610 N N . ASP B 1 9 ? 5.613 -24.828 13.414 1 98.44 9 ASP B N 1
ATOM 5611 C CA . ASP B 1 9 ? 6.5 -25.828 13.984 1 98.44 9 ASP B CA 1
ATOM 5612 C C . ASP B 1 9 ? 6.148 -27.234 13.469 1 98.44 9 ASP B C 1
ATOM 5614 O O . ASP B 1 9 ? 6.508 -28.234 14.078 1 98.44 9 ASP B O 1
ATOM 5618 N N . ASN B 1 10 ? 5.434 -27.328 12.383 1 98.5 10 ASN B N 1
ATOM 5619 C CA . ASN B 1 10 ? 4.93 -28.562 11.82 1 98.5 10 ASN B CA 1
ATOM 5620 C C . ASN B 1 10 ? 5.953 -29.219 10.891 1 98.5 10 ASN B C 1
ATOM 5622 O O . ASN B 1 10 ? 6.449 -28.578 9.961 1 98.5 10 ASN B O 1
ATOM 5626 N N . PRO B 1 11 ? 6.223 -30.531 11.07 1 98.31 11 PRO B N 1
ATOM 5627 C CA . PRO B 1 11 ? 7.18 -31.188 10.18 1 98.31 11 PRO B CA 1
ATOM 5628 C C . PRO B 1 11 ? 6.57 -31.547 8.828 1 98.31 11 PRO B C 1
ATOM 5630 O O . PRO B 1 11 ? 7.301 -31.812 7.867 1 98.31 11 PRO B O 1
ATOM 5633 N N . PHE B 1 12 ? 5.199 -31.641 8.711 1 98.31 12 PHE B N 1
ATOM 5634 C CA . PHE B 1 12 ? 4.469 -32 7.496 1 98.31 12 PHE B CA 1
ATOM 5635 C C . PHE B 1 12 ? 5.004 -33.281 6.891 1 98.31 12 PHE B C 1
ATOM 5637 O O . PHE B 1 12 ? 5.332 -33.344 5.703 1 98.31 12 PHE B O 1
ATOM 5644 N N . GLU B 1 13 ? 4.961 -34.344 7.652 1 97.56 13 GLU B N 1
ATOM 5645 C CA . GLU B 1 13 ? 5.477 -35.656 7.219 1 97.56 13 GLU B CA 1
ATOM 5646 C C . GLU B 1 13 ? 4.352 -36.688 7.09 1 97.56 13 GLU B C 1
ATOM 5648 O O . GLU B 1 13 ? 4.457 -37.625 6.32 1 97.56 13 GLU B O 1
ATOM 5653 N N . THR B 1 14 ? 3.309 -36.5 7.887 1 96.94 14 THR B N 1
ATOM 5654 C CA . THR B 1 14 ? 2.24 -37.5 7.949 1 96.94 14 THR B CA 1
ATOM 5655 C C . THR B 1 14 ? 0.881 -36.844 7.715 1 96.94 14 THR B C 1
ATOM 5657 O O . THR B 1 14 ? 0.774 -35.594 7.688 1 96.94 14 THR B O 1
ATOM 5660 N N . ARG B 1 15 ? -0.105 -37.688 7.523 1 97.5 15 ARG B N 1
ATOM 5661 C CA . ARG B 1 15 ? -1.483 -37.219 7.422 1 97.5 15 ARG B CA 1
ATOM 5662 C C . ARG B 1 15 ? -1.889 -36.438 8.664 1 97.5 15 ARG B C 1
ATOM 5664 O O . ARG B 1 15 ? -2.533 -35.375 8.57 1 97.5 15 ARG B O 1
ATOM 5671 N N . ASP B 1 16 ? -1.509 -36.875 9.852 1 97.44 16 ASP B N 1
ATOM 5672 C CA . ASP B 1 16 ? -1.838 -36.219 11.117 1 97.44 16 ASP B CA 1
ATOM 5673 C C . ASP B 1 16 ? -1.216 -34.844 11.195 1 97.44 16 ASP B C 1
ATOM 5675 O O . ASP B 1 16 ? -1.801 -33.906 11.773 1 97.44 16 ASP B O 1
ATOM 5679 N N . ASP B 1 17 ? -0.015 -34.719 10.695 1 98.12 17 ASP B N 1
ATOM 5680 C CA . ASP B 1 17 ? 0.625 -33.406 10.656 1 98.12 17 ASP B CA 1
ATOM 5681 C C . ASP B 1 17 ? -0.214 -32.406 9.867 1 98.12 17 ASP B C 1
ATOM 5683 O O . ASP B 1 17 ? -0.368 -31.266 10.273 1 98.12 17 ASP B O 1
ATOM 5687 N N . VAL B 1 18 ? -0.705 -32.844 8.727 1 98.44 18 VAL B N 1
ATOM 5688 C CA . VAL B 1 18 ? -1.483 -31.953 7.867 1 98.44 18 VAL B CA 1
ATOM 5689 C C . VAL B 1 18 ? -2.826 -31.656 8.523 1 98.44 18 VAL B C 1
ATOM 5691 O O . VAL B 1 18 ? -3.332 -30.531 8.422 1 98.44 18 VAL B O 1
ATOM 5694 N N . ILE B 1 19 ? -3.438 -32.656 9.195 1 98.06 19 ILE B N 1
ATOM 5695 C CA . ILE B 1 19 ? -4.664 -32.406 9.953 1 98.06 19 ILE B CA 1
ATOM 5696 C C . ILE B 1 19 ? -4.414 -31.375 11.031 1 98.06 19 ILE B C 1
ATOM 5698 O O . ILE B 1 19 ? -5.203 -30.438 11.195 1 98.06 19 ILE B O 1
ATOM 5702 N N . ARG B 1 20 ? -3.307 -31.5 11.734 1 97.81 20 ARG B N 1
ATOM 5703 C CA . ARG B 1 20 ? -2.938 -30.547 12.773 1 97.81 20 ARG B CA 1
ATOM 5704 C C . ARG B 1 20 ? -2.791 -29.141 12.211 1 97.81 20 ARG B C 1
ATOM 5706 O O . ARG B 1 20 ? -3.221 -28.172 12.828 1 97.81 20 ARG B O 1
ATOM 5713 N N . ALA B 1 21 ? -2.174 -29.047 11.07 1 98.56 21 ALA B N 1
ATOM 5714 C CA . ALA B 1 21 ? -2.004 -27.75 10.422 1 98.56 21 ALA B CA 1
ATOM 5715 C C . ALA B 1 21 ? -3.354 -27.156 10.039 1 98.56 21 ALA B C 1
ATOM 5717 O O . ALA B 1 21 ? -3.578 -25.953 10.219 1 98.56 21 ALA B O 1
ATOM 5718 N N . ALA B 1 22 ? -4.23 -27.969 9.469 1 98.31 22 ALA B N 1
ATOM 5719 C CA . ALA B 1 22 ? -5.562 -27.5 9.086 1 98.31 22 ALA B CA 1
ATOM 5720 C C . ALA B 1 22 ? -6.312 -26.938 10.289 1 98.31 22 ALA B C 1
ATOM 5722 O O . ALA B 1 22 ? -6.879 -25.844 10.211 1 98.31 22 ALA B O 1
ATOM 5723 N N . GLU B 1 23 ? -6.25 -27.625 11.375 1 97.88 23 GLU B N 1
ATOM 5724 C CA . GLU B 1 23 ? -6.934 -27.203 12.586 1 97.88 23 GLU B CA 1
ATOM 5725 C C . GLU B 1 23 ? -6.309 -25.922 13.148 1 97.88 23 GLU B C 1
ATOM 5727 O O . GLU B 1 23 ? -7.02 -25.031 13.602 1 97.88 23 GLU B O 1
ATOM 5732 N N . ALA B 1 24 ? -4.98 -25.906 13.094 1 98.12 24 ALA B N 1
ATOM 5733 C CA . ALA B 1 24 ? -4.266 -24.734 13.602 1 98.12 24 ALA B CA 1
ATOM 5734 C C . ALA B 1 24 ? -4.656 -23.484 12.828 1 98.12 24 ALA B C 1
ATOM 5736 O O . ALA B 1 24 ? -4.77 -22.406 13.414 1 98.12 24 ALA B O 1
ATOM 5737 N N . LEU B 1 25 ? -4.871 -23.562 11.555 1 98.31 25 LEU B N 1
ATOM 5738 C CA . LEU B 1 25 ? -5.16 -22.422 10.688 1 98.31 25 LEU B CA 1
ATOM 5739 C C . LEU B 1 25 ? -6.602 -21.953 10.875 1 98.31 25 LEU B C 1
ATOM 5741 O O . LEU B 1 25 ? -6.898 -20.766 10.695 1 98.31 25 LEU B O 1
ATOM 5745 N N . ILE B 1 26 ? -7.531 -22.828 11.266 1 97.19 26 ILE B N 1
ATOM 5746 C CA . ILE B 1 26 ? -8.945 -22.469 11.352 1 97.19 26 ILE B CA 1
ATOM 5747 C C . ILE B 1 26 ? -9.266 -21.969 12.758 1 97.19 26 ILE B C 1
ATOM 5749 O O . ILE B 1 26 ? -10.133 -21.125 12.938 1 97.19 26 ILE B O 1
ATOM 5753 N N . ARG B 1 27 ? -8.555 -22.438 13.766 1 97.69 27 ARG B N 1
ATOM 5754 C CA . ARG B 1 27 ? -8.867 -22.219 15.172 1 97.69 27 ARG B CA 1
ATOM 5755 C C . ARG B 1 27 ? -8.891 -20.719 15.492 1 97.69 27 ARG B C 1
ATOM 5757 O O . ARG B 1 27 ? -9.812 -20.234 16.156 1 97.69 27 ARG B O 1
ATOM 5764 N N . PRO B 1 28 ? -7.914 -19.938 15.008 1 97.56 28 PRO B N 1
ATOM 5765 C CA . PRO B 1 28 ? -7.906 -18.516 15.359 1 97.56 28 PRO B CA 1
ATOM 5766 C C . PRO B 1 28 ? -9.133 -17.781 14.836 1 97.56 28 PRO B C 1
ATOM 5768 O O . PRO B 1 28 ? -9.5 -16.734 15.375 1 97.56 28 PRO B O 1
ATOM 5771 N N . LEU B 1 29 ? -9.797 -18.25 13.836 1 97.94 29 LEU B N 1
ATOM 5772 C CA . LEU B 1 29 ? -10.945 -17.578 13.234 1 97.94 29 LEU B CA 1
ATOM 5773 C C . LEU B 1 29 ? -12.164 -17.656 14.148 1 97.94 29 LEU B C 1
ATOM 5775 O O . LEU B 1 29 ? -13.086 -16.844 14.016 1 97.94 29 LEU B O 1
ATOM 5779 N N . MET B 1 30 ? -12.172 -18.609 15.062 1 97.25 30 MET B N 1
ATOM 5780 C CA . MET B 1 30 ? -13.32 -18.859 15.93 1 97.25 30 MET B CA 1
ATOM 5781 C C . MET B 1 30 ? -13.633 -17.625 16.781 1 97.25 30 MET B C 1
ATOM 5783 O O . MET B 1 30 ? -14.805 -17.312 17.016 1 97.25 30 MET B O 1
ATOM 5787 N N . GLN B 1 31 ? -12.609 -16.938 17.156 1 95.88 31 GLN B N 1
ATOM 5788 C CA . GLN B 1 31 ? -12.805 -15.797 18.031 1 95.88 31 GLN B CA 1
ATOM 5789 C C . GLN B 1 31 ? -13.453 -14.633 17.297 1 95.88 31 GLN B C 1
ATOM 5791 O O . GLN B 1 31 ? -13.922 -13.68 17.922 1 95.88 31 GLN B O 1
ATOM 5796 N N . TYR B 1 32 ? -13.602 -14.758 16 1 97.25 32 TYR B N 1
ATOM 5797 C CA . TYR B 1 32 ? -14.117 -13.641 15.227 1 97.25 32 TYR B CA 1
ATOM 5798 C C . TYR B 1 32 ? -15.422 -14.008 14.539 1 97.25 32 TYR B C 1
ATOM 5800 O O . TYR B 1 32 ? -15.883 -13.297 13.633 1 97.25 32 TYR B O 1
ATOM 5808 N N . MET B 1 33 ? -16.031 -15.078 14.898 1 97.94 33 MET B N 1
ATOM 5809 C CA . MET B 1 33 ? -17.328 -15.469 14.367 1 97.94 33 MET B CA 1
ATOM 5810 C C . MET B 1 33 ? -18.438 -14.57 14.922 1 97.94 33 MET B C 1
ATOM 5812 O O . MET B 1 33 ? -18.359 -14.102 16.062 1 97.94 33 MET B O 1
ATOM 5816 N N . SER B 1 34 ? -19.391 -14.297 14.102 1 97.94 34 SER B N 1
ATOM 5817 C CA . SER B 1 34 ? -20.578 -13.578 14.539 1 97.94 34 SER B CA 1
ATOM 5818 C C . SER B 1 34 ? -21.344 -14.367 15.602 1 97.94 34 SER B C 1
ATOM 5820 O O . SER B 1 34 ? -21.109 -15.57 15.766 1 97.94 34 SER B O 1
ATOM 5822 N N . PRO B 1 35 ? -22.281 -13.758 16.344 1 96.69 35 PRO B N 1
ATOM 5823 C CA . PRO B 1 35 ? -23.031 -14.461 17.391 1 96.69 35 PRO B CA 1
ATOM 5824 C C . PRO B 1 35 ? -23.781 -15.672 16.844 1 96.69 35 PRO B C 1
ATOM 5826 O O . PRO B 1 35 ? -23.828 -16.719 17.5 1 96.69 35 PRO B O 1
ATOM 5829 N N . GLY B 1 36 ? -24.312 -15.562 15.648 1 97.38 36 GLY B N 1
ATOM 5830 C CA . GLY B 1 36 ? -25 -16.688 15.039 1 97.38 36 GLY B CA 1
ATOM 5831 C C . GLY B 1 36 ? -24.062 -17.625 14.289 1 97.38 36 GLY B C 1
ATOM 5832 O O . GLY B 1 36 ? -24.5 -18.594 13.688 1 97.38 36 GLY B O 1
ATOM 5833 N N . LYS B 1 37 ? -22.766 -17.297 14.25 1 98 37 LYS B N 1
ATOM 5834 C CA . LYS B 1 37 ? -21.672 -18.094 13.688 1 98 37 LYS B CA 1
ATOM 5835 C C . LYS B 1 37 ? -21.766 -18.156 12.164 1 98 37 LYS B C 1
ATOM 5837 O O . LYS B 1 37 ? -21.031 -18.906 11.523 1 98 37 LYS B O 1
ATOM 5842 N N . GLY B 1 38 ? -22.609 -17.359 11.578 1 98.19 38 GLY B N 1
ATOM 5843 C CA . GLY B 1 38 ? -22.797 -17.438 10.133 1 98.19 38 GLY B CA 1
ATOM 5844 C C . GLY B 1 38 ? -21.797 -16.594 9.359 1 98.19 38 GLY B C 1
ATOM 5845 O O . GLY B 1 38 ? -21.734 -16.688 8.133 1 98.19 38 GLY B O 1
ATOM 5846 N N . ARG B 1 39 ? -20.984 -15.797 10.055 1 98.38 39 ARG B N 1
ATOM 5847 C CA . ARG B 1 39 ? -20 -14.914 9.438 1 98.38 39 ARG B CA 1
ATOM 5848 C C . ARG B 1 39 ? -18.719 -14.852 10.273 1 98.38 39 ARG B C 1
ATOM 5850 O O . ARG B 1 39 ? -18.734 -15.188 11.453 1 98.38 39 ARG B O 1
ATOM 5857 N N . VAL B 1 40 ? -17.578 -14.531 9.664 1 98.19 40 VAL B N 1
ATOM 5858 C CA . VAL B 1 40 ? -16.312 -14.305 10.344 1 98.19 40 VAL B CA 1
ATOM 5859 C C . VAL B 1 40 ? -15.727 -12.961 9.906 1 98.19 40 VAL B C 1
ATOM 5861 O O . VAL B 1 40 ? -15.539 -12.711 8.719 1 98.19 40 VAL B O 1
ATOM 5864 N N . ARG B 1 41 ? -15.445 -12.062 10.805 1 97.19 41 ARG B N 1
ATOM 5865 C CA . ARG B 1 41 ? -14.859 -10.758 10.539 1 97.19 41 ARG B CA 1
ATOM 5866 C C . ARG B 1 41 ? -13.508 -10.609 11.242 1 97.19 41 ARG B C 1
ATOM 5868 O O . ARG B 1 41 ? -13.453 -10.289 12.43 1 97.19 41 ARG B O 1
ATOM 5875 N N . ILE B 1 42 ? -12.422 -10.742 10.547 1 97 42 ILE B N 1
ATOM 5876 C CA . ILE B 1 42 ? -11.102 -10.461 11.086 1 97 42 ILE B CA 1
ATOM 5877 C C . ILE B 1 42 ? -10.961 -8.969 11.375 1 97 42 ILE B C 1
ATOM 5879 O O . ILE B 1 42 ? -11.336 -8.133 10.547 1 97 42 ILE B O 1
ATOM 5883 N N . PRO B 1 43 ? -10.43 -8.578 12.531 1 93.38 43 PRO B N 1
ATOM 5884 C CA . PRO B 1 43 ? -10.5 -7.191 12.992 1 93.38 43 PRO B CA 1
ATOM 5885 C C . PRO B 1 43 ? -9.422 -6.305 12.367 1 93.38 43 PRO B C 1
ATOM 5887 O O . PRO B 1 43 ? -9.07 -5.27 12.93 1 93.38 43 PRO B O 1
ATOM 5890 N N . HIS B 1 44 ? -8.812 -6.52 11.312 1 90.06 44 HIS B N 1
ATOM 5891 C CA . HIS B 1 44 ? -7.945 -5.633 10.547 1 90.06 44 HIS B CA 1
ATOM 5892 C C . HIS B 1 44 ? -8.711 -4.941 9.43 1 90.06 44 HIS B C 1
ATOM 5894 O O . HIS B 1 44 ? -8.797 -5.457 8.312 1 90.06 44 HIS B O 1
ATOM 5900 N N . SER B 1 45 ? -9.078 -3.705 9.664 1 90 45 SER B N 1
ATOM 5901 C CA . SER B 1 45 ? -10.141 -3.027 8.922 1 90 45 SER B CA 1
ATOM 5902 C C . SER B 1 45 ? -9.617 -2.473 7.598 1 90 45 SER B C 1
ATOM 5904 O O . SER B 1 45 ? -9.203 -1.314 7.523 1 90 45 SER B O 1
ATOM 5906 N N . THR B 1 46 ? -9.633 -3.205 6.531 1 92.5 46 THR B N 1
ATOM 5907 C CA . THR B 1 46 ? -9.414 -2.764 5.156 1 92.5 46 THR B CA 1
ATOM 5908 C C . THR B 1 46 ? -10.594 -3.143 4.273 1 92.5 46 THR B C 1
ATOM 5910 O O . THR B 1 46 ? -11.367 -4.043 4.613 1 92.5 46 THR B O 1
ATOM 5913 N N . GLY B 1 47 ? -10.789 -2.387 3.242 1 95.56 47 GLY B N 1
ATOM 5914 C CA . GLY B 1 47 ? -11.938 -2.602 2.379 1 95.56 47 GLY B CA 1
ATOM 5915 C C . GLY B 1 47 ? -11.578 -3.268 1.062 1 95.56 47 GLY B C 1
ATOM 5916 O O . GLY B 1 47 ? -10.398 -3.377 0.717 1 95.56 47 GLY B O 1
ATOM 5917 N N . THR B 1 48 ? -12.609 -3.801 0.4 1 97.5 48 THR B N 1
ATOM 5918 C CA . THR B 1 48 ? -12.562 -4.324 -0.96 1 97.5 48 THR B CA 1
ATOM 5919 C C . THR B 1 48 ? -13.555 -3.59 -1.856 1 97.5 48 THR B C 1
ATOM 5921 O O . THR B 1 48 ? -14.305 -2.73 -1.389 1 97.5 48 THR B O 1
ATOM 5924 N N . HIS B 1 49 ? -13.508 -3.945 -3.172 1 97.19 49 HIS B N 1
ATOM 5925 C CA . HIS B 1 49 ? -14.469 -3.336 -4.086 1 97.19 49 HIS B CA 1
ATOM 5926 C C . HIS B 1 49 ? -15.883 -3.854 -3.828 1 97.19 49 HIS B C 1
ATOM 5928 O O . HIS B 1 49 ? -16.859 -3.24 -4.262 1 97.19 49 HIS B O 1
ATOM 5934 N N . PHE B 1 50 ? -16.078 -4.93 -3.117 1 97.75 50 PHE B N 1
ATOM 5935 C CA . PHE B 1 50 ? -17.391 -5.461 -2.795 1 97.75 50 PHE B CA 1
ATOM 5936 C C . PHE B 1 50 ? -17.734 -5.191 -1.336 1 97.75 50 PHE B C 1
ATOM 5938 O O . PHE B 1 50 ? -16.938 -4.621 -0.595 1 97.75 50 PHE B O 1
ATOM 5945 N N . ASP B 1 51 ? -18.969 -5.555 -0.888 1 97.56 51 ASP B N 1
ATOM 5946 C CA . ASP B 1 51 ? -19.516 -5.102 0.387 1 97.56 51 ASP B CA 1
ATOM 5947 C C . ASP B 1 51 ? -18.938 -5.914 1.549 1 97.56 51 ASP B C 1
ATOM 5949 O O . ASP B 1 51 ? -18.375 -6.988 1.343 1 97.56 51 ASP B O 1
ATOM 5953 N N . GLU B 1 52 ? -19.125 -5.434 2.742 1 97.06 52 GLU B N 1
ATOM 5954 C CA . GLU B 1 52 ? -18.562 -6.004 3.963 1 97.06 52 GLU B CA 1
ATOM 5955 C C . GLU B 1 52 ? -19.188 -7.371 4.266 1 97.06 52 GLU B C 1
ATOM 5957 O O . GLU B 1 52 ? -18.5 -8.258 4.781 1 97.06 52 GLU B O 1
ATOM 5962 N N . THR B 1 53 ? -20.453 -7.547 4.004 1 97.69 53 THR B N 1
ATOM 5963 C CA . THR B 1 53 ? -21.094 -8.828 4.262 1 97.69 53 THR B CA 1
ATOM 5964 C C . THR B 1 53 ? -20.453 -9.938 3.434 1 97.69 53 THR B C 1
ATOM 5966 O O . THR B 1 53 ? -20.188 -11.031 3.941 1 97.69 53 THR B O 1
ATOM 5969 N N . ALA B 1 54 ? -20.234 -9.609 2.188 1 98.19 54 ALA B N 1
ATOM 5970 C CA . ALA B 1 54 ? -19.562 -10.578 1.323 1 98.19 54 ALA B CA 1
ATOM 5971 C C . ALA B 1 54 ? -18.172 -10.898 1.841 1 98.19 54 ALA B C 1
ATOM 5973 O O . ALA B 1 54 ? -17.719 -12.047 1.78 1 98.19 54 ALA B O 1
ATOM 5974 N N . ALA B 1 55 ? -17.484 -9.898 2.316 1 98.25 55 ALA B N 1
ATOM 5975 C CA . ALA B 1 55 ? -16.141 -10.109 2.875 1 98.25 55 ALA B CA 1
ATOM 5976 C C . ALA B 1 55 ? -16.203 -11.039 4.086 1 98.25 55 ALA B C 1
ATOM 5978 O O . ALA B 1 55 ? -15.352 -11.922 4.238 1 98.25 55 ALA B O 1
ATOM 5979 N N . GLN B 1 56 ? -17.172 -10.852 4.961 1 98.19 56 GLN B N 1
ATOM 5980 C CA . GLN B 1 56 ? -17.328 -11.695 6.145 1 98.19 56 GLN B CA 1
ATOM 5981 C C . GLN B 1 56 ? -17.734 -13.117 5.762 1 98.19 56 GLN B C 1
ATOM 5983 O O . GLN B 1 56 ? -17.328 -14.078 6.422 1 98.19 56 GLN B O 1
ATOM 5988 N N . LEU B 1 57 ? -18.484 -13.195 4.703 1 98.56 57 LEU B N 1
ATOM 5989 C CA . LEU B 1 57 ? -18.812 -14.516 4.176 1 98.56 57 LEU B CA 1
ATOM 5990 C C . LEU B 1 57 ? -17.547 -15.242 3.723 1 98.56 57 LEU B C 1
ATOM 5992 O O . LEU B 1 57 ? -17.438 -16.453 3.893 1 98.56 57 LEU B O 1
ATOM 5996 N N . GLU B 1 58 ? -16.578 -14.547 3.15 1 98.19 58 GLU B N 1
ATOM 5997 C CA . GLU B 1 58 ? -15.297 -15.164 2.812 1 98.19 58 GLU B CA 1
ATOM 5998 C C . GLU B 1 58 ? -14.695 -15.883 4.016 1 98.19 58 GLU B C 1
ATOM 6000 O O . GLU B 1 58 ? -14.227 -17.016 3.895 1 98.19 58 GLU B O 1
ATOM 6005 N N . GLY B 1 59 ? -14.781 -15.141 5.137 1 98.25 59 GLY B N 1
ATOM 6006 C CA . GLY B 1 59 ? -14.203 -15.68 6.355 1 98.25 59 GLY B CA 1
ATOM 6007 C C . GLY B 1 59 ? -14.891 -16.938 6.836 1 98.25 59 GLY B C 1
ATOM 6008 O O . GLY B 1 59 ? -14.258 -17.812 7.43 1 98.25 59 GLY B O 1
ATOM 6009 N N . PHE B 1 60 ? -16.156 -17.047 6.598 1 98.31 60 PHE B N 1
ATOM 6010 C CA . PHE B 1 60 ? -16.938 -18.219 6.984 1 98.31 60 PHE B CA 1
ATOM 6011 C C . PHE B 1 60 ? -16.75 -19.344 5.984 1 98.31 60 PHE B C 1
ATOM 6013 O O . PHE B 1 60 ? -16.531 -20.5 6.371 1 98.31 60 PHE B O 1
ATOM 6020 N N . ALA B 1 61 ? -16.75 -19.016 4.695 1 98.62 61 ALA B N 1
ATOM 6021 C CA . ALA B 1 61 ? -16.859 -20.016 3.637 1 98.62 61 ALA B CA 1
ATOM 6022 C C . ALA B 1 61 ? -15.5 -20.625 3.311 1 98.62 61 ALA B C 1
ATOM 6024 O O . ALA B 1 61 ? -15.398 -21.828 3.088 1 98.62 61 ALA B O 1
ATOM 6025 N N . ARG B 1 62 ? -14.492 -19.953 3.217 1 98.5 62 ARG B N 1
ATOM 6026 C CA . ARG B 1 62 ? -13.227 -20.406 2.668 1 98.5 62 ARG B CA 1
ATOM 6027 C C . ARG B 1 62 ? -12.602 -21.484 3.549 1 98.5 62 ARG B C 1
ATOM 6029 O O . ARG B 1 62 ? -11.977 -22.422 3.045 1 98.5 62 ARG B O 1
ATOM 6036 N N . PRO B 1 63 ? -12.805 -21.438 4.883 1 98.19 63 PRO B N 1
ATOM 6037 C CA . PRO B 1 63 ? -12.32 -22.547 5.707 1 98.19 63 PRO B CA 1
ATOM 6038 C C . PRO B 1 63 ? -12.945 -23.891 5.316 1 98.19 63 PRO B C 1
ATOM 6040 O O . PRO B 1 63 ? -12.422 -24.938 5.684 1 98.19 63 PRO B O 1
ATOM 6043 N N . PHE B 1 64 ? -14.008 -23.891 4.578 1 98.31 64 PHE B N 1
ATOM 6044 C CA . PHE B 1 64 ? -14.688 -25.125 4.215 1 98.31 64 PHE B CA 1
ATOM 6045 C C . PHE B 1 64 ? -13.852 -25.922 3.227 1 98.31 64 PHE B C 1
ATOM 6047 O O . PHE B 1 64 ? -14.117 -27.109 3 1 98.31 64 PHE B O 1
ATOM 6054 N N . TRP B 1 65 ? -12.828 -25.359 2.641 1 98.5 65 TRP B N 1
ATOM 6055 C CA . TRP B 1 65 ? -11.859 -26.203 1.938 1 98.5 65 TRP B CA 1
ATOM 6056 C C . TRP B 1 65 ? -11.242 -27.219 2.881 1 98.5 65 TRP B C 1
ATOM 6058 O O . TRP B 1 65 ? -11.195 -28.406 2.57 1 98.5 65 TRP B O 1
ATOM 6068 N N . ALA B 1 66 ? -10.812 -26.719 4.035 1 98.06 66 ALA B N 1
ATOM 6069 C CA . ALA B 1 66 ? -10.211 -27.594 5.023 1 98.06 66 ALA B CA 1
ATOM 6070 C C . ALA B 1 66 ? -11.281 -28.375 5.785 1 98.06 66 ALA B C 1
ATOM 6072 O O . ALA B 1 66 ? -11.141 -29.594 6 1 98.06 66 ALA B O 1
ATOM 6073 N N . ILE B 1 67 ? -12.352 -27.75 6.188 1 98 67 ILE B N 1
ATOM 6074 C CA . ILE B 1 67 ? -13.398 -28.391 6.988 1 98 67 ILE B CA 1
ATOM 6075 C C . ILE B 1 67 ? -14.078 -29.484 6.172 1 98 67 ILE B C 1
ATOM 6077 O O . ILE B 1 67 ? -14.266 -30.609 6.664 1 98 67 ILE B O 1
ATOM 6081 N N . GLY B 1 68 ? -14.453 -29.125 4.902 1 98 68 GLY B N 1
ATOM 6082 C CA . GLY B 1 68 ? -15.023 -30.141 4.035 1 98 68 GLY B CA 1
ATOM 6083 C C . GLY B 1 68 ? -14.133 -31.359 3.861 1 98 68 GLY B C 1
ATOM 6084 O O . GLY B 1 68 ? -14.609 -32.5 3.857 1 98 68 GLY B O 1
ATOM 6085 N N . ALA B 1 69 ? -12.844 -31.094 3.75 1 98.12 69 ALA B N 1
ATOM 6086 C CA . ALA B 1 69 ? -11.875 -32.188 3.59 1 98.12 69 ALA B CA 1
ATOM 6087 C C . ALA B 1 69 ? -11.781 -33.031 4.863 1 98.12 69 ALA B C 1
ATOM 6089 O O . ALA B 1 69 ? -11.711 -34.25 4.801 1 98.12 69 ALA B O 1
ATOM 6090 N N . LEU B 1 70 ? -11.727 -32.344 6.008 1 97.75 70 LEU B N 1
ATOM 6091 C CA . LEU B 1 70 ? -11.672 -33.062 7.277 1 97.75 70 LEU B CA 1
ATOM 6092 C C . LEU B 1 70 ? -12.898 -33.938 7.457 1 97.75 70 LEU B C 1
ATOM 6094 O O . LEU B 1 70 ? -12.789 -35.062 7.941 1 97.75 70 LEU B O 1
ATOM 6098 N N . LEU B 1 71 ? -14.047 -33.469 7.074 1 97.38 71 LEU B N 1
ATOM 6099 C CA . LEU B 1 71 ? -15.266 -34.281 7.141 1 97.38 71 LEU B CA 1
ATOM 6100 C C . LEU B 1 71 ? -15.203 -35.438 6.172 1 97.38 71 LEU B C 1
ATOM 6102 O O . LEU B 1 71 ? -15.625 -36.562 6.516 1 97.38 71 LEU B O 1
ATOM 6106 N N . MET B 1 72 ? -14.742 -35.188 4.996 1 97.12 72 MET B N 1
ATOM 6107 C CA . MET B 1 72 ? -14.586 -36.219 3.982 1 97.12 72 MET B CA 1
ATOM 6108 C C . MET B 1 72 ? -13.781 -37.406 4.527 1 97.12 72 MET B C 1
ATOM 6110 O O . MET B 1 72 ? -14.133 -38.562 4.312 1 97.12 72 MET B O 1
ATOM 6114 N N . GLY B 1 73 ? -12.703 -37.062 5.242 1 95.5 73 GLY B N 1
ATOM 6115 C CA . GLY B 1 73 ? -11.82 -38.062 5.805 1 95.5 73 GLY B CA 1
ATOM 6116 C C . GLY B 1 73 ? -12.305 -38.625 7.133 1 95.5 73 GLY B C 1
ATOM 6117 O O . GLY B 1 73 ? -11.719 -39.562 7.676 1 95.5 73 GLY B O 1
ATOM 6118 N N . ARG B 1 74 ? -13.344 -38.125 7.746 1 93.25 74 ARG B N 1
ATOM 6119 C CA . ARG B 1 74 ? -13.883 -38.5 9.047 1 93.25 74 ARG B CA 1
ATOM 6120 C C . ARG B 1 74 ? -12.836 -38.344 10.141 1 93.25 74 ARG B C 1
ATOM 6122 O O . ARG B 1 74 ? -12.672 -39.219 10.984 1 93.25 74 ARG B O 1
ATOM 6129 N N . THR B 1 75 ? -12.07 -37.344 10.172 1 83.94 75 THR B N 1
ATOM 6130 C CA . THR B 1 75 ? -10.945 -37.188 11.086 1 83.94 75 THR B CA 1
ATOM 6131 C C . THR B 1 75 ? -10.961 -35.781 11.719 1 83.94 75 THR B C 1
ATOM 6133 O O . THR B 1 75 ? -10.047 -35.438 12.469 1 83.94 75 THR B O 1
ATOM 6136 N N . GLY B 1 76 ? -11.82 -35.031 11.5 1 79 76 GLY B N 1
ATOM 6137 C CA . GLY B 1 76 ? -11.812 -33.688 12.039 1 79 76 GLY B CA 1
ATOM 6138 C C . GLY B 1 76 ? -12.242 -33.625 13.492 1 79 76 GLY B C 1
ATOM 6139 O O . GLY B 1 76 ? -12.945 -34.5 13.977 1 79 76 GLY B O 1
ATOM 6140 N N . ASN B 1 77 ? -11.57 -32.656 14.273 1 90.69 77 ASN B N 1
ATOM 6141 C CA . ASN B 1 77 ? -12.062 -32.312 15.602 1 90.69 77 ASN B CA 1
ATOM 6142 C C . ASN B 1 77 ? -13.453 -31.688 15.539 1 90.69 77 ASN B C 1
ATOM 6144 O O . ASN B 1 77 ? -13.594 -30.484 15.281 1 90.69 77 ASN B O 1
ATOM 6148 N N . MET B 1 78 ? -14.383 -32.438 15.852 1 91 78 MET B N 1
ATOM 6149 C CA . MET B 1 78 ? -15.766 -32 15.664 1 91 78 MET B CA 1
ATOM 6150 C C . MET B 1 78 ? -16.109 -30.844 16.594 1 91 78 MET B C 1
ATOM 6152 O O . MET B 1 78 ? -16.938 -30 16.25 1 91 78 MET B O 1
ATOM 6156 N N . GLU B 1 79 ? -15.453 -30.75 17.672 1 91.62 79 GLU B N 1
ATOM 6157 C CA . GLU B 1 79 ? -15.656 -29.609 18.562 1 91.62 79 GLU B CA 1
ATOM 6158 C C . GLU B 1 79 ? -15.234 -28.312 17.891 1 91.62 79 GLU B C 1
ATOM 6160 O O . GLU B 1 79 ? -15.898 -27.281 18.047 1 91.62 79 GLU B O 1
ATOM 6165 N N . LEU B 1 80 ? -14.164 -28.469 17.172 1 92.19 80 LEU B N 1
ATOM 6166 C CA . LEU B 1 80 ? -13.656 -27.297 16.469 1 92.19 80 LEU B CA 1
ATOM 6167 C C . LEU B 1 80 ? -14.562 -26.938 15.289 1 92.19 80 LEU B C 1
ATOM 6169 O O . LEU B 1 80 ? -14.93 -25.781 15.117 1 92.19 80 LEU B O 1
ATOM 6173 N N . ILE B 1 81 ? -15.039 -27.938 14.555 1 94.19 81 ILE B N 1
ATOM 6174 C CA . ILE B 1 81 ? -15.703 -27.688 13.281 1 94.19 81 ILE B CA 1
ATOM 6175 C C . ILE B 1 81 ? -17.188 -27.422 13.516 1 94.19 81 ILE B C 1
ATOM 6177 O O . ILE B 1 81 ? -17.859 -26.844 12.656 1 94.19 81 ILE B O 1
ATOM 6181 N N . GLN B 1 82 ? -17.703 -27.781 14.742 1 94.88 82 GLN B N 1
ATOM 6182 C CA . GLN B 1 82 ? -19.125 -27.672 15.039 1 94.88 82 GLN B CA 1
ATOM 6183 C C . GLN B 1 82 ? -19.625 -26.25 14.867 1 94.88 82 GLN B C 1
ATOM 6185 O O . GLN B 1 82 ? -20.734 -26.016 14.375 1 94.88 82 GLN B O 1
ATOM 6190 N N . SER B 1 83 ? -18.844 -25.312 15.242 1 95.25 83 SER B N 1
ATOM 6191 C CA . SER B 1 83 ? -19.25 -23.906 15.125 1 95.25 83 SER B CA 1
ATOM 6192 C C . SER B 1 83 ? -19.531 -23.531 13.68 1 95.25 83 SER B C 1
ATOM 6194 O O . SER B 1 83 ? -20.453 -22.75 13.398 1 95.25 83 SER B O 1
ATOM 6196 N N . TRP B 1 84 ? -18.719 -24.016 12.773 1 95.44 84 TRP B N 1
ATOM 6197 C CA . TRP B 1 84 ? -18.922 -23.734 11.359 1 95.44 84 TRP B CA 1
ATOM 6198 C C . TRP B 1 84 ? -20.188 -24.406 10.836 1 95.44 84 TRP B C 1
ATOM 6200 O O . TRP B 1 84 ? -20.891 -23.844 10 1 95.44 84 TRP B O 1
ATOM 6210 N N . LEU B 1 85 ? -20.422 -25.594 11.312 1 94.81 85 LEU B N 1
ATOM 6211 C CA . LEU B 1 85 ? -21.625 -26.297 10.883 1 94.81 85 LEU B CA 1
ATOM 6212 C C . LEU B 1 85 ? -22.875 -25.578 11.359 1 94.81 85 LEU B C 1
ATOM 6214 O O . LEU B 1 85 ? -23.844 -25.453 10.609 1 94.81 85 LEU B O 1
ATOM 6218 N N . ASP B 1 86 ? -22.766 -25.047 12.555 1 94.88 86 ASP B N 1
ATOM 6219 C CA . ASP B 1 86 ? -23.891 -24.297 13.125 1 94.88 86 ASP B CA 1
ATOM 6220 C C . ASP B 1 86 ? -24.156 -23.016 12.336 1 94.88 86 ASP B C 1
ATOM 6222 O O . ASP B 1 86 ? -25.297 -22.562 12.273 1 94.88 86 ASP B O 1
ATOM 6226 N N . GLY B 1 87 ? -23.141 -22.547 11.727 1 96.88 87 GLY B N 1
ATOM 6227 C CA . GLY B 1 87 ? -23.219 -21.266 11.055 1 96.88 87 GLY B CA 1
ATOM 6228 C C . GLY B 1 87 ? -24.094 -21.297 9.805 1 96.88 87 GLY B C 1
ATOM 6229 O O . GLY B 1 87 ? -24.578 -20.25 9.352 1 96.88 87 GLY B O 1
ATOM 6230 N N . PHE B 1 88 ? -24.375 -22.469 9.234 1 96.06 88 PHE B N 1
ATOM 6231 C CA . PHE B 1 88 ? -25.203 -22.594 8.039 1 96.06 88 PHE B CA 1
ATOM 6232 C C . PHE B 1 88 ? -26.625 -22.094 8.312 1 96.06 88 PHE B C 1
ATOM 6234 O O . PHE B 1 88 ? -27.25 -21.469 7.457 1 96.06 88 PHE B O 1
ATOM 6241 N N . GLU B 1 89 ? -27.047 -22.438 9.523 1 96.44 89 GLU B N 1
ATOM 6242 C CA . GLU B 1 89 ? -28.406 -22.062 9.859 1 96.44 89 GLU B CA 1
ATOM 6243 C C . GLU B 1 89 ? -28.594 -20.547 9.836 1 96.44 89 GLU B C 1
ATOM 6245 O O . GLU B 1 89 ? -29.5 -20.031 9.188 1 96.44 89 GLU B O 1
ATOM 6250 N N . ALA B 1 90 ? -27.703 -19.906 10.5 1 97.62 90 ALA B N 1
ATOM 6251 C CA . ALA B 1 90 ? -27.797 -18.453 10.586 1 97.62 90 ALA B CA 1
ATOM 6252 C C . ALA B 1 90 ? -27.453 -17.797 9.25 1 97.62 90 ALA B C 1
ATOM 6254 O O . ALA B 1 90 ? -28.109 -16.844 8.828 1 97.62 90 ALA B O 1
ATOM 6255 N N . GLY B 1 91 ? -26.438 -18.234 8.531 1 98.06 91 GLY B N 1
ATOM 6256 C CA . GLY B 1 91 ? -25.938 -17.625 7.32 1 98.06 91 GLY B CA 1
ATOM 6257 C C . GLY B 1 91 ? -26.906 -17.703 6.156 1 98.06 91 GLY B C 1
ATOM 6258 O O . GLY B 1 91 ? -26.938 -16.812 5.301 1 98.06 91 GLY B O 1
ATOM 6259 N N . THR B 1 92 ? -27.734 -18.703 6.102 1 97.94 92 THR B N 1
ATOM 6260 C CA . THR B 1 92 ? -28.609 -18.906 4.953 1 97.94 92 THR B CA 1
ATOM 6261 C C . THR B 1 92 ? -30.016 -18.391 5.238 1 97.94 92 THR B C 1
ATOM 6263 O O . THR B 1 92 ? -30.859 -18.344 4.344 1 97.94 92 THR B O 1
ATOM 6266 N N . ASP B 1 93 ? -30.297 -18.031 6.484 1 98 93 ASP B N 1
ATOM 6267 C CA . ASP B 1 93 ? -31.609 -17.562 6.895 1 98 93 ASP B CA 1
ATOM 6268 C C . ASP B 1 93 ? -31.797 -16.078 6.602 1 98 93 ASP B C 1
ATOM 6270 O O . ASP B 1 93 ? -31.188 -15.234 7.258 1 98 93 ASP B O 1
ATOM 6274 N N . PRO B 1 94 ? -32.656 -15.719 5.707 1 97 94 PRO B N 1
ATOM 6275 C CA . PRO B 1 94 ? -32.844 -14.312 5.348 1 97 94 PRO B CA 1
ATOM 6276 C C . PRO B 1 94 ? -33.281 -13.453 6.531 1 97 94 PRO B C 1
ATOM 6278 O O . PRO B 1 94 ? -33.188 -12.227 6.488 1 97 94 PRO B O 1
ATOM 6281 N N . GLU B 1 95 ? -33.781 -14.055 7.566 1 96.62 95 GLU B N 1
ATOM 6282 C CA . GLU B 1 95 ? -34.25 -13.305 8.727 1 96.62 95 GLU B CA 1
ATOM 6283 C C . GLU B 1 95 ? -33.156 -13.164 9.781 1 96.62 95 GLU B C 1
ATOM 6285 O O . GLU B 1 95 ? -33.312 -12.445 10.766 1 96.62 95 GLU B O 1
ATOM 6290 N N . SER B 1 96 ? -32.125 -13.859 9.523 1 97.19 96 SER B N 1
ATOM 6291 C CA . SER B 1 96 ? -31 -13.82 10.469 1 97.19 96 SER B CA 1
ATOM 6292 C C . SER B 1 96 ? -30.141 -12.578 10.258 1 97.19 96 SER B C 1
ATOM 6294 O O . SER B 1 96 ? -29.906 -12.164 9.117 1 97.19 96 SER B O 1
ATOM 6296 N N . PRO B 1 97 ? -29.562 -11.977 11.328 1 96 97 PRO B N 1
ATOM 6297 C CA . PRO B 1 97 ? -28.578 -10.898 11.18 1 96 97 PRO B CA 1
ATOM 6298 C C . PRO B 1 97 ? -27.312 -11.352 10.469 1 96 97 PRO B C 1
ATOM 6300 O O . PRO B 1 97 ? -26.547 -10.516 9.977 1 96 97 PRO B O 1
ATOM 6303 N N . ASP B 1 98 ? -27.109 -12.656 10.352 1 97.69 98 ASP B N 1
ATOM 6304 C CA . ASP B 1 98 ? -25.891 -13.195 9.742 1 97.69 98 ASP B CA 1
ATOM 6305 C C . ASP B 1 98 ? -26.125 -13.562 8.281 1 97.69 98 ASP B C 1
ATOM 6307 O O . ASP B 1 98 ? -25.234 -14.086 7.613 1 97.69 98 ASP B O 1
ATOM 6311 N N . TYR B 1 99 ? -27.359 -13.242 7.793 1 98 99 TYR B N 1
ATOM 6312 C CA . TYR B 1 99 ? -27.703 -13.648 6.434 1 98 99 TYR B CA 1
ATOM 6313 C C . TYR B 1 99 ? -26.641 -13.18 5.441 1 98 99 TYR B C 1
ATOM 6315 O O . TYR B 1 99 ? -26.219 -12.023 5.48 1 98 99 TYR B O 1
ATOM 6323 N N . TRP B 1 100 ? -26.281 -14.062 4.535 1 98.31 100 TRP B N 1
ATOM 6324 C CA . TRP B 1 100 ? -25.234 -13.789 3.553 1 98.31 100 TRP B CA 1
ATOM 6325 C C . TRP B 1 100 ? -25.734 -12.812 2.49 1 98.31 100 TRP B C 1
ATOM 6327 O O . TRP B 1 100 ? -24.922 -12.188 1.792 1 98.31 100 TRP B O 1
ATOM 6337 N N . GLY B 1 101 ? -26.984 -12.656 2.342 1 97.12 101 GLY B N 1
ATOM 6338 C CA . GLY B 1 101 ? -27.578 -11.844 1.29 1 97.12 101 GLY B CA 1
ATOM 6339 C C . GLY B 1 101 ? -27.781 -12.602 -0.006 1 97.12 101 GLY B C 1
ATOM 6340 O O . GLY B 1 101 ? -27.156 -13.641 -0.232 1 97.12 101 GLY B O 1
ATOM 6341 N N . PRO B 1 102 ? -28.672 -12.125 -0.839 1 96.62 102 PRO B N 1
ATOM 6342 C CA . PRO B 1 102 ? -28.875 -12.766 -2.143 1 96.62 102 PRO B CA 1
ATOM 6343 C C . PRO B 1 102 ? -27.688 -12.57 -3.082 1 96.62 102 PRO B C 1
ATOM 6345 O O . PRO B 1 102 ? -26.953 -11.586 -2.957 1 96.62 102 PRO B O 1
ATOM 6348 N N . ILE B 1 103 ? -27.516 -13.516 -3.975 1 97.56 103 ILE B N 1
ATOM 6349 C CA . ILE B 1 103 ? -26.453 -13.43 -4.969 1 97.56 103 ILE B CA 1
ATOM 6350 C C . ILE B 1 103 ? -26.906 -12.586 -6.152 1 97.56 103 ILE B C 1
ATOM 6352 O O . ILE B 1 103 ? -27.984 -12.836 -6.723 1 97.56 103 ILE B O 1
ATOM 6356 N N . LYS B 1 104 ? -26.109 -11.594 -6.492 1 96.62 104 LYS B N 1
ATOM 6357 C CA . LYS B 1 104 ? -26.359 -10.766 -7.664 1 96.62 104 LYS B CA 1
ATOM 6358 C C . LYS B 1 104 ? -25.328 -11.016 -8.75 1 96.62 104 LYS B C 1
ATOM 6360 O O . LYS B 1 104 ? -24.406 -11.82 -8.57 1 96.62 104 LYS B O 1
ATOM 6365 N N . SER B 1 105 ? -25.531 -10.414 -9.969 1 97.56 105 SER B N 1
ATOM 6366 C CA . SER B 1 105 ? -24.547 -10.531 -11.047 1 97.56 105 SER B CA 1
ATOM 6367 C C . SER B 1 105 ? -23.219 -9.922 -10.648 1 97.56 105 SER B C 1
ATOM 6369 O O . SER B 1 105 ? -23.172 -8.859 -10.016 1 97.56 105 SER B O 1
ATOM 6371 N N . PHE B 1 106 ? -22.141 -10.602 -10.984 1 96.81 106 PHE B N 1
ATOM 6372 C CA . PHE B 1 106 ? -20.781 -10.172 -10.734 1 96.81 106 PHE B CA 1
ATOM 6373 C C . PHE B 1 106 ? -20.547 -9.953 -9.242 1 96.81 106 PHE B C 1
ATOM 6375 O O . PHE B 1 106 ? -19.781 -9.07 -8.852 1 96.81 106 PHE B O 1
ATOM 6382 N N . ASP B 1 107 ? -21.219 -10.758 -8.445 1 97.25 107 ASP B N 1
ATOM 6383 C CA . ASP B 1 107 ? -21.234 -10.617 -6.996 1 97.25 107 ASP B CA 1
ATOM 6384 C C . ASP B 1 107 ? -20.172 -11.508 -6.344 1 97.25 107 ASP B C 1
ATOM 6386 O O . ASP B 1 107 ? -20.047 -12.688 -6.695 1 97.25 107 ASP B O 1
ATOM 6390 N N . GLN B 1 108 ? -19.453 -11 -5.402 1 97.75 108 GLN B N 1
ATOM 6391 C CA . GLN B 1 108 ? -18.422 -11.758 -4.691 1 97.75 108 GLN B CA 1
ATOM 6392 C C . GLN B 1 108 ? -19.016 -13.008 -4.055 1 97.75 108 GLN B C 1
ATOM 6394 O O . GLN B 1 108 ? -18.328 -14.016 -3.895 1 97.75 108 GLN B O 1
ATOM 6399 N N . ARG B 1 109 ? -20.312 -13.062 -3.639 1 97.81 109 ARG B N 1
ATOM 6400 C CA . ARG B 1 109 ? -20.984 -14.211 -3.025 1 97.81 109 ARG B CA 1
ATOM 6401 C C . ARG B 1 109 ? -20.938 -15.422 -3.949 1 97.81 109 ARG B C 1
ATOM 6403 O O . ARG B 1 109 ? -20.969 -16.562 -3.484 1 97.81 109 ARG B O 1
ATOM 6410 N N . MET B 1 110 ? -20.797 -15.148 -5.25 1 98.38 110 MET B N 1
ATOM 6411 C CA . MET B 1 110 ? -20.703 -16.234 -6.215 1 98.38 110 MET B CA 1
ATOM 6412 C C . MET B 1 110 ? -19.453 -17.078 -5.965 1 98.38 110 MET B C 1
ATOM 6414 O O . MET B 1 110 ? -19.5 -18.297 -6.09 1 98.38 110 MET B O 1
ATOM 6418 N N . VAL B 1 111 ? -18.391 -16.406 -5.613 1 98.5 111 VAL B N 1
ATOM 6419 C CA . VAL B 1 111 ? -17.094 -17.047 -5.418 1 98.5 111 VAL B CA 1
ATOM 6420 C C . VAL B 1 111 ? -17.172 -18.031 -4.262 1 98.5 111 VAL B C 1
ATOM 6422 O O . VAL B 1 111 ? -16.703 -19.172 -4.367 1 98.5 111 VAL B O 1
ATOM 6425 N N . GLU B 1 112 ? -17.828 -17.641 -3.188 1 98.44 112 GLU B N 1
ATOM 6426 C CA . GLU B 1 112 ? -17.875 -18.406 -1.951 1 98.44 112 GLU B CA 1
ATOM 6427 C C . GLU B 1 112 ? -18.75 -19.656 -2.105 1 98.44 112 GLU B C 1
ATOM 6429 O O . GLU B 1 112 ? -18.641 -20.578 -1.308 1 98.44 112 GLU B O 1
ATOM 6434 N N . ALA B 1 113 ? -19.5 -19.719 -3.176 1 98 113 ALA B N 1
ATOM 6435 C CA . ALA B 1 113 ? -20.375 -20.875 -3.424 1 98 113 ALA B CA 1
ATOM 6436 C C . ALA B 1 113 ? -19.547 -22.125 -3.697 1 98 113 ALA B C 1
ATOM 6438 O O . ALA B 1 113 ? -20 -23.234 -3.428 1 98 113 ALA B O 1
ATOM 6439 N N . GLU B 1 114 ? -18.391 -21.938 -4.176 1 97.88 114 GLU B N 1
ATOM 6440 C CA . GLU B 1 114 ? -17.609 -23.109 -4.543 1 97.88 114 GLU B CA 1
ATOM 6441 C C . GLU B 1 114 ? -17.172 -23.891 -3.309 1 97.88 114 GLU B C 1
ATOM 6443 O O . GLU B 1 114 ? -17.281 -25.125 -3.27 1 97.88 114 GLU B O 1
ATOM 6448 N N . MET B 1 115 ? -16.672 -23.25 -2.277 1 97.38 115 MET B N 1
ATOM 6449 C CA . MET B 1 115 ? -16.203 -23.953 -1.087 1 97.38 115 MET B CA 1
ATOM 6450 C C . MET B 1 115 ? -17.359 -24.594 -0.338 1 97.38 115 MET B C 1
ATOM 6452 O O . MET B 1 115 ? -17.203 -25.688 0.214 1 97.38 115 MET B O 1
ATOM 6456 N N . ILE B 1 116 ? -18.438 -23.875 -0.361 1 98.25 116 ILE B N 1
ATOM 6457 C CA . ILE B 1 116 ? -19.625 -24.438 0.258 1 98.25 116 ILE B CA 1
ATOM 6458 C C . ILE B 1 116 ? -20.062 -25.688 -0.495 1 98.25 116 ILE B C 1
ATOM 6460 O O . ILE B 1 116 ? -20.328 -26.719 0.117 1 98.25 116 ILE B O 1
ATOM 6464 N N . SER B 1 117 ? -20.078 -25.625 -1.776 1 98.69 117 SER B N 1
ATOM 6465 C CA . SER B 1 117 ? -20.453 -26.75 -2.619 1 98.69 117 SER B CA 1
ATOM 6466 C C . SER B 1 117 ? -19.484 -27.906 -2.475 1 98.69 117 SER B C 1
ATOM 6468 O O . SER B 1 117 ? -19.906 -29.062 -2.4 1 98.69 117 SER B O 1
ATOM 6470 N N . PHE B 1 118 ? -18.25 -27.625 -2.449 1 98.62 118 PHE B N 1
ATOM 6471 C CA . PHE B 1 118 ? -17.234 -28.656 -2.227 1 98.62 118 PHE B CA 1
ATOM 6472 C C . PHE B 1 118 ? -17.516 -29.406 -0.933 1 98.62 118 PHE B C 1
ATOM 6474 O O . PHE B 1 118 ? -17.453 -30.641 -0.905 1 98.62 118 PHE B O 1
ATOM 6481 N N . SER B 1 119 ? -17.766 -28.641 0.115 1 98.19 119 SER B N 1
ATOM 6482 C CA . SER B 1 119 ? -18 -29.266 1.408 1 98.19 119 SER B CA 1
ATOM 6483 C C . SER B 1 119 ? -19.219 -30.172 1.374 1 98.19 119 SER B C 1
ATOM 6485 O O . SER B 1 119 ? -19.234 -31.25 1.981 1 98.19 119 SER B O 1
ATOM 6487 N N . LEU B 1 120 ? -20.234 -29.766 0.683 1 98.38 120 LEU B N 1
ATOM 6488 C CA . LEU B 1 120 ? -21.438 -30.578 0.535 1 98.38 120 LEU B CA 1
ATOM 6489 C C . LEU B 1 120 ? -21.125 -31.859 -0.239 1 98.38 120 LEU B C 1
ATOM 6491 O O . LEU B 1 120 ? -21.578 -32.938 0.142 1 98.38 120 LEU B O 1
ATOM 6495 N N . LEU B 1 121 ? -20.391 -31.734 -1.27 1 98.38 121 LEU B N 1
ATOM 6496 C CA . LEU B 1 121 ? -20.078 -32.875 -2.139 1 98.38 121 LEU B CA 1
ATOM 6497 C C . LEU B 1 121 ? -19.141 -33.844 -1.447 1 98.38 121 LEU B C 1
ATOM 6499 O O . LEU B 1 121 ? -19.281 -35.062 -1.595 1 98.38 121 LEU B O 1
ATOM 6503 N N . ALA B 1 122 ? -18.203 -33.25 -0.699 1 97.44 122 ALA B N 1
ATOM 6504 C CA . ALA B 1 122 ? -17.109 -34.062 -0.148 1 97.44 122 ALA B CA 1
ATOM 6505 C C . ALA B 1 122 ? -17.531 -34.75 1.14 1 97.44 122 ALA B C 1
ATOM 6507 O O . ALA B 1 122 ? -17.109 -35.875 1.41 1 97.44 122 ALA B O 1
ATOM 6508 N N . SER B 1 123 ? -18.359 -34.125 1.898 1 96.5 123 SER B N 1
ATOM 6509 C CA . SER B 1 123 ? -18.703 -34.625 3.223 1 96.5 123 SER B CA 1
ATOM 6510 C C . SER B 1 123 ? -19.719 -35.781 3.135 1 96.5 123 SER B C 1
ATOM 6512 O O . SER B 1 123 ? -20.672 -35.688 2.35 1 96.5 123 SER B O 1
ATOM 6514 N N . PRO B 1 124 ? -19.484 -36.844 3.998 1 95.69 124 PRO B N 1
ATOM 6515 C CA . PRO B 1 124 ? -20.609 -37.781 4.152 1 95.69 124 PRO B CA 1
ATOM 6516 C C . PRO B 1 124 ? -21.906 -37.062 4.523 1 95.69 124 PRO B C 1
ATOM 6518 O O . PRO B 1 124 ? -21.906 -36.156 5.367 1 95.69 124 PRO B O 1
ATOM 6521 N N . ARG B 1 125 ? -22.953 -37.469 3.926 1 95.56 125 ARG B N 1
ATOM 6522 C CA . ARG B 1 125 ? -24.25 -36.812 4.059 1 95.56 125 ARG B CA 1
ATOM 6523 C C . ARG B 1 125 ? -24.625 -36.625 5.523 1 95.56 125 ARG B C 1
ATOM 6525 O O . ARG B 1 125 ? -25.188 -35.594 5.91 1 95.56 125 ARG B O 1
ATOM 6532 N N . GLY B 1 126 ? -24.312 -37.594 6.348 1 95.12 126 GLY B N 1
ATOM 6533 C CA . GLY B 1 126 ? -24.703 -37.594 7.75 1 95.12 126 GLY B CA 1
ATOM 6534 C C . GLY B 1 126 ? -23.875 -36.625 8.586 1 95.12 126 GLY B C 1
ATOM 6535 O O . GLY B 1 126 ? -24.266 -36.312 9.711 1 95.12 126 GLY B O 1
ATOM 6536 N N . LEU B 1 127 ? -22.828 -36.094 8 1 95.44 127 LEU B N 1
ATOM 6537 C CA . LEU B 1 127 ? -21.938 -35.281 8.789 1 95.44 127 LEU B CA 1
ATOM 6538 C C . LEU B 1 127 ? -22.125 -33.781 8.461 1 95.44 127 LEU B C 1
ATOM 6540 O O . LEU B 1 127 ? -21.609 -32.906 9.164 1 95.44 127 LEU B O 1
ATOM 6544 N N . LEU B 1 128 ? -22.859 -33.469 7.41 1 96.06 128 LEU B N 1
ATOM 6545 C CA . LEU B 1 128 ? -23.078 -32.062 7.07 1 96.06 128 LEU B CA 1
ATOM 6546 C C . LEU B 1 128 ? -24.516 -31.828 6.605 1 96.06 128 LEU B C 1
ATOM 6548 O O . LEU B 1 128 ? -25.344 -31.328 7.371 1 96.06 128 LEU B O 1
ATOM 6552 N N . TRP B 1 129 ? -24.922 -32.344 5.461 1 97.44 129 TRP B N 1
ATOM 6553 C CA . TRP B 1 129 ? -26.219 -32.062 4.852 1 97.44 129 TRP B CA 1
ATOM 6554 C C . TRP B 1 129 ? -27.359 -32.469 5.77 1 97.44 129 TRP B C 1
ATOM 6556 O O . TRP B 1 129 ? -28.266 -31.688 6.047 1 97.44 129 TRP B O 1
ATOM 6566 N N . GLU B 1 130 ? -27.312 -33.688 6.277 1 96.56 130 GLU B N 1
ATOM 6567 C CA . GLU B 1 130 ? -28.406 -34.25 7.07 1 96.56 130 GLU B CA 1
ATOM 6568 C C . GLU B 1 130 ? -28.406 -33.688 8.484 1 96.56 130 GLU B C 1
ATOM 6570 O O . GLU B 1 130 ? -29.391 -33.812 9.211 1 96.56 130 GLU B O 1
ATOM 6575 N N . ARG B 1 131 ? -27.344 -33 8.836 1 94.31 131 ARG B N 1
ATOM 6576 C CA . ARG B 1 131 ? -27.281 -32.344 10.133 1 94.31 131 ARG B CA 1
ATOM 6577 C C . ARG B 1 131 ? -28.031 -31 10.094 1 94.31 131 ARG B C 1
ATOM 6579 O O . ARG B 1 131 ? -28.375 -30.453 11.133 1 94.31 131 ARG B O 1
ATOM 6586 N N . LEU B 1 132 ? -28.234 -30.484 8.945 1 96.56 132 LEU B N 1
ATOM 6587 C CA . LEU B 1 132 ? -28.953 -29.219 8.797 1 96.56 132 LEU B CA 1
ATOM 6588 C C . LEU B 1 132 ? -30.453 -29.406 9.008 1 96.56 132 LEU B C 1
ATOM 6590 O O . LEU B 1 132 ? -31 -30.438 8.625 1 96.56 132 LEU B O 1
ATOM 6594 N N . SER B 1 133 ? -31.094 -28.438 9.656 1 96.44 133 SER B N 1
ATOM 6595 C CA . SER B 1 133 ? -32.562 -28.453 9.742 1 96.44 133 SER B CA 1
ATOM 6596 C C . SER B 1 133 ? -33.188 -28.391 8.359 1 96.44 133 SER B C 1
ATOM 6598 O O . SER B 1 133 ? -32.531 -28 7.391 1 96.44 133 SER B O 1
ATOM 6600 N N . GLN B 1 134 ? -34.406 -28.797 8.305 1 97.38 134 GLN B N 1
ATOM 6601 C CA . GLN B 1 134 ? -35.125 -28.734 7.035 1 97.38 134 GLN B CA 1
ATOM 6602 C C . GLN B 1 134 ? -35.125 -27.312 6.496 1 97.38 134 GLN B C 1
ATOM 6604 O O . GLN B 1 134 ? -34.969 -27.094 5.297 1 97.38 134 GLN B O 1
ATOM 6609 N N . LYS B 1 135 ? -35.344 -26.406 7.391 1 97.44 135 LYS B N 1
ATOM 6610 C CA . LYS B 1 135 ? -35.375 -25 6.988 1 97.44 135 LYS B CA 1
ATOM 6611 C C . LYS B 1 135 ? -34 -24.578 6.426 1 97.44 135 LYS B C 1
ATOM 6613 O O . LYS B 1 135 ? -33.938 -23.891 5.406 1 97.44 135 LYS B O 1
ATOM 6618 N N . ALA B 1 136 ? -33 -24.922 7.109 1 97.44 136 ALA B N 1
ATOM 6619 C CA . ALA B 1 136 ? -31.641 -24.578 6.668 1 97.44 136 ALA B CA 1
ATOM 6620 C C . ALA B 1 136 ? -31.328 -25.203 5.316 1 97.44 136 ALA B C 1
ATOM 6622 O O . ALA B 1 136 ? -30.656 -24.594 4.48 1 97.44 136 ALA B O 1
ATOM 6623 N N . GLN B 1 137 ? -31.734 -26.453 5.109 1 98.19 137 GLN B N 1
ATOM 6624 C CA . GLN B 1 137 ? -31.562 -27.125 3.826 1 98.19 137 GLN B CA 1
ATOM 6625 C C . GLN B 1 137 ? -32.25 -26.359 2.705 1 98.19 137 GLN B C 1
ATOM 6627 O O . GLN B 1 137 ? -31.672 -26.125 1.646 1 98.19 137 GLN B O 1
ATOM 6632 N N . GLN B 1 138 ? -33.469 -25.953 2.953 1 98.19 138 GLN B N 1
ATOM 6633 C CA . GLN B 1 138 ? -34.219 -25.203 1.951 1 98.19 138 GLN B CA 1
ATOM 6634 C C . GLN B 1 138 ? -33.562 -23.859 1.658 1 98.19 138 GLN B C 1
ATOM 6636 O O . GLN B 1 138 ? -33.5 -23.438 0.503 1 98.19 138 GLN B O 1
ATOM 6641 N N . ASN B 1 139 ? -33.188 -23.219 2.73 1 98.38 139 ASN B N 1
ATOM 6642 C CA . ASN B 1 139 ? -32.5 -21.922 2.566 1 98.38 139 ASN B CA 1
ATOM 6643 C C . ASN B 1 139 ? -31.219 -22.062 1.749 1 98.38 139 ASN B C 1
ATOM 6645 O O . ASN B 1 139 ? -30.922 -21.203 0.916 1 98.38 139 ASN B O 1
ATOM 6649 N N . LEU B 1 140 ? -30.469 -23.094 2.049 1 98.38 140 LEU B N 1
ATOM 6650 C CA . LEU B 1 140 ? -29.219 -23.312 1.34 1 98.38 140 LEU B CA 1
ATOM 6651 C C . LEU B 1 140 ? -29.469 -23.594 -0.136 1 98.38 140 LEU B C 1
ATOM 6653 O O . LEU B 1 140 ? -28.75 -23.094 -1.003 1 98.38 140 LEU B O 1
ATOM 6657 N N . ILE B 1 141 ? -30.453 -24.438 -0.439 1 98.44 141 ILE B N 1
ATOM 6658 C CA . ILE B 1 141 ? -30.859 -24.703 -1.815 1 98.44 141 ILE B CA 1
ATOM 6659 C C . ILE B 1 141 ? -31.219 -23.406 -2.521 1 98.44 141 ILE B C 1
ATOM 6661 O O . ILE B 1 141 ? -30.766 -23.156 -3.641 1 98.44 141 ILE B O 1
ATOM 6665 N N . ALA B 1 142 ? -32 -22.609 -1.846 1 98 142 ALA B N 1
ATOM 6666 C CA . ALA B 1 142 ? -32.406 -21.328 -2.414 1 98 142 ALA B CA 1
ATOM 6667 C C . ALA B 1 142 ? -31.219 -20.422 -2.674 1 98 142 ALA B C 1
ATOM 6669 O O . ALA B 1 142 ? -31.141 -19.75 -3.709 1 98 142 ALA B O 1
ATOM 6670 N N . TRP B 1 143 ? -30.312 -20.391 -1.749 1 98.31 143 TRP B N 1
ATOM 6671 C CA . TRP B 1 143 ? -29.141 -19.516 -1.861 1 98.31 143 TRP B CA 1
ATOM 6672 C C . TRP B 1 143 ? -28.25 -19.938 -3.018 1 98.31 143 TRP B C 1
ATOM 6674 O O . TRP B 1 143 ? -27.844 -19.109 -3.84 1 98.31 143 TRP B O 1
ATOM 6684 N N . LEU B 1 144 ? -27.875 -21.219 -3.135 1 98.25 144 LEU B N 1
ATOM 6685 C CA . LEU B 1 144 ? -27.047 -21.734 -4.227 1 98.25 144 LEU B CA 1
ATOM 6686 C C . LEU B 1 144 ? -27.75 -21.547 -5.566 1 98.25 144 LEU B C 1
ATOM 6688 O O . LEU B 1 144 ? -27.109 -21.219 -6.57 1 98.25 144 LEU B O 1
ATOM 6692 N N . SER B 1 145 ? -29.078 -21.75 -5.562 1 97.44 145 SER B N 1
ATOM 6693 C CA . SER B 1 145 ? -29.844 -21.578 -6.789 1 97.44 145 SER B CA 1
ATOM 6694 C C . SER B 1 145 ? -29.859 -20.125 -7.246 1 97.44 145 SER B C 1
ATOM 6696 O O . SER B 1 145 ? -30.156 -19.844 -8.406 1 97.44 145 SER B O 1
ATOM 6698 N N . GLY B 1 146 ? -29.531 -19.266 -6.301 1 96.19 146 GLY B N 1
ATOM 6699 C CA . GLY B 1 146 ? -29.453 -17.844 -6.621 1 96.19 146 GLY B CA 1
ATOM 6700 C C . GLY B 1 146 ? -28.422 -17.531 -7.691 1 96.19 146 GLY B C 1
ATOM 6701 O O . GLY B 1 146 ? -28.453 -16.469 -8.297 1 96.19 146 GLY B O 1
ATOM 6702 N N . LEU B 1 147 ? -27.5 -18.453 -7.996 1 97.25 147 LEU B N 1
ATOM 6703 C CA . LEU B 1 147 ? -26.484 -18.281 -9.023 1 97.25 147 LEU B CA 1
ATOM 6704 C C . LEU B 1 147 ? -27.094 -18.359 -10.422 1 97.25 147 LEU B C 1
ATOM 6706 O O . LEU B 1 147 ? -26.516 -17.859 -11.391 1 97.25 147 LEU B O 1
ATOM 6710 N N . HIS B 1 148 ? -28.219 -19.031 -10.547 1 95.69 148 HIS B N 1
ATOM 6711 C CA . HIS B 1 148 ? -28.828 -19.266 -11.852 1 95.69 148 HIS B CA 1
ATOM 6712 C C . HIS B 1 148 ? -29.281 -17.953 -12.484 1 95.69 148 HIS B C 1
ATOM 6714 O O . HIS B 1 148 ? -29.922 -17.125 -11.828 1 95.69 148 HIS B O 1
ATOM 6720 N N . GLY B 1 149 ? -28.906 -17.766 -13.727 1 93 149 GLY B N 1
ATOM 6721 C CA . GLY B 1 149 ? -29.328 -16.594 -14.492 1 93 149 GLY B CA 1
ATOM 6722 C C . GLY B 1 149 ? -28.484 -15.359 -14.203 1 93 149 GLY B C 1
ATOM 6723 O O . GLY B 1 149 ? -28.734 -14.289 -14.758 1 93 149 GLY B O 1
ATOM 6724 N N . LYS B 1 150 ? -27.484 -15.477 -13.336 1 96.31 150 LYS B N 1
ATOM 6725 C CA . LYS B 1 150 ? -26.641 -14.32 -13.016 1 96.31 150 LYS B CA 1
ATOM 6726 C C . LYS B 1 150 ? -25.438 -14.25 -13.945 1 96.31 150 LYS B C 1
ATOM 6728 O O . LYS B 1 150 ? -24.859 -15.281 -14.32 1 96.31 150 LYS B O 1
ATOM 6733 N N . ASP B 1 151 ? -25.078 -13.008 -14.242 1 96.69 151 ASP B N 1
ATOM 6734 C CA . ASP B 1 151 ? -23.859 -12.781 -15.023 1 96.69 151 ASP B CA 1
ATOM 6735 C C . ASP B 1 151 ? -22.625 -12.891 -14.148 1 96.69 151 ASP B C 1
ATOM 6737 O O . ASP B 1 151 ? -22.656 -12.539 -12.969 1 96.69 151 ASP B O 1
ATOM 6741 N N . MET B 1 152 ? -21.578 -13.414 -14.672 1 96.19 152 MET B N 1
ATOM 6742 C CA . MET B 1 152 ? -20.297 -13.508 -13.992 1 96.19 152 MET B CA 1
ATOM 6743 C C . MET B 1 152 ? -19.141 -13.383 -14.977 1 96.19 152 MET B C 1
ATOM 6745 O O . MET B 1 152 ? -19.328 -13.547 -16.188 1 96.19 152 MET B O 1
ATOM 6749 N N . PRO B 1 153 ? -17.984 -13.016 -14.523 1 95.25 153 PRO B N 1
ATOM 6750 C CA . PRO B 1 153 ? -16.812 -12.984 -15.422 1 95.25 153 PRO B CA 1
ATOM 6751 C C . PRO B 1 153 ? -16.625 -14.305 -16.172 1 95.25 153 PRO B C 1
ATOM 6753 O O . PRO B 1 153 ? -16.781 -15.375 -15.594 1 95.25 153 PRO B O 1
ATOM 6756 N N . GLN B 1 154 ? -16.328 -14.148 -17.453 1 95.81 154 GLN B N 1
ATOM 6757 C CA . GLN B 1 154 ? -16.109 -15.32 -18.297 1 95.81 154 GLN B CA 1
ATOM 6758 C C . GLN B 1 154 ? -14.68 -15.844 -18.141 1 95.81 154 GLN B C 1
ATOM 6760 O O . GLN B 1 154 ? -13.883 -15.781 -19.078 1 95.81 154 GLN B O 1
ATOM 6765 N N . ALA B 1 155 ? -14.406 -16.359 -16.984 1 96.69 155 ALA B N 1
ATOM 6766 C CA . ALA B 1 155 ? -13.109 -16.859 -16.531 1 96.69 155 ALA B CA 1
ATOM 6767 C C . ALA B 1 155 ? -13.273 -17.969 -15.5 1 96.69 155 ALA B C 1
ATOM 6769 O O . ALA B 1 155 ? -14.172 -18.812 -15.625 1 96.69 155 ALA B O 1
ATOM 6770 N N . ASN B 1 156 ? -12.445 -18 -14.477 1 97.38 156 ASN B N 1
ATOM 6771 C CA . ASN B 1 156 ? -12.5 -19.062 -13.469 1 97.38 156 ASN B CA 1
ATOM 6772 C C . ASN B 1 156 ? -13.812 -19.031 -12.695 1 97.38 156 ASN B C 1
ATOM 6774 O O . ASN B 1 156 ? -14.219 -20.047 -12.125 1 97.38 156 ASN B O 1
ATOM 6778 N N . TRP B 1 157 ? -14.562 -17.953 -12.727 1 98.12 157 TRP B N 1
ATOM 6779 C CA . TRP B 1 157 ? -15.789 -17.781 -11.953 1 98.12 157 TRP B CA 1
ATOM 6780 C C . TRP B 1 157 ? -16.828 -18.812 -12.375 1 98.12 157 TRP B C 1
ATOM 6782 O O . TRP B 1 157 ? -17.703 -19.203 -11.586 1 98.12 157 TRP B O 1
ATOM 6792 N N . LEU B 1 158 ? -16.719 -19.25 -13.594 1 98.25 158 LEU B N 1
ATOM 6793 C CA . LEU B 1 158 ? -17.703 -20.203 -14.109 1 98.25 158 LEU B CA 1
ATOM 6794 C C . LEU B 1 158 ? -17.656 -21.5 -13.312 1 98.25 158 LEU B C 1
ATOM 6796 O O . LEU B 1 158 ? -18.672 -22.188 -13.18 1 98.25 158 LEU B O 1
ATOM 6800 N N . TRP B 1 159 ? -16.516 -21.844 -12.758 1 98.5 159 TRP B N 1
ATOM 6801 C CA . TRP B 1 159 ? -16.391 -23.062 -11.953 1 98.5 159 TRP B CA 1
ATOM 6802 C C . TRP B 1 159 ? -17.219 -22.953 -10.672 1 98.5 159 TRP B C 1
ATOM 6804 O O . TRP B 1 159 ? -17.703 -23.953 -10.148 1 98.5 159 TRP B O 1
ATOM 6814 N N . PHE B 1 160 ? -17.438 -21.719 -10.172 1 98.44 160 PHE B N 1
ATOM 6815 C CA . PHE B 1 160 ? -18.219 -21.531 -8.961 1 98.44 160 PHE B CA 1
ATOM 6816 C C . PHE B 1 160 ? -19.656 -22 -9.164 1 98.44 160 PHE B C 1
ATOM 6818 O O . PHE B 1 160 ? -20.234 -22.688 -8.312 1 98.44 160 PHE B O 1
ATOM 6825 N N . ARG B 1 161 ? -20.188 -21.625 -10.297 1 98.06 161 ARG B N 1
ATOM 6826 C CA . ARG B 1 161 ? -21.547 -22.047 -10.602 1 98.06 161 ARG B CA 1
ATOM 6827 C C . ARG B 1 161 ? -21.609 -23.516 -10.969 1 98.06 161 ARG B C 1
ATOM 6829 O O . ARG B 1 161 ? -22.578 -24.219 -10.656 1 98.06 161 ARG B O 1
ATOM 6836 N N . VAL B 1 162 ? -20.578 -24.031 -11.617 1 98.31 162 VAL B N 1
ATOM 6837 C CA . VAL B 1 162 ? -20.516 -25.453 -11.93 1 98.31 162 VAL B CA 1
ATOM 6838 C C . VAL B 1 162 ? -20.594 -26.266 -10.641 1 98.31 162 VAL B C 1
ATOM 6840 O O . VAL B 1 162 ? -21.406 -27.203 -10.539 1 98.31 162 VAL B O 1
ATOM 6843 N N . PHE B 1 163 ? -19.875 -25.938 -9.656 1 98.62 163 PHE B N 1
ATOM 6844 C CA . PHE B 1 163 ? -19.844 -26.719 -8.43 1 98.62 163 PHE B CA 1
ATOM 6845 C C . PHE B 1 163 ? -21.125 -26.516 -7.625 1 98.62 163 PHE B C 1
ATOM 6847 O O . PHE B 1 163 ? -21.609 -27.438 -6.969 1 98.62 163 PHE B O 1
ATOM 6854 N N . ALA B 1 164 ? -21.641 -25.297 -7.664 1 98.5 164 ALA B N 1
ATOM 6855 C CA . ALA B 1 164 ? -22.938 -25.094 -7.031 1 98.5 164 ALA B CA 1
ATOM 6856 C C . ALA B 1 164 ? -24 -26.016 -7.637 1 98.5 164 ALA B C 1
ATOM 6858 O O . ALA B 1 164 ? -24.766 -26.641 -6.91 1 98.5 164 ALA B O 1
ATOM 6859 N N . ASN B 1 165 ? -24.016 -26.141 -8.938 1 98.25 165 ASN B N 1
ATOM 6860 C CA . ASN B 1 165 ? -24.984 -26.984 -9.625 1 98.25 165 ASN B CA 1
ATOM 6861 C C . ASN B 1 165 ? -24.734 -28.469 -9.336 1 98.25 165 ASN B C 1
ATOM 6863 O O . ASN B 1 165 ? -25.688 -29.25 -9.203 1 98.25 165 ASN B O 1
ATOM 6867 N N . LEU B 1 166 ? -23.5 -28.828 -9.25 1 98.19 166 LEU B N 1
ATOM 6868 C CA . LEU B 1 166 ? -23.188 -30.219 -8.914 1 98.19 166 LEU B CA 1
ATOM 6869 C C . LEU B 1 166 ? -23.688 -30.562 -7.516 1 98.19 166 LEU B C 1
ATOM 6871 O O . LEU B 1 166 ? -24.234 -31.641 -7.301 1 98.19 166 LEU B O 1
ATOM 6875 N N . ALA B 1 167 ? -23.469 -29.641 -6.566 1 98.62 167 ALA B N 1
ATOM 6876 C CA . ALA B 1 167 ? -23.953 -29.859 -5.207 1 98.62 167 ALA B CA 1
ATOM 6877 C C . ALA B 1 167 ? -25.469 -29.953 -5.172 1 98.62 167 ALA B C 1
ATOM 6879 O O . ALA B 1 167 ? -26.031 -30.812 -4.488 1 98.62 167 ALA B O 1
ATOM 6880 N N . LEU B 1 168 ? -26.141 -29.062 -5.898 1 98.5 168 LEU B N 1
ATOM 6881 C CA . LEU B 1 168 ? -27.609 -29.062 -5.969 1 98.5 168 LEU B CA 1
ATOM 6882 C C . LEU B 1 168 ? -28.109 -30.375 -6.555 1 98.5 168 LEU B C 1
ATOM 6884 O O . LEU B 1 168 ? -29.078 -30.953 -6.051 1 98.5 168 LEU B O 1
ATOM 6888 N N . LEU B 1 169 ? -27.453 -30.828 -7.551 1 97.5 169 LEU B N 1
ATOM 6889 C CA . LEU B 1 169 ? -27.875 -32.031 -8.258 1 97.5 169 LEU B CA 1
ATOM 6890 C C . LEU B 1 169 ? -27.609 -33.281 -7.41 1 97.5 169 LEU B C 1
ATOM 6892 O O . LEU B 1 169 ? -28.5 -34.094 -7.199 1 97.5 169 LEU B O 1
ATOM 6896 N N . LYS B 1 170 ? -26.391 -33.406 -6.887 1 96.81 170 LYS B N 1
ATOM 6897 C CA . LYS B 1 170 ? -25.922 -34.688 -6.336 1 96.81 170 LYS B CA 1
ATOM 6898 C C . LYS B 1 170 ? -26.234 -34.781 -4.848 1 96.81 170 LYS B C 1
ATOM 6900 O O . LYS B 1 170 ? -26.359 -35.875 -4.309 1 96.81 170 LYS B O 1
ATOM 6905 N N . VAL B 1 171 ? -26.281 -33.656 -4.164 1 97.88 171 VAL B N 1
ATOM 6906 C CA . VAL B 1 171 ? -26.438 -33.688 -2.715 1 97.88 171 VAL B CA 1
ATOM 6907 C C . VAL B 1 171 ? -27.859 -33.219 -2.35 1 97.88 171 VAL B C 1
ATOM 6909 O O . VAL B 1 171 ? -28.547 -33.875 -1.573 1 97.88 171 VAL B O 1
ATOM 6912 N N . CYS B 1 172 ? -28.312 -32.188 -2.967 1 97.62 172 CYS B N 1
ATOM 6913 C CA . CYS B 1 172 ? -29.594 -31.578 -2.574 1 97.62 172 CYS B CA 1
ATOM 6914 C C . CYS B 1 172 ? -30.75 -32.188 -3.361 1 97.62 172 CYS B C 1
ATOM 6916 O O . CYS B 1 172 ? -31.906 -31.906 -3.062 1 97.62 172 CYS B O 1
ATOM 6918 N N . GLN B 1 173 ? -30.484 -32.906 -4.41 1 95.81 173 GLN B N 1
ATOM 6919 C CA . GLN B 1 173 ? -31.469 -33.625 -5.23 1 95.81 173 GLN B CA 1
ATOM 6920 C C . GLN B 1 173 ? -32.375 -32.625 -5.977 1 95.81 173 GLN B C 1
ATOM 6922 O O . GLN B 1 173 ? -33.594 -32.812 -6.012 1 95.81 173 GLN B O 1
ATOM 6927 N N . VAL B 1 174 ? -31.719 -31.625 -6.363 1 97.19 174 VAL B N 1
ATOM 6928 C CA . VAL B 1 174 ? -32.375 -30.656 -7.242 1 97.19 174 VAL B CA 1
ATOM 6929 C C . VAL B 1 174 ? -31.953 -30.906 -8.688 1 97.19 174 VAL B C 1
ATOM 6931 O O . VAL B 1 174 ? -30.781 -30.75 -9.031 1 97.19 174 VAL B O 1
ATOM 6934 N N . ASP B 1 175 ? -32.875 -31.281 -9.531 1 96.44 175 ASP B N 1
ATOM 6935 C CA . ASP B 1 175 ? -32.594 -31.578 -10.938 1 96.44 175 ASP B CA 1
ATOM 6936 C C . ASP B 1 175 ? -33.594 -30.891 -11.852 1 96.44 175 ASP B C 1
ATOM 6938 O O . ASP B 1 175 ? -34.688 -31.422 -12.125 1 96.44 175 ASP B O 1
ATOM 6942 N N . THR B 1 176 ? -33.25 -29.766 -12.312 1 95.56 176 THR B N 1
ATOM 6943 C CA . THR B 1 176 ? -34.094 -29 -13.211 1 95.56 176 THR B CA 1
ATOM 6944 C C . THR B 1 176 ? -33.438 -28.797 -14.562 1 95.56 176 THR B C 1
ATOM 6946 O O . THR B 1 176 ? -32.219 -28.844 -14.664 1 95.56 176 THR B O 1
ATOM 6949 N N . PRO B 1 177 ? -34.219 -28.594 -15.617 1 94.69 177 PRO B N 1
ATOM 6950 C CA . PRO B 1 177 ? -33.656 -28.312 -16.922 1 94.69 177 PRO B CA 1
ATOM 6951 C C . PRO B 1 177 ? -32.75 -27.078 -16.906 1 94.69 177 PRO B C 1
ATOM 6953 O O . PRO B 1 177 ? -31.703 -27.062 -17.562 1 94.69 177 PRO B O 1
ATOM 6956 N N . ALA B 1 178 ? -33.125 -26.172 -16.203 1 92.81 178 ALA B N 1
ATOM 6957 C CA . ALA B 1 178 ? -32.344 -24.953 -16.109 1 92.81 178 ALA B CA 1
ATOM 6958 C C . ALA B 1 178 ? -30.969 -25.219 -15.5 1 92.81 178 ALA B C 1
ATOM 6960 O O . ALA B 1 178 ? -29.953 -24.688 -15.969 1 92.81 178 ALA B O 1
ATOM 6961 N N . LEU B 1 179 ? -30.953 -25.938 -14.477 1 96.12 179 LEU B N 1
ATOM 6962 C CA . LEU B 1 179 ? -29.703 -26.312 -13.836 1 96.12 179 LEU B CA 1
ATOM 6963 C C . LEU B 1 179 ? -28.797 -27.047 -14.805 1 96.12 179 LEU B C 1
ATOM 6965 O O . LEU B 1 179 ? -27.609 -26.719 -14.93 1 96.12 179 LEU B O 1
ATOM 6969 N N . ARG B 1 180 ? -29.312 -28.016 -15.492 1 95 180 ARG B N 1
ATOM 6970 C CA . ARG B 1 180 ? -28.531 -28.812 -16.438 1 95 180 ARG B CA 1
ATOM 6971 C C . ARG B 1 180 ? -28.031 -27.938 -17.594 1 95 180 ARG B C 1
ATOM 6973 O O . ARG B 1 180 ? -26.922 -28.141 -18.078 1 95 180 ARG B O 1
ATOM 6980 N N . HIS B 1 181 ? -28.859 -27.078 -18 1 95 181 HIS B N 1
ATOM 6981 C CA . HIS B 1 181 ? -28.484 -26.172 -19.078 1 95 181 HIS B CA 1
ATOM 6982 C C . HIS B 1 181 ? -27.297 -25.297 -18.672 1 95 181 HIS B C 1
ATOM 6984 O O . HIS B 1 181 ? -26.328 -25.172 -19.422 1 95 181 HIS B O 1
ATOM 6990 N N . HIS B 1 182 ? -27.359 -24.672 -17.5 1 95.12 182 HIS B N 1
ATOM 6991 C CA . HIS B 1 182 ? -26.281 -23.828 -17 1 95.12 182 HIS B CA 1
ATOM 6992 C C . HIS B 1 182 ? -25 -24.625 -16.828 1 95.12 182 HIS B C 1
ATOM 6994 O O . HIS B 1 182 ? -23.906 -24.125 -17.141 1 95.12 182 HIS B O 1
ATOM 7000 N N . LEU B 1 183 ? -25.156 -25.766 -16.281 1 96.75 183 LEU B N 1
ATOM 7001 C CA . LEU B 1 183 ? -24 -26.641 -16.078 1 96.75 183 LEU B CA 1
ATOM 7002 C C . LEU B 1 183 ? -23.312 -26.922 -17.406 1 96.75 183 LEU B C 1
ATOM 7004 O O . LEU B 1 183 ? -22.078 -26.797 -17.516 1 96.75 183 LEU B O 1
ATOM 7008 N N . LYS B 1 184 ? -24.078 -27.266 -18.422 1 96.38 184 LYS B N 1
ATOM 7009 C CA . LYS B 1 184 ? -23.531 -27.578 -19.75 1 96.38 184 LYS B CA 1
ATOM 7010 C C . LYS B 1 184 ? -22.891 -26.359 -20.391 1 96.38 184 LYS B C 1
ATOM 7012 O O . LYS B 1 184 ? -21.766 -26.438 -20.906 1 96.38 184 LYS B O 1
ATOM 7017 N N . GLU B 1 185 ? -23.547 -25.266 -20.328 1 97.5 185 GLU B N 1
ATOM 7018 C CA . GLU B 1 185 ? -23.047 -24.031 -20.953 1 97.5 185 GLU B CA 1
ATOM 7019 C C . GLU B 1 185 ? -21.734 -23.578 -20.312 1 97.5 185 GLU B C 1
ATOM 7021 O O . GLU B 1 185 ? -20.812 -23.188 -21.031 1 97.5 185 GLU B O 1
ATOM 7026 N N . ASP B 1 186 ? -21.719 -23.594 -19 1 98.12 186 ASP B N 1
ATOM 7027 C CA . ASP B 1 186 ? -20.516 -23.156 -18.297 1 98.12 186 ASP B CA 1
ATOM 7028 C C . ASP B 1 186 ? -19.344 -24.078 -18.625 1 98.12 186 ASP B C 1
ATOM 7030 O O . ASP B 1 186 ? -18.219 -23.594 -18.844 1 98.12 186 ASP B O 1
ATOM 7034 N N . LEU B 1 187 ? -19.562 -25.359 -18.609 1 98.25 187 LEU B N 1
ATOM 7035 C CA . LEU B 1 187 ? -18.5 -26.312 -18.906 1 98.25 187 LEU B CA 1
ATOM 7036 C C . LEU B 1 187 ? -18 -26.141 -20.344 1 98.25 187 LEU B C 1
ATOM 7038 O O . LEU B 1 187 ? -16.797 -26.219 -20.594 1 98.25 187 LEU B O 1
ATOM 7042 N N . GLU B 1 188 ? -18.922 -25.906 -21.266 1 98.06 188 GLU B N 1
ATOM 7043 C CA . GLU B 1 188 ? -18.531 -25.688 -22.656 1 98.06 188 GLU B CA 1
ATOM 7044 C C . GLU B 1 188 ? -17.672 -24.422 -22.781 1 98.06 188 GLU B C 1
ATOM 7046 O O . GLU B 1 188 ? -16.688 -24.406 -23.5 1 98.06 188 GLU B O 1
ATOM 7051 N N . ARG B 1 189 ? -18.078 -23.375 -22.078 1 98 189 ARG B N 1
ATOM 7052 C CA . ARG B 1 189 ? -17.312 -22.141 -22.109 1 98 189 ARG B CA 1
ATOM 7053 C C . ARG B 1 189 ? -15.93 -22.328 -21.5 1 98 189 ARG B C 1
ATOM 7055 O O . ARG B 1 189 ? -14.93 -21.828 -22.016 1 98 189 ARG B O 1
ATOM 7062 N N . LEU B 1 190 ? -15.859 -22.969 -20.391 1 98.25 190 LEU B N 1
ATOM 7063 C CA . LEU B 1 190 ? -14.609 -23.25 -19.703 1 98.25 190 LEU B CA 1
ATOM 7064 C C . LEU B 1 190 ? -13.648 -24.016 -20.609 1 98.25 190 LEU B C 1
ATOM 7066 O O . LEU B 1 190 ? -12.445 -23.75 -20.625 1 98.25 190 LEU B O 1
ATOM 7070 N N . ASP B 1 191 ? -14.18 -24.906 -21.391 1 98.19 191 ASP B N 1
ATOM 7071 C CA . ASP B 1 191 ? -13.367 -25.719 -22.281 1 98.19 191 ASP B CA 1
ATOM 7072 C C . ASP B 1 191 ? -12.711 -24.844 -23.359 1 98.19 191 ASP B C 1
ATOM 7074 O O . ASP B 1 191 ? -11.656 -25.203 -23.891 1 98.19 191 ASP B O 1
ATOM 7078 N N . GLU B 1 192 ? -13.328 -23.719 -23.641 1 97.69 192 GLU B N 1
ATOM 7079 C CA . GLU B 1 192 ? -12.812 -22.828 -24.656 1 97.69 192 GLU B CA 1
ATOM 7080 C C . GLU B 1 192 ? -11.531 -22.125 -24.188 1 97.69 192 GLU B C 1
ATOM 7082 O O . GLU B 1 192 ? -10.789 -21.562 -25 1 97.69 192 GLU B O 1
ATOM 7087 N N . PHE B 1 193 ? -11.219 -22.172 -22.953 1 97.88 193 PHE B N 1
ATOM 7088 C CA . PHE B 1 193 ? -10.07 -21.469 -22.406 1 97.88 193 PHE B CA 1
ATOM 7089 C C . PHE B 1 193 ? -8.789 -22.266 -22.609 1 97.88 193 PHE B C 1
ATOM 7091 O O . PHE B 1 193 ? -7.688 -21.75 -22.391 1 97.88 193 PHE B O 1
ATOM 7098 N N . TYR B 1 194 ? -8.898 -23.547 -22.984 1 98.19 194 TYR B N 1
ATOM 7099 C CA . TYR B 1 194 ? -7.742 -24.422 -23.156 1 98.19 194 TYR B CA 1
ATOM 7100 C C . TYR B 1 194 ? -6.781 -23.844 -24.188 1 98.19 194 TYR B C 1
ATOM 7102 O O . TYR B 1 194 ? -7.207 -23.359 -25.25 1 98.19 194 TYR B O 1
ATOM 7110 N N . ILE B 1 195 ? -5.508 -23.828 -23.875 1 97.62 195 ILE B N 1
ATOM 7111 C CA . ILE B 1 195 ? -4.473 -23.344 -24.781 1 97.62 195 ILE B CA 1
ATOM 7112 C C . ILE B 1 195 ? -3.754 -24.531 -25.438 1 97.62 195 ILE B C 1
ATOM 7114 O O . ILE B 1 195 ? -3.992 -24.844 -26.594 1 97.62 195 ILE B O 1
ATOM 7118 N N . THR B 1 196 ? -2.902 -25.172 -24.641 1 97.5 196 THR B N 1
ATOM 7119 C CA . THR B 1 196 ? -2.154 -26.359 -25.062 1 97.5 196 THR B CA 1
ATOM 7120 C C . THR B 1 196 ? -1.441 -27 -23.875 1 97.5 196 THR B C 1
ATOM 7122 O O . THR B 1 196 ? -1.327 -26.391 -22.812 1 97.5 196 THR B O 1
ATOM 7125 N N . ASP B 1 197 ? -1.144 -28.266 -23.953 1 97.38 197 ASP B N 1
ATOM 7126 C CA . ASP B 1 197 ? -0.333 -29 -22.984 1 97.38 197 ASP B CA 1
ATOM 7127 C C . ASP B 1 197 ? -0.968 -28.969 -21.594 1 97.38 197 ASP B C 1
ATOM 7129 O O . ASP B 1 197 ? -0.264 -28.906 -20.594 1 97.38 197 ASP B O 1
ATOM 7133 N N . GLY B 1 198 ? -2.242 -28.875 -21.609 1 97.75 198 GLY B N 1
ATOM 7134 C CA . GLY B 1 198 ? -2.984 -28.922 -20.359 1 97.75 198 GLY B CA 1
ATOM 7135 C C . GLY B 1 198 ? -3.271 -27.562 -19.781 1 97.75 198 GLY B C 1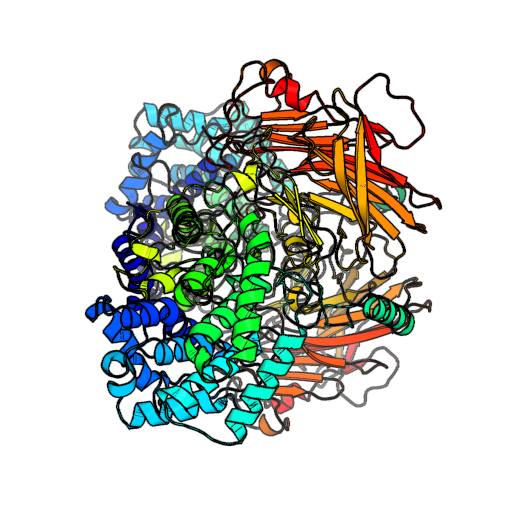
ATOM 7136 O O . GLY B 1 198 ? -4.125 -27.422 -18.906 1 97.75 198 GLY B O 1
ATOM 7137 N N . TRP B 1 199 ? -2.582 -26.531 -20.359 1 98.31 199 TRP B N 1
ATOM 7138 C CA . TRP B 1 199 ? -2.736 -25.188 -19.828 1 98.31 199 TRP B CA 1
ATOM 7139 C C . TRP B 1 199 ? -3.998 -24.531 -20.375 1 98.31 199 TRP B C 1
ATOM 7141 O O . TRP B 1 199 ? -4.328 -24.688 -21.547 1 98.31 199 TRP B O 1
ATOM 7151 N N . SER B 1 200 ? -4.707 -23.859 -19.5 1 97.88 200 SER B N 1
ATOM 7152 C CA . SER B 1 200 ? -5.816 -22.984 -19.859 1 97.88 200 SER B CA 1
ATOM 7153 C C . SER B 1 200 ? -5.582 -21.562 -19.375 1 97.88 200 SER B C 1
ATOM 7155 O O . SER B 1 200 ? -4.922 -21.359 -18.344 1 97.88 200 SER B O 1
ATOM 7157 N N . GLY B 1 201 ? -6.062 -20.641 -20.141 1 96.5 201 GLY B N 1
ATOM 7158 C CA . GLY B 1 201 ? -6.078 -19.266 -19.656 1 96.5 201 GLY B CA 1
ATOM 7159 C C . GLY B 1 201 ? -7.191 -19 -18.672 1 96.5 201 GLY B C 1
ATOM 7160 O O . GLY B 1 201 ? -8.141 -19.781 -18.562 1 96.5 201 GLY B O 1
ATOM 7161 N N . ASP B 1 202 ? -7.035 -17.984 -17.828 1 95.81 202 ASP B N 1
ATOM 7162 C CA . ASP B 1 202 ? -8.148 -17.469 -17.047 1 95.81 202 ASP B CA 1
ATOM 7163 C C . ASP B 1 202 ? -9.055 -16.578 -17.891 1 95.81 202 ASP B C 1
ATOM 7165 O O . ASP B 1 202 ? -9.125 -15.359 -17.672 1 95.81 202 ASP B O 1
ATOM 7169 N N . GLY B 1 203 ? -9.773 -17.141 -18.703 1 95.75 203 GLY B N 1
ATOM 7170 C CA . GLY B 1 203 ? -10.523 -16.531 -19.781 1 95.75 203 GLY B CA 1
ATOM 7171 C C . GLY B 1 203 ? -9.93 -16.797 -21.156 1 95.75 203 GLY B C 1
ATOM 7172 O O . GLY B 1 203 ? -8.945 -17.531 -21.281 1 95.75 203 GLY B O 1
ATOM 7173 N N . LEU B 1 204 ? -10.531 -16.281 -22.203 1 95.44 204 LEU B N 1
ATOM 7174 C CA . LEU B 1 204 ? -10.055 -16.5 -23.562 1 95.44 204 LEU B CA 1
ATOM 7175 C C . LEU B 1 204 ? -8.695 -15.852 -23.766 1 95.44 204 LEU B C 1
ATOM 7177 O O . LEU B 1 204 ? -8.469 -14.711 -23.359 1 95.44 204 LEU B O 1
ATOM 7181 N N . TRP B 1 205 ? -7.785 -16.656 -24.344 1 96.19 205 TRP B N 1
ATOM 7182 C CA . TRP B 1 205 ? -6.449 -16.156 -24.656 1 96.19 205 TRP B CA 1
ATOM 7183 C C . TRP B 1 205 ? -6.504 -15.078 -25.734 1 96.19 205 TRP B C 1
ATOM 7185 O O . TRP B 1 205 ? -7.121 -15.258 -26.781 1 96.19 205 TRP B O 1
ATOM 7195 N N . ARG B 1 206 ? -5.922 -13.953 -25.5 1 96.31 206 ARG B N 1
ATOM 7196 C CA . ARG B 1 206 ? -5.953 -12.828 -26.438 1 96.31 206 ARG B CA 1
ATOM 7197 C C . ARG B 1 206 ? -5.086 -13.109 -27.656 1 96.31 206 ARG B C 1
ATOM 7199 O O . ARG B 1 206 ? -3.928 -13.516 -27.531 1 96.31 206 ARG B O 1
ATOM 7206 N N . SER B 1 207 ? -5.59 -12.836 -28.859 1 95.5 207 SER B N 1
ATOM 7207 C CA . SER B 1 207 ? -4.871 -13.07 -30.094 1 95.5 207 SER B CA 1
ATOM 7208 C C . SER B 1 207 ? -4.125 -11.82 -30.562 1 95.5 207 SER B C 1
ATOM 7210 O O . SER B 1 207 ? -4.391 -10.719 -30.062 1 95.5 207 SER B O 1
ATOM 7212 N N . ALA B 1 208 ? -3.219 -11.992 -31.438 1 94.94 208 ALA B N 1
ATOM 7213 C CA . ALA B 1 208 ? -2.486 -10.883 -32.031 1 94.94 208 ALA B CA 1
ATOM 7214 C C . ALA B 1 208 ? -3.428 -9.953 -32.812 1 94.94 208 ALA B C 1
ATOM 7216 O O . ALA B 1 208 ? -3.213 -8.742 -32.844 1 94.94 208 ALA B O 1
ATOM 7217 N N . GLU B 1 209 ? -4.465 -10.492 -33.375 1 96.62 209 GLU B N 1
ATOM 7218 C CA . GLU B 1 209 ? -5.441 -9.695 -34.125 1 96.62 209 GLU B CA 1
ATOM 7219 C C . GLU B 1 209 ? -6.125 -8.68 -33.188 1 96.62 209 GLU B C 1
ATOM 7221 O O . GLU B 1 209 ? -6.379 -7.543 -33.594 1 96.62 209 GLU B O 1
ATOM 7226 N N . LEU B 1 210 ? -6.422 -9.125 -32.031 1 96.44 210 LEU B N 1
ATOM 7227 C CA . LEU B 1 210 ? -7.047 -8.219 -31.062 1 96.44 210 LEU B CA 1
ATOM 7228 C C . LEU B 1 210 ? -6.082 -7.117 -30.656 1 96.44 210 LEU B C 1
ATOM 7230 O O . LEU B 1 210 ? -6.5 -5.988 -30.375 1 96.44 210 LEU B O 1
ATOM 7234 N N . ASP B 1 211 ? -4.805 -7.395 -30.625 1 95.25 211 ASP B N 1
ATOM 7235 C CA . ASP B 1 211 ? -3.799 -6.371 -30.359 1 95.25 211 ASP B CA 1
ATOM 7236 C C . ASP B 1 211 ? -3.814 -5.289 -31.438 1 95.25 211 ASP B C 1
ATOM 7238 O O . ASP B 1 211 ? -3.75 -4.098 -31.125 1 95.25 211 ASP B O 1
ATOM 7242 N N . LEU B 1 212 ? -3.852 -5.742 -32.625 1 95.62 212 LEU B N 1
ATOM 7243 C CA . LEU B 1 212 ? -3.883 -4.812 -33.75 1 95.62 212 LEU B CA 1
ATOM 7244 C C . LEU B 1 212 ? -5.164 -3.984 -33.75 1 95.62 212 LEU B C 1
ATOM 7246 O O . LEU B 1 212 ? -5.133 -2.785 -34.031 1 95.62 212 LEU B O 1
ATOM 7250 N N . GLN B 1 213 ? -6.199 -4.676 -33.406 1 96.38 213 GLN B N 1
ATOM 7251 C CA . GLN B 1 213 ? -7.48 -3.979 -33.344 1 96.38 213 GLN B CA 1
ATOM 7252 C C . GLN B 1 213 ? -7.461 -2.9 -32.281 1 96.38 213 GLN B C 1
ATOM 7254 O O . GLN B 1 213 ? -7.984 -1.804 -32.469 1 96.38 213 GLN B O 1
ATOM 7259 N N . GLU B 1 214 ? -6.949 -3.24 -31.141 1 96.12 214 GLU B N 1
ATOM 7260 C CA . GLU B 1 214 ? -6.852 -2.258 -30.062 1 96.12 214 GLU B CA 1
ATOM 7261 C C . GLU B 1 214 ? -6.035 -1.044 -30.5 1 96.12 214 GLU B C 1
ATOM 7263 O O . GLU B 1 214 ? -6.391 0.094 -30.188 1 96.12 214 GLU B O 1
ATOM 7268 N N . TYR B 1 215 ? -4.949 -1.271 -31.188 1 96 215 TYR B N 1
ATOM 7269 C CA . TYR B 1 215 ? -4.105 -0.173 -31.656 1 96 215 TYR B CA 1
ATOM 7270 C C . TYR B 1 215 ? -4.844 0.701 -32.656 1 96 215 TYR B C 1
ATOM 7272 O O . TYR B 1 215 ? -4.707 1.926 -32.656 1 96 215 TYR B O 1
ATOM 7280 N N . GLU B 1 216 ? -5.609 0.078 -33.531 1 96.56 216 GLU B N 1
ATOM 7281 C CA . GLU B 1 216 ? -6.414 0.839 -34.5 1 96.56 216 GLU B CA 1
ATOM 7282 C C . GLU B 1 216 ? -7.445 1.706 -33.781 1 96.56 216 GLU B C 1
ATOM 7284 O O . GLU B 1 216 ? -7.68 2.852 -34.156 1 96.56 216 GLU B O 1
ATOM 7289 N N . THR B 1 217 ? -8 1.119 -32.812 1 96.25 217 THR B N 1
ATOM 7290 C CA . THR B 1 217 ? -8.953 1.887 -32 1 96.25 217 THR B CA 1
ATOM 7291 C C . THR B 1 217 ? -8.266 3.084 -31.359 1 96.25 217 THR B C 1
ATOM 7293 O O . THR B 1 217 ? -8.828 4.18 -31.312 1 96.25 217 THR B O 1
ATOM 7296 N N . TYR B 1 218 ? -7.082 2.875 -30.859 1 95 218 TYR B N 1
ATOM 7297 C CA . TYR B 1 218 ? -6.309 3.957 -30.266 1 95 218 TYR B CA 1
ATOM 7298 C C . TYR B 1 218 ? -6.039 5.062 -31.281 1 95 218 TYR B C 1
ATOM 7300 O O . TYR B 1 218 ? -6.199 6.246 -30.969 1 95 218 TYR B O 1
ATOM 7308 N N . LYS B 1 219 ? -5.664 4.727 -32.438 1 93.12 219 LYS B N 1
ATOM 7309 C CA . LYS B 1 219 ? -5.383 5.711 -33.5 1 93.12 219 LYS B CA 1
ATOM 7310 C C . LYS B 1 219 ? -6.621 6.543 -33.812 1 93.12 219 LYS B C 1
ATOM 7312 O O . LYS B 1 219 ? -6.516 7.742 -34.094 1 93.12 219 LYS B O 1
ATOM 7317 N N . GLU B 1 220 ? -7.699 5.84 -33.719 1 92.94 220 GLU B N 1
ATOM 7318 C CA . GLU B 1 220 ? -8.945 6.496 -34.094 1 92.94 220 GLU B CA 1
ATOM 7319 C C . GLU B 1 220 ? -9.484 7.352 -32.938 1 92.94 220 GLU B C 1
ATOM 7321 O O . GLU B 1 220 ? -9.938 8.477 -33.156 1 92.94 220 GLU B O 1
ATOM 7326 N N . THR B 1 221 ? -9.391 6.902 -31.734 1 91.62 221 THR B N 1
ATOM 7327 C CA . THR B 1 221 ? -10.148 7.516 -30.641 1 91.62 221 THR B CA 1
ATOM 7328 C C . THR B 1 221 ? -9.211 8.164 -29.625 1 91.62 221 THR B C 1
ATOM 7330 O O . THR B 1 221 ? -9.641 8.969 -28.797 1 91.62 221 THR B O 1
ATOM 7333 N N . GLY B 1 222 ? -7.965 7.781 -29.641 1 92.12 222 GLY B N 1
ATOM 7334 C CA . GLY B 1 222 ? -7.008 8.219 -28.641 1 92.12 222 GLY B CA 1
ATOM 7335 C C . GLY B 1 222 ? -7.082 7.41 -27.359 1 92.12 222 GLY B C 1
ATOM 7336 O O . GLY B 1 222 ? -6.258 7.59 -26.453 1 92.12 222 GLY B O 1
ATOM 7337 N N . LYS B 1 223 ? -8.047 6.469 -27.266 1 93.69 223 LYS B N 1
ATOM 7338 C CA . LYS B 1 223 ? -8.242 5.699 -26.047 1 93.69 223 LYS B CA 1
ATOM 7339 C C . LYS B 1 223 ? -7.438 4.402 -26.078 1 93.69 223 LYS B C 1
ATOM 7341 O O . LYS B 1 223 ? -7.43 3.695 -27.078 1 93.69 223 LYS B O 1
ATOM 7346 N N . ALA B 1 224 ? -6.719 4.18 -24.938 1 94.38 224 ALA B N 1
ATOM 7347 C CA . ALA B 1 224 ? -5.945 2.945 -24.812 1 94.38 224 ALA B CA 1
ATOM 7348 C C . ALA B 1 224 ? -6.699 1.91 -23.984 1 94.38 224 ALA B C 1
ATOM 7350 O O . ALA B 1 224 ? -7.746 2.213 -23.406 1 94.38 224 ALA B O 1
ATOM 7351 N N . ASN B 1 225 ? -6.25 0.628 -24.047 1 92.69 225 ASN B N 1
ATOM 7352 C CA . ASN B 1 225 ? -6.715 -0.471 -23.203 1 92.69 225 ASN B CA 1
ATOM 7353 C C . ASN B 1 225 ? -8.203 -0.738 -23.406 1 92.69 225 ASN B C 1
ATOM 7355 O O . ASN B 1 225 ? -8.953 -0.824 -22.422 1 92.69 225 ASN B O 1
ATOM 7359 N N . THR B 1 226 ? -8.602 -0.807 -24.641 1 94.62 226 THR B N 1
ATOM 7360 C CA . THR B 1 226 ? -10.023 -0.956 -24.953 1 94.62 226 THR B CA 1
ATOM 7361 C C . THR B 1 226 ? -10.391 -2.43 -25.078 1 94.62 226 THR B C 1
ATOM 7363 O O . THR B 1 226 ? -11.578 -2.777 -25.109 1 94.62 226 THR B O 1
ATOM 7366 N N . VAL B 1 227 ? -9.383 -3.27 -25.172 1 94 227 VAL B N 1
ATOM 7367 C CA . VAL B 1 227 ? -9.633 -4.707 -25.234 1 94 227 VAL B CA 1
ATOM 7368 C C . VAL B 1 227 ? -9.375 -5.34 -23.875 1 94 227 VAL B C 1
ATOM 7370 O O . VAL B 1 227 ? -8.281 -5.199 -23.312 1 94 227 VAL B O 1
ATOM 7373 N N . ARG B 1 228 ? -10.305 -6.188 -23.469 1 88.19 228 ARG B N 1
ATOM 7374 C CA . ARG B 1 228 ? -10.25 -6.656 -22.078 1 88.19 228 ARG B CA 1
ATOM 7375 C C . ARG B 1 228 ? -9.617 -8.039 -22 1 88.19 228 ARG B C 1
ATOM 7377 O O . ARG B 1 228 ? -9.203 -8.477 -20.922 1 88.19 228 ARG B O 1
ATOM 7384 N N . SER B 1 229 ? -9.5 -8.688 -23.094 1 93.62 229 SER B N 1
ATOM 7385 C CA . SER B 1 229 ? -8.891 -10.008 -23.062 1 93.62 229 SER B CA 1
ATOM 7386 C C . SER B 1 229 ? -7.406 -9.922 -22.719 1 93.62 229 SER B C 1
ATOM 7388 O O . SER B 1 229 ? -6.758 -8.914 -22.984 1 93.62 229 SER B O 1
ATOM 7390 N N . SER B 1 230 ? -6.887 -10.969 -22.125 1 96.44 230 SER B N 1
ATOM 7391 C CA . SER B 1 230 ? -5.527 -11 -21.594 1 96.44 230 SER B CA 1
ATOM 7392 C C . SER B 1 230 ? -4.762 -12.219 -22.094 1 96.44 230 SER B C 1
ATOM 7394 O O . SER B 1 230 ? -5.34 -13.094 -22.75 1 96.44 230 SER B O 1
ATOM 7396 N N . ARG B 1 231 ? -3.514 -12.211 -21.922 1 97.5 231 ARG B N 1
ATOM 7397 C CA . ARG B 1 231 ? -2.65 -13.383 -21.984 1 97.5 231 ARG B CA 1
ATOM 7398 C C . ARG B 1 231 ? -2.096 -13.742 -20.609 1 97.5 231 ARG B C 1
ATOM 7400 O O . ARG B 1 231 ? -1.032 -13.258 -20.219 1 97.5 231 ARG B O 1
ATOM 7407 N N . ASN B 1 232 ? -2.816 -14.594 -19.984 1 96.19 232 ASN B N 1
ATOM 7408 C CA . ASN B 1 232 ? -2.379 -14.945 -18.641 1 96.19 232 ASN B CA 1
ATOM 7409 C C . ASN B 1 232 ? -2.621 -16.422 -18.344 1 96.19 232 ASN B C 1
ATOM 7411 O O . ASN B 1 232 ? -3.754 -16.891 -18.422 1 96.19 232 ASN B O 1
ATOM 7415 N N . ALA B 1 233 ? -1.619 -17.094 -18.109 1 97.44 233 ALA B N 1
ATOM 7416 C CA . ALA B 1 233 ? -1.592 -18.469 -17.625 1 97.44 233 ALA B CA 1
ATOM 7417 C C . ALA B 1 233 ? -0.69 -18.609 -16.391 1 97.44 233 ALA B C 1
ATOM 7419 O O . ALA B 1 233 ? 0.459 -19.047 -16.516 1 97.44 233 ALA B O 1
ATOM 7420 N N . CYS B 1 234 ? -1.28 -18.156 -15.25 1 97 234 CYS B N 1
ATOM 7421 C CA . CYS B 1 234 ? -0.574 -18.156 -13.977 1 97 234 CYS B CA 1
ATOM 7422 C C . CYS B 1 234 ? -1.14 -19.203 -13.031 1 97 234 CYS B C 1
ATOM 7424 O O . CYS B 1 234 ? -1.644 -20.234 -13.477 1 97 234 CYS B O 1
ATOM 7426 N N . TYR B 1 235 ? -1.042 -19.047 -11.773 1 98.38 235 TYR B N 1
ATOM 7427 C CA . TYR B 1 235 ? -1.537 -20.031 -10.82 1 98.38 235 TYR B CA 1
ATOM 7428 C C . TYR B 1 235 ? -3.045 -20.203 -10.953 1 98.38 235 TYR B C 1
ATOM 7430 O O . TYR B 1 235 ? -3.594 -21.234 -10.531 1 98.38 235 TYR B O 1
ATOM 7438 N N . TYR B 1 236 ? -3.756 -19.266 -11.555 1 97.81 236 TYR B N 1
ATOM 7439 C CA . TYR B 1 236 ? -5.18 -19.453 -11.812 1 97.81 236 TYR B CA 1
ATOM 7440 C C . TYR B 1 236 ? -5.414 -20.547 -12.836 1 97.81 236 TYR B C 1
ATOM 7442 O O . TYR B 1 236 ? -6.461 -21.203 -12.828 1 97.81 236 TYR B O 1
ATOM 7450 N N . SER B 1 237 ? -4.453 -20.812 -13.711 1 96.06 237 SER B N 1
ATOM 7451 C CA . SER B 1 237 ? -4.527 -21.938 -14.633 1 96.06 237 SER B CA 1
ATOM 7452 C C . SER B 1 237 ? -4.379 -23.266 -13.898 1 96.06 237 SER B C 1
ATOM 7454 O O . SER B 1 237 ? -4.832 -24.297 -14.383 1 96.06 237 SER B O 1
ATOM 7456 N N . GLY B 1 238 ? -3.797 -23.203 -12.789 1 96.25 238 GLY B N 1
ATOM 7457 C CA . GLY B 1 238 ? -3.475 -24.422 -12.062 1 96.25 238 GLY B CA 1
ATOM 7458 C C . GLY B 1 238 ? -4.098 -24.469 -10.68 1 96.25 238 GLY B C 1
ATOM 7459 O O . GLY B 1 238 ? -5.281 -24.781 -10.539 1 96.25 238 GLY B O 1
ATOM 7460 N N . SER B 1 239 ? -3.309 -24.062 -9.711 1 97.75 239 SER B N 1
ATOM 7461 C CA . SER B 1 239 ? -3.561 -24.344 -8.305 1 97.75 239 SER B CA 1
ATOM 7462 C C . SER B 1 239 ? -4.691 -23.484 -7.758 1 97.75 239 SER B C 1
ATOM 7464 O O . SER B 1 239 ? -5.441 -23.922 -6.879 1 97.75 239 SER B O 1
ATOM 7466 N N . PHE B 1 240 ? -4.836 -22.281 -8.227 1 98.12 240 PHE B N 1
ATOM 7467 C CA . PHE B 1 240 ? -5.793 -21.359 -7.645 1 98.12 240 PHE B CA 1
ATOM 7468 C C . PHE B 1 240 ? -7.199 -21.625 -8.172 1 98.12 240 PHE B C 1
ATOM 7470 O O . PHE B 1 240 ? -8.188 -21.359 -7.48 1 98.12 240 PHE B O 1
ATOM 7477 N N . ALA B 1 241 ? -7.285 -22.172 -9.531 1 98.06 241 ALA B N 1
ATOM 7478 C CA . ALA B 1 241 ? -8.664 -22.219 -10.008 1 98.06 241 ALA B CA 1
ATOM 7479 C C . ALA B 1 241 ? -8.844 -23.344 -11.039 1 98.06 241 ALA B C 1
ATOM 7481 O O . ALA B 1 241 ? -9.273 -24.438 -10.703 1 98.06 241 ALA B O 1
ATOM 7482 N N . ILE B 1 242 ? -8.336 -23.266 -12.305 1 98 242 ILE B N 1
ATOM 7483 C CA . ILE B 1 242 ? -8.805 -24.031 -13.453 1 98 242 ILE B CA 1
ATOM 7484 C C . ILE B 1 242 ? -8.469 -25.516 -13.258 1 98 242 ILE B C 1
ATOM 7486 O O . ILE B 1 242 ? -9.367 -26.344 -13.102 1 98 242 ILE B O 1
ATOM 7490 N N . GLN B 1 243 ? -7.215 -25.891 -13.227 1 98.12 243 GLN B N 1
ATOM 7491 C CA . GLN B 1 243 ? -6.836 -27.281 -13.07 1 98.12 243 GLN B CA 1
ATOM 7492 C C . GLN B 1 243 ? -7.352 -27.859 -11.758 1 98.12 243 GLN B C 1
ATOM 7494 O O . GLN B 1 243 ? -7.754 -29.016 -11.695 1 98.12 243 GLN B O 1
ATOM 7499 N N . PHE B 1 244 ? -7.312 -27.062 -10.727 1 98.5 244 PHE B N 1
ATOM 7500 C CA . PHE B 1 244 ? -7.812 -27.469 -9.414 1 98.5 244 PHE B CA 1
ATOM 7501 C C . PHE B 1 244 ? -9.273 -27.906 -9.5 1 98.5 244 PHE B C 1
ATOM 7503 O O . PHE B 1 244 ? -9.625 -29 -9.062 1 98.5 244 PHE B O 1
ATOM 7510 N N . SER B 1 245 ? -10.109 -27.062 -10.086 1 98.69 245 SER B N 1
ATOM 7511 C CA . SER B 1 245 ? -11.539 -27.312 -10.172 1 98.69 245 SER B CA 1
ATOM 7512 C C . SER B 1 245 ? -11.844 -28.438 -11.172 1 98.69 245 SER B C 1
ATOM 7514 O O . SER B 1 245 ? -12.781 -29.203 -10.977 1 98.69 245 SER B O 1
ATOM 7516 N N . GLN B 1 246 ? -11.055 -28.547 -12.258 1 98.5 246 GLN B N 1
ATOM 7517 C CA . GLN B 1 246 ? -11.203 -29.656 -13.195 1 98.5 246 GLN B CA 1
ATOM 7518 C C . GLN B 1 246 ? -10.984 -30.984 -12.508 1 98.5 246 GLN B C 1
ATOM 7520 O O . GLN B 1 246 ? -11.734 -31.938 -12.727 1 98.5 246 GLN B O 1
ATOM 7525 N N . LEU B 1 247 ? -9.984 -31.016 -11.711 1 98.5 247 LEU B N 1
ATOM 7526 C CA . LEU B 1 247 ? -9.656 -32.25 -11.008 1 98.5 247 LEU B CA 1
ATOM 7527 C C . LEU B 1 247 ? -10.734 -32.594 -9.992 1 98.5 247 LEU B C 1
ATOM 7529 O O . LEU B 1 247 ? -11.125 -33.781 -9.867 1 98.5 247 LEU B O 1
ATOM 7533 N N . LEU B 1 248 ? -11.211 -31.609 -9.258 1 98.56 248 LEU B N 1
ATOM 7534 C CA . LEU B 1 248 ? -12.312 -31.859 -8.328 1 98.56 248 LEU B CA 1
ATOM 7535 C C . LEU B 1 248 ? -13.562 -32.312 -9.07 1 98.56 248 LEU B C 1
ATOM 7537 O O . LEU B 1 248 ? -14.312 -33.156 -8.578 1 98.56 248 LEU B O 1
ATOM 7541 N N . TYR B 1 249 ? -13.781 -31.719 -10.227 1 98.31 249 TYR B N 1
ATOM 7542 C CA . TYR B 1 249 ? -14.898 -32.156 -11.062 1 98.31 249 TYR B CA 1
ATOM 7543 C C . TYR B 1 249 ? -14.766 -33.625 -11.438 1 98.31 249 TYR B C 1
ATOM 7545 O O . TYR B 1 249 ? -15.75 -34.375 -11.414 1 98.31 249 TYR B O 1
ATOM 7553 N N . THR B 1 250 ? -13.578 -34.062 -11.828 1 97.75 250 THR B N 1
ATOM 7554 C CA . THR B 1 250 ? -13.344 -35.469 -12.141 1 97.75 250 THR B CA 1
ATOM 7555 C C . THR B 1 250 ? -13.695 -36.375 -10.953 1 97.75 250 THR B C 1
ATOM 7557 O O . THR B 1 250 ? -14.242 -37.469 -11.125 1 97.75 250 THR B O 1
ATOM 7560 N N . ARG B 1 251 ? -13.406 -35.938 -9.781 1 97.06 251 ARG B N 1
ATOM 7561 C CA . ARG B 1 251 ? -13.664 -36.688 -8.555 1 97.06 251 ARG B CA 1
ATOM 7562 C C . ARG B 1 251 ? -15.156 -36.812 -8.289 1 97.06 251 ARG B C 1
ATOM 7564 O O . ARG B 1 251 ? -15.648 -37.875 -7.922 1 97.06 251 ARG B O 1
ATOM 7571 N N . PHE B 1 252 ? -15.906 -35.719 -8.469 1 96.88 252 PHE B N 1
ATOM 7572 C CA . PHE B 1 252 ? -17.266 -35.656 -7.941 1 96.88 252 PHE B CA 1
ATOM 7573 C C . PHE B 1 252 ? -18.281 -35.875 -9.062 1 96.88 252 PHE B C 1
ATOM 7575 O O . PHE B 1 252 ? -19.453 -36.156 -8.797 1 96.88 252 PHE B O 1
ATOM 7582 N N . ALA B 1 253 ? -17.828 -35.719 -10.273 1 94.94 253 ALA B N 1
ATOM 7583 C CA . ALA B 1 253 ? -18.766 -35.812 -11.383 1 94.94 253 ALA B CA 1
ATOM 7584 C C . ALA B 1 253 ? -18.312 -36.812 -12.422 1 94.94 253 ALA B C 1
ATOM 7586 O O . ALA B 1 253 ? -18.766 -36.812 -13.562 1 94.94 253 ALA B O 1
ATOM 7587 N N . GLY B 1 254 ? -17.391 -37.656 -12.164 1 91.69 254 GLY B N 1
ATOM 7588 C CA . GLY B 1 254 ? -16.859 -38.625 -13.086 1 91.69 254 GLY B CA 1
ATOM 7589 C C . GLY B 1 254 ? -17.953 -39.5 -13.688 1 91.69 254 GLY B C 1
ATOM 7590 O O . GLY B 1 254 ? -17.859 -39.906 -14.859 1 91.69 254 GLY B O 1
ATOM 7591 N N . ASP B 1 255 ? -18.938 -39.844 -13 1 92.38 255 ASP B N 1
ATOM 7592 C CA . ASP B 1 255 ? -20.031 -40.719 -13.422 1 92.38 255 ASP B CA 1
ATOM 7593 C C . ASP B 1 255 ? -20.984 -39.969 -14.367 1 92.38 255 ASP B C 1
ATOM 7595 O O . ASP B 1 255 ? -21.688 -40.594 -15.164 1 92.38 255 ASP B O 1
ATOM 7599 N N . MET B 1 256 ? -21.016 -38.719 -14.273 1 91.81 256 MET B N 1
ATOM 7600 C CA . MET B 1 256 ? -21.969 -37.906 -15.031 1 91.81 256 MET B CA 1
ATOM 7601 C C . MET B 1 256 ? -21.422 -37.562 -16.422 1 91.81 256 MET B C 1
ATOM 7603 O O . MET B 1 256 ? -22.188 -37.375 -17.359 1 91.81 256 MET B O 1
ATOM 7607 N N . ASP B 1 257 ? -20.172 -37.469 -16.516 1 91.62 257 ASP B N 1
ATOM 7608 C CA . ASP B 1 257 ? -19.578 -36.969 -17.75 1 91.62 257 ASP B CA 1
ATOM 7609 C C . ASP B 1 257 ? -18.234 -37.656 -18.031 1 91.62 257 ASP B C 1
ATOM 7611 O O . ASP B 1 257 ? -17.188 -37 -18 1 91.62 257 ASP B O 1
ATOM 7615 N N . PRO B 1 258 ? -18.266 -38.875 -18.391 1 94.69 258 PRO B N 1
ATOM 7616 C CA . PRO B 1 258 ? -17.031 -39.656 -18.484 1 94.69 258 PRO B CA 1
ATOM 7617 C C . PRO B 1 258 ? -16.062 -39.125 -19.547 1 94.69 258 PRO B C 1
ATOM 7619 O O . PRO B 1 258 ? -14.852 -39.094 -19.328 1 94.69 258 PRO B O 1
ATOM 7622 N N . ASP B 1 259 ? -16.578 -38.688 -20.703 1 96.06 259 ASP B N 1
ATOM 7623 C CA . ASP B 1 259 ? -15.719 -38.188 -21.781 1 96.06 259 ASP B CA 1
ATOM 7624 C C . ASP B 1 259 ? -14.969 -36.938 -21.344 1 96.06 259 ASP B C 1
ATOM 7626 O O . ASP B 1 259 ? -13.758 -36.812 -21.531 1 96.06 259 ASP B O 1
ATOM 7630 N N . ARG B 1 260 ? -15.695 -36.062 -20.797 1 96.56 260 ARG B N 1
ATOM 7631 C CA . ARG B 1 260 ? -15.078 -34.812 -20.344 1 96.56 260 ARG B CA 1
ATOM 7632 C C . ARG B 1 260 ? -14.078 -35.062 -19.219 1 96.56 260 ARG B C 1
ATOM 7634 O O . ARG B 1 260 ? -13 -34.469 -19.188 1 96.56 260 ARG B O 1
ATOM 7641 N N . THR B 1 261 ? -14.398 -35.875 -18.281 1 96.94 261 THR B N 1
ATOM 7642 C CA . THR B 1 261 ? -13.523 -36.156 -17.141 1 96.94 261 THR B CA 1
ATOM 7643 C C . THR B 1 261 ? -12.234 -36.812 -17.609 1 96.94 261 THR B C 1
ATOM 7645 O O . THR B 1 261 ? -11.164 -36.562 -17.047 1 96.94 261 THR B O 1
ATOM 7648 N N . GLU B 1 262 ? -12.391 -37.688 -18.578 1 96.81 262 GLU B N 1
ATOM 7649 C CA . GLU B 1 262 ? -11.156 -38.25 -19.109 1 96.81 262 GLU B CA 1
ATOM 7650 C C . GLU B 1 262 ? -10.289 -37.219 -19.781 1 96.81 262 GLU B C 1
ATOM 7652 O O . GLU B 1 262 ? -9.062 -37.25 -19.672 1 96.81 262 GLU B O 1
ATOM 7657 N N . ARG B 1 263 ? -10.891 -36.312 -20.516 1 97.69 263 ARG B N 1
ATOM 7658 C CA . ARG B 1 263 ? -10.141 -35.219 -21.094 1 97.69 263 ARG B CA 1
ATOM 7659 C C . ARG B 1 263 ? -9.461 -34.375 -20.016 1 97.69 263 ARG B C 1
ATOM 7661 O O . ARG B 1 263 ? -8.305 -33.969 -20.172 1 97.69 263 ARG B O 1
ATOM 7668 N N . TYR B 1 264 ? -10.18 -34.125 -18.953 1 98.19 264 TYR B N 1
ATOM 7669 C CA . TYR B 1 264 ? -9.609 -33.344 -17.844 1 98.19 264 TYR B CA 1
ATOM 7670 C C . TYR B 1 264 ? -8.445 -34.094 -17.203 1 98.19 264 TYR B C 1
ATOM 7672 O O . TYR B 1 264 ? -7.453 -33.5 -16.812 1 98.19 264 TYR B O 1
ATOM 7680 N N . ARG B 1 265 ? -8.555 -35.406 -17.062 1 97.62 265 ARG B N 1
ATOM 7681 C CA . ARG B 1 265 ? -7.441 -36.188 -16.547 1 97.62 265 ARG B CA 1
ATOM 7682 C C . ARG B 1 265 ? -6.219 -36.094 -17.453 1 97.62 265 ARG B C 1
ATOM 7684 O O . ARG B 1 265 ? -5.094 -35.938 -16.953 1 97.62 265 ARG B O 1
ATOM 7691 N N . GLN B 1 266 ? -6.496 -36.156 -18.734 1 98 266 GLN B N 1
ATOM 7692 C CA . GLN B 1 266 ? -5.391 -36.031 -19.688 1 98 266 GLN B CA 1
ATOM 7693 C C . GLN B 1 266 ? -4.766 -34.625 -19.594 1 98 266 GLN B C 1
ATOM 7695 O O . GLN B 1 266 ? -3.543 -34.5 -19.625 1 98 266 GLN B O 1
ATOM 7700 N N . GLN B 1 267 ? -5.586 -33.688 -19.531 1 98.19 267 GLN B N 1
ATOM 7701 C CA . GLN B 1 267 ? -5.086 -32.312 -19.391 1 98.19 267 GLN B CA 1
ATOM 7702 C C . GLN B 1 267 ? -4.277 -32.156 -18.109 1 98.19 267 GLN B C 1
ATOM 7704 O O . GLN B 1 267 ? -3.277 -31.422 -18.094 1 98.19 267 GLN B O 1
ATOM 7709 N N . ALA B 1 268 ? -4.715 -32.75 -17.047 1 98.31 268 ALA B N 1
ATOM 7710 C CA . ALA B 1 268 ? -3.975 -32.688 -15.789 1 98.31 268 ALA B CA 1
ATOM 7711 C C . ALA B 1 268 ? -2.59 -33.312 -15.945 1 98.31 268 ALA B C 1
ATOM 7713 O O . ALA B 1 268 ? -1.607 -32.812 -15.406 1 98.31 268 ALA B O 1
ATOM 7714 N N . ARG B 1 269 ? -2.52 -34.469 -16.656 1 97.94 269 ARG B N 1
ATOM 7715 C CA . ARG B 1 269 ? -1.248 -35.156 -16.922 1 97.94 269 ARG B CA 1
ATOM 7716 C C . ARG B 1 269 ? -0.305 -34.219 -17.703 1 97.94 269 ARG B C 1
ATOM 7718 O O . ARG B 1 269 ? 0.865 -34.094 -17.328 1 97.94 269 ARG B O 1
ATOM 7725 N N . ASP B 1 270 ? -0.89 -33.594 -18.703 1 97.94 270 ASP B N 1
ATOM 7726 C CA . ASP B 1 270 ? -0.093 -32.719 -19.531 1 97.94 270 ASP B CA 1
ATOM 7727 C C . ASP B 1 270 ? 0.34 -31.469 -18.75 1 97.94 270 ASP B C 1
ATOM 7729 O O . ASP B 1 270 ? 1.502 -31.062 -18.812 1 97.94 270 ASP B O 1
ATOM 7733 N N . PHE B 1 271 ? -0.555 -30.891 -18.094 1 97.88 271 PHE B N 1
ATOM 7734 C CA . PHE B 1 271 ? -0.287 -29.688 -17.297 1 97.88 271 PHE B CA 1
ATOM 7735 C C . PHE B 1 271 ? 0.791 -29.953 -16.25 1 97.88 271 PHE B C 1
ATOM 7737 O O . PHE B 1 271 ? 1.7 -29.141 -16.078 1 97.88 271 PHE B O 1
ATOM 7744 N N . GLY B 1 272 ? 0.701 -31.016 -15.555 1 97.75 272 GLY B N 1
ATOM 7745 C CA . GLY B 1 272 ? 1.596 -31.375 -14.469 1 97.75 272 GLY B CA 1
ATOM 7746 C C . GLY B 1 272 ? 3.051 -31.453 -14.891 1 97.75 272 GLY B C 1
ATOM 7747 O O . GLY B 1 272 ? 3.949 -31.125 -14.117 1 97.75 272 GLY B O 1
ATOM 7748 N N . ARG B 1 273 ? 3.281 -31.828 -16.156 1 95.5 273 ARG B N 1
ATOM 7749 C CA . ARG B 1 273 ? 4.637 -31.953 -16.672 1 95.5 273 ARG B CA 1
ATOM 7750 C C . ARG B 1 273 ? 5.363 -30.609 -16.656 1 95.5 273 ARG B C 1
ATOM 7752 O O . ARG B 1 273 ? 6.578 -30.562 -16.453 1 95.5 273 ARG B O 1
ATOM 7759 N N . GLY B 1 274 ? 4.602 -29.656 -16.875 1 96.31 274 GLY B N 1
ATOM 7760 C CA . GLY B 1 274 ? 5.184 -28.328 -16.891 1 96.31 274 GLY B CA 1
ATOM 7761 C C . GLY B 1 274 ? 5.094 -27.625 -15.547 1 96.31 274 GLY B C 1
ATOM 7762 O O . GLY B 1 274 ? 6.074 -27.031 -15.078 1 96.31 274 GLY B O 1
ATOM 7763 N N . PHE B 1 275 ? 3.965 -27.75 -14.875 1 97.81 275 PHE B N 1
ATOM 7764 C CA . PHE B 1 275 ? 3.648 -26.969 -13.688 1 97.81 275 PHE B CA 1
ATOM 7765 C C . PHE B 1 275 ? 4.547 -27.359 -12.523 1 97.81 275 PHE B C 1
ATOM 7767 O O . PHE B 1 275 ? 4.902 -26.531 -11.695 1 97.81 275 PHE B O 1
ATOM 7774 N N . CYS B 1 276 ? 4.957 -28.641 -12.445 1 97.94 276 CYS B N 1
ATOM 7775 C CA . CYS B 1 276 ? 5.797 -29.094 -11.344 1 97.94 276 CYS B CA 1
ATOM 7776 C C . CYS B 1 276 ? 7.117 -28.344 -11.32 1 97.94 276 CYS B C 1
ATOM 7778 O O . CYS B 1 276 ? 7.742 -28.203 -10.266 1 97.94 276 CYS B O 1
ATOM 7780 N N . ARG B 1 277 ? 7.496 -27.75 -12.469 1 97.5 277 ARG B N 1
ATOM 7781 C CA . ARG B 1 277 ? 8.766 -27.031 -12.594 1 97.5 277 ARG B CA 1
ATOM 7782 C C . ARG B 1 277 ? 8.695 -25.672 -11.922 1 97.5 277 ARG B C 1
ATOM 7784 O O . ARG B 1 277 ? 9.719 -25.016 -11.711 1 97.5 277 ARG B O 1
ATOM 7791 N N . PHE B 1 278 ? 7.539 -25.234 -11.523 1 98.38 278 PHE B N 1
ATOM 7792 C CA . PHE B 1 278 ? 7.391 -23.984 -10.773 1 98.38 278 PHE B CA 1
ATOM 7793 C C . PHE B 1 278 ? 7.918 -24.141 -9.352 1 98.38 278 PHE B C 1
ATOM 7795 O O . PHE B 1 278 ? 8.078 -23.156 -8.633 1 98.38 278 PHE B O 1
ATOM 7802 N N . PHE B 1 279 ? 8.25 -25.359 -8.93 1 98.25 279 PHE B N 1
ATOM 7803 C CA . PHE B 1 279 ? 8.688 -25.656 -7.57 1 98.25 279 PHE B CA 1
ATOM 7804 C C . PHE B 1 279 ? 10.102 -26.219 -7.562 1 98.25 279 PHE B C 1
ATOM 7806 O O . PHE B 1 279 ? 10.43 -27.094 -8.375 1 98.25 279 PHE B O 1
ATOM 7813 N N . ASP B 1 280 ? 10.891 -25.719 -6.688 1 97.19 280 ASP B N 1
ATOM 7814 C CA . ASP B 1 280 ? 12.258 -26.234 -6.629 1 97.19 280 ASP B CA 1
ATOM 7815 C C . ASP B 1 280 ? 12.375 -27.375 -5.613 1 97.19 280 ASP B C 1
ATOM 7817 O O . ASP B 1 280 ? 11.367 -27.844 -5.078 1 97.19 280 ASP B O 1
ATOM 7821 N N . LYS B 1 281 ? 13.539 -27.859 -5.41 1 96.44 281 LYS B N 1
ATOM 7822 C CA . LYS B 1 281 ? 13.805 -29.047 -4.59 1 96.44 281 LYS B CA 1
ATOM 7823 C C . LYS B 1 281 ? 13.422 -28.797 -3.133 1 96.44 281 LYS B C 1
ATOM 7825 O O . LYS B 1 281 ? 13.055 -29.719 -2.416 1 96.44 281 LYS B O 1
ATOM 7830 N N . ALA B 1 282 ? 13.438 -27.578 -2.697 1 96.88 282 ALA B N 1
ATOM 7831 C CA . ALA B 1 282 ? 13.125 -27.234 -1.312 1 96.88 282 ALA B CA 1
ATOM 7832 C C . ALA B 1 282 ? 11.633 -27.016 -1.124 1 96.88 282 ALA B C 1
ATOM 7834 O O . ALA B 1 282 ? 11.148 -26.922 0.007 1 96.88 282 ALA B O 1
ATOM 7835 N N . GLY B 1 283 ? 10.867 -26.953 -2.186 1 98.19 283 GLY B N 1
ATOM 7836 C CA . GLY B 1 283 ? 9.43 -26.719 -2.109 1 98.19 283 GLY B CA 1
ATOM 7837 C C . GLY B 1 283 ? 9.039 -25.281 -2.354 1 98.19 283 GLY B C 1
ATOM 7838 O O . GLY B 1 283 ? 7.855 -24.938 -2.283 1 98.19 283 GLY B O 1
ATOM 7839 N N . ALA B 1 284 ? 10.031 -24.453 -2.666 1 98.5 284 ALA B N 1
ATOM 7840 C CA . ALA B 1 284 ? 9.734 -23.047 -2.945 1 98.5 284 ALA B CA 1
ATOM 7841 C C . ALA B 1 284 ? 9.039 -22.891 -4.293 1 98.5 284 ALA B C 1
ATOM 7843 O O . ALA B 1 284 ? 9.484 -23.453 -5.297 1 98.5 284 ALA B O 1
ATOM 7844 N N . ALA B 1 285 ? 7.953 -22.203 -4.336 1 98.62 285 ALA B N 1
ATOM 7845 C CA . ALA B 1 285 ? 7.262 -21.859 -5.578 1 98.62 285 ALA B CA 1
ATOM 7846 C C . ALA B 1 285 ? 7.777 -20.547 -6.148 1 98.62 285 ALA B C 1
ATOM 7848 O O . ALA B 1 285 ? 8.141 -19.625 -5.398 1 98.62 285 ALA B O 1
ATOM 7849 N N . ILE B 1 286 ? 7.828 -20.406 -7.453 1 98.75 286 ILE B N 1
ATOM 7850 C CA . ILE B 1 286 ? 8.133 -19.125 -8.094 1 98.75 286 ILE B CA 1
ATOM 7851 C C . ILE B 1 286 ? 6.914 -18.203 -8.008 1 98.75 286 ILE B C 1
ATOM 7853 O O . ILE B 1 286 ? 5.859 -18.516 -8.57 1 98.75 286 ILE B O 1
ATOM 7857 N N . PRO B 1 287 ? 7.039 -17.125 -7.223 1 98.69 287 PRO B N 1
ATOM 7858 C CA . PRO B 1 287 ? 5.902 -16.188 -7.242 1 98.69 287 PRO B CA 1
ATOM 7859 C C . PRO B 1 287 ? 5.699 -15.539 -8.609 1 98.69 287 PRO B C 1
ATOM 7861 O O . PRO B 1 287 ? 6.633 -14.961 -9.164 1 98.69 287 PRO B O 1
ATOM 7864 N N . PHE B 1 288 ? 4.535 -15.617 -9.156 1 98.5 288 PHE B N 1
ATOM 7865 C CA . PHE B 1 288 ? 4.164 -15.086 -10.461 1 98.5 288 PHE B CA 1
ATOM 7866 C C . PHE B 1 288 ? 2.66 -14.844 -10.539 1 98.5 288 PHE B C 1
ATOM 7868 O O . PHE B 1 288 ? 1.87 -15.688 -10.109 1 98.5 288 PHE B O 1
ATOM 7875 N N . GLY B 1 289 ? 2.318 -13.648 -10.992 1 98.06 289 GLY B N 1
ATOM 7876 C CA . GLY B 1 289 ? 0.908 -13.359 -11.195 1 98.06 289 GLY B CA 1
ATOM 7877 C C . GLY B 1 289 ? 0.252 -12.695 -10 1 98.06 289 GLY B C 1
ATOM 7878 O O . GLY B 1 289 ? 0.938 -12.219 -9.094 1 98.06 289 GLY B O 1
ATOM 7879 N N . ARG B 1 290 ? -1.087 -12.578 -10.031 1 97.31 290 ARG B N 1
ATOM 7880 C CA . ARG B 1 290 ? -1.879 -11.906 -9.008 1 97.31 290 ARG B CA 1
ATOM 7881 C C . ARG B 1 290 ? -2.301 -12.875 -7.91 1 97.31 290 ARG B C 1
ATOM 7883 O O . ARG B 1 290 ? -2.109 -14.086 -8.039 1 97.31 290 ARG B O 1
ATOM 7890 N N . SER B 1 291 ? -2.83 -12.43 -6.801 1 97.88 291 SER B N 1
ATOM 7891 C CA . SER B 1 291 ? -3.439 -13.172 -5.707 1 97.88 291 SER B CA 1
ATOM 7892 C C . SER B 1 291 ? -2.396 -13.984 -4.941 1 97.88 291 SER B C 1
ATOM 7894 O O . SER B 1 291 ? -2.717 -15.016 -4.344 1 97.88 291 SER B O 1
ATOM 7896 N N . LEU B 1 292 ? -1.188 -13.531 -4.957 1 98.5 292 LEU B N 1
ATOM 7897 C CA . LEU B 1 292 ? -0.1 -14.273 -4.332 1 98.5 292 LEU B CA 1
ATOM 7898 C C . LEU B 1 292 ? -0.244 -14.281 -2.814 1 98.5 292 LEU B C 1
ATOM 7900 O O . LEU B 1 292 ? 0.387 -15.086 -2.129 1 98.5 292 LEU B O 1
ATOM 7904 N N . THR B 1 293 ? -1.14 -13.422 -2.291 1 98.19 293 THR B N 1
ATOM 7905 C CA . THR B 1 293 ? -1.389 -13.406 -0.854 1 98.19 293 THR B CA 1
ATOM 7906 C C . THR B 1 293 ? -2.047 -14.703 -0.404 1 98.19 293 THR B C 1
ATOM 7908 O O . THR B 1 293 ? -2.129 -14.984 0.794 1 98.19 293 THR B O 1
ATOM 7911 N N . TYR B 1 294 ? -2.453 -15.602 -1.362 1 98.56 294 TYR B N 1
ATOM 7912 C CA . TYR B 1 294 ? -3.018 -16.906 -1.03 1 98.56 294 TYR B CA 1
ATOM 7913 C C . TYR B 1 294 ? -1.922 -17.891 -0.634 1 98.56 294 TYR B C 1
ATOM 7915 O O . TYR B 1 294 ? -2.209 -18.969 -0.106 1 98.56 294 TYR B O 1
ATOM 7923 N N . ARG B 1 295 ? -0.676 -17.656 -0.931 1 98.5 295 ARG B N 1
ATOM 7924 C CA . ARG B 1 295 ? 0.527 -18.297 -0.406 1 98.5 295 ARG B CA 1
ATOM 7925 C C . ARG B 1 295 ? 0.553 -19.781 -0.748 1 98.5 295 ARG B C 1
ATOM 7927 O O . ARG B 1 295 ? 0.66 -20.156 -1.919 1 98.5 295 ARG B O 1
ATOM 7934 N N . PHE B 1 296 ? 0.302 -20.625 0.193 1 98.31 296 PHE B N 1
ATOM 7935 C CA . PHE B 1 296 ? 0.556 -22.047 -0.02 1 98.31 296 PHE B CA 1
ATOM 7936 C C . PHE B 1 296 ? -0.539 -22.656 -0.876 1 98.31 296 PHE B C 1
ATOM 7938 O O . PHE B 1 296 ? -0.416 -23.812 -1.313 1 98.31 296 PHE B O 1
ATOM 7945 N N . ALA B 1 297 ? -1.531 -21.828 -1.271 1 98.75 297 ALA B N 1
ATOM 7946 C CA . ALA B 1 297 ? -2.482 -22.297 -2.275 1 98.75 297 ALA B CA 1
ATOM 7947 C C . ALA B 1 297 ? -1.771 -22.656 -3.576 1 98.75 297 ALA B C 1
ATOM 7949 O O . ALA B 1 297 ? -2.342 -23.344 -4.43 1 98.75 297 ALA B O 1
ATOM 7950 N N . CYS B 1 298 ? -0.566 -22.25 -3.777 1 98.75 298 CYS B N 1
ATOM 7951 C CA . CYS B 1 298 ? 0.221 -22.594 -4.957 1 98.75 298 CYS B CA 1
ATOM 7952 C C . CYS B 1 298 ? 0.325 -24.094 -5.133 1 98.75 298 CYS B C 1
ATOM 7954 O O . CYS B 1 298 ? 0.429 -24.594 -6.258 1 98.75 298 CYS B O 1
ATOM 7956 N N . GLY B 1 299 ? 0.27 -24.812 -4.031 1 98.75 299 GLY B N 1
ATOM 7957 C CA . GLY B 1 299 ? 0.381 -26.266 -4.082 1 98.75 299 GLY B CA 1
ATOM 7958 C C . GLY B 1 299 ? -0.949 -26.953 -4.309 1 98.75 299 GLY B C 1
ATOM 7959 O O . GLY B 1 299 ? -1.016 -28.188 -4.344 1 98.75 299 GLY B O 1
ATOM 7960 N N . GLY B 1 300 ? -2.012 -26.219 -4.535 1 98.81 300 GLY B N 1
ATOM 7961 C CA . GLY B 1 300 ? -3.363 -26.75 -4.625 1 98.81 300 GLY B CA 1
ATOM 7962 C C . GLY B 1 300 ? -3.531 -27.766 -5.738 1 98.81 300 GLY B C 1
ATOM 7963 O O . GLY B 1 300 ? -4.336 -28.703 -5.621 1 98.81 300 GLY B O 1
ATOM 7964 N N . PHE B 1 301 ? -2.734 -27.656 -6.789 1 98.62 301 PHE B N 1
ATOM 7965 C CA . PHE B 1 301 ? -2.799 -28.609 -7.895 1 98.62 301 PHE B CA 1
ATOM 7966 C C . PHE B 1 301 ? -2.445 -30.016 -7.426 1 98.62 301 PHE B C 1
ATOM 7968 O O . PHE B 1 301 ? -3.143 -30.984 -7.746 1 98.62 301 PHE B O 1
ATOM 7975 N N . PHE B 1 302 ? -1.386 -30.125 -6.668 1 98.69 302 PHE B N 1
ATOM 7976 C CA . PHE B 1 302 ? -0.932 -31.438 -6.207 1 98.69 302 PHE B CA 1
ATOM 7977 C C . PHE B 1 302 ? -1.956 -32.062 -5.27 1 98.69 302 PHE B C 1
ATOM 7979 O O . PHE B 1 302 ? -2.205 -33.281 -5.332 1 98.69 302 PHE B O 1
ATOM 7986 N N . ALA B 1 303 ? -2.533 -31.234 -4.422 1 98.69 303 ALA B N 1
ATOM 7987 C CA . ALA B 1 303 ? -3.586 -31.734 -3.537 1 98.69 303 ALA B CA 1
ATOM 7988 C C . ALA B 1 303 ? -4.785 -32.219 -4.34 1 98.69 303 ALA B C 1
ATOM 7990 O O . ALA B 1 303 ? -5.309 -33.312 -4.07 1 98.69 303 ALA B O 1
ATOM 7991 N N . ALA B 1 304 ? -5.219 -31.422 -5.305 1 98.62 304 ALA B N 1
ATOM 7992 C CA . ALA B 1 304 ? -6.367 -31.797 -6.129 1 98.62 304 ALA B CA 1
ATOM 7993 C C . ALA B 1 304 ? -6.07 -33.062 -6.949 1 98.62 304 ALA B C 1
ATOM 7995 O O . ALA B 1 304 ? -6.953 -33.906 -7.152 1 98.62 304 ALA B O 1
ATOM 7996 N N . LEU B 1 305 ? -4.844 -33.156 -7.445 1 98.31 305 LEU B N 1
ATOM 7997 C CA . LEU B 1 305 ? -4.426 -34.344 -8.195 1 98.31 305 LEU B CA 1
ATOM 7998 C C . LEU B 1 305 ? -4.57 -35.625 -7.344 1 98.31 305 LEU B C 1
ATOM 8000 O O . LEU B 1 305 ? -5.035 -36.656 -7.832 1 98.31 305 LEU B O 1
ATOM 8004 N N . ALA B 1 306 ? -4.176 -35.531 -6.133 1 98.06 306 ALA B N 1
ATOM 8005 C CA . ALA B 1 306 ? -4.289 -36.625 -5.203 1 98.06 306 ALA B CA 1
ATOM 8006 C C . ALA B 1 306 ? -5.75 -37 -4.938 1 98.06 306 ALA B C 1
ATOM 8008 O O . ALA B 1 306 ? -6.133 -38.156 -4.977 1 98.06 306 ALA B O 1
ATOM 8009 N N . VAL B 1 307 ? -6.555 -35.969 -4.656 1 97.94 307 VAL B N 1
ATOM 8010 C CA . VAL B 1 307 ? -7.961 -36.188 -4.316 1 97.94 307 VAL B CA 1
ATOM 8011 C C . VAL B 1 307 ? -8.695 -36.781 -5.512 1 97.94 307 VAL B C 1
ATOM 8013 O O . VAL B 1 307 ? -9.586 -37.625 -5.344 1 97.94 307 VAL B O 1
ATOM 8016 N N . ALA B 1 308 ? -8.344 -36.344 -6.727 1 97.06 308 ALA B N 1
ATOM 8017 C CA . ALA B 1 308 ? -8.984 -36.844 -7.945 1 97.06 308 ALA B CA 1
ATOM 8018 C C . ALA B 1 308 ? -8.539 -38.25 -8.25 1 97.06 308 ALA B C 1
ATOM 8020 O O . ALA B 1 308 ? -9.18 -38.969 -9.039 1 97.06 308 ALA B O 1
ATOM 8021 N N . ASP B 1 309 ? -7.453 -38.719 -7.602 1 93.06 309 ASP B N 1
ATOM 8022 C CA . ASP B 1 309 ? -6.91 -40.031 -7.812 1 93.06 309 ASP B CA 1
ATOM 8023 C C . ASP B 1 309 ? -6.68 -40.312 -9.297 1 93.06 309 ASP B C 1
ATOM 8025 O O . ASP B 1 309 ? -7.156 -41.312 -9.836 1 93.06 309 ASP B O 1
ATOM 8029 N N . THR B 1 310 ? -6.043 -39.469 -9.898 1 92.56 310 THR B N 1
ATOM 8030 C CA . THR B 1 310 ? -5.77 -39.562 -11.328 1 92.56 310 THR B CA 1
ATOM 8031 C C . THR B 1 310 ? -4.773 -40.688 -11.609 1 92.56 310 THR B C 1
ATOM 8033 O O . THR B 1 310 ? -3.641 -40.656 -11.125 1 92.56 310 THR B O 1
ATOM 8036 N N . PRO B 1 311 ? -5.094 -41.594 -12.414 1 91.5 311 PRO B N 1
ATOM 8037 C CA . PRO B 1 311 ? -4.191 -42.719 -12.68 1 91.5 311 PRO B CA 1
ATOM 8038 C C . PRO B 1 311 ? -3.172 -42.406 -13.773 1 91.5 311 PRO B C 1
ATOM 8040 O O . PRO B 1 311 ? -3.324 -41.406 -14.5 1 91.5 311 PRO B O 1
ATOM 8043 N N . ASP B 1 312 ? -2.152 -43.125 -13.883 1 94.44 312 ASP B N 1
ATOM 8044 C CA . ASP B 1 312 ? -1.186 -43.156 -14.977 1 94.44 312 ASP B CA 1
ATOM 8045 C C . ASP B 1 312 ? -0.515 -41.812 -15.148 1 94.44 312 ASP B C 1
ATOM 8047 O O . ASP B 1 312 ? -0.465 -41.25 -16.266 1 94.44 312 ASP B O 1
ATOM 8051 N N . LEU B 1 313 ? -0.176 -41.219 -14.078 1 95.69 313 LEU B N 1
ATOM 8052 C CA . LEU B 1 313 ? 0.58 -39.969 -14.148 1 95.69 313 LEU B CA 1
ATOM 8053 C C . LEU B 1 313 ? 1.941 -40.219 -14.797 1 95.69 313 LEU B C 1
ATOM 8055 O O . LEU B 1 313 ? 2.674 -41.125 -14.414 1 95.69 313 LEU B O 1
ATOM 8059 N N . PRO B 1 314 ? 2.234 -39.438 -15.773 1 94.75 314 PRO B N 1
ATOM 8060 C CA . PRO B 1 314 ? 3.551 -39.594 -16.406 1 94.75 314 PRO B CA 1
ATOM 8061 C C . PRO B 1 314 ? 4.68 -39 -15.555 1 94.75 314 PRO B C 1
ATOM 8063 O O . PRO B 1 314 ? 4.426 -38.219 -14.641 1 94.75 314 PRO B O 1
ATOM 8066 N N . ASP B 1 315 ? 5.945 -39.406 -15.844 1 92.5 315 ASP B N 1
ATOM 8067 C CA . ASP B 1 315 ? 7.098 -38.719 -15.281 1 92.5 315 ASP B CA 1
ATOM 8068 C C . ASP B 1 315 ? 7.086 -37.25 -15.656 1 92.5 315 ASP B C 1
ATOM 8070 O O . ASP B 1 315 ? 6.711 -36.875 -16.781 1 92.5 315 ASP B O 1
ATOM 8074 N N . PRO B 1 316 ? 7.316 -36.438 -14.844 1 94.12 316 PRO B N 1
ATOM 8075 C CA . PRO B 1 316 ? 8.016 -36.656 -13.578 1 94.12 316 PRO B CA 1
ATOM 8076 C C . PRO B 1 316 ? 7.059 -36.906 -12.406 1 94.12 316 PRO B C 1
ATOM 8078 O O . PRO B 1 316 ? 7.5 -37.188 -11.289 1 94.12 316 PRO B O 1
ATOM 8081 N N . LEU B 1 317 ? 5.719 -36.812 -12.586 1 95.75 317 LEU B N 1
ATOM 8082 C CA . LEU B 1 317 ? 4.746 -37.031 -11.523 1 95.75 317 LEU B CA 1
ATOM 8083 C C . LEU B 1 317 ? 4.273 -38.469 -11.523 1 95.75 317 LEU B C 1
ATOM 8085 O O . LEU B 1 317 ? 3.086 -38.75 -11.336 1 95.75 317 LEU B O 1
ATOM 8089 N N . GLY B 1 318 ? 5.035 -39.438 -11.688 1 93.44 318 GLY B N 1
ATOM 8090 C CA . GLY B 1 318 ? 4.777 -40.812 -12.094 1 93.44 318 GLY B CA 1
ATOM 8091 C C . GLY B 1 318 ? 4.227 -41.688 -10.977 1 93.44 318 GLY B C 1
ATOM 8092 O O . GLY B 1 318 ? 3.852 -42.844 -11.195 1 93.44 318 GLY B O 1
ATOM 8093 N N . SER B 1 319 ? 4.148 -41.125 -9.773 1 95.06 319 SER B N 1
ATOM 8094 C CA . SER B 1 319 ? 3.633 -41.906 -8.656 1 95.06 319 SER B CA 1
ATOM 8095 C C . SER B 1 319 ? 2.99 -41.031 -7.602 1 95.06 319 SER B C 1
ATOM 8097 O O . SER B 1 319 ? 3.318 -39.844 -7.508 1 95.06 319 SER B O 1
ATOM 8099 N N . PRO B 1 320 ? 2.064 -41.625 -6.801 1 96.75 320 PRO B N 1
ATOM 8100 C CA . PRO B 1 320 ? 1.481 -40.844 -5.703 1 96.75 320 PRO B CA 1
ATOM 8101 C C . PRO B 1 320 ? 2.533 -40.312 -4.73 1 96.75 320 PRO B C 1
ATOM 8103 O O . PRO B 1 320 ? 2.365 -39.219 -4.164 1 96.75 320 PRO B O 1
ATOM 8106 N N . GLY B 1 321 ? 3.617 -41.031 -4.586 1 97.38 321 GLY B N 1
ATOM 8107 C CA . GLY B 1 321 ? 4.695 -40.594 -3.717 1 97.38 321 GLY B CA 1
ATOM 8108 C C . GLY B 1 321 ? 5.359 -39.312 -4.195 1 97.38 321 GLY B C 1
ATOM 8109 O O . GLY B 1 321 ? 5.781 -38.469 -3.385 1 97.38 321 GLY B O 1
ATOM 8110 N N . VAL B 1 322 ? 5.508 -39.188 -5.496 1 98.06 322 VAL B N 1
ATOM 8111 C CA . VAL B 1 322 ? 6.105 -38 -6.062 1 98.06 322 VAL B CA 1
ATOM 8112 C C . VAL B 1 322 ? 5.16 -36.812 -5.883 1 98.06 322 VAL B C 1
ATOM 8114 O O . VAL B 1 322 ? 5.586 -35.719 -5.504 1 98.06 322 VAL B O 1
ATOM 8117 N N . VAL B 1 323 ? 3.857 -37.031 -6.141 1 98.31 323 VAL B N 1
ATOM 8118 C CA . VAL B 1 323 ? 2.854 -35.969 -5.941 1 98.31 323 VAL B CA 1
ATOM 8119 C C . VAL B 1 323 ? 2.855 -35.531 -4.48 1 98.31 323 VAL B C 1
ATOM 8121 O O . VAL B 1 323 ? 2.861 -34.344 -4.191 1 98.31 323 VAL B O 1
ATOM 8124 N N . LYS B 1 324 ? 2.895 -36.5 -3.547 1 98.38 324 LYS B N 1
ATOM 8125 C CA . LYS B 1 324 ? 3.002 -36.25 -2.115 1 98.38 324 LYS B CA 1
ATOM 8126 C C . LYS B 1 324 ? 4.238 -35.406 -1.801 1 98.38 324 LYS B C 1
ATOM 8128 O O . LYS B 1 324 ? 4.172 -34.469 -1.02 1 98.38 324 LYS B O 1
ATOM 8133 N N . GLY B 1 325 ? 5.32 -35.781 -2.428 1 98.5 325 GLY B N 1
ATOM 8134 C CA . GLY B 1 325 ? 6.566 -35.062 -2.205 1 98.5 325 GLY B CA 1
ATOM 8135 C C . GLY B 1 325 ? 6.48 -33.594 -2.572 1 98.5 325 GLY B C 1
ATOM 8136 O O . GLY B 1 325 ? 6.953 -32.75 -1.825 1 98.5 325 GLY B O 1
ATOM 8137 N N . PHE B 1 326 ? 5.922 -33.281 -3.719 1 98.56 326 PHE B N 1
ATOM 8138 C CA . PHE B 1 326 ? 5.789 -31.891 -4.148 1 98.56 326 PHE B CA 1
ATOM 8139 C C . PHE B 1 326 ? 4.926 -31.109 -3.168 1 98.56 326 PHE B C 1
ATOM 8141 O O . PHE B 1 326 ? 5.277 -29.984 -2.789 1 98.56 326 PHE B O 1
ATOM 8148 N N . LEU B 1 327 ? 3.812 -31.656 -2.738 1 98.81 327 LEU B N 1
ATOM 8149 C CA . LEU B 1 327 ? 2.887 -30.938 -1.86 1 98.81 327 LEU B CA 1
ATOM 8150 C C . LEU B 1 327 ? 3.5 -30.734 -0.481 1 98.81 327 LEU B C 1
ATOM 8152 O O . LEU B 1 327 ? 3.516 -29.609 0.03 1 98.81 327 LEU B O 1
ATOM 8156 N N . LEU B 1 328 ? 4.02 -31.781 0.118 1 98.81 328 LEU B N 1
ATOM 8157 C CA . LEU B 1 328 ? 4.48 -31.703 1.5 1 98.81 328 LEU B CA 1
ATOM 8158 C C . LEU B 1 328 ? 5.742 -30.844 1.604 1 98.81 328 LEU B C 1
ATOM 8160 O O . LEU B 1 328 ? 5.91 -30.094 2.572 1 98.81 328 LEU B O 1
ATOM 8164 N N . ARG B 1 329 ? 6.652 -30.969 0.647 1 98.5 329 ARG B N 1
ATOM 8165 C CA . ARG B 1 329 ? 7.824 -30.094 0.654 1 98.5 329 ARG B CA 1
ATOM 8166 C C . ARG B 1 329 ? 7.41 -28.625 0.576 1 98.5 329 ARG B C 1
ATOM 8168 O O . ARG B 1 329 ? 8.016 -27.766 1.222 1 98.5 329 ARG B O 1
ATOM 8175 N N . HIS B 1 330 ? 6.414 -28.359 -0.242 1 98.75 330 HIS B N 1
ATOM 8176 C CA . HIS B 1 330 ? 5.914 -27 -0.374 1 98.75 330 HIS B CA 1
ATOM 8177 C C . HIS B 1 330 ? 5.328 -26.5 0.942 1 98.75 330 HIS B C 1
ATOM 8179 O O . HIS B 1 330 ? 5.621 -25.375 1.369 1 98.75 330 HIS B O 1
ATOM 8185 N N . LEU B 1 331 ? 4.512 -27.266 1.579 1 98.88 331 LEU B N 1
ATOM 8186 C CA . LEU B 1 331 ? 3.922 -26.875 2.857 1 98.88 331 LEU B CA 1
ATOM 8187 C C . LEU B 1 331 ? 5 -26.703 3.922 1 98.88 331 LEU B C 1
ATOM 8189 O O . LEU B 1 331 ? 4.934 -25.766 4.723 1 98.88 331 LEU B O 1
ATOM 8193 N N . ARG B 1 332 ? 5.961 -27.625 3.945 1 98.5 332 ARG B N 1
ATOM 8194 C CA . ARG B 1 332 ? 7.074 -27.516 4.887 1 98.5 332 ARG B CA 1
ATOM 8195 C C . ARG B 1 332 ? 7.855 -26.234 4.66 1 98.5 332 ARG B C 1
ATOM 8197 O O . ARG B 1 332 ? 8.305 -25.594 5.617 1 98.5 332 ARG B O 1
ATOM 8204 N N . TRP B 1 333 ? 8.07 -25.875 3.406 1 98.5 333 TRP B N 1
ATOM 8205 C CA . TRP B 1 333 ? 8.742 -24.625 3.098 1 98.5 333 TRP B CA 1
ATOM 8206 C C . TRP B 1 333 ? 8.008 -23.438 3.717 1 98.5 333 TRP B C 1
ATOM 8208 O O . TRP B 1 333 ? 8.625 -22.562 4.336 1 98.5 333 TRP B O 1
ATOM 8218 N N . TRP B 1 334 ? 6.719 -23.406 3.604 1 98.69 334 TRP B N 1
ATOM 8219 C CA . TRP B 1 334 ? 5.93 -22.312 4.156 1 98.69 334 TRP B CA 1
ATOM 8220 C C . TRP B 1 334 ? 5.977 -22.328 5.68 1 98.69 334 TRP B C 1
ATOM 8222 O O . TRP B 1 334 ? 6.031 -21.266 6.312 1 98.69 334 TRP B O 1
ATOM 8232 N N . ALA B 1 335 ? 5.91 -23.484 6.246 1 98.62 335 ALA B N 1
ATOM 8233 C CA . ALA B 1 335 ? 6.031 -23.547 7.699 1 98.62 335 ALA B CA 1
ATOM 8234 C C . ALA B 1 335 ? 7.344 -22.922 8.172 1 98.62 335 ALA B C 1
ATOM 8236 O O . ALA B 1 335 ? 7.355 -22.141 9.125 1 98.62 335 ALA B O 1
ATOM 8237 N N . ARG B 1 336 ? 8.375 -23.203 7.461 1 97.31 336 ARG B N 1
ATOM 8238 C CA . ARG B 1 336 ? 9.695 -22.719 7.828 1 97.31 336 ARG B CA 1
ATOM 8239 C C . ARG B 1 336 ? 9.836 -21.234 7.539 1 97.31 336 ARG B C 1
ATOM 8241 O O . ARG B 1 336 ? 10.734 -20.562 8.062 1 97.31 336 ARG B O 1
ATOM 8248 N N . HIS B 1 337 ? 9.016 -20.734 6.703 1 97.38 337 HIS B N 1
ATOM 8249 C CA . HIS B 1 337 ? 9.07 -19.328 6.32 1 97.38 337 HIS B CA 1
ATOM 8250 C C . HIS B 1 337 ? 7.828 -18.578 6.789 1 97.38 337 HIS B C 1
ATOM 8252 O O . HIS B 1 337 ? 7.32 -17.703 6.078 1 97.38 337 HIS B O 1
ATOM 8258 N N . SER B 1 338 ? 7.312 -18.906 7.934 1 98 338 SER B N 1
ATOM 8259 C CA . SER B 1 338 ? 6.047 -18.344 8.391 1 98 338 SER B CA 1
ATOM 8260 C C . SER B 1 338 ? 6.246 -17.438 9.594 1 98 338 SER B C 1
ATOM 8262 O O . SER B 1 338 ? 5.297 -17.141 10.328 1 98 338 SER B O 1
ATOM 8264 N N . SER B 1 339 ? 7.457 -16.938 9.797 1 96.62 339 SER B N 1
ATOM 8265 C CA . SER B 1 339 ? 7.75 -16.109 10.961 1 96.62 339 SER B CA 1
ATOM 8266 C C . SER B 1 339 ? 6.902 -14.852 10.969 1 96.62 339 SER B C 1
ATOM 8268 O O . SER B 1 339 ? 6.582 -14.32 12.031 1 96.62 339 SER B O 1
ATOM 8270 N N . ASP B 1 340 ? 6.543 -14.391 9.766 1 97.12 340 ASP B N 1
ATOM 8271 C CA . ASP B 1 340 ? 5.93 -13.07 9.695 1 97.12 340 ASP B CA 1
ATOM 8272 C C . ASP B 1 340 ? 4.625 -13.117 8.898 1 97.12 340 ASP B C 1
ATOM 8274 O O . ASP B 1 340 ? 4.172 -12.094 8.383 1 97.12 340 ASP B O 1
ATOM 8278 N N . ILE B 1 341 ? 3.949 -14.242 8.758 1 98.06 341 ILE B N 1
ATOM 8279 C CA . ILE B 1 341 ? 2.787 -14.281 7.875 1 98.06 341 ILE B CA 1
ATOM 8280 C C . ILE B 1 341 ? 1.509 -14.328 8.703 1 98.06 341 ILE B C 1
ATOM 8282 O O . ILE B 1 341 ? 0.406 -14.391 8.156 1 98.06 341 ILE B O 1
ATOM 8286 N N . PHE B 1 342 ? 1.652 -14.297 10.109 1 97.69 342 PHE B N 1
ATOM 8287 C CA . PHE B 1 342 ? 0.515 -14.281 11.016 1 97.69 342 PHE B CA 1
ATOM 8288 C C . PHE B 1 342 ? 0.516 -13.016 11.867 1 97.69 342 PHE B C 1
ATOM 8290 O O . PHE B 1 342 ? 1.578 -12.477 12.188 1 97.69 342 PHE B O 1
ATOM 8297 N N . TYR B 1 343 ? -0.684 -12.484 12.148 1 96.06 343 TYR B N 1
ATOM 8298 C CA . TYR B 1 343 ? -0.807 -11.523 13.242 1 96.06 343 TYR B CA 1
ATOM 8299 C C . TYR B 1 343 ? -0.606 -12.203 14.586 1 96.06 343 TYR B C 1
ATOM 8301 O O . TYR B 1 343 ? -0.533 -13.43 14.672 1 96.06 343 TYR B O 1
ATOM 8309 N N . THR B 1 344 ? -0.549 -11.406 15.648 1 94.88 344 THR B N 1
ATOM 8310 C CA . THR B 1 344 ? -0.237 -11.938 16.969 1 94.88 344 THR B CA 1
ATOM 8311 C C . THR B 1 344 ? -1.366 -12.828 17.484 1 94.88 344 THR B C 1
ATOM 8313 O O . THR B 1 344 ? -1.157 -13.656 18.359 1 94.88 344 THR B O 1
ATOM 8316 N N . ASP B 1 345 ? -2.541 -12.688 16.906 1 95.12 345 ASP B N 1
ATOM 8317 C CA . ASP B 1 345 ? -3.68 -13.5 17.328 1 95.12 345 ASP B CA 1
ATOM 8318 C C . ASP B 1 345 ? -3.777 -14.781 16.516 1 95.12 345 ASP B C 1
ATOM 8320 O O . ASP B 1 345 ? -4.734 -15.547 16.672 1 95.12 345 ASP B O 1
ATOM 8324 N N . GLY B 1 346 ? -2.908 -14.953 15.57 1 96.62 346 GLY B N 1
ATOM 8325 C CA . GLY B 1 346 ? -2.789 -16.234 14.883 1 96.62 346 GLY B CA 1
ATOM 8326 C C . GLY B 1 346 ? -3.455 -16.25 13.523 1 96.62 346 GLY B C 1
ATOM 8327 O O . GLY B 1 346 ? -3.326 -17.219 12.773 1 96.62 346 GLY B O 1
ATOM 8328 N N . VAL B 1 347 ? -4.188 -15.211 13.125 1 97.69 347 VAL B N 1
ATOM 8329 C CA . VAL B 1 347 ? -4.809 -15.18 11.805 1 97.69 347 VAL B CA 1
ATOM 8330 C C . VAL B 1 347 ? -3.773 -14.766 10.758 1 97.69 347 VAL B C 1
ATOM 8332 O O . VAL B 1 347 ? -2.811 -14.062 11.078 1 97.69 347 VAL B O 1
ATOM 8335 N N . LEU B 1 348 ? -3.932 -15.133 9.531 1 98.06 348 LEU B N 1
ATOM 8336 C CA . LEU B 1 348 ? -3.053 -14.797 8.414 1 98.06 348 LEU B CA 1
ATOM 8337 C C . LEU B 1 348 ? -3.16 -13.312 8.062 1 98.06 348 LEU B C 1
ATOM 8339 O O . LEU B 1 348 ? -4.238 -12.727 8.172 1 98.06 348 LEU B O 1
ATOM 8343 N N . ASN B 1 349 ? -2.061 -12.711 7.719 1 97 349 ASN B N 1
ATOM 8344 C CA . ASN B 1 349 ? -2.064 -11.328 7.238 1 97 349 ASN B CA 1
ATOM 8345 C C . ASN B 1 349 ? -1.918 -11.266 5.723 1 97 349 ASN B C 1
ATOM 8347 O O . ASN B 1 349 ? -1.958 -12.289 5.043 1 97 349 ASN B O 1
ATOM 8351 N N . PHE B 1 350 ? -1.792 -9.992 5.086 1 95.25 350 PHE B N 1
ATOM 8352 C CA . PHE B 1 350 ? -1.568 -9.766 3.664 1 95.25 350 PHE B CA 1
ATOM 8353 C C . PHE B 1 350 ? -0.098 -9.953 3.311 1 95.25 350 PHE B C 1
ATOM 8355 O O . PHE B 1 350 ? 0.78 -9.734 4.148 1 95.25 350 PHE B O 1
ATOM 8362 N N . GLY B 1 351 ? 0.101 -10.297 2.1 1 97 351 GLY B N 1
ATOM 8363 C CA . GLY B 1 351 ? 1.472 -10.336 1.612 1 97 351 GLY B CA 1
ATOM 8364 C C . GLY B 1 351 ? 1.926 -11.719 1.208 1 97 351 GLY B C 1
ATOM 8365 O O . GLY B 1 351 ? 1.101 -12.586 0.908 1 97 351 GLY B O 1
ATOM 8366 N N . TRP B 1 352 ? 3.258 -11.883 1.109 1 98.19 352 TRP B N 1
ATOM 8367 C CA . TRP B 1 352 ? 3.871 -13.156 0.75 1 98.19 352 TRP B CA 1
ATOM 8368 C C . TRP B 1 352 ? 4.625 -13.75 1.934 1 98.19 352 TRP B C 1
ATOM 8370 O O . TRP B 1 352 ? 4.02 -14.336 2.836 1 98.19 352 TRP B O 1
ATOM 8380 N N . THR B 1 353 ? 5.809 -13.266 2.299 1 98 353 THR B N 1
ATOM 8381 C CA . THR B 1 353 ? 6.508 -13.805 3.459 1 98 353 THR B CA 1
ATOM 8382 C C . THR B 1 353 ? 6.48 -12.812 4.621 1 98 353 THR B C 1
ATOM 8384 O O . THR B 1 353 ? 7 -13.102 5.699 1 98 353 THR B O 1
ATOM 8387 N N . TYR B 1 354 ? 5.957 -11.68 4.48 1 97.25 354 TYR B N 1
ATOM 8388 C CA . TYR B 1 354 ? 5.711 -10.648 5.488 1 97.25 354 TYR B CA 1
ATOM 8389 C C . TYR B 1 354 ? 4.562 -9.742 5.07 1 97.25 354 TYR B C 1
ATOM 8391 O O . TYR B 1 354 ? 4.098 -9.797 3.93 1 97.25 354 TYR B O 1
ATOM 8399 N N . PRO B 1 355 ? 4.031 -8.922 5.988 1 95.94 355 PRO B N 1
ATOM 8400 C CA . PRO B 1 355 ? 2.893 -8.078 5.629 1 95.94 355 PRO B CA 1
ATOM 8401 C C . PRO B 1 355 ? 3.254 -7.016 4.59 1 95.94 355 PRO B C 1
ATOM 8403 O O . PRO B 1 355 ? 4.211 -6.262 4.777 1 95.94 355 PRO B O 1
ATOM 8406 N N . GLN B 1 356 ? 2.443 -6.961 3.531 1 94.81 356 GLN B N 1
ATOM 8407 C CA . GLN B 1 356 ? 2.654 -6.016 2.441 1 94.81 356 GLN B CA 1
ATOM 8408 C C . GLN B 1 356 ? 1.358 -5.754 1.682 1 94.81 356 GLN B C 1
ATOM 8410 O O . GLN B 1 356 ? 0.83 -6.648 1.018 1 94.81 356 GLN B O 1
ATOM 8415 N N . MET B 1 357 ? 0.884 -4.508 1.646 1 94.38 357 MET B N 1
ATOM 8416 C CA . MET B 1 357 ? -0.363 -4.168 0.967 1 94.38 357 MET B CA 1
ATOM 8417 C C . MET B 1 357 ? -0.114 -3.861 -0.506 1 94.38 357 MET B C 1
ATOM 8419 O O . MET B 1 357 ? -1.051 -3.832 -1.306 1 94.38 357 MET B O 1
ATOM 8423 N N . TYR B 1 358 ? 1.112 -3.66 -0.96 1 96.31 358 TYR B N 1
ATOM 8424 C CA . TYR B 1 358 ? 1.42 -3.328 -2.348 1 96.31 358 TYR B CA 1
ATOM 8425 C C . TYR B 1 358 ? 1.113 -4.5 -3.27 1 96.31 358 TYR B C 1
ATOM 8427 O O . TYR B 1 358 ? 0.788 -4.309 -4.441 1 96.31 358 TYR B O 1
ATOM 8435 N N . LEU B 1 359 ? 1.145 -5.633 -2.689 1 96.88 359 LEU B N 1
ATOM 8436 C CA . LEU B 1 359 ? 0.923 -6.859 -3.443 1 96.88 359 LEU B CA 1
ATOM 8437 C C . LEU B 1 359 ? -0.568 -7.133 -3.613 1 96.88 359 LEU B C 1
ATOM 8439 O O . LEU B 1 359 ? -0.971 -7.863 -4.52 1 96.88 359 LEU B O 1
ATOM 8443 N N . THR B 1 360 ? -1.438 -6.562 -2.824 1 96.44 360 THR B N 1
ATOM 8444 C CA . THR B 1 360 ? -2.844 -6.941 -2.748 1 96.44 360 THR B CA 1
ATOM 8445 C C . THR B 1 360 ? -3.627 -6.359 -3.922 1 96.44 360 THR B C 1
ATOM 8447 O O . THR B 1 360 ? -3.217 -5.355 -4.512 1 96.44 360 THR B O 1
ATOM 8450 N N . GLU B 1 361 ? -4.707 -7.023 -4.262 1 97.12 361 GLU B N 1
ATOM 8451 C CA . GLU B 1 361 ? -5.691 -6.531 -5.223 1 97.12 361 GLU B CA 1
ATOM 8452 C C . GLU B 1 361 ? -6.871 -5.875 -4.516 1 97.12 361 GLU B C 1
ATOM 8454 O O . GLU B 1 361 ? -6.996 -5.957 -3.291 1 97.12 361 GLU B O 1
ATOM 8459 N N . ASP B 1 362 ? -7.703 -5.242 -5.312 1 96.75 362 ASP B N 1
ATOM 8460 C CA . ASP B 1 362 ? -8.836 -4.516 -4.738 1 96.75 362 ASP B CA 1
ATOM 8461 C C . ASP B 1 362 ? -9.906 -5.477 -4.242 1 96.75 362 ASP B C 1
ATOM 8463 O O . ASP B 1 362 ? -10.867 -5.059 -3.582 1 96.75 362 ASP B O 1
ATOM 8467 N N . TYR B 1 363 ? -9.734 -6.773 -4.445 1 97.31 363 TYR B N 1
ATOM 8468 C CA . TYR B 1 363 ? -10.703 -7.758 -3.977 1 97.31 363 TYR B CA 1
ATOM 8469 C C . TYR B 1 363 ? -10.148 -8.539 -2.791 1 97.31 363 TYR B C 1
ATOM 8471 O O . TYR B 1 363 ? -10.711 -9.57 -2.406 1 97.31 363 TYR B O 1
ATOM 8479 N N . ASN B 1 364 ? -9.062 -8.156 -2.213 1 97.69 364 ASN B N 1
ATOM 8480 C CA . ASN B 1 364 ? -8.5 -8.867 -1.068 1 97.69 364 ASN B CA 1
ATOM 8481 C C . ASN B 1 364 ? -8.961 -8.258 0.252 1 97.69 364 ASN B C 1
ATOM 8483 O O . ASN B 1 364 ? -8.391 -7.27 0.713 1 97.69 364 ASN B O 1
ATOM 8487 N N . SER B 1 365 ? -9.922 -8.891 0.871 1 97.44 365 SER B N 1
ATOM 8488 C CA . SER B 1 365 ? -10.266 -8.578 2.256 1 97.44 365 SER B CA 1
ATOM 8489 C C . SER B 1 365 ? -9.344 -9.305 3.229 1 97.44 365 SER B C 1
ATOM 8491 O O . SER B 1 365 ? -8.602 -10.203 2.832 1 97.44 365 SER B O 1
ATOM 8493 N N . PRO B 1 366 ? -9.383 -8.969 4.523 1 97 366 PRO B N 1
ATOM 8494 C CA . PRO B 1 366 ? -8.57 -9.703 5.496 1 97 366 PRO B CA 1
ATOM 8495 C C . PRO B 1 366 ? -8.883 -11.195 5.52 1 97 366 PRO B C 1
ATOM 8497 O O . PRO B 1 366 ? -8.055 -12 5.961 1 97 366 PRO B O 1
ATOM 8500 N N . GLN B 1 367 ? -10.055 -11.57 5.012 1 98.25 367 GLN B N 1
ATOM 8501 C CA . GLN B 1 367 ? -10.477 -12.969 5.016 1 98.25 367 GLN B CA 1
ATOM 8502 C C . GLN B 1 367 ? -10.047 -13.68 3.738 1 98.25 367 GLN B C 1
ATOM 8504 O O . GLN B 1 367 ? -9.992 -14.914 3.697 1 98.25 367 GLN B O 1
ATOM 8509 N N . SER B 1 368 ? -9.68 -12.922 2.719 1 98.25 368 SER B N 1
ATOM 8510 C CA . SER B 1 368 ? -9.43 -13.477 1.391 1 98.25 368 SER B CA 1
ATOM 8511 C C . SER B 1 368 ? -8.234 -14.422 1.396 1 98.25 368 SER B C 1
ATOM 8513 O O . SER B 1 368 ? -8.172 -15.359 0.597 1 98.25 368 SER B O 1
ATOM 8515 N N . VAL B 1 369 ? -7.312 -14.258 2.273 1 98.19 369 VAL B N 1
ATOM 8516 C CA . VAL B 1 369 ? -6.031 -14.961 2.279 1 98.19 369 VAL B CA 1
ATOM 8517 C C . VAL B 1 369 ? -6.25 -16.438 2.58 1 98.19 369 VAL B C 1
ATOM 8519 O O . VAL B 1 369 ? -5.383 -17.266 2.299 1 98.19 369 VAL B O 1
ATOM 8522 N N . TYR B 1 370 ? -7.418 -16.828 2.992 1 98.69 370 TYR B N 1
ATOM 8523 C CA . TYR B 1 370 ? -7.656 -18.203 3.422 1 98.69 370 TYR B CA 1
ATOM 8524 C C . TYR B 1 370 ? -7.977 -19.094 2.23 1 98.69 370 TYR B C 1
ATOM 8526 O O . TYR B 1 370 ? -8.203 -20.297 2.395 1 98.69 370 TYR B O 1
ATOM 8534 N N . TRP B 1 371 ? -7.918 -18.5 0.963 1 98.62 371 TRP B N 1
ATOM 8535 C CA . TRP B 1 371 ? -7.773 -19.375 -0.2 1 98.62 371 TRP B CA 1
ATOM 8536 C C . TRP B 1 371 ? -6.59 -20.312 -0.03 1 98.62 371 TRP B C 1
ATOM 8538 O O . TRP B 1 371 ? -6.527 -21.359 -0.673 1 98.62 371 TRP B O 1
ATOM 8548 N N . ALA B 1 372 ? -5.719 -19.969 0.878 1 98.62 372 ALA B N 1
ATOM 8549 C CA . ALA B 1 372 ? -4.512 -20.734 1.173 1 98.62 372 ALA B CA 1
ATOM 8550 C C . ALA B 1 372 ? -4.859 -22.172 1.546 1 98.62 372 ALA B C 1
ATOM 8552 O O . ALA B 1 372 ? -4.055 -23.078 1.344 1 98.62 372 ALA B O 1
ATOM 8553 N N . LEU B 1 373 ? -6.051 -22.438 2.031 1 98.62 373 LEU B N 1
ATOM 8554 C CA . LEU B 1 373 ? -6.445 -23.734 2.592 1 98.62 373 LEU B CA 1
ATOM 8555 C C . LEU B 1 373 ? -6.711 -24.75 1.485 1 98.62 373 LEU B C 1
ATOM 8557 O O . LEU B 1 373 ? -6.875 -25.938 1.757 1 98.62 373 LEU B O 1
ATOM 8561 N N . LYS B 1 374 ? -6.637 -24.344 0.217 1 98.5 374 LYS B N 1
ATOM 8562 C CA . LYS B 1 374 ? -6.871 -25.234 -0.917 1 98.5 374 LYS B CA 1
ATOM 8563 C C . LYS B 1 374 ? -5.895 -26.406 -0.913 1 98.5 374 LYS B C 1
ATOM 8565 O O . LYS B 1 374 ? -6.254 -27.516 -1.288 1 98.5 374 LYS B O 1
ATOM 8570 N N . SER B 1 375 ? -4.695 -26.125 -0.474 1 98.5 375 SER B N 1
ATOM 8571 C CA . SER B 1 375 ? -3.654 -27.141 -0.496 1 98.5 375 SER B CA 1
ATOM 8572 C C . SER B 1 375 ? -3.906 -28.219 0.564 1 98.5 375 SER B C 1
ATOM 8574 O O . SER B 1 375 ? -3.311 -29.297 0.52 1 98.5 375 SER B O 1
ATOM 8576 N N . LEU B 1 376 ? -4.863 -28 1.45 1 98.44 376 LEU B N 1
ATOM 8577 C CA . LEU B 1 376 ? -5.055 -28.906 2.584 1 98.44 376 LEU B CA 1
ATOM 8578 C C . LEU B 1 376 ? -6.219 -29.859 2.328 1 98.44 376 LEU B C 1
ATOM 8580 O O . LEU B 1 376 ? -6.539 -30.688 3.18 1 98.44 376 LEU B O 1
ATOM 8584 N N . ILE B 1 377 ? -6.785 -29.859 1.154 1 98.5 377 ILE B N 1
ATOM 8585 C CA . ILE B 1 377 ? -7.922 -30.734 0.873 1 98.5 377 ILE B CA 1
ATOM 8586 C C . ILE B 1 377 ? -7.473 -32.188 0.885 1 98.5 377 ILE B C 1
ATOM 8588 O O . ILE B 1 377 ? -8.297 -33.094 0.942 1 98.5 377 ILE B O 1
ATOM 8592 N N . VAL B 1 378 ? -6.195 -32.438 0.854 1 98.06 378 VAL B N 1
ATOM 8593 C CA . VAL B 1 378 ? -5.629 -33.781 0.798 1 98.06 378 VAL B CA 1
ATOM 8594 C C . VAL B 1 378 ? -5.957 -34.562 2.086 1 98.06 378 VAL B C 1
ATOM 8596 O O . VAL B 1 378 ? -5.961 -35.781 2.107 1 98.06 378 VAL B O 1
ATOM 8599 N N . VAL B 1 379 ? -6.277 -33.812 3.146 1 97.69 379 VAL B N 1
ATOM 8600 C CA . VAL B 1 379 ? -6.594 -34.469 4.414 1 97.69 379 VAL B CA 1
ATOM 8601 C C . VAL B 1 379 ? -7.883 -35.281 4.273 1 97.69 379 VAL B C 1
ATOM 8603 O O . VAL B 1 379 ? -8.18 -36.125 5.109 1 97.69 379 VAL B O 1
ATOM 8606 N N . GLY B 1 380 ? -8.617 -35.031 3.234 1 97.88 380 GLY B N 1
ATOM 8607 C CA . GLY B 1 380 ? -9.836 -35.781 2.971 1 97.88 380 GLY B CA 1
ATOM 8608 C C . GLY B 1 380 ? -9.578 -37.219 2.578 1 97.88 380 GLY B C 1
ATOM 8609 O O . GLY B 1 380 ? -10.484 -38.062 2.645 1 97.88 380 GLY B O 1
ATOM 8610 N N . LEU B 1 381 ? -8.398 -37.531 2.109 1 97.75 381 LEU B N 1
ATOM 8611 C CA . LEU B 1 381 ? -8.039 -38.906 1.731 1 97.75 381 LEU B CA 1
ATOM 8612 C C . LEU B 1 381 ? -7.797 -39.75 2.969 1 97.75 381 LEU B C 1
ATOM 8614 O O . LEU B 1 381 ? -7.191 -39.312 3.939 1 97.75 381 LEU B O 1
ATOM 8618 N N . PRO B 1 382 ? -8.305 -40.969 2.953 1 95.88 382 PRO B N 1
ATOM 8619 C CA . PRO B 1 382 ? -8.086 -41.844 4.102 1 95.88 382 PRO B CA 1
ATOM 8620 C C . PRO B 1 382 ? -6.617 -42.25 4.273 1 95.88 382 PRO B C 1
ATOM 8622 O O . PRO B 1 382 ? -5.84 -42.188 3.318 1 95.88 382 PRO B O 1
ATOM 8625 N N . GLU B 1 383 ? -6.289 -42.625 5.418 1 93.81 383 GLU B N 1
ATOM 8626 C CA . GLU B 1 383 ? -4.918 -42.969 5.789 1 93.81 383 GLU B CA 1
ATOM 8627 C C . GLU B 1 383 ? -4.348 -44.062 4.883 1 93.81 383 GLU B C 1
ATOM 8629 O O . GLU B 1 383 ? -3.15 -44.062 4.582 1 93.81 383 GLU B O 1
ATOM 8634 N N . ASN B 1 384 ? -5.176 -44.969 4.418 1 95.06 384 ASN B N 1
ATOM 8635 C CA . ASN B 1 384 ? -4.711 -46.094 3.623 1 95.06 384 ASN B CA 1
ATOM 8636 C C . ASN B 1 384 ? -4.746 -45.781 2.129 1 95.06 384 ASN B C 1
ATOM 8638 O O . ASN B 1 384 ? -4.48 -46.656 1.304 1 95.06 384 ASN B O 1
ATOM 8642 N N . SER B 1 385 ? -5.105 -44.594 1.812 1 96.38 385 SER B N 1
ATOM 8643 C CA . SER B 1 385 ? -5.012 -44.219 0.408 1 96.38 385 SER B CA 1
ATOM 8644 C C . SER B 1 385 ? -3.582 -44.344 -0.106 1 96.38 385 SER B C 1
ATOM 8646 O O . SER B 1 385 ? -2.629 -44.25 0.673 1 96.38 385 SER B O 1
ATOM 8648 N N . THR B 1 386 ? -3.42 -44.469 -1.399 1 95.75 386 THR B N 1
ATOM 8649 C CA . THR B 1 386 ? -2.098 -44.594 -2.002 1 95.75 386 THR B CA 1
ATOM 8650 C C . THR B 1 386 ? -1.27 -43.312 -1.752 1 95.75 386 THR B C 1
ATOM 8652 O O . THR B 1 386 ? -0.049 -43.406 -1.598 1 95.75 386 THR B O 1
ATOM 8655 N N . PHE B 1 387 ? -1.903 -42.219 -1.681 1 96.75 387 PHE B N 1
ATOM 8656 C CA . PHE B 1 387 ? -1.204 -40.938 -1.422 1 96.75 387 PHE B CA 1
ATOM 8657 C C . PHE B 1 387 ? -0.512 -41 -0.065 1 96.75 387 PHE B C 1
ATOM 8659 O O . PHE B 1 387 ? 0.654 -40.594 0.053 1 96.75 387 PHE B O 1
ATOM 8666 N N . TRP B 1 388 ? -1.165 -41.469 0.954 1 97.25 388 TRP B N 1
ATOM 8667 C CA . TRP B 1 388 ? -0.606 -41.438 2.301 1 97.25 388 TRP B CA 1
ATOM 8668 C C . TRP B 1 388 ? 0.235 -42.656 2.59 1 97.25 388 TRP B C 1
ATOM 8670 O O . TRP B 1 388 ? 1.206 -42.594 3.348 1 97.25 388 TRP B O 1
ATOM 8680 N N . SER B 1 389 ? -0.153 -43.75 1.963 1 96.19 389 SER B N 1
ATOM 8681 C CA . SER B 1 389 ? 0.533 -45 2.27 1 96.19 389 SER B CA 1
ATOM 8682 C C . SER B 1 389 ? 1.884 -45.062 1.566 1 96.19 389 SER B C 1
ATOM 8684 O O . SER B 1 389 ? 2.82 -45.688 2.076 1 96.19 389 SER B O 1
ATOM 8686 N N . GLU B 1 390 ? 1.989 -44.5 0.432 1 96.38 390 GLU B N 1
ATOM 8687 C CA . GLU B 1 390 ? 3.27 -44.469 -0.27 1 96.38 390 GLU B CA 1
ATOM 8688 C C . GLU B 1 390 ? 4.238 -43.5 0.384 1 96.38 390 GLU B C 1
ATOM 8690 O O . GLU B 1 390 ? 3.842 -42.406 0.803 1 96.38 390 GLU B O 1
ATOM 8695 N N . PRO B 1 391 ? 5.5 -43.906 0.455 1 97.06 391 PRO B N 1
ATOM 8696 C CA . PRO B 1 391 ? 6.477 -42.969 1.036 1 97.06 391 PRO B CA 1
ATOM 8697 C C . PRO B 1 391 ? 6.668 -41.719 0.197 1 97.06 391 PRO B C 1
ATOM 8699 O O . PRO B 1 391 ? 6.574 -41.75 -1.032 1 97.06 391 PRO B O 1
ATOM 8702 N N . GLU B 1 392 ? 6.895 -40.594 0.863 1 97.88 392 GLU B N 1
ATOM 8703 C CA . GLU B 1 392 ? 7.234 -39.375 0.177 1 97.88 392 GLU B CA 1
ATOM 8704 C C . GLU B 1 392 ? 8.461 -39.531 -0.707 1 97.88 392 GLU B C 1
ATOM 8706 O O . GLU B 1 392 ? 9.539 -39.906 -0.22 1 97.88 392 GLU B O 1
ATOM 8711 N N . ALA B 1 393 ? 8.32 -39.312 -1.969 1 97.81 393 ALA B N 1
ATOM 8712 C CA . ALA B 1 393 ? 9.438 -39.438 -2.893 1 97.81 393 ALA B CA 1
ATOM 8713 C C . ALA B 1 393 ? 10.305 -38.188 -2.912 1 97.81 393 ALA B C 1
ATOM 8715 O O . ALA B 1 393 ? 9.797 -37.094 -2.699 1 97.81 393 ALA B O 1
ATOM 8716 N N . PRO B 1 394 ? 11.594 -38.344 -3.131 1 96.25 394 PRO B N 1
ATOM 8717 C CA . PRO B 1 394 ? 12.445 -37.188 -3.314 1 96.25 394 PRO B CA 1
ATOM 8718 C C . PRO B 1 394 ? 12.102 -36.406 -4.578 1 96.25 394 PRO B C 1
ATOM 8720 O O . PRO B 1 394 ? 11.32 -36.875 -5.41 1 96.25 394 PRO B O 1
ATOM 8723 N N . TYR B 1 395 ? 12.656 -35.219 -4.664 1 96.31 395 TYR B N 1
ATOM 8724 C CA . TYR B 1 395 ? 12.531 -34.406 -5.879 1 96.31 395 TYR B CA 1
ATOM 8725 C C . TYR B 1 395 ? 13.023 -35.188 -7.094 1 96.31 395 TYR B C 1
ATOM 8727 O O . TYR B 1 395 ? 14.125 -35.75 -7.074 1 96.31 395 TYR B O 1
ATOM 8735 N N . PRO B 1 396 ? 12.273 -35.219 -8.133 1 95.69 396 PRO B N 1
ATOM 8736 C CA . PRO B 1 396 ? 12.609 -36.094 -9.25 1 95.69 396 PRO B CA 1
ATOM 8737 C C . PRO B 1 396 ? 13.938 -35.719 -9.906 1 95.69 396 PRO B C 1
ATOM 8739 O O . PRO B 1 396 ? 14.141 -34.562 -10.289 1 95.69 396 PRO B O 1
ATOM 8742 N N . GLU B 1 397 ? 14.734 -36.656 -10.164 1 91.88 397 GLU B N 1
ATOM 8743 C CA . GLU B 1 397 ? 16.047 -36.469 -10.781 1 91.88 397 GLU B CA 1
ATOM 8744 C C . GLU B 1 397 ? 15.914 -36.031 -12.234 1 91.88 397 GLU B C 1
ATOM 8746 O O . GLU B 1 397 ? 16.75 -35.281 -12.742 1 91.88 397 GLU B O 1
ATOM 8751 N N . THR B 1 398 ? 14.906 -36.5 -12.859 1 91.81 398 THR B N 1
ATOM 8752 C CA . THR B 1 398 ? 14.68 -36.156 -14.258 1 91.81 398 THR B CA 1
ATOM 8753 C C . THR B 1 398 ? 14.562 -34.656 -14.453 1 91.81 398 THR B C 1
ATOM 8755 O O . THR B 1 398 ? 14.906 -34.125 -15.516 1 91.81 398 THR B O 1
ATOM 8758 N N . LEU B 1 399 ? 14.039 -34.031 -13.469 1 92.75 399 LEU B N 1
ATOM 8759 C CA . LEU B 1 399 ? 13.922 -32.594 -13.539 1 92.75 399 LEU B CA 1
ATOM 8760 C C . LEU B 1 399 ? 15.297 -31.938 -13.469 1 92.75 399 LEU B C 1
ATOM 8762 O O . LEU B 1 399 ? 15.5 -30.844 -14.023 1 92.75 399 LEU B O 1
ATOM 8766 N N . LEU B 1 400 ? 16.203 -32.562 -12.859 1 88.44 400 LEU B N 1
ATOM 8767 C CA . LEU B 1 400 ? 17.562 -32.062 -12.75 1 88.44 400 LEU B CA 1
ATOM 8768 C C . LEU B 1 400 ? 18.328 -32.281 -14.047 1 88.44 400 LEU B C 1
ATOM 8770 O O . LEU B 1 400 ? 19.266 -31.531 -14.359 1 88.44 400 LEU B O 1
ATOM 8774 N N . GLU B 1 401 ? 17.891 -33.25 -14.82 1 90.69 401 GLU B N 1
ATOM 8775 C CA . GLU B 1 401 ? 18.547 -33.594 -16.078 1 90.69 401 GLU B CA 1
ATOM 8776 C C . GLU B 1 401 ? 18.062 -32.688 -17.219 1 90.69 401 GLU B C 1
ATOM 8778 O O . GLU B 1 401 ? 18.703 -32.625 -18.266 1 90.69 401 GLU B O 1
ATOM 8783 N N . GLU B 1 402 ? 17.062 -32 -17 1 92.38 402 GLU B N 1
ATOM 8784 C CA . GLU B 1 402 ? 16.516 -31.016 -17.938 1 92.38 402 GLU B CA 1
ATOM 8785 C C . GLU B 1 402 ? 16.469 -29.625 -17.312 1 92.38 402 GLU B C 1
ATOM 8787 O O . GLU B 1 402 ? 15.398 -29.109 -16.984 1 92.38 402 GLU B O 1
ATOM 8792 N N . PRO B 1 403 ? 17.594 -29.047 -17.328 1 94.19 403 PRO B N 1
ATOM 8793 C CA . PRO B 1 403 ? 17.734 -27.797 -16.562 1 94.19 403 PRO B CA 1
ATOM 8794 C C . PRO B 1 403 ? 16.906 -26.656 -17.156 1 94.19 403 PRO B C 1
ATOM 8796 O O . PRO B 1 403 ? 16.672 -25.656 -16.484 1 94.19 403 PRO B O 1
ATOM 8799 N N . LEU B 1 404 ? 16.531 -26.75 -18.484 1 96.5 404 LEU B N 1
ATOM 8800 C CA . LEU B 1 404 ? 15.695 -25.766 -19.141 1 96.5 404 LEU B CA 1
ATOM 8801 C C . LEU B 1 404 ? 14.453 -26.422 -19.75 1 96.5 404 LEU B C 1
ATOM 8803 O O . LEU B 1 404 ? 14.539 -27.5 -20.328 1 96.5 404 LEU B O 1
ATOM 8807 N N . ARG B 1 405 ? 13.344 -25.781 -19.531 1 96.75 405 ARG B N 1
ATOM 8808 C CA . ARG B 1 405 ? 12.109 -26.266 -20.141 1 96.75 405 ARG B CA 1
ATOM 8809 C C . ARG B 1 405 ? 11.297 -25.125 -20.719 1 96.75 405 ARG B C 1
ATOM 8811 O O . ARG B 1 405 ? 10.93 -24.188 -20 1 96.75 405 ARG B O 1
ATOM 8818 N N . VAL B 1 406 ? 11.039 -25.172 -22 1 97.62 406 VAL B N 1
ATOM 8819 C CA . VAL B 1 406 ? 10.141 -24.234 -22.641 1 97.62 406 VAL B CA 1
ATOM 8820 C C . VAL B 1 406 ? 8.695 -24.625 -22.375 1 97.62 406 VAL B C 1
ATOM 8822 O O . VAL B 1 406 ? 8.305 -25.781 -22.625 1 97.62 406 VAL B O 1
ATOM 8825 N N . LEU B 1 407 ? 7.949 -23.828 -21.844 1 97.88 407 LEU B N 1
ATOM 8826 C CA . LEU B 1 407 ? 6.504 -23.984 -21.719 1 97.88 407 LEU B CA 1
ATOM 8827 C C . LEU B 1 407 ? 5.781 -23.109 -22.734 1 97.88 407 LEU B C 1
ATOM 8829 O O . LEU B 1 407 ? 5.57 -21.922 -22.5 1 97.88 407 LEU B O 1
ATOM 8833 N N . PRO B 1 408 ? 5.32 -23.703 -23.781 1 96.75 408 PRO B N 1
ATOM 8834 C CA . PRO B 1 408 ? 4.738 -22.906 -24.859 1 96.75 408 PRO B CA 1
ATOM 8835 C C . PRO B 1 408 ? 3.457 -22.188 -24.453 1 96.75 408 PRO B C 1
ATOM 8837 O O . PRO B 1 408 ? 3.223 -21.047 -24.875 1 96.75 408 PRO B O 1
ATOM 8840 N N . ALA B 1 409 ? 2.684 -22.828 -23.656 1 97 409 ALA B N 1
ATOM 8841 C CA . ALA B 1 409 ? 1.38 -22.266 -23.328 1 97 409 ALA B CA 1
ATOM 8842 C C . ALA B 1 409 ? 1.53 -20.938 -22.578 1 97 409 ALA B C 1
ATOM 8844 O O . ALA B 1 409 ? 1.044 -19.906 -23.016 1 97 409 ALA B O 1
ATOM 8845 N N . PRO B 1 410 ? 2.193 -20.938 -21.438 1 97.94 410 PRO B N 1
ATOM 8846 C CA . PRO B 1 410 ? 2.361 -19.672 -20.734 1 97.94 410 PRO B CA 1
ATOM 8847 C C . PRO B 1 410 ? 3.463 -18.797 -21.344 1 97.94 410 PRO B C 1
ATOM 8849 O O . PRO B 1 410 ? 3.699 -17.688 -20.875 1 97.94 410 PRO B O 1
ATOM 8852 N N . ARG B 1 411 ? 4.199 -19.203 -22.406 1 98 411 ARG B N 1
ATOM 8853 C CA . ARG B 1 411 ? 5.266 -18.453 -23.062 1 98 411 ARG B CA 1
ATOM 8854 C C . ARG B 1 411 ? 6.414 -18.188 -22.094 1 98 411 ARG B C 1
ATOM 8856 O O . ARG B 1 411 ? 6.84 -17.031 -21.938 1 98 411 ARG B O 1
ATOM 8863 N N . GLN B 1 412 ? 6.914 -19.25 -21.5 1 98.44 412 GLN B N 1
ATOM 8864 C CA . GLN B 1 412 ? 7.938 -19.125 -20.469 1 98.44 412 GLN B CA 1
ATOM 8865 C C . GLN B 1 412 ? 9.039 -20.172 -20.656 1 98.44 412 GLN B C 1
ATOM 8867 O O . GLN B 1 412 ? 8.844 -21.156 -21.344 1 98.44 412 GLN B O 1
ATOM 8872 N N . ILE B 1 413 ? 10.188 -19.906 -20.172 1 98.5 413 ILE B N 1
ATOM 8873 C CA . ILE B 1 413 ? 11.25 -20.891 -20.016 1 98.5 413 ILE B CA 1
ATOM 8874 C C . ILE B 1 413 ? 11.594 -21.062 -18.531 1 98.5 413 ILE B C 1
ATOM 8876 O O . ILE B 1 413 ? 11.969 -20.094 -17.859 1 98.5 413 ILE B O 1
ATOM 8880 N N . LEU B 1 414 ? 11.414 -22.25 -18 1 98.25 414 LEU B N 1
ATOM 8881 C CA . LEU B 1 414 ? 11.797 -22.562 -16.641 1 98.25 414 LEU B CA 1
ATOM 8882 C C . LEU B 1 414 ? 13.281 -22.922 -16.547 1 98.25 414 LEU B C 1
ATOM 8884 O O . LEU B 1 414 ? 13.773 -23.703 -17.359 1 98.25 414 LEU B O 1
ATOM 8888 N N . CYS B 1 415 ? 13.938 -22.266 -15.586 1 98.31 415 CYS B N 1
ATOM 8889 C CA . CYS B 1 415 ? 15.383 -22.422 -15.453 1 98.31 415 CYS B CA 1
ATOM 8890 C C . CYS B 1 415 ? 15.742 -22.969 -14.078 1 98.31 415 CYS B C 1
ATOM 8892 O O . CYS B 1 415 ? 15.414 -22.375 -13.055 1 98.31 415 CYS B O 1
ATOM 8894 N N . ASN B 1 416 ? 16.406 -24.078 -14.055 1 96.75 416 ASN B N 1
ATOM 8895 C CA . ASN B 1 416 ? 16.969 -24.672 -12.844 1 96.75 416 ASN B CA 1
ATOM 8896 C C . ASN B 1 416 ? 18.266 -25.422 -13.141 1 96.75 416 ASN B C 1
ATOM 8898 O O . ASN B 1 416 ? 18.328 -26.641 -12.969 1 96.75 416 ASN B O 1
ATOM 8902 N N . GLN B 1 417 ? 19.328 -24.688 -13.492 1 92.25 417 GLN B N 1
ATOM 8903 C CA . GLN B 1 417 ? 20.609 -25.266 -13.898 1 92.25 417 GLN B CA 1
ATOM 8904 C C . GLN B 1 417 ? 21.344 -25.844 -12.695 1 92.25 417 GLN B C 1
ATOM 8906 O O . GLN B 1 417 ? 21.656 -25.141 -11.742 1 92.25 417 GLN B O 1
ATOM 8911 N N . PRO B 1 418 ? 21.656 -27.125 -12.727 1 89.06 418 PRO B N 1
ATOM 8912 C CA . PRO B 1 418 ? 22.328 -27.75 -11.586 1 89.06 418 PRO B CA 1
ATOM 8913 C C . PRO B 1 418 ? 23.688 -27.109 -11.273 1 89.06 418 PRO B C 1
ATOM 8915 O O . PRO B 1 418 ? 24.125 -27.109 -10.125 1 89.06 418 PRO B O 1
ATOM 8918 N N . GLY B 1 419 ? 24.375 -26.672 -12.32 1 88.88 419 GLY B N 1
ATOM 8919 C CA . GLY B 1 419 ? 25.656 -26.031 -12.094 1 88.88 419 GLY B CA 1
ATOM 8920 C C . GLY B 1 419 ? 25.531 -24.703 -11.383 1 88.88 419 GLY B C 1
ATOM 8921 O O . GLY B 1 419 ? 26.531 -24.172 -10.867 1 88.88 419 GLY B O 1
ATOM 8922 N N . GLY B 1 420 ? 24.375 -24.266 -11.406 1 90.88 420 GLY B N 1
ATOM 8923 C CA . GLY B 1 420 ? 24.062 -23.047 -10.672 1 90.88 420 GLY B CA 1
ATOM 8924 C C . GLY B 1 420 ? 23.25 -23.312 -9.406 1 90.88 420 GLY B C 1
ATOM 8925 O O . GLY B 1 420 ? 23.328 -24.391 -8.836 1 90.88 420 GLY B O 1
ATOM 8926 N N . ASN B 1 421 ? 22.516 -22.641 -8.812 1 94 421 ASN B N 1
ATOM 8927 C CA . ASN B 1 421 ? 21.594 -22.75 -7.684 1 94 421 ASN B CA 1
ATOM 8928 C C . ASN B 1 421 ? 20.594 -21.609 -7.664 1 94 421 ASN B C 1
ATOM 8930 O O . ASN B 1 421 ? 20.438 -20.922 -6.652 1 94 421 ASN B O 1
ATOM 8934 N N . HIS B 1 422 ? 20.031 -21.516 -8.758 1 96.94 422 HIS B N 1
ATOM 8935 C CA . HIS B 1 422 ? 19 -20.5 -8.93 1 96.94 422 HIS B CA 1
ATOM 8936 C C . HIS B 1 422 ? 17.797 -21.062 -9.695 1 96.94 422 HIS B C 1
ATOM 8938 O O . HIS B 1 422 ? 17.953 -21.578 -10.805 1 96.94 422 HIS B O 1
ATOM 8944 N N . HIS B 1 423 ? 16.672 -21.109 -9.07 1 98.06 423 HIS B N 1
ATOM 8945 C CA . HIS B 1 423 ? 15.414 -21.578 -9.633 1 98.06 423 HIS B CA 1
ATOM 8946 C C . HIS B 1 423 ? 14.516 -20.406 -10.016 1 98.06 423 HIS B C 1
ATOM 8948 O O . HIS B 1 423 ? 14.008 -19.703 -9.141 1 98.06 423 HIS B O 1
ATOM 8954 N N . PHE B 1 424 ? 14.352 -20.156 -11.336 1 98.62 424 PHE B N 1
ATOM 8955 C CA . PHE B 1 424 ? 13.586 -19 -11.781 1 98.62 424 PHE B CA 1
ATOM 8956 C C . PHE B 1 424 ? 12.984 -19.25 -13.164 1 98.62 424 PHE B C 1
ATOM 8958 O O . PHE B 1 424 ? 13.164 -20.328 -13.734 1 98.62 424 PHE B O 1
ATOM 8965 N N . MET B 1 425 ? 12.109 -18.359 -13.57 1 98.69 425 MET B N 1
ATOM 8966 C CA . MET B 1 425 ? 11.469 -18.469 -14.875 1 98.69 425 MET B CA 1
ATOM 8967 C C . MET B 1 425 ? 11.664 -17.203 -15.695 1 98.69 425 MET B C 1
ATOM 8969 O O . MET B 1 425 ? 11.695 -16.109 -15.141 1 98.69 425 MET B O 1
ATOM 8973 N N . LEU B 1 426 ? 11.953 -17.359 -16.938 1 98.75 426 LEU B N 1
ATOM 8974 C CA . LEU B 1 426 ? 11.906 -16.266 -17.906 1 98.75 426 LEU B CA 1
ATOM 8975 C C . LEU B 1 426 ? 10.516 -16.156 -18.516 1 98.75 426 LEU B C 1
ATOM 8977 O O . LEU B 1 426 ? 9.922 -17.156 -18.922 1 98.75 426 LEU B O 1
ATOM 8981 N N . SER B 1 427 ? 9.953 -15.023 -18.453 1 98.38 427 SER B N 1
ATOM 8982 C CA . SER B 1 427 ? 8.609 -14.766 -18.969 1 98.38 427 SER B CA 1
ATOM 8983 C C . SER B 1 427 ? 8.641 -13.82 -20.156 1 98.38 427 SER B C 1
ATOM 8985 O O . SER B 1 427 ? 9.336 -12.805 -20.141 1 98.38 427 SER B O 1
ATOM 8987 N N . PHE B 1 428 ? 7.855 -14.102 -21.219 1 97.62 428 PHE B N 1
ATOM 8988 C CA . PHE B 1 428 ? 8.047 -13.367 -22.453 1 97.62 428 PHE B CA 1
ATOM 8989 C C . PHE B 1 428 ? 6.785 -12.602 -22.828 1 97.62 428 PHE B C 1
ATOM 8991 O O . PHE B 1 428 ? 6.859 -11.453 -23.266 1 97.62 428 PHE B O 1
ATOM 8998 N N . ALA B 1 429 ? 5.641 -13.203 -22.594 1 96.88 429 ALA B N 1
ATOM 8999 C CA . ALA B 1 429 ? 4.535 -12.555 -23.281 1 96.88 429 ALA B CA 1
ATOM 9000 C C . ALA B 1 429 ? 3.25 -12.633 -22.469 1 96.88 429 ALA B C 1
ATOM 9002 O O . ALA B 1 429 ? 2.15 -12.672 -23.031 1 96.88 429 ALA B O 1
ATOM 9003 N N . GLN B 1 430 ? 3.275 -12.688 -21.219 1 97.69 430 GLN B N 1
ATOM 9004 C CA . GLN B 1 430 ? 2.064 -12.656 -20.406 1 97.69 430 GLN B CA 1
ATOM 9005 C C . GLN B 1 430 ? 1.75 -11.242 -19.938 1 97.69 430 GLN B C 1
ATOM 9007 O O . GLN B 1 430 ? 2.658 -10.469 -19.625 1 97.69 430 GLN B O 1
ATOM 9012 N N . PHE B 1 431 ? 0.483 -10.852 -19.891 1 97.44 431 PHE B N 1
ATOM 9013 C CA . PHE B 1 431 ? -0.034 -9.602 -19.359 1 97.44 431 PHE B CA 1
ATOM 9014 C C . PHE B 1 431 ? -1.52 -9.727 -19.031 1 97.44 431 PHE B C 1
ATOM 9016 O O . PHE B 1 431 ? -2.199 -10.617 -19.547 1 97.44 431 PHE B O 1
ATOM 9023 N N . LEU B 1 432 ? -1.992 -8.953 -18.141 1 96.25 432 LEU B N 1
ATOM 9024 C CA . LEU B 1 432 ? -3.416 -8.781 -17.875 1 96.25 432 LEU B CA 1
ATOM 9025 C C . LEU B 1 432 ? -3.904 -7.426 -18.375 1 96.25 432 LEU B C 1
ATOM 9027 O O . LEU B 1 432 ? -3.297 -6.395 -18.078 1 96.25 432 LEU B O 1
ATOM 9031 N N . ALA B 1 433 ? -5.02 -7.496 -19.078 1 93.62 433 ALA B N 1
ATOM 9032 C CA . ALA B 1 433 ? -5.57 -6.25 -19.594 1 93.62 433 ALA B CA 1
ATOM 9033 C C . ALA B 1 433 ? -6.348 -5.496 -18.516 1 93.62 433 ALA B C 1
ATOM 9035 O O . ALA B 1 433 ? -6.496 -4.273 -18.594 1 93.62 433 ALA B O 1
ATOM 9036 N N . ILE B 1 434 ? -6.914 -6.184 -17.562 1 90.75 434 ILE B N 1
ATOM 9037 C CA . ILE B 1 434 ? -7.527 -5.523 -16.422 1 90.75 434 ILE B CA 1
ATOM 9038 C C . ILE B 1 434 ? -6.441 -4.883 -15.555 1 90.75 434 ILE B C 1
ATOM 9040 O O . ILE B 1 434 ? -5.52 -5.566 -15.094 1 90.75 434 ILE B O 1
ATOM 9044 N N . PRO B 1 435 ? -6.578 -3.658 -15.258 1 89.75 435 PRO B N 1
ATOM 9045 C CA . PRO B 1 435 ? -5.469 -2.93 -14.633 1 89.75 435 PRO B CA 1
ATOM 9046 C C . PRO B 1 435 ? -5.461 -3.062 -13.109 1 89.75 435 PRO B C 1
ATOM 9048 O O . PRO B 1 435 ? -5.461 -2.055 -12.398 1 89.75 435 PRO B O 1
ATOM 9051 N N . PHE B 1 436 ? -5.254 -4.305 -12.648 1 94.38 436 PHE B N 1
ATOM 9052 C CA . PHE B 1 436 ? -5.031 -4.5 -11.219 1 94.38 436 PHE B CA 1
ATOM 9053 C C . PHE B 1 436 ? -3.744 -3.818 -10.773 1 94.38 436 PHE B C 1
ATOM 9055 O O . PHE B 1 436 ? -2.885 -3.506 -11.602 1 94.38 436 PHE B O 1
ATOM 9062 N N . LYS B 1 437 ? -3.635 -3.602 -9.547 1 94.75 437 LYS B N 1
ATOM 9063 C CA . LYS B 1 437 ? -2.471 -2.932 -8.969 1 94.75 437 LYS B CA 1
ATOM 9064 C C . LYS B 1 437 ? -1.19 -3.709 -9.266 1 94.75 437 LYS B C 1
ATOM 9066 O O . LYS B 1 437 ? -1.131 -4.922 -9.047 1 94.75 437 LYS B O 1
ATOM 9071 N N . GLY B 1 438 ? -0.168 -3.002 -9.711 1 96.19 438 GLY B N 1
ATOM 9072 C CA . GLY B 1 438 ? 1.137 -3.602 -9.945 1 96.19 438 GLY B CA 1
ATOM 9073 C C . GLY B 1 438 ? 1.113 -4.688 -11 1 96.19 438 GLY B C 1
ATOM 9074 O O . GLY B 1 438 ? 1.897 -5.637 -10.945 1 96.19 438 GLY B O 1
ATOM 9075 N N . ILE B 1 439 ? 0.278 -4.578 -11.969 1 96.44 439 ILE B N 1
ATOM 9076 C CA . ILE B 1 439 ? -0.013 -5.676 -12.883 1 96.44 439 ILE B CA 1
ATOM 9077 C C . ILE B 1 439 ? 1.209 -5.957 -13.758 1 96.44 439 ILE B C 1
ATOM 9079 O O . ILE B 1 439 ? 1.494 -7.109 -14.078 1 96.44 439 ILE B O 1
ATOM 9083 N N . MET B 1 440 ? 1.969 -4.941 -14.164 1 97.25 440 MET B N 1
ATOM 9084 C CA . MET B 1 440 ? 3.152 -5.16 -14.992 1 97.25 440 MET B CA 1
ATOM 9085 C C . MET B 1 440 ? 4.219 -5.934 -14.219 1 97.25 440 MET B C 1
ATOM 9087 O O . MET B 1 440 ? 4.879 -6.809 -14.781 1 97.25 440 MET B O 1
ATOM 9091 N N . ALA B 1 441 ? 4.371 -5.613 -12.961 1 98.12 441 ALA B N 1
ATOM 9092 C CA . ALA B 1 441 ? 5.344 -6.324 -12.133 1 98.12 441 ALA B CA 1
ATOM 9093 C C . ALA B 1 441 ? 4.938 -7.785 -11.945 1 98.12 441 ALA B C 1
ATOM 9095 O O . ALA B 1 441 ? 5.793 -8.672 -11.891 1 98.12 441 ALA B O 1
ATOM 9096 N N . LYS B 1 442 ? 3.713 -7.996 -11.906 1 98.25 442 LYS B N 1
ATOM 9097 C CA . LYS B 1 442 ? 3.203 -9.32 -11.57 1 98.25 442 LYS B CA 1
ATOM 9098 C C . LYS B 1 442 ? 3.242 -10.25 -12.781 1 98.25 442 LYS B C 1
ATOM 9100 O O . LYS B 1 442 ? 3.312 -11.469 -12.633 1 98.25 442 LYS B O 1
ATOM 9105 N N . TYR B 1 443 ? 3.26 -9.672 -14.023 1 98.25 443 TYR B N 1
ATOM 9106 C CA . TYR B 1 443 ? 3.086 -10.555 -15.172 1 98.25 443 TYR B CA 1
ATOM 9107 C C . TYR B 1 443 ? 4.148 -10.281 -16.234 1 98.25 443 TYR B C 1
ATOM 9109 O O . TYR B 1 443 ? 4.426 -11.141 -17.078 1 98.25 443 TYR B O 1
ATOM 9117 N N . SER B 1 444 ? 4.738 -9.078 -16.219 1 98.31 444 SER B N 1
ATOM 9118 C CA . SER B 1 444 ? 5.355 -8.688 -17.484 1 98.31 444 SER B CA 1
ATOM 9119 C C . SER B 1 444 ? 6.852 -8.453 -17.312 1 98.31 444 SER B C 1
ATOM 9121 O O . SER B 1 444 ? 7.512 -7.949 -18.219 1 98.31 444 SER B O 1
ATOM 9123 N N . LYS B 1 445 ? 7.461 -8.742 -16.188 1 98.62 445 LYS B N 1
ATOM 9124 C CA . LYS B 1 445 ? 8.914 -8.703 -16.047 1 98.62 445 LYS B CA 1
ATOM 9125 C C . LYS B 1 445 ? 9.57 -9.805 -16.875 1 98.62 445 LYS B C 1
ATOM 9127 O O . LYS B 1 445 ? 8.891 -10.688 -17.391 1 98.62 445 LYS B O 1
ATOM 9132 N N . PHE B 1 446 ? 10.898 -9.719 -16.984 1 98.81 446 PHE B N 1
ATOM 9133 C CA . PHE B 1 446 ? 11.625 -10.672 -17.812 1 98.81 446 PHE B CA 1
ATOM 9134 C C . PHE B 1 446 ? 11.93 -11.953 -17.047 1 98.81 446 PHE B C 1
ATOM 9136 O O . PHE B 1 446 ? 12.133 -13.008 -17.641 1 98.81 446 PHE B O 1
ATOM 9143 N N . ALA B 1 447 ? 11.945 -11.828 -15.711 1 98.88 447 ALA B N 1
ATOM 9144 C CA . ALA B 1 447 ? 12.297 -13 -14.914 1 98.88 447 ALA B CA 1
ATOM 9145 C C . ALA B 1 447 ? 11.609 -12.953 -13.547 1 98.88 447 ALA B C 1
ATOM 9147 O O . ALA B 1 447 ? 11.414 -11.883 -12.984 1 98.88 447 ALA B O 1
ATOM 9148 N N . TYR B 1 448 ? 11.266 -14.117 -13.023 1 98.88 448 TYR B N 1
ATOM 9149 C CA . TYR B 1 448 ? 10.688 -14.336 -11.703 1 98.88 448 TYR B CA 1
ATOM 9150 C C . TYR B 1 448 ? 11.398 -15.461 -10.969 1 98.88 448 TYR B C 1
ATOM 9152 O O . TYR B 1 448 ? 11.586 -16.547 -11.516 1 98.88 448 TYR B O 1
ATOM 9160 N N . SER B 1 449 ? 11.758 -15.234 -9.719 1 98.75 449 SER B N 1
ATOM 9161 C CA . SER B 1 449 ? 12.625 -16.141 -8.984 1 98.75 449 SER B CA 1
ATOM 9162 C C . SER B 1 449 ? 11.953 -16.641 -7.703 1 98.75 449 SER B C 1
ATOM 9164 O O . SER B 1 449 ? 11.266 -15.867 -7.023 1 98.75 449 SER B O 1
ATOM 9166 N N . SER B 1 450 ? 12.148 -17.938 -7.387 1 98.06 450 SER B N 1
ATOM 9167 C CA . SER B 1 450 ? 11.672 -18.453 -6.113 1 98.06 450 SER B CA 1
ATOM 9168 C C . SER B 1 450 ? 12.586 -18.047 -4.965 1 98.06 450 SER B C 1
ATOM 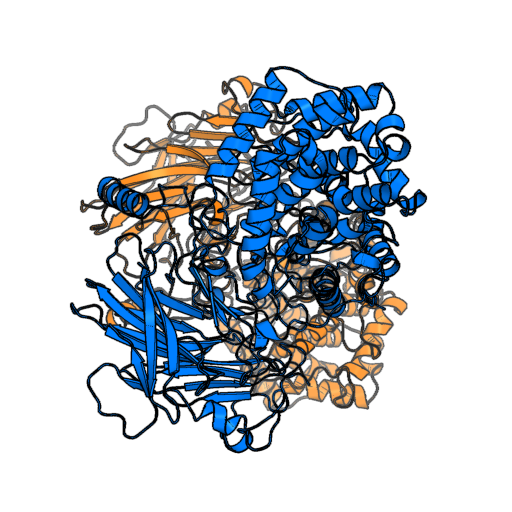9170 O O . SER B 1 450 ? 12.203 -18.125 -3.797 1 98.06 450 SER B O 1
ATOM 9172 N N . ALA B 1 451 ? 13.781 -17.531 -5.301 1 97.19 451 ALA B N 1
ATOM 9173 C CA . ALA B 1 451 ? 14.758 -17.203 -4.262 1 97.19 451 ALA B CA 1
ATOM 9174 C C . ALA B 1 451 ? 14.812 -15.711 -4 1 97.19 451 ALA B C 1
ATOM 9176 O O . ALA B 1 451 ? 15.062 -15.273 -2.873 1 97.19 451 ALA B O 1
ATOM 9177 N N . PHE B 1 452 ? 14.664 -14.922 -5.051 1 98.25 452 PHE B N 1
ATOM 9178 C CA . PHE B 1 452 ? 14.828 -13.477 -4.961 1 98.25 452 PHE B CA 1
ATOM 9179 C C . PHE B 1 452 ? 13.492 -12.758 -5.141 1 98.25 452 PHE B C 1
ATOM 9181 O O . PHE B 1 452 ? 13.461 -11.555 -5.41 1 98.25 452 PHE B O 1
ATOM 9188 N N . GLY B 1 453 ? 12.414 -13.352 -4.883 1 97.75 453 GLY B N 1
ATOM 9189 C CA . GLY B 1 453 ? 11.086 -12.789 -5.094 1 97.75 453 GLY B CA 1
ATOM 9190 C C . GLY B 1 453 ? 11.102 -11.531 -5.941 1 97.75 453 GLY B C 1
ATOM 9191 O O . GLY B 1 453 ? 12.047 -10.734 -5.867 1 97.75 453 GLY B O 1
ATOM 9192 N N . PHE B 1 454 ? 10.125 -11.203 -6.742 1 98.81 454 PHE B N 1
ATOM 9193 C CA . PHE B 1 454 ? 10.07 -9.984 -7.535 1 98.81 454 PHE B CA 1
ATOM 9194 C C . PHE B 1 454 ? 9.516 -8.828 -6.711 1 98.81 454 PHE B C 1
ATOM 9196 O O . PHE B 1 454 ? 8.961 -9.039 -5.633 1 98.81 454 PHE B O 1
ATOM 9203 N N . SER B 1 455 ? 9.711 -7.617 -7.176 1 98.75 455 SER B N 1
ATOM 9204 C CA . SER B 1 455 ? 9.242 -6.406 -6.508 1 98.75 455 SER B CA 1
ATOM 9205 C C . SER B 1 455 ? 7.977 -5.871 -7.168 1 98.75 455 SER B C 1
ATOM 9207 O O . SER B 1 455 ? 7.781 -6.027 -8.375 1 98.75 455 SER B O 1
ATOM 9209 N N . VAL B 1 456 ? 7.109 -5.309 -6.371 1 98.19 456 VAL B N 1
ATOM 9210 C CA . VAL B 1 456 ? 5.957 -4.539 -6.832 1 98.19 456 VAL B CA 1
ATOM 9211 C C . VAL B 1 456 ? 6.16 -3.062 -6.504 1 98.19 456 VAL B C 1
ATOM 9213 O O . VAL B 1 456 ? 6.82 -2.723 -5.52 1 98.19 456 VAL B O 1
ATOM 9216 N N . PRO B 1 457 ? 5.59 -2.207 -7.32 1 97.44 457 PRO B N 1
ATOM 9217 C CA . PRO B 1 457 ? 5.797 -0.78 -7.066 1 97.44 457 PRO B CA 1
ATOM 9218 C C . PRO B 1 457 ? 5.043 -0.286 -5.832 1 97.44 457 PRO B C 1
ATOM 9220 O O . PRO B 1 457 ? 3.926 -0.733 -5.566 1 97.44 457 PRO B O 1
ATOM 9223 N N . SER B 1 458 ? 5.648 0.647 -5.098 1 96.06 458 SER B N 1
ATOM 9224 C CA . SER B 1 458 ? 4.965 1.356 -4.023 1 96.06 458 SER B CA 1
ATOM 9225 C C . SER B 1 458 ? 4.281 2.619 -4.539 1 96.06 458 SER B C 1
ATOM 9227 O O . SER B 1 458 ? 3.42 3.186 -3.863 1 96.06 458 SER B O 1
ATOM 9229 N N . GLY B 1 459 ? 4.648 3.018 -5.676 1 92.5 459 GLY B N 1
ATOM 9230 C CA . GLY B 1 459 ? 4.16 4.199 -6.367 1 92.5 459 GLY B CA 1
ATOM 9231 C C . GLY B 1 459 ? 4.684 4.316 -7.785 1 92.5 459 GLY B C 1
ATOM 9232 O O . GLY B 1 459 ? 5.23 3.357 -8.336 1 92.5 459 GLY B O 1
ATOM 9233 N N . GLY B 1 460 ? 4.422 5.492 -8.398 1 85.06 460 GLY B N 1
ATOM 9234 C CA . GLY B 1 460 ? 4.754 5.582 -9.812 1 85.06 460 GLY B CA 1
ATOM 9235 C C . GLY B 1 460 ? 5.785 6.656 -10.117 1 85.06 460 GLY B C 1
ATOM 9236 O O . GLY B 1 460 ? 6.125 6.887 -11.273 1 85.06 460 GLY B O 1
ATOM 9237 N N . TYR B 1 461 ? 6.371 7.27 -9.055 1 92 461 TYR B N 1
ATOM 9238 C CA . TYR B 1 461 ? 7.246 8.414 -9.281 1 92 461 TYR B CA 1
ATOM 9239 C C . TYR B 1 461 ? 8.695 8.07 -8.945 1 92 461 TYR B C 1
ATOM 9241 O O . TYR B 1 461 ? 9.055 7.973 -7.773 1 92 461 TYR B O 1
ATOM 9249 N N . GLY B 1 462 ? 9.5 7.883 -10.008 1 94.62 462 GLY B N 1
ATOM 9250 C CA . GLY B 1 462 ? 10.914 7.574 -9.844 1 94.62 462 GLY B CA 1
ATOM 9251 C C . GLY B 1 462 ? 11.203 6.086 -9.789 1 94.62 462 GLY B C 1
ATOM 9252 O O . GLY B 1 462 ? 10.289 5.281 -9.602 1 94.62 462 GLY B O 1
ATOM 9253 N N . LEU B 1 463 ? 12.5 5.727 -9.805 1 96.94 463 LEU B N 1
ATOM 9254 C CA . LEU B 1 463 ? 12.938 4.336 -9.875 1 96.94 463 LEU B CA 1
ATOM 9255 C C . LEU B 1 463 ? 12.789 3.645 -8.523 1 96.94 463 LEU B C 1
ATOM 9257 O O . LEU B 1 463 ? 12.477 2.453 -8.469 1 96.94 463 LEU B O 1
ATOM 9261 N N . ALA B 1 464 ? 13.023 4.418 -7.473 1 97.31 464 ALA B N 1
ATOM 9262 C CA . ALA B 1 464 ? 12.953 3.814 -6.145 1 97.31 464 ALA B CA 1
ATOM 9263 C C . ALA B 1 464 ? 11.555 3.281 -5.855 1 97.31 464 ALA B C 1
ATOM 9265 O O . ALA B 1 464 ? 11.398 2.248 -5.199 1 97.31 464 ALA B O 1
ATOM 9266 N N . GLN B 1 465 ? 10.539 3.979 -6.324 1 96.88 465 GLN B N 1
ATOM 9267 C CA . GLN B 1 465 ? 9.164 3.543 -6.109 1 96.88 465 GLN B CA 1
ATOM 9268 C C . GLN B 1 465 ? 8.773 2.451 -7.102 1 96.88 465 GLN B C 1
ATOM 9270 O O . GLN B 1 465 ? 7.965 1.574 -6.785 1 96.88 465 GLN B O 1
ATOM 9275 N N . LEU B 1 466 ? 9.336 2.5 -8.281 1 97.31 466 LEU B N 1
ATOM 9276 C CA . LEU B 1 466 ? 9.039 1.498 -9.297 1 97.31 466 LEU B CA 1
ATOM 9277 C C . LEU B 1 466 ? 9.625 0.141 -8.906 1 97.31 466 LEU B C 1
ATOM 9279 O O . LEU B 1 466 ? 9 -0.896 -9.156 1 97.31 466 LEU B O 1
ATOM 9283 N N . ALA B 1 467 ? 10.875 0.152 -8.352 1 98.12 467 ALA B N 1
ATOM 9284 C CA . ALA B 1 467 ? 11.617 -1.06 -8.023 1 98.12 467 ALA B CA 1
ATOM 9285 C C . ALA B 1 467 ? 11.766 -1.966 -9.242 1 98.12 467 ALA B C 1
ATOM 9287 O O . ALA B 1 467 ? 11.25 -3.082 -9.258 1 98.12 467 ALA B O 1
ATOM 9288 N N . PRO B 1 468 ? 12.586 -1.589 -10.156 1 98.19 468 PRO B N 1
ATOM 9289 C CA . PRO B 1 468 ? 12.57 -2.199 -11.492 1 98.19 468 PRO B CA 1
ATOM 9290 C C . PRO B 1 468 ? 13.438 -3.455 -11.57 1 98.19 468 PRO B C 1
ATOM 9292 O O . PRO B 1 468 ? 14.219 -3.611 -12.516 1 98.19 468 PRO B O 1
ATOM 9295 N N . ASP B 1 469 ? 13.281 -4.371 -10.641 1 98.88 469 ASP B N 1
ATOM 9296 C CA . ASP B 1 469 ? 13.984 -5.641 -10.797 1 98.88 469 ASP B CA 1
ATOM 9297 C C . ASP B 1 469 ? 13.484 -6.391 -12.031 1 98.88 469 ASP B C 1
ATOM 9299 O O . ASP B 1 469 ? 12.289 -6.402 -12.32 1 98.88 469 ASP B O 1
ATOM 9303 N N . ASN B 1 470 ? 14.477 -6.938 -12.797 1 98.81 470 ASN B N 1
ATOM 9304 C CA . ASN B 1 470 ? 14.25 -7.777 -13.977 1 98.81 470 ASN B CA 1
ATOM 9305 C C . ASN B 1 470 ? 13.344 -7.09 -14.992 1 98.81 470 ASN B C 1
ATOM 9307 O O . ASN B 1 470 ? 12.461 -7.727 -15.562 1 98.81 470 ASN B O 1
ATOM 9311 N N . THR B 1 471 ? 13.531 -5.836 -15.164 1 97.75 471 THR B N 1
ATOM 9312 C CA . THR B 1 471 ? 12.75 -5 -16.062 1 97.75 471 THR B CA 1
ATOM 9313 C C . THR B 1 471 ? 13.641 -3.973 -16.766 1 97.75 471 THR B C 1
ATOM 9315 O O . THR B 1 471 ? 14.602 -3.482 -16.172 1 97.75 471 THR B O 1
ATOM 9318 N N . LEU B 1 472 ? 13.383 -3.68 -18.047 1 98.44 472 LEU B N 1
ATOM 9319 C CA . LEU B 1 472 ? 13.883 -2.475 -18.688 1 98.44 472 LEU B CA 1
ATOM 9320 C C . LEU B 1 472 ? 12.852 -1.353 -18.641 1 98.44 472 LEU B C 1
ATOM 9322 O O . LEU B 1 472 ? 11.773 -1.466 -19.219 1 98.44 472 LEU B O 1
ATOM 9326 N N . ALA B 1 473 ? 13.164 -0.324 -17.906 1 98.06 473 ALA B N 1
ATOM 9327 C CA . ALA B 1 473 ? 12.289 0.837 -17.797 1 98.06 473 ALA B CA 1
ATOM 9328 C C . ALA B 1 473 ? 12.773 1.983 -18.672 1 98.06 473 ALA B C 1
ATOM 9330 O O . ALA B 1 473 ? 13.977 2.211 -18.797 1 98.06 473 ALA B O 1
ATOM 9331 N N . LEU B 1 474 ? 11.859 2.68 -19.281 1 95.94 474 LEU B N 1
ATOM 9332 C CA . LEU B 1 474 ? 12.18 3.832 -20.125 1 95.94 474 LEU B CA 1
ATOM 9333 C C . LEU B 1 474 ? 11.438 5.074 -19.641 1 95.94 474 LEU B C 1
ATOM 9335 O O . LEU B 1 474 ? 10.281 4.984 -19.219 1 95.94 474 LEU B O 1
ATOM 9339 N N . SER B 1 475 ? 12.07 6.184 -19.688 1 95.06 475 SER B N 1
ATOM 9340 C CA . SER B 1 475 ? 11.453 7.461 -19.344 1 95.06 475 SER B CA 1
ATOM 9341 C C . SER B 1 475 ? 11.672 8.492 -20.453 1 95.06 475 SER B C 1
ATOM 9343 O O . SER B 1 475 ? 12.766 8.57 -21.016 1 95.06 475 SER B O 1
ATOM 9345 N N . ARG B 1 476 ? 10.641 9.227 -20.719 1 90.94 476 ARG B N 1
ATOM 9346 C CA . ARG B 1 476 ? 10.766 10.305 -21.703 1 90.94 476 ARG B CA 1
ATOM 9347 C C . ARG B 1 476 ? 10.336 11.641 -21.094 1 90.94 476 ARG B C 1
ATOM 9349 O O . ARG B 1 476 ? 10.016 12.586 -21.812 1 90.94 476 ARG B O 1
ATOM 9356 N N . ASP B 1 477 ? 10.18 11.633 -19.766 1 91.31 477 ASP B N 1
ATOM 9357 C CA . ASP B 1 477 ? 9.742 12.844 -19.062 1 91.31 477 ASP B CA 1
ATOM 9358 C C . ASP B 1 477 ? 10.75 13.266 -18 1 91.31 477 ASP B C 1
ATOM 9360 O O . ASP B 1 477 ? 10.375 13.727 -16.922 1 91.31 477 ASP B O 1
ATOM 9364 N N . GLY B 1 478 ? 12.055 12.992 -18.297 1 92.44 478 GLY B N 1
ATOM 9365 C CA . GLY B 1 478 ? 13.117 13.422 -17.406 1 92.44 478 GLY B CA 1
ATOM 9366 C C . GLY B 1 478 ? 13.266 12.531 -16.188 1 92.44 478 GLY B C 1
ATOM 9367 O O . GLY B 1 478 ? 13.617 13.008 -15.102 1 92.44 478 GLY B O 1
ATOM 9368 N N . MET B 1 479 ? 12.789 11.305 -16.172 1 94.19 479 MET B N 1
ATOM 9369 C CA . MET B 1 479 ? 12.945 10.273 -15.164 1 94.19 479 MET B CA 1
ATOM 9370 C C . MET B 1 479 ? 11.914 10.438 -14.055 1 94.19 479 MET B C 1
ATOM 9372 O O . MET B 1 479 ? 12.078 9.898 -12.953 1 94.19 479 MET B O 1
ATOM 9376 N N . GLU B 1 480 ? 10.867 11.18 -14.328 1 93.25 480 GLU B N 1
ATOM 9377 C CA . GLU B 1 480 ? 9.797 11.305 -13.344 1 93.25 480 GLU B CA 1
ATOM 9378 C C . GLU B 1 480 ? 8.953 10.031 -13.289 1 93.25 480 GLU B C 1
ATOM 9380 O O . GLU B 1 480 ? 8.617 9.547 -12.211 1 93.25 480 GLU B O 1
ATOM 9385 N N . THR B 1 481 ? 8.57 9.594 -14.414 1 94.06 481 THR B N 1
ATOM 9386 C CA . THR B 1 481 ? 7.812 8.352 -14.523 1 94.06 481 THR B CA 1
ATOM 9387 C C . THR B 1 481 ? 8.484 7.391 -15.5 1 94.06 481 THR B C 1
ATOM 9389 O O . THR B 1 481 ? 9.352 7.793 -16.281 1 94.06 481 THR B O 1
ATOM 9392 N N . TRP B 1 482 ? 8.125 6.152 -15.398 1 95.75 482 TRP B N 1
ATOM 9393 C CA . TRP B 1 482 ? 8.812 5.113 -16.156 1 95.75 482 TRP B CA 1
ATOM 9394 C C . TRP B 1 482 ? 7.812 4.137 -16.766 1 95.75 482 TRP B C 1
ATOM 9396 O O . TRP B 1 482 ? 6.824 3.766 -16.125 1 95.75 482 TRP B O 1
ATOM 9406 N N . ALA B 1 483 ? 8.016 3.859 -18.016 1 95.94 483 ALA B N 1
ATOM 9407 C CA . ALA B 1 483 ? 7.258 2.832 -18.719 1 95.94 483 ALA B CA 1
ATOM 9408 C C . ALA B 1 483 ? 8.031 1.518 -18.781 1 95.94 483 ALA B C 1
ATOM 9410 O O . ALA B 1 483 ? 9.25 1.516 -18.953 1 95.94 483 ALA B O 1
ATOM 9411 N N . VAL B 1 484 ? 7.379 0.428 -18.625 1 97.19 484 VAL B N 1
ATOM 9412 C CA . VAL B 1 484 ? 7.98 -0.899 -18.672 1 97.19 484 VAL B CA 1
ATOM 9413 C C . VAL B 1 484 ? 7.195 -1.792 -19.625 1 97.19 484 VAL B C 1
ATOM 9415 O O . VAL B 1 484 ? 6.176 -1.373 -20.172 1 97.19 484 VAL B O 1
ATOM 9418 N N . LYS B 1 485 ? 7.695 -2.971 -19.906 1 97.81 485 LYS B N 1
ATOM 9419 C CA . LYS B 1 485 ? 6.961 -3.928 -20.719 1 97.81 485 LYS B CA 1
ATOM 9420 C C . LYS B 1 485 ? 5.59 -4.23 -20.125 1 97.81 485 LYS B C 1
ATOM 9422 O O . LYS B 1 485 ? 5.473 -4.449 -18.906 1 97.81 485 LYS B O 1
ATOM 9427 N N . TYR B 1 486 ? 4.598 -4.156 -20.938 1 95.56 486 TYR B N 1
ATOM 9428 C CA . TYR B 1 486 ? 3.23 -4.52 -20.578 1 95.56 486 TYR B CA 1
ATOM 9429 C C . TYR B 1 486 ? 2.6 -5.387 -21.672 1 95.56 486 TYR B C 1
ATOM 9431 O O . TYR B 1 486 ? 3.047 -6.508 -21.906 1 95.56 486 TYR B O 1
ATOM 9439 N N . LYS B 1 487 ? 1.645 -4.824 -22.391 1 94.19 487 LYS B N 1
ATOM 9440 C CA . LYS B 1 487 ? 1.101 -5.582 -23.516 1 94.19 487 LYS B CA 1
ATOM 9441 C C . LYS B 1 487 ? 2.125 -5.711 -24.641 1 94.19 487 LYS B C 1
ATOM 9443 O O . LYS B 1 487 ? 2.809 -4.742 -24.984 1 94.19 487 LYS B O 1
ATOM 9448 N N . CYS B 1 488 ? 2.328 -6.926 -25.125 1 96.31 488 CYS B N 1
ATOM 9449 C CA . CYS B 1 488 ? 3.402 -7.207 -26.078 1 96.31 488 CYS B CA 1
ATOM 9450 C C . CYS B 1 488 ? 2.945 -8.195 -27.141 1 96.31 488 CYS B C 1
ATOM 9452 O O . CYS B 1 488 ? 1.834 -8.719 -27.062 1 96.31 488 CYS B O 1
ATOM 9454 N N . ALA B 1 489 ? 3.797 -8.391 -28.125 1 96.75 489 ALA B N 1
ATOM 9455 C CA . ALA B 1 489 ? 3.529 -9.336 -29.188 1 96.75 489 ALA B CA 1
ATOM 9456 C C . ALA B 1 489 ? 3.766 -10.773 -28.734 1 96.75 489 ALA B C 1
ATOM 9458 O O . ALA B 1 489 ? 4.203 -11.008 -27.594 1 96.75 489 ALA B O 1
ATOM 9459 N N . GLU B 1 490 ? 3.34 -11.703 -29.578 1 96.38 490 GLU B N 1
ATOM 9460 C CA . GLU B 1 490 ? 3.693 -13.102 -29.328 1 96.38 490 GLU B CA 1
ATOM 9461 C C . GLU B 1 490 ? 5.199 -13.312 -29.453 1 96.38 490 GLU B C 1
ATOM 9463 O O . GLU B 1 490 ? 5.852 -12.734 -30.312 1 96.38 490 GLU B O 1
ATOM 9468 N N . PRO B 1 491 ? 5.688 -14.07 -28.578 1 97.19 491 PRO B N 1
ATOM 9469 C CA . PRO B 1 491 ? 7.129 -14.32 -28.656 1 97.19 491 PRO B CA 1
ATOM 9470 C C . PRO B 1 491 ? 7.492 -15.312 -29.766 1 97.19 491 PRO B C 1
ATOM 9472 O O . PRO B 1 491 ? 6.664 -16.141 -30.156 1 97.19 491 PRO B O 1
ATOM 9475 N N . GLU B 1 492 ? 8.672 -15.18 -30.266 1 96.44 492 GLU B N 1
ATOM 9476 C CA . GLU B 1 492 ? 9.266 -16.156 -31.172 1 96.44 492 GLU B CA 1
ATOM 9477 C C . GLU B 1 492 ? 10.344 -16.984 -30.469 1 96.44 492 GLU B C 1
ATOM 9479 O O . GLU B 1 492 ? 11.367 -16.453 -30.062 1 96.44 492 GLU B O 1
ATOM 9484 N N . PHE B 1 493 ? 10.078 -18.297 -30.328 1 95.69 493 PHE B N 1
ATOM 9485 C CA . PHE B 1 493 ? 11.078 -19.172 -29.734 1 95.69 493 PHE B CA 1
ATOM 9486 C C . PHE B 1 493 ? 12.062 -19.656 -30.797 1 95.69 493 PHE B C 1
ATOM 9488 O O . PHE B 1 493 ? 11.672 -19.984 -31.922 1 95.69 493 PHE B O 1
ATOM 9495 N N . LYS B 1 494 ? 13.312 -19.531 -30.406 1 94 494 LYS B N 1
ATOM 9496 C CA . LYS B 1 494 ? 14.422 -19.938 -31.266 1 94 494 LYS B CA 1
ATOM 9497 C C . LYS B 1 494 ? 15.508 -20.656 -30.469 1 94 494 LYS B C 1
ATOM 9499 O O . LYS B 1 494 ? 15.242 -21.172 -29.391 1 94 494 LYS B O 1
ATOM 9504 N N . THR B 1 495 ? 16.625 -20.828 -31.172 1 94.06 495 THR B N 1
ATOM 9505 C CA . THR B 1 495 ? 17.734 -21.5 -30.516 1 94.06 495 THR B CA 1
ATOM 9506 C C . THR B 1 495 ? 19 -20.656 -30.594 1 94.06 495 THR B C 1
ATOM 9508 O O . THR B 1 495 ? 19.188 -19.891 -31.531 1 94.06 495 THR B O 1
ATOM 9511 N N . ALA B 1 496 ? 19.734 -20.688 -29.594 1 94.06 496 ALA B N 1
ATOM 9512 C CA . ALA B 1 496 ? 21.094 -20.156 -29.578 1 94.06 496 ALA B CA 1
ATOM 9513 C C . ALA B 1 496 ? 22.125 -21.281 -29.469 1 94.06 496 ALA B C 1
ATOM 9515 O O . ALA B 1 496 ? 21.812 -22.359 -28.953 1 94.06 496 ALA B O 1
ATOM 9516 N N . THR B 1 497 ? 23.312 -21.016 -30 1 94.75 497 THR B N 1
ATOM 9517 C CA . THR B 1 497 ? 24.391 -22 -29.953 1 94.75 497 THR B CA 1
ATOM 9518 C C . THR B 1 497 ? 25.516 -21.516 -29.047 1 94.75 497 THR B C 1
ATOM 9520 O O . THR B 1 497 ? 26.031 -20.406 -29.203 1 94.75 497 THR B O 1
ATOM 9523 N N . VAL B 1 498 ? 25.812 -22.312 -28.109 1 95.19 498 VAL B N 1
ATOM 9524 C CA . VAL B 1 498 ? 26.953 -22.062 -27.234 1 95.19 498 VAL B CA 1
ATOM 9525 C C . VAL B 1 498 ? 28.203 -22.75 -27.797 1 95.19 498 VAL B C 1
ATOM 9527 O O . VAL B 1 498 ? 28.25 -23.969 -27.906 1 95.19 498 VAL B O 1
ATOM 9530 N N . HIS B 1 499 ? 29.188 -21.922 -28.172 1 94.12 499 HIS B N 1
ATOM 9531 C CA . HIS B 1 499 ? 30.453 -22.406 -28.672 1 94.12 499 HIS B CA 1
ATOM 9532 C C . HIS B 1 499 ? 31.5 -22.5 -27.562 1 94.12 499 HIS B C 1
ATOM 9534 O O . HIS B 1 499 ? 32.188 -21.531 -27.281 1 94.12 499 HIS B O 1
ATOM 9540 N N . ALA B 1 500 ? 31.531 -23.609 -26.984 1 92.94 500 ALA B N 1
ATOM 9541 C CA . ALA B 1 500 ? 32.5 -23.938 -25.938 1 92.94 500 ALA B CA 1
ATOM 9542 C C . ALA B 1 500 ? 33.156 -25.297 -26.188 1 92.94 500 ALA B C 1
ATOM 9544 O O . ALA B 1 500 ? 33.312 -25.703 -27.328 1 92.94 500 ALA B O 1
ATOM 9545 N N . ALA B 1 501 ? 33.719 -25.953 -25.109 1 88.88 501 ALA B N 1
ATOM 9546 C CA . ALA B 1 501 ? 34.312 -27.266 -25.297 1 88.88 501 ALA B CA 1
ATOM 9547 C C . ALA B 1 501 ? 33.375 -28.234 -25.984 1 88.88 501 ALA B C 1
ATOM 9549 O O . ALA B 1 501 ? 33.75 -28.953 -26.891 1 88.88 501 ALA B O 1
ATOM 9550 N N . ALA B 1 502 ? 32.125 -28.25 -25.547 1 87.56 502 ALA B N 1
ATOM 9551 C CA . ALA B 1 502 ? 31.031 -28.969 -26.203 1 87.56 502 ALA B CA 1
ATOM 9552 C C . ALA B 1 502 ? 29.969 -28.016 -26.719 1 87.56 502 ALA B C 1
ATOM 9554 O O . ALA B 1 502 ? 29.531 -27.109 -26 1 87.56 502 ALA B O 1
ATOM 9555 N N . LEU B 1 503 ? 29.641 -28.25 -27.984 1 90.94 503 LEU B N 1
ATOM 9556 C CA . LEU B 1 503 ? 28.578 -27.438 -28.562 1 90.94 503 LEU B CA 1
ATOM 9557 C C . LEU B 1 503 ? 27.25 -27.719 -27.891 1 90.94 503 LEU B C 1
ATOM 9559 O O . LEU B 1 503 ? 26.891 -28.891 -27.656 1 90.94 503 LEU B O 1
ATOM 9563 N N . GLN B 1 504 ? 26.594 -26.641 -27.438 1 91.75 504 GLN B N 1
ATOM 9564 C CA . GLN B 1 504 ? 25.297 -26.766 -26.797 1 91.75 504 GLN B CA 1
ATOM 9565 C C . GLN B 1 504 ? 24.266 -25.859 -27.469 1 91.75 504 GLN B C 1
ATOM 9567 O O . GLN B 1 504 ? 24.562 -24.719 -27.812 1 91.75 504 GLN B O 1
ATOM 9572 N N . GLN B 1 505 ? 23.109 -26.438 -27.688 1 93.88 505 GLN B N 1
ATOM 9573 C CA . GLN B 1 505 ? 21.969 -25.625 -28.109 1 93.88 505 GLN B CA 1
ATOM 9574 C C . GLN B 1 505 ? 21.047 -25.328 -26.938 1 93.88 505 GLN B C 1
ATOM 9576 O O . GLN B 1 505 ? 20.75 -26.203 -26.125 1 93.88 505 GLN B O 1
ATOM 9581 N N . VAL B 1 506 ? 20.656 -24.094 -26.812 1 95.19 506 VAL B N 1
ATOM 9582 C CA . VAL B 1 506 ? 19.734 -23.719 -25.75 1 95.19 506 VAL B CA 1
ATOM 9583 C C . VAL B 1 506 ? 18.562 -22.938 -26.344 1 95.19 506 VAL B C 1
ATOM 9585 O O . VAL B 1 506 ? 18.719 -22.219 -27.328 1 95.19 506 VAL B O 1
ATOM 9588 N N . PRO B 1 507 ? 17.344 -23.141 -25.812 1 96.12 507 PRO B N 1
ATOM 9589 C CA . PRO B 1 507 ? 16.203 -22.359 -26.297 1 96.12 507 PRO B CA 1
ATOM 9590 C C . PRO B 1 507 ? 16.312 -20.875 -25.953 1 96.12 507 PRO B C 1
ATOM 9592 O O . PRO B 1 507 ? 16.797 -20.516 -24.875 1 96.12 507 PRO B O 1
ATOM 9595 N N . VAL B 1 508 ? 15.977 -20.016 -26.844 1 96.19 508 VAL B N 1
ATOM 9596 C CA . VAL B 1 508 ? 15.875 -18.578 -26.656 1 96.19 508 VAL B CA 1
ATOM 9597 C C . VAL B 1 508 ? 14.531 -18.078 -27.188 1 96.19 508 VAL B C 1
ATOM 9599 O O . VAL B 1 508 ? 13.828 -18.812 -27.891 1 96.19 508 VAL B O 1
ATOM 9602 N N . ALA B 1 509 ? 14.125 -16.938 -26.719 1 97.06 509 ALA B N 1
ATOM 9603 C CA . ALA B 1 509 ? 12.922 -16.328 -27.281 1 97.06 509 ALA B CA 1
ATOM 9604 C C . ALA B 1 509 ? 13.078 -14.828 -27.438 1 97.06 509 ALA B C 1
ATOM 9606 O O . ALA B 1 509 ? 13.859 -14.195 -26.719 1 97.06 509 ALA B O 1
ATOM 9607 N N . THR B 1 510 ? 12.445 -14.281 -28.453 1 97.31 510 THR B N 1
ATOM 9608 C CA . THR B 1 510 ? 12.398 -12.852 -28.719 1 97.31 510 THR B CA 1
ATOM 9609 C C . THR B 1 510 ? 10.961 -12.336 -28.656 1 97.31 510 THR B C 1
ATOM 9611 O O . THR B 1 510 ? 10.039 -12.992 -29.141 1 97.31 510 THR B O 1
ATOM 9614 N N . VAL B 1 511 ? 10.766 -11.242 -28.016 1 97.88 511 VAL B N 1
ATOM 9615 C CA . VAL B 1 511 ? 9.438 -10.641 -27.938 1 97.88 511 VAL B CA 1
ATOM 9616 C C . VAL B 1 511 ? 9.523 -9.148 -28.266 1 97.88 511 VAL B C 1
ATOM 9618 O O . VAL B 1 511 ? 10.477 -8.477 -27.859 1 97.88 511 VAL B O 1
ATOM 9621 N N . GLN B 1 512 ? 8.586 -8.688 -29.062 1 97.38 512 GLN B N 1
ATOM 9622 C CA . GLN B 1 512 ? 8.453 -7.258 -29.344 1 97.38 512 GLN B CA 1
ATOM 9623 C C . GLN B 1 512 ? 7.438 -6.609 -28.406 1 97.38 512 GLN B C 1
ATOM 9625 O O . GLN B 1 512 ? 6.371 -7.172 -28.156 1 97.38 512 GLN B O 1
ATOM 9630 N N . TRP B 1 513 ? 7.742 -5.504 -27.875 1 97.25 513 TRP B N 1
ATOM 9631 C CA . TRP B 1 513 ? 6.84 -4.777 -27 1 97.25 513 TRP B CA 1
ATOM 9632 C C . TRP B 1 513 ? 7.023 -3.271 -27.141 1 97.25 513 TRP B C 1
ATOM 9634 O O . TRP B 1 513 ? 7.961 -2.816 -27.797 1 97.25 513 TRP B O 1
ATOM 9644 N N . PHE B 1 514 ? 6.094 -2.514 -26.641 1 95 514 PHE B N 1
ATOM 9645 C CA . PHE B 1 514 ? 6.027 -1.062 -26.766 1 95 514 PHE B CA 1
ATOM 9646 C C . PHE B 1 514 ? 5.852 -0.409 -25.406 1 95 514 PHE B C 1
ATOM 9648 O O . PHE B 1 514 ? 4.848 -0.632 -24.719 1 95 514 PHE B O 1
ATOM 9655 N N . PRO B 1 515 ? 6.828 0.402 -24.969 1 94.25 515 PRO B N 1
ATOM 9656 C CA . PRO B 1 515 ? 6.688 1.051 -23.672 1 94.25 515 PRO B CA 1
ATOM 9657 C C . PRO B 1 515 ? 5.473 1.972 -23.594 1 94.25 515 PRO B C 1
ATOM 9659 O O . PRO B 1 515 ? 4.879 2.133 -22.516 1 94.25 515 PRO B O 1
ATOM 9662 N N . TRP B 1 516 ? 5.102 2.559 -24.734 1 92.62 516 TRP B N 1
ATOM 9663 C CA . TRP B 1 516 ? 3.977 3.486 -24.781 1 92.62 516 TRP B CA 1
ATOM 9664 C C . TRP B 1 516 ? 2.959 3.066 -25.828 1 92.62 516 TRP B C 1
ATOM 9666 O O . TRP B 1 516 ? 3.33 2.533 -26.875 1 92.62 516 TRP B O 1
ATOM 9676 N N . THR B 1 517 ? 1.73 3.369 -25.578 1 91.12 517 THR B N 1
ATOM 9677 C CA . THR B 1 517 ? 0.622 2.932 -26.406 1 91.12 517 THR B CA 1
ATOM 9678 C C . THR B 1 517 ? 0.729 3.535 -27.812 1 91.12 517 THR B C 1
ATOM 9680 O O . THR B 1 517 ? 0.23 2.963 -28.781 1 91.12 517 THR B O 1
ATOM 9683 N N . ASP B 1 518 ? 1.371 4.715 -27.953 1 89.44 518 ASP B N 1
ATOM 9684 C CA . ASP B 1 518 ? 1.482 5.375 -29.25 1 89.44 518 ASP B CA 1
ATOM 9685 C C . ASP B 1 518 ? 2.514 4.68 -30.141 1 89.44 518 ASP B C 1
ATOM 9687 O O . ASP B 1 518 ? 2.654 5.012 -31.312 1 89.44 518 ASP B O 1
ATOM 9691 N N . ARG B 1 519 ? 3.307 3.719 -29.609 1 91.75 519 ARG B N 1
ATOM 9692 C CA . ARG B 1 519 ? 4.297 2.908 -30.312 1 91.75 519 ARG B CA 1
ATOM 9693 C C . ARG B 1 519 ? 5.379 3.785 -30.938 1 91.75 519 ARG B C 1
ATOM 9695 O O . ARG B 1 519 ? 5.895 3.473 -32 1 91.75 519 ARG B O 1
ATOM 9702 N N . SER B 1 520 ? 5.617 4.906 -30.25 1 88.62 520 SER B N 1
ATOM 9703 C CA . SER B 1 520 ? 6.711 5.754 -30.703 1 88.62 520 SER B CA 1
ATOM 9704 C C . SER B 1 520 ? 8.055 5.055 -30.547 1 88.62 520 SER B C 1
ATOM 9706 O O . SER B 1 520 ? 9.016 5.383 -31.25 1 88.62 520 SER B O 1
ATOM 9708 N N . VAL B 1 521 ? 8.133 4.176 -29.594 1 91.81 521 VAL B N 1
ATOM 9709 C CA . VAL B 1 521 ? 9.305 3.34 -29.359 1 91.81 521 VAL B CA 1
ATOM 9710 C C . VAL B 1 521 ? 8.906 1.866 -29.406 1 91.81 521 VAL B C 1
ATOM 9712 O O . VAL B 1 521 ? 7.855 1.482 -28.891 1 91.81 521 VAL B O 1
ATOM 9715 N N . SER B 1 522 ? 9.68 1.122 -30.078 1 94.31 522 SER B N 1
ATOM 9716 C CA . SER B 1 522 ? 9.547 -0.33 -30.109 1 94.31 522 SER B CA 1
ATOM 9717 C C . SER B 1 522 ? 10.797 -1.017 -29.562 1 94.31 522 SER B C 1
ATOM 9719 O O . SER B 1 522 ? 11.914 -0.582 -29.844 1 94.31 522 SER B O 1
ATOM 9721 N N . VAL B 1 523 ? 10.609 -1.984 -28.766 1 96.75 523 VAL B N 1
ATOM 9722 C CA . VAL B 1 523 ? 11.727 -2.742 -28.203 1 96.75 523 VAL B CA 1
ATOM 9723 C C . VAL B 1 523 ? 11.57 -4.223 -28.562 1 96.75 523 VAL B C 1
ATOM 9725 O O . VAL B 1 523 ? 10.5 -4.801 -28.375 1 96.75 523 VAL B O 1
ATOM 9728 N N . SER B 1 524 ? 12.539 -4.785 -29.141 1 96.81 524 SER B N 1
ATOM 9729 C CA . SER B 1 524 ? 12.641 -6.23 -29.328 1 96.81 524 SER B CA 1
ATOM 9730 C C . SER B 1 524 ? 13.648 -6.844 -28.359 1 96.81 524 SER B C 1
ATOM 9732 O O . SER B 1 524 ? 14.844 -6.523 -28.422 1 96.81 524 SER B O 1
ATOM 9734 N N . THR B 1 525 ? 13.203 -7.652 -27.469 1 97.94 525 THR B N 1
ATOM 9735 C CA . THR B 1 525 ? 14.07 -8.227 -26.453 1 97.94 525 THR B CA 1
ATOM 9736 C C . THR B 1 525 ? 14.273 -9.719 -26.688 1 97.94 525 THR B C 1
ATOM 9738 O O . THR B 1 525 ? 13.312 -10.477 -26.781 1 97.94 525 THR B O 1
ATOM 9741 N N . THR B 1 526 ? 15.484 -10.125 -26.812 1 97.12 526 THR B N 1
ATOM 9742 C CA . THR B 1 526 ? 15.875 -11.531 -26.859 1 97.12 526 THR B CA 1
ATOM 9743 C C . THR B 1 526 ? 16.516 -11.953 -25.531 1 97.12 526 THR B C 1
ATOM 9745 O O . THR B 1 526 ? 17.406 -11.273 -25.031 1 97.12 526 THR B O 1
ATOM 9748 N N . ILE B 1 527 ? 16.078 -13.023 -24.984 1 98.19 527 ILE B N 1
ATOM 9749 C CA . ILE B 1 527 ? 16.641 -13.484 -23.719 1 98.19 527 ILE B CA 1
ATOM 9750 C C . ILE B 1 527 ? 17.281 -14.859 -23.922 1 98.19 527 ILE B C 1
ATOM 9752 O O . ILE B 1 527 ? 16.641 -15.781 -24.438 1 98.19 527 ILE B O 1
ATOM 9756 N N . VAL B 1 528 ? 18.531 -15 -23.516 1 97.25 528 VAL B N 1
ATOM 9757 C CA . VAL B 1 528 ? 19.266 -16.266 -23.5 1 97.25 528 VAL B CA 1
ATOM 9758 C C . VAL B 1 528 ? 19.312 -16.812 -22.078 1 97.25 528 VAL B C 1
ATOM 9760 O O . VAL B 1 528 ? 19.859 -16.156 -21.172 1 97.25 528 VAL B O 1
ATOM 9763 N N . PRO B 1 529 ? 18.75 -17.984 -21.844 1 97.94 529 PRO B N 1
ATOM 9764 C CA . PRO B 1 529 ? 18.781 -18.562 -20.5 1 97.94 529 PRO B CA 1
ATOM 9765 C C . PRO B 1 529 ? 20.188 -19.016 -20.078 1 97.94 529 PRO B C 1
ATOM 9767 O O . PRO B 1 529 ? 21.125 -18.969 -20.891 1 97.94 529 PRO B O 1
ATOM 9770 N N . PRO B 1 530 ? 20.344 -19.406 -18.812 1 96.88 530 PRO B N 1
ATOM 9771 C CA . PRO B 1 530 ? 21.625 -19.969 -18.391 1 96.88 530 PRO B CA 1
ATOM 9772 C C . PRO B 1 530 ? 22.016 -21.203 -19.203 1 96.88 530 PRO B C 1
ATOM 9774 O O . PRO B 1 530 ? 21.141 -21.953 -19.641 1 96.88 530 PRO B O 1
ATOM 9777 N N . THR B 1 531 ? 23.328 -21.406 -19.375 1 95.88 531 THR B N 1
ATOM 9778 C CA . THR B 1 531 ? 23.859 -22.562 -20.094 1 95.88 531 THR B CA 1
ATOM 9779 C C . THR B 1 531 ? 24.719 -23.406 -19.172 1 95.88 531 THR B C 1
ATOM 9781 O O . THR B 1 531 ? 25.031 -23.016 -18.047 1 95.88 531 THR B O 1
ATOM 9784 N N . ALA B 1 532 ? 25.031 -24.562 -19.688 1 93.5 532 ALA B N 1
ATOM 9785 C CA . ALA B 1 532 ? 25.938 -25.406 -18.906 1 93.5 532 ALA B CA 1
ATOM 9786 C C . ALA B 1 532 ? 27.266 -24.703 -18.688 1 93.5 532 ALA B C 1
ATOM 9788 O O . ALA B 1 532 ? 27.891 -24.844 -17.625 1 93.5 532 ALA B O 1
ATOM 9789 N N . ARG B 1 533 ? 27.703 -23.906 -19.688 1 94.56 533 ARG B N 1
ATOM 9790 C CA . ARG B 1 533 ? 28.969 -23.188 -19.609 1 94.56 533 ARG B CA 1
ATOM 9791 C C . ARG B 1 533 ? 28.859 -21.984 -18.672 1 94.56 533 ARG B C 1
ATOM 9793 O O . ARG B 1 533 ? 29.828 -21.641 -18 1 94.56 533 ARG B O 1
ATOM 9800 N N . TRP B 1 534 ? 27.75 -21.359 -18.641 1 96 534 TRP B N 1
ATOM 9801 C CA . TRP B 1 534 ? 27.469 -20.203 -17.797 1 96 534 TRP B CA 1
ATOM 9802 C C . TRP B 1 534 ? 26.188 -20.406 -17 1 96 534 TRP B C 1
ATOM 9804 O O . TRP B 1 534 ? 25.188 -19.719 -17.234 1 96 534 TRP B O 1
ATOM 9814 N N . PRO B 1 535 ? 26.203 -21.234 -15.984 1 95.12 535 PRO B N 1
ATOM 9815 C CA . PRO B 1 535 ? 24.984 -21.688 -15.32 1 95.12 535 PRO B CA 1
ATOM 9816 C C . PRO B 1 535 ? 24.359 -20.594 -14.445 1 95.12 535 PRO B C 1
ATOM 9818 O O . PRO B 1 535 ? 23.219 -20.734 -14 1 95.12 535 PRO B O 1
ATOM 9821 N N . ASP B 1 536 ? 25.125 -19.484 -14.234 1 96.5 536 ASP B N 1
ATOM 9822 C CA . ASP B 1 536 ? 24.656 -18.469 -13.289 1 96.5 536 ASP B CA 1
ATOM 9823 C C . ASP B 1 536 ? 24.172 -17.219 -14.023 1 96.5 536 ASP B C 1
ATOM 9825 O O . ASP B 1 536 ? 23.812 -16.219 -13.391 1 96.5 536 ASP B O 1
ATOM 9829 N N . TRP B 1 537 ? 24.188 -17.25 -15.359 1 97.88 537 TRP B N 1
ATOM 9830 C CA . TRP B 1 537 ? 23.969 -16.047 -16.141 1 97.88 537 TRP B CA 1
ATOM 9831 C C . TRP B 1 537 ? 22.781 -16.203 -17.078 1 97.88 537 TRP B C 1
ATOM 9833 O O . TRP B 1 537 ? 22.578 -17.281 -17.656 1 97.88 537 TRP B O 1
ATOM 9843 N N . HIS B 1 538 ? 21.953 -15.234 -17.203 1 98.38 538 HIS B N 1
ATOM 9844 C CA . HIS B 1 538 ? 21.141 -15.086 -18.406 1 98.38 538 HIS B CA 1
ATOM 9845 C C . HIS B 1 538 ? 21.375 -13.742 -19.078 1 98.38 538 HIS B C 1
ATOM 9847 O O . HIS B 1 538 ? 21.922 -12.82 -18.453 1 98.38 538 HIS B O 1
ATOM 9853 N N . ILE B 1 539 ? 21.078 -13.641 -20.375 1 97.69 539 ILE B N 1
ATOM 9854 C CA . ILE B 1 539 ? 21.391 -12.461 -21.156 1 97.69 539 ILE B CA 1
ATOM 9855 C C . ILE B 1 539 ? 20.125 -11.875 -21.766 1 97.69 539 ILE B C 1
ATOM 9857 O O . ILE B 1 539 ? 19.234 -12.609 -22.203 1 97.69 539 ILE B O 1
ATOM 9861 N N . ARG B 1 540 ? 20.016 -10.602 -21.703 1 98.31 540 ARG B N 1
ATOM 9862 C CA . ARG B 1 540 ? 18.953 -9.867 -22.391 1 98.31 540 ARG B CA 1
ATOM 9863 C C . ARG B 1 540 ? 19.516 -8.938 -23.438 1 98.31 540 ARG B C 1
ATOM 9865 O O . ARG B 1 540 ? 20.375 -8.102 -23.141 1 98.31 540 ARG B O 1
ATOM 9872 N N . ILE B 1 541 ? 19.094 -9.055 -24.625 1 96.5 541 ILE B N 1
ATOM 9873 C CA . ILE B 1 541 ? 19.484 -8.18 -25.734 1 96.5 541 ILE B CA 1
ATOM 9874 C C . ILE B 1 541 ? 18.266 -7.363 -26.188 1 96.5 541 ILE B C 1
ATOM 9876 O O . ILE B 1 541 ? 17.281 -7.922 -26.672 1 96.5 541 ILE B O 1
ATOM 9880 N N . HIS B 1 542 ? 18.344 -6.113 -26.031 1 96.62 542 HIS B N 1
ATOM 9881 C CA . HIS B 1 542 ? 17.25 -5.223 -26.422 1 96.62 542 HIS B CA 1
ATOM 9882 C C . HIS B 1 542 ? 17.609 -4.441 -27.688 1 96.62 542 HIS B C 1
ATOM 9884 O O . HIS B 1 542 ? 18.641 -3.76 -27.719 1 96.62 542 HIS B O 1
ATOM 9890 N N . ARG B 1 543 ? 16.844 -4.57 -28.656 1 95.06 543 ARG B N 1
ATOM 9891 C CA . ARG B 1 543 ? 16.906 -3.689 -29.812 1 95.06 543 ARG B CA 1
ATOM 9892 C C . ARG B 1 543 ? 15.836 -2.604 -29.734 1 95.06 543 ARG B C 1
ATOM 9894 O O . ARG B 1 543 ? 14.648 -2.873 -29.922 1 95.06 543 ARG B O 1
ATOM 9901 N N . VAL B 1 544 ? 16.234 -1.424 -29.453 1 93 544 VAL B N 1
ATOM 9902 C CA . VAL B 1 544 ? 15.336 -0.299 -29.25 1 93 544 VAL B CA 1
ATOM 9903 C C . VAL B 1 544 ? 15.281 0.557 -30.516 1 93 544 VAL B C 1
ATOM 9905 O O . VAL B 1 544 ? 16.312 1.008 -31.016 1 93 544 VAL B O 1
ATOM 9908 N N . SER B 1 545 ? 14.078 0.707 -31.062 1 89.88 545 SER B N 1
ATOM 9909 C CA . SER B 1 545 ? 13.906 1.519 -32.281 1 89.88 545 SER B CA 1
ATOM 9910 C C . SER B 1 545 ? 12.727 2.473 -32.125 1 89.88 545 SER B C 1
ATOM 9912 O O . SER B 1 545 ? 11.812 2.225 -31.328 1 89.88 545 SER B O 1
ATOM 9914 N N . GLY B 1 546 ? 12.688 3.443 -32.844 1 79.94 546 GLY B N 1
ATOM 9915 C CA . GLY B 1 546 ? 11.523 4.32 -32.844 1 79.94 546 GLY B CA 1
ATOM 9916 C C . GLY B 1 546 ? 11.875 5.77 -33.125 1 79.94 546 GLY B C 1
ATOM 9917 O O . GLY B 1 546 ? 13.039 6.098 -33.375 1 79.94 546 GLY B O 1
ATOM 9918 N N . HIS B 1 547 ? 10.891 6.609 -33.5 1 68.44 547 HIS B N 1
ATOM 9919 C CA . HIS B 1 547 ? 10.992 8.047 -33.719 1 68.44 547 HIS B CA 1
ATOM 9920 C C . HIS B 1 547 ? 11.008 8.797 -32.375 1 68.44 547 HIS B C 1
ATOM 9922 O O . HIS B 1 547 ? 9.953 9.148 -31.859 1 68.44 547 HIS B O 1
ATOM 9928 N N . LEU B 1 548 ? 12.211 8.688 -31.875 1 59.28 548 LEU B N 1
ATOM 9929 C CA . LEU B 1 548 ? 12.328 9.305 -30.562 1 59.28 548 LEU B CA 1
ATOM 9930 C C . LEU B 1 548 ? 12.203 10.82 -30.656 1 59.28 548 LEU B C 1
ATOM 9932 O O . LEU B 1 548 ? 12.578 11.539 -29.719 1 59.28 548 LEU B O 1
ATOM 9936 N N . ASN B 1 549 ? 11.766 11.445 -31.656 1 59.5 549 ASN B N 1
ATOM 9937 C CA . ASN B 1 549 ? 11.719 12.898 -31.516 1 59.5 549 ASN B CA 1
ATOM 9938 C C . ASN B 1 549 ? 11.32 13.328 -30.109 1 59.5 549 ASN B C 1
ATOM 9940 O O . ASN B 1 549 ? 10.484 14.211 -29.938 1 59.5 549 ASN B O 1
ATOM 9944 N N . LEU B 1 550 ? 11.844 12.344 -29.375 1 62.97 550 LEU B N 1
ATOM 9945 C CA . LEU B 1 550 ? 11.688 12.586 -27.953 1 62.97 550 LEU B CA 1
ATOM 9946 C C . LEU B 1 550 ? 12.969 13.164 -27.359 1 62.97 550 LEU B C 1
ATOM 9948 O O . LEU B 1 550 ? 14.062 12.898 -27.859 1 62.97 550 LEU B O 1
ATOM 9952 N N . GLY B 1 551 ? 13.07 14.453 -27.297 1 73.5 551 GLY B N 1
ATOM 9953 C CA . GLY B 1 551 ? 14.234 14.961 -26.578 1 73.5 551 GLY B CA 1
ATOM 9954 C C . GLY B 1 551 ? 15.125 13.867 -26.016 1 73.5 551 GLY B C 1
ATOM 9955 O O . GLY B 1 551 ? 15.57 12.992 -26.766 1 73.5 551 GLY B O 1
ATOM 9956 N N . LYS B 1 552 ? 15.469 13.703 -24.859 1 84.75 552 LYS B N 1
ATOM 9957 C CA . LYS B 1 552 ? 16.281 12.688 -24.188 1 84.75 552 LYS B CA 1
ATOM 9958 C C . LYS B 1 552 ? 15.398 11.562 -23.641 1 84.75 552 LYS B C 1
ATOM 9960 O O . LYS B 1 552 ? 14.305 11.82 -23.125 1 84.75 552 LYS B O 1
ATOM 9965 N N . VAL B 1 553 ? 15.875 10.312 -23.906 1 90.31 553 VAL B N 1
ATOM 9966 C CA . VAL B 1 553 ? 15.227 9.141 -23.344 1 90.31 553 VAL B CA 1
ATOM 9967 C C . VAL B 1 553 ? 16.172 8.461 -22.344 1 90.31 553 VAL B C 1
ATOM 9969 O O . VAL B 1 553 ? 17.375 8.344 -22.609 1 90.31 553 VAL B O 1
ATOM 9972 N N . PHE B 1 554 ? 15.641 8.125 -21.266 1 94.25 554 PHE B N 1
ATOM 9973 C CA . PHE B 1 554 ? 16.406 7.469 -20.219 1 94.25 554 PHE B CA 1
ATOM 9974 C C . P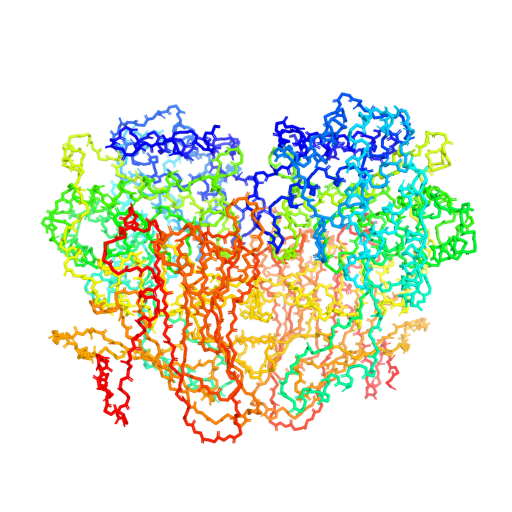HE B 1 554 ? 16 6.012 -20.062 1 94.25 554 PHE B C 1
ATOM 9976 O O . PHE B 1 554 ? 14.82 5.68 -20.188 1 94.25 554 PHE B O 1
ATOM 9983 N N . THR B 1 555 ? 16.922 5.137 -19.859 1 96.06 555 THR B N 1
ATOM 9984 C CA . THR B 1 555 ? 16.609 3.738 -19.578 1 96.06 555 THR B CA 1
ATOM 9985 C C . THR B 1 555 ? 17.219 3.309 -18.25 1 96.06 555 THR B C 1
ATOM 9987 O O . THR B 1 555 ? 18.234 3.855 -17.812 1 96.06 555 THR B O 1
ATOM 9990 N N . ALA B 1 556 ? 16.625 2.473 -17.562 1 97.94 556 ALA B N 1
ATOM 9991 C CA . ALA B 1 556 ? 17.109 1.794 -16.359 1 97.94 556 ALA B CA 1
ATOM 9992 C C . ALA B 1 556 ? 16.734 0.312 -16.391 1 97.94 556 ALA B C 1
ATOM 9994 O O . ALA B 1 556 ? 15.578 -0.044 -16.594 1 97.94 556 ALA B O 1
ATOM 9995 N N . GLU B 1 557 ? 17.688 -0.544 -16.203 1 98.31 557 GLU B N 1
ATOM 9996 C CA . GLU B 1 557 ? 17.422 -1.98 -16.219 1 98.31 557 GLU B CA 1
ATOM 9997 C C . GLU B 1 557 ? 17.984 -2.65 -14.961 1 98.31 557 GLU B C 1
ATOM 9999 O O . GLU B 1 557 ? 19.125 -2.41 -14.586 1 98.31 557 GLU B O 1
ATOM 10004 N N . GLY B 1 558 ? 17.109 -3.475 -14.359 1 98.81 558 GLY B N 1
ATOM 10005 C CA . GLY B 1 558 ? 17.516 -4.094 -13.102 1 98.81 558 GLY B CA 1
ATOM 10006 C C . GLY B 1 558 ? 17.719 -5.594 -13.219 1 98.81 558 GLY B C 1
ATOM 10007 O O . GLY B 1 558 ? 17.078 -6.25 -14.047 1 98.81 558 GLY B O 1
ATOM 10008 N N . GLY B 1 559 ? 18.641 -6.152 -12.367 1 98.88 559 GLY B N 1
ATOM 10009 C CA . GLY B 1 559 ? 18.734 -7.582 -12.125 1 98.88 559 GLY B CA 1
ATOM 10010 C C . GLY B 1 559 ? 17.828 -8.062 -11.023 1 98.88 559 GLY B C 1
ATOM 10011 O O . GLY B 1 559 ? 16.719 -7.551 -10.859 1 98.88 559 GLY B O 1
ATOM 10012 N N . PHE B 1 560 ? 18.219 -9.141 -10.375 1 98.88 560 PHE B N 1
ATOM 10013 C CA . PHE B 1 560 ? 17.406 -9.68 -9.289 1 98.88 560 PHE B CA 1
ATOM 10014 C C . PHE B 1 560 ? 17.562 -8.844 -8.023 1 98.88 560 PHE B C 1
ATOM 10016 O O . PHE B 1 560 ? 18.688 -8.547 -7.609 1 98.88 560 PHE B O 1
ATOM 10023 N N . ALA B 1 561 ? 16.438 -8.414 -7.426 1 98.88 561 ALA B N 1
ATOM 10024 C CA . ALA B 1 561 ? 16.484 -7.773 -6.113 1 98.88 561 ALA B CA 1
ATOM 10025 C C . ALA B 1 561 ? 17 -8.734 -5.055 1 98.88 561 ALA B C 1
ATOM 10027 O O . ALA B 1 561 ? 16.656 -9.922 -5.055 1 98.88 561 ALA B O 1
ATOM 10028 N N . ILE B 1 562 ? 17.844 -8.258 -4.184 1 98.75 562 ILE B N 1
ATOM 10029 C CA . ILE B 1 562 ? 18.469 -9.102 -3.172 1 98.75 562 ILE B CA 1
ATOM 10030 C C . ILE B 1 562 ? 18.531 -8.352 -1.841 1 98.75 562 ILE B C 1
ATOM 10032 O O . ILE B 1 562 ? 18.484 -7.125 -1.811 1 98.75 562 ILE B O 1
ATOM 10036 N N . HIS B 1 563 ? 18.562 -9.102 -0.76 1 98.25 563 HIS B N 1
ATOM 10037 C CA . HIS B 1 563 ? 18.625 -8.492 0.563 1 98.25 563 HIS B CA 1
ATOM 10038 C C . HIS B 1 563 ? 19.766 -7.48 0.64 1 98.25 563 HIS B C 1
ATOM 10040 O O . HIS B 1 563 ? 20.906 -7.777 0.251 1 98.25 563 HIS B O 1
ATOM 10046 N N . GLY B 1 564 ? 19.469 -6.277 1.119 1 98.19 564 GLY B N 1
ATOM 10047 C CA . GLY B 1 564 ? 20.406 -5.18 1.02 1 98.19 564 GLY B CA 1
ATOM 10048 C C . GLY B 1 564 ? 21 -4.773 2.359 1 98.19 564 GLY B C 1
ATOM 10049 O O . GLY B 1 564 ? 21.406 -3.625 2.541 1 98.19 564 GLY B O 1
ATOM 10050 N N . ARG B 1 565 ? 21 -5.684 3.367 1 97.94 565 ARG B N 1
ATOM 10051 C CA . ARG B 1 565 ? 21.469 -5.336 4.703 1 97.94 565 ARG B CA 1
ATOM 10052 C C . ARG B 1 565 ? 22.391 -6.41 5.254 1 97.94 565 ARG B C 1
ATOM 10054 O O . ARG B 1 565 ? 22.266 -7.586 4.906 1 97.94 565 ARG B O 1
ATOM 10061 N N . HIS B 1 566 ? 23.281 -5.984 6.145 1 96.88 566 HIS B N 1
ATOM 10062 C CA . HIS B 1 566 ? 24.125 -6.926 6.871 1 96.88 566 HIS B CA 1
ATOM 10063 C C . HIS B 1 566 ? 23.297 -7.785 7.824 1 96.88 566 HIS B C 1
ATOM 10065 O O . HIS B 1 566 ? 22.375 -7.285 8.469 1 96.88 566 HIS B O 1
ATOM 10071 N N . VAL B 1 567 ? 23.719 -9.055 7.891 1 94.44 567 VAL B N 1
ATOM 10072 C CA . VAL B 1 567 ? 23.047 -9.953 8.828 1 94.44 567 VAL B CA 1
ATOM 10073 C C . VAL B 1 567 ? 23.328 -9.508 10.258 1 94.44 567 VAL B C 1
ATOM 10075 O O . VAL B 1 567 ? 22.438 -9.531 11.117 1 94.44 567 VAL B O 1
ATOM 10078 N N . LYS B 1 568 ? 24.531 -9.078 10.531 1 91.31 568 LYS B N 1
ATOM 10079 C CA . LYS B 1 568 ? 25.016 -8.82 11.883 1 91.31 568 LYS B CA 1
ATOM 10080 C C . LYS B 1 568 ? 24.297 -7.629 12.5 1 91.31 568 LYS B C 1
ATOM 10082 O O . LYS B 1 568 ? 23.938 -7.656 13.68 1 91.31 568 LYS B O 1
ATOM 10087 N N . ASP B 1 569 ? 24.109 -6.609 11.766 1 91.88 569 ASP B N 1
ATOM 10088 C CA . ASP B 1 569 ? 23.641 -5.387 12.414 1 91.88 569 ASP B CA 1
ATOM 10089 C C . ASP B 1 569 ? 22.578 -4.691 11.57 1 91.88 569 ASP B C 1
ATOM 10091 O O . ASP B 1 569 ? 22.094 -3.613 11.938 1 91.88 569 ASP B O 1
ATOM 10095 N N . THR B 1 570 ? 22.188 -5.238 10.414 1 94.44 570 THR B N 1
ATOM 10096 C CA . THR B 1 570 ? 21.125 -4.77 9.539 1 94.44 570 THR B CA 1
ATOM 10097 C C . THR B 1 570 ? 21.484 -3.416 8.93 1 94.44 570 THR B C 1
ATOM 10099 O O . THR B 1 570 ? 20.609 -2.703 8.43 1 94.44 570 THR B O 1
ATOM 10102 N N . LEU B 1 571 ? 22.766 -2.967 9.031 1 96.5 571 LEU B N 1
ATOM 10103 C CA . LEU B 1 571 ? 23.219 -1.755 8.359 1 96.5 571 LEU B CA 1
ATOM 10104 C C . LEU B 1 571 ? 23.344 -1.983 6.855 1 96.5 571 LEU B C 1
ATOM 10106 O O . LEU B 1 571 ? 23.281 -3.123 6.391 1 96.5 571 LEU B O 1
ATOM 10110 N N . GLU B 1 572 ? 23.469 -0.923 6.121 1 96.31 572 GLU B N 1
ATOM 10111 C CA . GLU B 1 572 ? 23.594 -0.998 4.668 1 96.31 572 GLU B CA 1
ATOM 10112 C C . GLU B 1 572 ? 24.875 -1.737 4.266 1 96.31 572 GLU B C 1
ATOM 10114 O O . GLU B 1 572 ? 25.875 -1.689 4.977 1 96.31 572 GLU B O 1
ATOM 10119 N N . LEU B 1 573 ? 24.766 -2.381 3.115 1 97.62 573 LEU B N 1
ATOM 10120 C CA . LEU B 1 573 ? 25.938 -3.039 2.564 1 97.62 573 LEU B CA 1
ATOM 10121 C C . LEU B 1 573 ? 26.969 -2.014 2.1 1 97.62 573 LEU B C 1
ATOM 10123 O O . LEU B 1 573 ? 26.625 -1.021 1.458 1 97.62 573 LEU B O 1
ATOM 10127 N N . GLY B 1 574 ? 28.234 -2.219 2.432 1 94.94 574 GLY B N 1
ATOM 10128 C CA . GLY B 1 574 ? 29.297 -1.314 2.031 1 94.94 574 GLY B CA 1
ATOM 10129 C C . GLY B 1 574 ? 30 -1.742 0.753 1 94.94 574 GLY B C 1
ATOM 10130 O O . GLY B 1 574 ? 29.781 -2.85 0.26 1 94.94 574 GLY B O 1
ATOM 10131 N N . GLN B 1 575 ? 30.781 -0.855 0.269 1 95.38 575 GLN B N 1
ATOM 10132 C CA . GLN B 1 575 ? 31.578 -1.155 -0.916 1 95.38 575 GLN B CA 1
ATOM 10133 C C . GLN B 1 575 ? 32.719 -2.1 -0.58 1 95.38 575 GLN B C 1
ATOM 10135 O O . GLN B 1 575 ? 33.375 -1.951 0.458 1 95.38 575 GLN B O 1
ATOM 10140 N N . LEU B 1 576 ? 32.812 -3.113 -1.367 1 94.25 576 LEU B N 1
ATOM 10141 C CA . LEU B 1 576 ? 33.969 -4 -1.285 1 94.25 576 LEU B CA 1
ATOM 10142 C C . LEU B 1 576 ? 35.094 -3.537 -2.223 1 94.25 576 LEU B C 1
ATOM 10144 O O . LEU B 1 576 ? 34.812 -3.059 -3.326 1 94.25 576 LEU B O 1
ATOM 10148 N N . ASP B 1 577 ? 36.25 -3.672 -1.809 1 86.38 577 ASP B N 1
ATOM 10149 C CA . ASP B 1 577 ? 37.406 -3.109 -2.516 1 86.38 577 ASP B CA 1
ATOM 10150 C C . ASP B 1 577 ? 37.75 -3.936 -3.754 1 86.38 577 ASP B C 1
ATOM 10152 O O . ASP B 1 577 ? 38.25 -3.396 -4.75 1 86.38 577 ASP B O 1
ATOM 10156 N N . SER B 1 578 ? 37.719 -5.211 -3.545 1 83.44 578 SER B N 1
ATOM 10157 C CA . SER B 1 578 ? 38.156 -6.02 -4.68 1 83.44 578 SER B CA 1
ATOM 10158 C C . SER B 1 578 ? 37.406 -7.355 -4.711 1 83.44 578 SER B C 1
ATOM 10160 O O . SER B 1 578 ? 37 -7.863 -3.67 1 83.44 578 SER B O 1
ATOM 10162 N N . ALA B 1 579 ? 37.406 -7.797 -5.898 1 81.06 579 ALA B N 1
ATOM 10163 C CA . ALA B 1 579 ? 36.812 -9.109 -6.113 1 81.06 579 ALA B CA 1
ATOM 10164 C C . ALA B 1 579 ? 37.656 -10.211 -5.496 1 81.06 579 ALA B C 1
ATOM 10166 O O . ALA B 1 579 ? 37.188 -11.328 -5.273 1 81.06 579 ALA B O 1
ATOM 10167 N N . ASN B 1 580 ? 38.781 -9.922 -5.207 1 81 580 ASN B N 1
ATOM 10168 C CA . ASN B 1 580 ? 39.688 -10.898 -4.605 1 81 580 ASN B CA 1
ATOM 10169 C C . ASN B 1 580 ? 39.188 -11.336 -3.232 1 81 580 ASN B C 1
ATOM 10171 O O . ASN B 1 580 ? 39.562 -12.414 -2.756 1 81 580 ASN B O 1
ATOM 10175 N N . LEU B 1 581 ? 38.344 -10.508 -2.783 1 80.44 581 LEU B N 1
ATOM 10176 C CA . LEU B 1 581 ? 37.781 -10.836 -1.477 1 80.44 581 LEU B CA 1
ATOM 10177 C C . LEU B 1 581 ? 36.875 -12.055 -1.57 1 80.44 581 LEU B C 1
ATOM 10179 O O . LEU B 1 581 ? 36.562 -12.68 -0.556 1 80.44 581 LEU B O 1
ATOM 10183 N N . LEU B 1 582 ? 36.562 -12.367 -2.762 1 84.88 582 LEU B N 1
ATOM 10184 C CA . LEU B 1 582 ? 35.625 -13.461 -2.977 1 84.88 582 LEU B CA 1
ATOM 10185 C C . LEU B 1 582 ? 36.344 -14.789 -3.141 1 84.88 582 LEU B C 1
ATOM 10187 O O . LEU B 1 582 ? 35.719 -15.844 -3.203 1 84.88 582 LEU B O 1
ATOM 10191 N N . THR B 1 583 ? 37.656 -14.633 -3.119 1 83.88 583 THR B N 1
ATOM 10192 C CA . THR B 1 583 ? 38.406 -15.867 -3.295 1 83.88 583 THR B CA 1
ATOM 10193 C C . THR B 1 583 ? 38.312 -16.75 -2.059 1 83.88 583 THR B C 1
ATOM 10195 O O . THR B 1 583 ? 38.625 -16.328 -0.95 1 83.88 583 THR B O 1
ATOM 10198 N N . GLY B 1 584 ? 37.781 -17.922 -2.266 1 80.44 584 GLY B N 1
ATOM 10199 C CA . GLY B 1 584 ? 37.719 -18.906 -1.187 1 80.44 584 GLY B CA 1
ATOM 10200 C C . GLY B 1 584 ? 36.531 -18.688 -0.27 1 80.44 584 GLY B C 1
ATOM 10201 O O . GLY B 1 584 ? 36.406 -19.359 0.749 1 80.44 584 GLY B O 1
ATOM 10202 N N . CYS B 1 585 ? 35.75 -17.734 -0.632 1 83.12 585 CYS B N 1
ATOM 10203 C CA . CYS B 1 585 ? 34.594 -17.453 0.219 1 83.12 585 CYS B CA 1
ATOM 10204 C C . CYS B 1 585 ? 33.375 -18.188 -0.272 1 83.12 585 CYS B C 1
ATOM 10206 O O . CYS B 1 585 ? 33.156 -18.359 -1.478 1 83.12 585 CYS B O 1
ATOM 10208 N N . ASP B 1 586 ? 32.625 -18.562 0.745 1 85.12 586 ASP B N 1
ATOM 10209 C CA . ASP B 1 586 ? 31.344 -19.172 0.426 1 85.12 586 ASP B CA 1
ATOM 10210 C C . ASP B 1 586 ? 30.266 -18.109 0.242 1 85.12 586 ASP B C 1
ATOM 10212 O O . ASP B 1 586 ? 30.406 -16.984 0.738 1 85.12 586 ASP B O 1
ATOM 10216 N N . LEU B 1 587 ? 29.312 -18.547 -0.492 1 89.81 587 LEU B N 1
ATOM 10217 C CA . LEU B 1 587 ? 28.156 -17.672 -0.693 1 89.81 587 LEU B CA 1
ATOM 10218 C C . LEU B 1 587 ? 27.516 -17.312 0.639 1 89.81 587 LEU B C 1
ATOM 10220 O O . LEU B 1 587 ? 27.25 -18.188 1.465 1 89.81 587 LEU B O 1
ATOM 10224 N N . GLY B 1 588 ? 27.234 -16.062 0.86 1 87.81 588 GLY B N 1
ATOM 10225 C CA . GLY B 1 588 ? 26.609 -15.602 2.094 1 87.81 588 GLY B CA 1
ATOM 10226 C C . GLY B 1 588 ? 27.609 -15.18 3.148 1 87.81 588 GLY B C 1
ATOM 10227 O O . GLY B 1 588 ? 27.25 -14.547 4.145 1 87.81 588 GLY B O 1
ATOM 10228 N N . GLU B 1 589 ? 28.859 -15.484 3.002 1 88.62 589 GLU B N 1
ATOM 10229 C CA . GLU B 1 589 ? 29.891 -15.141 3.982 1 88.62 589 GLU B CA 1
ATOM 10230 C C . GLU B 1 589 ? 30.359 -13.703 3.814 1 88.62 589 GLU B C 1
ATOM 10232 O O . GLU B 1 589 ? 30.641 -13.016 4.801 1 88.62 589 GLU B O 1
ATOM 10237 N N . VAL B 1 590 ? 30.484 -13.375 2.65 1 92.25 590 VAL B N 1
ATOM 10238 C CA . VAL B 1 590 ? 30.906 -12.008 2.365 1 92.25 590 VAL B CA 1
ATOM 10239 C C . VAL B 1 590 ? 29.672 -11.164 2.018 1 92.25 590 VAL B C 1
ATOM 10241 O O . VAL B 1 590 ? 28.844 -11.57 1.202 1 92.25 590 VAL B O 1
ATOM 10244 N N . GLU B 1 591 ? 29.562 -10.109 2.678 1 96.38 591 GLU B N 1
ATOM 10245 C CA . GLU B 1 591 ? 28.469 -9.164 2.422 1 96.38 591 GLU B CA 1
ATOM 10246 C C . GLU B 1 591 ? 29 -7.816 1.951 1 96.38 591 GLU B C 1
ATOM 10248 O O . GLU B 1 591 ? 29.906 -7.25 2.572 1 96.38 591 GLU B O 1
ATOM 10253 N N . GLY B 1 592 ? 28.5 -7.285 0.866 1 97.44 592 GLY B N 1
ATOM 10254 C CA . GLY B 1 592 ? 28.938 -6 0.338 1 97.44 592 GLY B CA 1
ATOM 10255 C C . GLY B 1 592 ? 28.641 -5.832 -1.14 1 97.44 592 GLY B C 1
ATOM 10256 O O . GLY B 1 592 ? 27.891 -6.625 -1.723 1 97.44 592 GLY B O 1
ATOM 10257 N N . VAL B 1 593 ? 29.125 -4.754 -1.758 1 98.25 593 VAL B N 1
ATOM 10258 C CA . VAL B 1 593 ? 28.859 -4.402 -3.148 1 98.25 593 VAL B CA 1
ATOM 10259 C C . VAL B 1 593 ? 30.172 -4.227 -3.898 1 98.25 593 VAL B C 1
ATOM 10261 O O . VAL B 1 593 ? 31.062 -3.518 -3.434 1 98.25 593 VAL B O 1
ATOM 10264 N N . LEU B 1 594 ? 30.344 -4.922 -4.945 1 97.19 594 LEU B N 1
ATOM 10265 C CA . LEU B 1 594 ? 31.406 -4.688 -5.91 1 97.19 594 LEU B CA 1
ATOM 10266 C C . LEU B 1 594 ? 30.891 -3.918 -7.117 1 97.19 594 LEU B C 1
ATOM 10268 O O . LEU B 1 594 ? 29.859 -4.285 -7.703 1 97.19 594 LEU B O 1
ATOM 10272 N N . GLN B 1 595 ? 31.562 -2.818 -7.422 1 96.06 595 GLN B N 1
ATOM 10273 C CA . GLN B 1 595 ? 31.094 -1.97 -8.516 1 96.06 595 GLN B CA 1
ATOM 10274 C C . GLN B 1 595 ? 32.281 -1.468 -9.359 1 96.06 595 GLN B C 1
ATOM 10276 O O . GLN B 1 595 ? 33.312 -1.137 -8.82 1 96.06 595 GLN B O 1
ATOM 10281 N N . ASP B 1 596 ? 32.188 -1.462 -10.602 1 93.81 596 ASP B N 1
ATOM 10282 C CA . ASP B 1 596 ? 33.094 -0.793 -11.531 1 93.81 596 ASP B CA 1
ATOM 10283 C C . ASP B 1 596 ? 32.312 -0.007 -12.586 1 93.81 596 ASP B C 1
ATOM 10285 O O . ASP B 1 596 ? 31.203 0.418 -12.344 1 93.81 596 ASP B O 1
ATOM 10289 N N . GLU B 1 597 ? 32.875 0.289 -13.703 1 92.94 597 GLU B N 1
ATOM 10290 C CA . GLU B 1 597 ? 32.25 1.175 -14.68 1 92.94 597 GLU B CA 1
ATOM 10291 C C . GLU B 1 597 ? 31.141 0.464 -15.438 1 92.94 597 GLU B C 1
ATOM 10293 O O . GLU B 1 597 ? 30.25 1.111 -15.992 1 92.94 597 GLU B O 1
ATOM 10298 N N . ARG B 1 598 ? 31.172 -0.839 -15.477 1 95.19 598 ARG B N 1
ATOM 10299 C CA . ARG B 1 598 ? 30.219 -1.528 -16.344 1 95.19 598 ARG B CA 1
ATOM 10300 C C . ARG B 1 598 ? 29.422 -2.572 -15.562 1 95.19 598 ARG B C 1
ATOM 10302 O O . ARG B 1 598 ? 28.547 -3.232 -16.125 1 95.19 598 ARG B O 1
ATOM 10309 N N . SER B 1 599 ? 29.781 -2.77 -14.297 1 96.38 599 SER B N 1
ATOM 10310 C CA . SER B 1 599 ? 29.156 -3.877 -13.594 1 96.38 599 SER B CA 1
ATOM 10311 C C . SER B 1 599 ? 28.969 -3.566 -12.117 1 96.38 599 SER B C 1
ATOM 10313 O O . SER B 1 599 ? 29.672 -2.713 -11.562 1 96.38 599 SER B O 1
ATOM 10315 N N . VAL B 1 600 ? 28.016 -4.16 -11.516 1 98.06 600 VAL B N 1
ATOM 10316 C CA . VAL B 1 600 ? 27.781 -4.102 -10.07 1 98.06 600 VAL B CA 1
ATOM 10317 C C . VAL B 1 600 ? 27.344 -5.477 -9.57 1 98.06 600 VAL B C 1
ATOM 10319 O O . VAL B 1 600 ? 26.531 -6.152 -10.211 1 98.06 600 VAL B O 1
ATOM 10322 N N . LEU B 1 601 ? 27.938 -5.996 -8.516 1 97.94 601 LEU B N 1
ATOM 10323 C CA . LEU B 1 601 ? 27.625 -7.254 -7.84 1 97.94 601 LEU B CA 1
ATOM 10324 C C . LEU B 1 601 ? 27.281 -7.016 -6.375 1 97.94 601 LEU B C 1
ATOM 10326 O O . LEU B 1 601 ? 28.047 -6.367 -5.648 1 97.94 601 LEU B O 1
ATOM 10330 N N . ILE B 1 602 ? 26.188 -7.43 -5.977 1 98.69 602 ILE B N 1
ATOM 10331 C CA . ILE B 1 602 ? 25.734 -7.312 -4.598 1 98.69 602 ILE B CA 1
ATOM 10332 C C . ILE B 1 602 ? 25.781 -8.68 -3.92 1 98.69 602 ILE B C 1
ATOM 10334 O O . ILE B 1 602 ? 25.266 -9.664 -4.457 1 98.69 602 ILE B O 1
ATOM 10338 N N . LEU B 1 603 ? 26.406 -8.773 -2.777 1 97.62 603 LEU B N 1
ATOM 10339 C CA . LEU B 1 603 ? 26.531 -9.984 -1.977 1 97.62 603 LEU B CA 1
ATOM 10340 C C . LEU B 1 603 ? 25.828 -9.828 -0.63 1 97.62 603 LEU B C 1
ATOM 10342 O O . LEU B 1 603 ? 26.047 -8.836 0.07 1 97.62 603 LEU B O 1
ATOM 10346 N N . SER B 1 604 ? 25 -10.742 -0.311 1 97.06 604 SER B N 1
ATOM 10347 C CA . SER B 1 604 ? 24.281 -10.742 0.964 1 97.06 604 SER B CA 1
ATOM 10348 C C . SER B 1 604 ? 24 -12.156 1.446 1 97.06 604 SER B C 1
ATOM 10350 O O . SER B 1 604 ? 24.469 -13.125 0.841 1 97.06 604 SER B O 1
ATOM 10352 N N . GLU B 1 605 ? 23.281 -12.273 2.57 1 96.06 605 GLU B N 1
ATOM 10353 C CA . GLU B 1 605 ? 22.953 -13.578 3.135 1 96.06 605 GLU B CA 1
ATOM 10354 C C . GLU B 1 605 ? 22.141 -14.414 2.154 1 96.06 605 GLU B C 1
ATOM 10356 O O . GLU B 1 605 ? 22.109 -15.641 2.25 1 96.06 605 GLU B O 1
ATOM 10361 N N . GLN B 1 606 ? 21.5 -13.781 1.177 1 96.88 606 GLN B N 1
ATOM 10362 C CA . GLN B 1 606 ? 20.656 -14.492 0.215 1 96.88 606 GLN B CA 1
ATOM 10363 C C . GLN B 1 606 ? 21.5 -15.117 -0.893 1 96.88 606 GLN B C 1
ATOM 10365 O O . GLN B 1 606 ? 21.047 -16.047 -1.573 1 96.88 606 GLN B O 1
ATOM 10370 N N . GLY B 1 607 ? 22.641 -14.547 -1.124 1 97 607 GLY B N 1
ATOM 10371 C CA . GLY B 1 607 ? 23.484 -14.984 -2.219 1 97 607 GLY B CA 1
ATOM 10372 C C . GLY B 1 607 ? 24.141 -13.828 -2.965 1 97 607 GLY B C 1
ATOM 10373 O O . GLY B 1 607 ? 24.672 -12.906 -2.35 1 97 607 GLY B O 1
ATOM 10374 N N . ALA B 1 608 ? 24.172 -13.953 -4.246 1 97.31 608 ALA B N 1
ATOM 10375 C CA . ALA B 1 608 ? 24.797 -12.953 -5.113 1 97.31 608 ALA B CA 1
ATOM 10376 C C . ALA B 1 608 ? 23.859 -12.539 -6.238 1 97.31 608 ALA B C 1
ATOM 10378 O O . ALA B 1 608 ? 23.141 -13.375 -6.797 1 97.31 608 ALA B O 1
ATOM 10379 N N . SER B 1 609 ? 23.766 -11.32 -6.508 1 98.62 609 SER B N 1
ATOM 10380 C CA . SER B 1 609 ? 23.031 -10.758 -7.641 1 98.62 609 SER B CA 1
ATOM 10381 C C . SER B 1 609 ? 23.844 -9.664 -8.328 1 98.62 609 SER B C 1
ATOM 10383 O O . SER B 1 609 ? 24.281 -8.711 -7.684 1 98.62 609 SER B O 1
ATOM 10385 N N . GLY B 1 610 ? 24.062 -9.797 -9.609 1 98.56 610 GLY B N 1
ATOM 10386 C CA . GLY B 1 610 ? 24.875 -8.836 -10.344 1 98.56 610 GLY B CA 1
ATOM 10387 C C . GLY B 1 610 ? 24.375 -8.594 -11.758 1 98.56 610 GLY B C 1
ATOM 10388 O O . GLY B 1 610 ? 23.516 -9.328 -12.25 1 98.56 610 GLY B O 1
ATOM 10389 N N . ILE B 1 611 ? 24.859 -7.551 -12.328 1 98.56 611 ILE B N 1
ATOM 10390 C CA . ILE B 1 611 ? 24.516 -7.18 -13.703 1 98.56 611 ILE B CA 1
ATOM 10391 C C . ILE B 1 611 ? 25.734 -6.539 -14.375 1 98.56 611 ILE B C 1
ATOM 10393 O O . ILE B 1 611 ? 26.562 -5.902 -13.703 1 98.56 611 ILE B O 1
ATOM 10397 N N . THR B 1 612 ? 25.969 -6.82 -15.594 1 97.44 612 THR B N 1
ATOM 10398 C CA . THR B 1 612 ? 27.016 -6.203 -16.391 1 97.44 612 THR B CA 1
ATOM 10399 C C . THR B 1 612 ? 26.5 -5.828 -17.781 1 97.44 612 THR B C 1
ATOM 10401 O O . THR B 1 612 ? 25.453 -6.332 -18.219 1 97.44 612 THR B O 1
ATOM 10404 N N . THR B 1 613 ? 27.094 -4.895 -18.406 1 96.06 613 THR B N 1
ATOM 10405 C CA . THR B 1 613 ? 26.688 -4.457 -19.734 1 96.06 613 THR B CA 1
ATOM 10406 C C . THR B 1 613 ? 27.906 -4.027 -20.547 1 96.06 613 THR B C 1
ATOM 10408 O O . THR B 1 613 ? 29.016 -3.988 -20.047 1 96.06 613 THR B O 1
ATOM 10411 N N . ASN B 1 614 ? 27.672 -3.91 -21.922 1 89.75 614 ASN B N 1
ATOM 10412 C CA . ASN B 1 614 ? 28.625 -3.174 -22.75 1 89.75 614 ASN B CA 1
ATOM 10413 C C . ASN B 1 614 ? 28.469 -1.666 -22.578 1 89.75 614 ASN B C 1
ATOM 10415 O O . ASN B 1 614 ? 27.359 -1.131 -22.719 1 89.75 614 ASN B O 1
ATOM 10419 N N . VAL B 1 615 ? 29.547 -1.039 -22.297 1 85.25 615 VAL B N 1
ATOM 10420 C CA . VAL B 1 615 ? 29.5 0.376 -21.953 1 85.25 615 VAL B CA 1
ATOM 10421 C C . VAL B 1 615 ? 29.203 1.206 -23.203 1 85.25 615 VAL B C 1
ATOM 10423 O O . VAL B 1 615 ? 29.766 0.957 -24.266 1 85.25 615 VAL B O 1
ATOM 10426 N N . LEU B 1 616 ? 28.234 2.023 -23.078 1 84.19 616 LEU B N 1
ATOM 10427 C CA . LEU B 1 616 ? 27.938 3.115 -24 1 84.19 616 LEU B CA 1
ATOM 10428 C C . LEU B 1 616 ? 28.172 4.469 -23.328 1 84.19 616 LEU B C 1
ATOM 10430 O O . LEU B 1 616 ? 28.391 4.539 -22.125 1 84.19 616 LEU B O 1
ATOM 10434 N N . ALA B 1 617 ? 28.219 5.477 -24.172 1 78 617 ALA B N 1
ATOM 10435 C CA . ALA B 1 617 ? 28.312 6.812 -23.594 1 78 617 ALA B CA 1
ATOM 10436 C C . ALA B 1 617 ? 27.125 7.078 -22.656 1 78 617 ALA B C 1
ATOM 10438 O O . ALA B 1 617 ? 25.969 6.879 -23.047 1 78 617 ALA B O 1
ATOM 10439 N N . GLY B 1 618 ? 27.406 7.391 -21.438 1 84.44 618 GLY B N 1
ATOM 10440 C CA . GLY B 1 618 ? 26.359 7.754 -20.5 1 84.44 618 GLY B CA 1
ATOM 10441 C C . GLY B 1 618 ? 25.859 6.578 -19.672 1 84.44 618 GLY B C 1
ATOM 10442 O O . GLY B 1 618 ? 24.859 6.691 -18.969 1 84.44 618 GLY B O 1
ATOM 10443 N N . THR B 1 619 ? 26.594 5.457 -19.812 1 92.88 619 THR B N 1
ATOM 10444 C CA . THR B 1 619 ? 26.234 4.285 -19.016 1 92.88 619 THR B CA 1
ATOM 10445 C C . THR B 1 619 ? 26.641 4.473 -17.547 1 92.88 619 THR B C 1
ATOM 10447 O O . THR B 1 619 ? 27.75 4.926 -17.266 1 92.88 619 THR B O 1
ATOM 10450 N N . THR B 1 620 ? 25.734 4.281 -16.672 1 95.5 620 THR B N 1
ATOM 10451 C CA . THR B 1 620 ? 26.031 4.207 -15.25 1 95.5 620 THR B CA 1
ATOM 10452 C C . THR B 1 620 ? 25.484 2.92 -14.641 1 95.5 620 THR B C 1
ATOM 10454 O O . THR B 1 620 ? 24.5 2.363 -15.133 1 95.5 620 THR B O 1
ATOM 10457 N N . VAL B 1 621 ? 26.203 2.371 -13.633 1 97.19 621 VAL B N 1
ATOM 10458 C CA . VAL B 1 621 ? 25.766 1.19 -12.906 1 97.19 621 VAL B CA 1
ATOM 10459 C C . VAL B 1 621 ? 25.703 1.499 -11.406 1 97.19 621 VAL B C 1
ATOM 10461 O O . VAL B 1 621 ? 26.484 2.305 -10.906 1 97.19 621 VAL B O 1
ATOM 10464 N N . SER B 1 622 ? 24.781 0.975 -10.703 1 97.81 622 SER B N 1
ATOM 10465 C CA . SER B 1 622 ? 24.641 1.239 -9.273 1 97.81 622 SER B CA 1
ATOM 10466 C C . SER B 1 622 ? 23.828 0.152 -8.578 1 97.81 622 SER B C 1
ATOM 10468 O O . SER B 1 622 ? 23.062 -0.555 -9.227 1 97.81 622 SER B O 1
ATOM 10470 N N . PRO B 1 623 ? 24.109 -0.112 -7.301 1 98.56 623 PRO B N 1
ATOM 10471 C CA . PRO B 1 623 ? 23.156 -0.851 -6.48 1 98.56 623 PRO B CA 1
ATOM 10472 C C . PRO B 1 623 ? 21.938 -0.009 -6.09 1 98.56 623 PRO B C 1
ATOM 10474 O O . PRO B 1 623 ? 21.906 0.571 -5 1 98.56 623 PRO B O 1
ATOM 10477 N N . LEU B 1 624 ? 20.938 0.02 -6.898 1 98.44 624 LEU B N 1
ATOM 10478 C CA . LEU B 1 624 ? 19.766 0.858 -6.664 1 98.44 624 LEU B CA 1
ATOM 10479 C C . LEU B 1 624 ? 19.078 0.465 -5.367 1 98.44 624 LEU B C 1
ATOM 10481 O O . LEU B 1 624 ? 18.844 -0.72 -5.117 1 98.44 624 LEU B O 1
ATOM 10485 N N . LYS B 1 625 ? 18.828 1.426 -4.566 1 98 625 LYS B N 1
ATOM 10486 C CA . LYS B 1 625 ? 18.031 1.226 -3.361 1 98 625 LYS B CA 1
ATOM 10487 C C . LYS B 1 625 ? 16.547 1.529 -3.623 1 98 625 LYS B C 1
ATOM 10489 O O . LYS B 1 625 ? 16.141 2.688 -3.572 1 98 625 LYS B O 1
ATOM 10494 N N . PRO B 1 626 ? 15.711 0.499 -3.814 1 98.06 626 PRO B N 1
ATOM 10495 C CA . PRO B 1 626 ? 14.273 0.748 -3.934 1 98.06 626 PRO B CA 1
ATOM 10496 C C . PRO B 1 626 ? 13.625 1.104 -2.598 1 98.06 626 PRO B C 1
ATOM 10498 O O . PRO B 1 626 ? 14.258 0.964 -1.546 1 98.06 626 PRO B O 1
ATOM 10501 N N . GLU B 1 627 ? 12.414 1.601 -2.668 1 97.5 627 GLU B N 1
ATOM 10502 C CA . GLU B 1 627 ? 11.664 1.789 -1.426 1 97.5 627 GLU B CA 1
ATOM 10503 C C . GLU B 1 627 ? 11.508 0.471 -0.673 1 97.5 627 GLU B C 1
ATOM 10505 O O . GLU B 1 627 ? 11.359 -0.587 -1.288 1 97.5 627 GLU B O 1
ATOM 10510 N N . PRO B 1 628 ? 11.484 0.583 0.652 1 97.69 628 PRO B N 1
ATOM 10511 C CA . PRO B 1 628 ? 11.266 -0.642 1.428 1 97.69 628 PRO B CA 1
ATOM 10512 C C . PRO B 1 628 ? 9.922 -1.298 1.139 1 97.69 628 PRO B C 1
ATOM 10514 O O . PRO B 1 628 ? 8.992 -0.63 0.68 1 97.69 628 PRO B O 1
ATOM 10517 N N . ASN B 1 629 ? 9.867 -2.621 1.34 1 97.62 629 ASN B N 1
ATOM 10518 C CA . ASN B 1 629 ? 8.648 -3.426 1.292 1 97.62 629 ASN B CA 1
ATOM 10519 C C . ASN B 1 629 ? 8.148 -3.598 -0.138 1 97.62 629 ASN B C 1
ATOM 10521 O O . ASN B 1 629 ? 6.996 -3.984 -0.354 1 97.62 629 ASN B O 1
ATOM 10525 N N . THR B 1 630 ? 9 -3.25 -1.111 1 98 630 THR B N 1
ATOM 10526 C CA . THR B 1 630 ? 8.586 -3.465 -2.494 1 98 630 THR B CA 1
ATOM 10527 C C . THR B 1 630 ? 8.812 -4.918 -2.906 1 98 630 THR B C 1
ATOM 10529 O O . THR B 1 630 ? 8.086 -5.449 -3.748 1 98 630 THR B O 1
ATOM 10532 N N . ASN B 1 631 ? 9.805 -5.586 -2.34 1 98.62 631 ASN B N 1
ATOM 10533 C CA . ASN B 1 631 ? 10.086 -6.977 -2.68 1 98.62 631 ASN B CA 1
ATOM 10534 C C . ASN B 1 631 ? 9.211 -7.934 -1.873 1 98.62 631 ASN B C 1
ATOM 10536 O O . ASN B 1 631 ? 8.906 -7.672 -0.708 1 98.62 631 ASN B O 1
ATOM 10540 N N . LEU B 1 632 ? 8.852 -9.039 -2.439 1 98.31 632 LEU B N 1
ATOM 10541 C CA . LEU B 1 632 ? 7.91 -9.977 -1.849 1 98.31 632 LEU B CA 1
ATOM 10542 C C . LEU B 1 632 ? 8.539 -10.711 -0.668 1 98.31 632 LEU B C 1
ATOM 10544 O O . LEU B 1 632 ? 7.832 -11.172 0.229 1 98.31 632 LEU B O 1
ATOM 10548 N N . MET B 1 633 ? 9.867 -10.836 -0.686 1 97.94 633 MET B N 1
ATOM 10549 C CA . MET B 1 633 ? 10.484 -11.781 0.241 1 97.94 633 MET B CA 1
ATOM 10550 C C . MET B 1 633 ? 11.344 -11.055 1.269 1 97.94 633 MET B C 1
ATOM 10552 O O . MET B 1 633 ? 11.609 -11.578 2.352 1 97.94 633 MET B O 1
ATOM 10556 N N . ARG B 1 634 ? 11.836 -9.875 0.895 1 97.75 634 ARG B N 1
ATOM 10557 C CA . ARG B 1 634 ? 12.695 -9.109 1.796 1 97.75 634 ARG B CA 1
ATOM 10558 C C . ARG B 1 634 ? 12.211 -7.668 1.917 1 97.75 634 ARG B C 1
ATOM 10560 O O . ARG B 1 634 ? 11.938 -7.012 0.91 1 97.75 634 ARG B O 1
ATOM 10567 N N . GLN B 1 635 ? 12.211 -7.152 3.107 1 97.5 635 GLN B N 1
ATOM 10568 C CA . GLN B 1 635 ? 11.695 -5.816 3.404 1 97.5 635 GLN B CA 1
ATOM 10569 C C . GLN B 1 635 ? 12.625 -4.738 2.859 1 97.5 635 GLN B C 1
ATOM 10571 O O . GLN B 1 635 ? 12.18 -3.645 2.508 1 97.5 635 GLN B O 1
ATOM 10576 N N . ARG B 1 636 ? 13.906 -5.02 2.863 1 98.12 636 ARG B N 1
ATOM 10577 C CA . ARG B 1 636 ? 14.953 -4.105 2.408 1 98.12 636 ARG B CA 1
ATOM 10578 C C . ARG B 1 636 ? 15.859 -4.777 1.384 1 98.12 636 ARG B C 1
ATOM 10580 O O . ARG B 1 636 ? 16.578 -5.715 1.712 1 98.12 636 ARG B O 1
ATOM 10587 N N . THR B 1 637 ? 15.828 -4.25 0.157 1 98.56 637 THR B N 1
ATOM 10588 C CA . THR B 1 637 ? 16.625 -4.891 -0.887 1 98.56 637 THR B CA 1
ATOM 10589 C C . THR B 1 637 ? 17.484 -3.859 -1.623 1 98.56 637 THR B C 1
ATOM 10591 O O . THR B 1 637 ? 17.375 -2.658 -1.368 1 98.56 637 THR B O 1
ATOM 10594 N N . LEU B 1 638 ? 18.391 -4.293 -2.359 1 98.81 638 LEU B N 1
ATOM 10595 C CA . LEU B 1 638 ? 19.078 -3.58 -3.432 1 98.81 638 LEU B CA 1
ATOM 10596 C C . LEU B 1 638 ? 18.828 -4.254 -4.777 1 98.81 638 LEU B C 1
ATOM 10598 O O . LEU B 1 638 ? 18.562 -5.457 -4.836 1 98.81 638 LEU B O 1
ATOM 10602 N N . ILE B 1 639 ? 18.875 -3.521 -5.812 1 98.88 639 ILE B N 1
ATOM 10603 C CA . ILE B 1 639 ? 18.734 -4.035 -7.172 1 98.88 639 ILE B CA 1
ATOM 10604 C C . ILE B 1 639 ? 19.938 -3.615 -8.008 1 98.88 639 ILE B C 1
ATOM 10606 O O . ILE B 1 639 ? 20.156 -2.424 -8.234 1 98.88 639 ILE B O 1
ATOM 10610 N N . PRO B 1 640 ? 20.797 -4.57 -8.484 1 98.88 640 PRO B N 1
ATOM 10611 C CA . PRO B 1 640 ? 21.812 -4.145 -9.445 1 98.88 640 PRO B CA 1
ATOM 10612 C C . PRO B 1 640 ? 21.219 -3.527 -10.703 1 98.88 640 PRO B C 1
ATOM 10614 O O . PRO B 1 640 ? 20.375 -4.145 -11.359 1 98.88 640 PRO B O 1
ATOM 10617 N N . THR B 1 641 ? 21.672 -2.346 -11.078 1 98.75 641 THR B N 1
ATOM 10618 C CA . THR B 1 641 ? 20.953 -1.582 -12.094 1 98.75 641 THR B CA 1
ATOM 10619 C C . THR B 1 641 ? 21.938 -0.92 -13.062 1 98.75 641 THR B C 1
ATOM 10621 O O . THR B 1 641 ? 22.984 -0.439 -12.656 1 98.75 641 THR B O 1
ATOM 10624 N N . ILE B 1 642 ? 21.562 -0.917 -14.344 1 98.38 642 ILE B N 1
ATOM 10625 C CA . ILE B 1 642 ? 22.25 -0.203 -15.414 1 98.38 642 ILE B CA 1
ATOM 10626 C C . ILE B 1 642 ? 21.359 0.911 -15.953 1 98.38 642 ILE B C 1
ATOM 10628 O O . ILE B 1 642 ? 20.172 0.692 -16.203 1 98.38 642 ILE B O 1
ATOM 10632 N N . GLU B 1 643 ? 21.859 2.064 -16.094 1 97.12 643 GLU B N 1
ATOM 10633 C CA . GLU B 1 643 ? 21.125 3.188 -16.656 1 97.12 643 GLU B CA 1
ATOM 10634 C C . GLU B 1 643 ? 21.828 3.748 -17.891 1 97.12 643 GLU B C 1
ATOM 10636 O O . GLU B 1 643 ? 23.062 3.76 -17.953 1 97.12 643 GLU B O 1
ATOM 10641 N N . HIS B 1 644 ? 21.047 4.152 -18.891 1 94.62 644 HIS B N 1
ATOM 10642 C CA . HIS B 1 644 ? 21.562 4.84 -20.078 1 94.62 644 HIS B CA 1
ATOM 10643 C C . HIS B 1 644 ? 20.766 6.117 -20.359 1 94.62 644 HIS B C 1
ATOM 10645 O O . HIS B 1 644 ? 19.594 6.207 -20.031 1 94.62 644 HIS B O 1
ATOM 10651 N N . THR B 1 645 ? 21.438 7.129 -20.875 1 91.06 645 THR B N 1
ATOM 10652 C CA . THR B 1 645 ? 20.812 8.289 -21.5 1 91.06 645 THR B CA 1
ATOM 10653 C C . THR B 1 645 ? 20.922 8.211 -23.016 1 91.06 645 THR B C 1
ATOM 10655 O O . THR B 1 645 ? 22.016 8.188 -23.562 1 91.06 645 THR B O 1
ATOM 10658 N N . ILE B 1 646 ? 19.828 8.102 -23.625 1 83.94 646 ILE B N 1
ATOM 10659 C CA . ILE B 1 646 ? 19.797 7.941 -25.062 1 83.94 646 ILE B CA 1
ATOM 10660 C C . ILE B 1 646 ? 19.328 9.242 -25.719 1 83.94 646 ILE B C 1
ATOM 10662 O O . ILE B 1 646 ? 18.344 9.852 -25.281 1 83.94 646 ILE B O 1
ATOM 10666 N N . ASP B 1 647 ? 20.094 9.703 -26.688 1 78.81 647 ASP B N 1
ATOM 10667 C CA . ASP B 1 647 ? 19.656 10.852 -27.469 1 78.81 647 ASP B CA 1
ATOM 10668 C C . ASP B 1 647 ? 18.516 10.477 -28.422 1 78.81 647 ASP B C 1
ATOM 10670 O O . ASP B 1 647 ? 18.719 9.727 -29.375 1 78.81 647 ASP B O 1
ATOM 10674 N N . GLY B 1 648 ? 17.375 10.852 -28.156 1 68.94 648 GLY B N 1
ATOM 10675 C CA . GLY B 1 648 ? 16.172 10.484 -28.875 1 68.94 648 GLY B CA 1
ATOM 10676 C C . GLY B 1 648 ? 15.992 11.266 -30.172 1 68.94 648 GLY B C 1
ATOM 10677 O O . GLY B 1 648 ? 14.961 11.148 -30.844 1 68.94 648 GLY B O 1
ATOM 10678 N N . SER B 1 649 ? 16.891 12.242 -30.516 1 65.75 649 SER B N 1
ATOM 10679 C CA . SER B 1 649 ? 16.734 13.086 -31.688 1 65.75 649 SER B CA 1
ATOM 10680 C C . SER B 1 649 ? 16.984 12.305 -32.969 1 65.75 649 SER B C 1
ATOM 10682 O O . SER B 1 649 ? 16.516 12.695 -34.062 1 65.75 649 SER B O 1
ATOM 10684 N N . GLY B 1 650 ? 17.656 11.242 -32.844 1 64.5 650 GLY B N 1
ATOM 10685 C CA . GLY B 1 650 ? 17.984 10.547 -34.094 1 64.5 650 GLY B CA 1
ATOM 10686 C C . GLY B 1 650 ? 17.141 9.305 -34.312 1 64.5 650 GLY B C 1
ATOM 10687 O O . GLY B 1 650 ? 16.391 8.883 -33.438 1 64.5 650 GLY B O 1
ATOM 10688 N N . SER B 1 651 ? 16.812 9.117 -35.594 1 64.31 651 SER B N 1
ATOM 10689 C CA . SER B 1 651 ? 16.172 7.867 -36 1 64.31 651 SER B CA 1
ATOM 10690 C C . SER B 1 651 ? 17.188 6.73 -36.094 1 64.31 651 SER B C 1
ATOM 10692 O O . SER B 1 651 ? 18.328 6.945 -36.469 1 64.31 651 SER B O 1
ATOM 10694 N N . GLY B 1 652 ? 17.234 5.75 -35.125 1 77.62 652 GLY B N 1
ATOM 10695 C CA . GLY B 1 652 ? 18.094 4.59 -35.25 1 77.62 652 GLY B CA 1
ATOM 10696 C C . GLY B 1 652 ? 17.812 3.52 -34.219 1 77.62 652 GLY B C 1
ATOM 10697 O O . GLY B 1 652 ? 16.812 3.59 -33.5 1 77.62 652 GLY B O 1
ATOM 10698 N N . GLU B 1 653 ? 18.484 2.549 -34.406 1 87.69 653 GLU B N 1
ATOM 10699 C CA . GLU B 1 653 ? 18.391 1.39 -33.531 1 87.69 653 GLU B CA 1
ATOM 10700 C C . GLU B 1 653 ? 19.547 1.359 -32.531 1 87.69 653 GLU B C 1
ATOM 10702 O O . GLU B 1 653 ? 20.688 1.64 -32.906 1 87.69 653 GLU B O 1
ATOM 10707 N N . ILE B 1 654 ? 19.172 1.245 -31.344 1 89.06 654 ILE B N 1
ATOM 10708 C CA . ILE B 1 654 ? 20.172 1.063 -30.297 1 89.06 654 ILE B CA 1
ATOM 10709 C C . ILE B 1 654 ? 20.078 -0.351 -29.734 1 89.06 654 ILE B C 1
ATOM 10711 O O . ILE B 1 654 ? 18.984 -0.864 -29.516 1 89.06 654 ILE B O 1
ATOM 10715 N N . ILE B 1 655 ? 21.25 -0.973 -29.578 1 92.88 655 ILE B N 1
ATOM 10716 C CA . ILE B 1 655 ? 21.281 -2.314 -29 1 92.88 655 ILE B CA 1
ATOM 10717 C C . ILE B 1 655 ? 21.828 -2.254 -27.578 1 92.88 655 ILE B C 1
ATOM 10719 O O . ILE B 1 655 ? 22.938 -1.741 -27.344 1 92.88 655 ILE B O 1
ATOM 10723 N N . LEU B 1 656 ? 21.094 -2.654 -26.641 1 94.62 656 LEU B N 1
ATOM 10724 C CA . LEU B 1 656 ? 21.516 -2.781 -25.25 1 94.62 656 LEU B CA 1
ATOM 10725 C C . LEU B 1 656 ? 21.672 -4.246 -24.859 1 94.62 656 LEU B C 1
ATOM 10727 O O . LEU B 1 656 ? 20.734 -5.039 -25 1 94.62 656 LEU B O 1
ATOM 10731 N N . VAL B 1 657 ? 22.875 -4.625 -24.406 1 95.88 657 VAL B N 1
ATOM 10732 C CA . VAL B 1 657 ? 23.141 -5.984 -23.938 1 95.88 657 VAL B CA 1
ATOM 10733 C C . VAL B 1 657 ? 23.312 -5.996 -22.422 1 95.88 657 VAL B C 1
ATOM 10735 O O . VAL B 1 657 ? 24.188 -5.297 -21.891 1 95.88 657 VAL B O 1
ATOM 10738 N N . THR B 1 658 ? 22.5 -6.688 -21.797 1 97.38 658 THR B N 1
ATOM 10739 C CA . THR B 1 658 ? 22.562 -6.832 -20.344 1 97.38 658 THR B CA 1
ATOM 10740 C C . THR B 1 658 ? 22.812 -8.289 -19.953 1 97.38 658 THR B C 1
ATOM 10742 O O . THR B 1 658 ? 22.109 -9.188 -20.422 1 97.38 658 THR B O 1
ATOM 10745 N N . LYS B 1 659 ? 23.828 -8.531 -19.141 1 98.25 659 LYS B N 1
ATOM 10746 C CA . LYS B 1 659 ? 24.109 -9.852 -18.594 1 98.25 659 LYS B CA 1
ATOM 10747 C C . LYS B 1 659 ? 23.812 -9.891 -17.094 1 98.25 659 LYS B C 1
ATOM 10749 O O . LYS B 1 659 ? 24.391 -9.133 -16.312 1 98.25 659 LYS B O 1
ATOM 10754 N N . VAL B 1 660 ? 22.922 -10.727 -16.719 1 98.81 660 VAL B N 1
ATOM 10755 C CA . VAL B 1 660 ? 22.422 -10.781 -15.352 1 98.81 660 VAL B CA 1
ATOM 10756 C C . VAL B 1 660 ? 22.969 -12.023 -14.656 1 98.81 660 VAL B C 1
ATOM 10758 O O . VAL B 1 660 ? 22.859 -13.133 -15.18 1 98.81 660 VAL B O 1
ATOM 10761 N N . PHE B 1 661 ? 23.547 -11.852 -13.484 1 98.38 661 PHE B N 1
ATOM 10762 C CA . PHE B 1 661 ? 24.156 -12.891 -12.672 1 98.38 661 PHE B CA 1
ATOM 10763 C C . PHE B 1 661 ? 23.391 -13.086 -11.375 1 98.38 661 PHE B C 1
ATOM 10765 O O . PHE B 1 661 ? 23.016 -12.117 -10.703 1 98.38 661 PHE B O 1
ATOM 10772 N N . ALA B 1 662 ? 23.109 -14.344 -11.016 1 98.25 662 ALA B N 1
ATOM 10773 C CA . ALA B 1 662 ? 22.531 -14.57 -9.688 1 98.25 662 ALA B CA 1
ATOM 10774 C C . ALA B 1 662 ? 22.797 -15.992 -9.211 1 98.25 662 ALA B C 1
ATOM 10776 O O . ALA B 1 662 ? 22.734 -16.938 -10 1 98.25 662 ALA B O 1
ATOM 10777 N N . ILE B 1 663 ? 23.156 -16.156 -8 1 96.62 663 ILE B N 1
ATOM 10778 C CA . ILE B 1 663 ? 23.281 -17.422 -7.293 1 96.62 663 ILE B CA 1
ATOM 10779 C C . ILE B 1 663 ? 22.594 -17.328 -5.934 1 96.62 663 ILE B C 1
ATOM 10781 O O . ILE B 1 663 ? 22.891 -16.422 -5.148 1 96.62 663 ILE B O 1
ATOM 10785 N N . SER B 1 664 ? 21.703 -18.203 -5.68 1 96.94 664 SER B N 1
ATOM 10786 C CA . SER B 1 664 ? 21.016 -18.234 -4.387 1 96.94 664 SER B CA 1
ATOM 10787 C C . SER B 1 664 ? 21.781 -19.109 -3.391 1 96.94 664 SER B C 1
ATOM 10789 O O . SER B 1 664 ? 22.266 -20.188 -3.744 1 96.94 664 SER B O 1
ATOM 10791 N N . ARG B 1 665 ? 21.812 -18.641 -2.199 1 95.62 665 ARG B N 1
ATOM 10792 C CA . ARG B 1 665 ? 22.438 -19.438 -1.145 1 95.62 665 ARG B CA 1
ATOM 10793 C C . ARG B 1 665 ? 21.547 -20.609 -0.754 1 95.62 665 ARG B C 1
ATOM 10795 O O . ARG B 1 665 ? 22.031 -21.703 -0.486 1 95.62 665 ARG B O 1
ATOM 10802 N N . LYS B 1 666 ? 20.25 -20.422 -0.83 1 94.25 666 LYS B N 1
ATOM 10803 C CA . LYS B 1 666 ? 19.359 -21.359 -0.153 1 94.25 666 LYS B CA 1
ATOM 10804 C C . LYS B 1 666 ? 18.531 -22.156 -1.158 1 94.25 666 LYS B C 1
ATOM 10806 O O . LYS B 1 666 ? 17.969 -23.203 -0.818 1 94.25 666 LYS B O 1
ATOM 10811 N N . ALA B 1 667 ? 18.391 -21.719 -2.379 1 95.38 667 ALA B N 1
ATOM 10812 C CA . ALA B 1 667 ? 17.578 -22.438 -3.35 1 95.38 667 ALA B CA 1
ATOM 10813 C C . ALA B 1 667 ? 17.969 -23.922 -3.412 1 95.38 667 ALA B C 1
ATOM 10815 O O . ALA B 1 667 ? 19.094 -24.281 -3.104 1 95.38 667 ALA B O 1
ATOM 10816 N N . ASN B 1 668 ? 17 -24.812 -3.799 1 94.62 668 ASN B N 1
ATOM 10817 C CA . ASN B 1 668 ? 17.203 -26.234 -4.047 1 94.62 668 ASN B CA 1
ATOM 10818 C C . ASN B 1 668 ? 17.812 -26.922 -2.832 1 94.62 668 ASN B C 1
ATOM 10820 O O . ASN B 1 668 ? 18.5 -27.938 -2.971 1 94.62 668 ASN B O 1
ATOM 10824 N N . GLY B 1 669 ? 17.75 -26.359 -1.639 1 90.19 669 GLY B N 1
ATOM 10825 C CA . GLY B 1 669 ? 18.25 -26.953 -0.413 1 90.19 669 GLY B CA 1
ATOM 10826 C C . GLY B 1 669 ? 19.641 -26.469 -0.045 1 90.19 669 GLY B C 1
ATOM 10827 O O . GLY B 1 669 ? 20.25 -26.969 0.899 1 90.19 669 GLY B O 1
ATOM 10828 N N . GLY B 1 670 ? 20.172 -25.5 -0.857 1 90.94 670 GLY B N 1
ATOM 10829 C CA . GLY B 1 670 ? 21.469 -24.922 -0.519 1 90.94 670 GLY B CA 1
ATOM 10830 C C . GLY B 1 670 ? 22.453 -24.953 -1.663 1 90.94 670 GLY B C 1
ATOM 10831 O O . GLY B 1 670 ? 22.422 -25.859 -2.494 1 90.94 670 GLY B O 1
ATOM 10832 N N . TRP B 1 671 ? 23.375 -23.953 -1.667 1 88.12 671 TRP B N 1
ATOM 10833 C CA . TRP B 1 671 ? 24.422 -23.859 -2.686 1 88.12 671 TRP B CA 1
ATOM 10834 C C . TRP B 1 671 ? 25.609 -24.734 -2.322 1 88.12 671 TRP B C 1
ATOM 10836 O O . TRP B 1 671 ? 26.125 -24.672 -1.198 1 88.12 671 TRP B O 1
ATOM 10846 N N . LYS B 1 672 ? 26.047 -25.594 -3.242 1 79.31 672 LYS B N 1
ATOM 10847 C CA . LYS B 1 672 ? 27.219 -26.438 -3.033 1 79.31 672 LYS B CA 1
ATOM 10848 C C . LYS B 1 672 ? 28.438 -25.875 -3.76 1 79.31 672 LYS B C 1
ATOM 10850 O O . LYS B 1 672 ? 28.391 -25.625 -4.969 1 79.31 672 LYS B O 1
ATOM 10855 N N . ASN B 1 673 ? 29.328 -25.312 -3.035 1 72.38 673 ASN B N 1
ATOM 10856 C CA . ASN B 1 673 ? 30.516 -24.719 -3.635 1 72.38 673 ASN B CA 1
ATOM 10857 C C . ASN B 1 673 ? 31.328 -25.766 -4.41 1 72.38 673 ASN B C 1
ATOM 10859 O O . ASN B 1 673 ? 32.375 -26.219 -3.939 1 72.38 673 ASN B O 1
ATOM 10863 N N . GLN B 1 674 ? 30.688 -26.422 -5.352 1 70.81 674 GLN B N 1
ATOM 10864 C CA . GLN B 1 674 ? 31.422 -27.406 -6.129 1 70.81 674 GLN B CA 1
ATOM 10865 C C . GLN B 1 674 ? 31.922 -26.812 -7.445 1 70.81 674 GLN B C 1
ATOM 10867 O O . GLN B 1 674 ? 31.125 -26.297 -8.242 1 70.81 674 GLN B O 1
ATOM 10872 N N . GLY B 1 675 ? 33.219 -26.641 -7.586 1 76.5 675 GLY B N 1
ATOM 10873 C CA . GLY B 1 675 ? 33.812 -26.188 -8.836 1 76.5 675 GLY B CA 1
ATOM 10874 C C . GLY B 1 675 ? 34.531 -24.859 -8.703 1 76.5 675 GLY B C 1
ATOM 10875 O O . GLY B 1 675 ? 35.406 -24.703 -7.84 1 76.5 675 GLY B O 1
ATOM 10876 N N . ALA B 1 676 ? 34 -23.891 -9.57 1 85.38 676 ALA B N 1
ATOM 10877 C CA . ALA B 1 676 ? 34.656 -22.594 -9.633 1 85.38 676 ALA B CA 1
ATOM 10878 C C . ALA B 1 676 ? 34.281 -21.734 -8.43 1 85.38 676 ALA B C 1
ATOM 10880 O O . ALA B 1 676 ? 33.156 -21.844 -7.91 1 85.38 676 ALA B O 1
ATOM 10881 N N . SER B 1 677 ? 35.188 -20.922 -7.969 1 88.94 677 SER B N 1
ATOM 10882 C CA . SER B 1 677 ? 34.938 -19.984 -6.887 1 88.94 677 SER B CA 1
ATOM 10883 C C . SER B 1 677 ? 33.875 -18.953 -7.293 1 88.94 677 SER B C 1
ATOM 10885 O O . SER B 1 677 ? 33.594 -18.766 -8.484 1 88.94 677 SER B O 1
ATOM 10887 N N . LEU B 1 678 ? 33.312 -18.344 -6.289 1 91.06 678 LEU B N 1
ATOM 10888 C CA . LEU B 1 678 ? 32.344 -17.281 -6.551 1 91.06 678 LEU B CA 1
ATOM 10889 C C . LEU B 1 678 ? 32.969 -16.188 -7.426 1 91.06 678 LEU B C 1
ATOM 10891 O O . LEU B 1 678 ? 32.312 -15.664 -8.328 1 91.06 678 LEU B O 1
ATOM 10895 N N . ARG B 1 679 ? 34.219 -15.82 -7.121 1 92.31 679 ARG B N 1
ATOM 10896 C CA . ARG B 1 679 ? 34.938 -14.836 -7.926 1 92.31 679 ARG B CA 1
ATOM 10897 C C . ARG B 1 679 ? 35 -15.281 -9.383 1 92.31 679 ARG B C 1
ATOM 10899 O O . ARG B 1 679 ? 34.719 -14.5 -10.289 1 92.31 679 ARG B O 1
ATOM 10906 N N . ASP B 1 680 ? 35.438 -16.516 -9.57 1 92.69 680 ASP B N 1
ATOM 10907 C CA . ASP B 1 680 ? 35.625 -17.031 -10.93 1 92.69 680 ASP B CA 1
ATOM 10908 C C . ASP B 1 680 ? 34.312 -17.078 -11.688 1 92.69 680 ASP B C 1
ATOM 10910 O O . ASP B 1 680 ? 34.281 -16.828 -12.891 1 92.69 680 ASP B O 1
ATOM 10914 N N . ARG B 1 681 ? 33.312 -17.406 -10.992 1 92.62 681 ARG B N 1
ATOM 10915 C CA . ARG B 1 681 ? 31.984 -17.453 -11.609 1 92.62 681 ARG B CA 1
ATOM 10916 C C . ARG B 1 681 ? 31.516 -16.062 -12.023 1 92.62 681 ARG B C 1
ATOM 10918 O O . ARG B 1 681 ? 30.922 -15.891 -13.094 1 92.62 681 ARG B O 1
ATOM 10925 N N . TRP B 1 682 ? 31.781 -15.039 -11.273 1 94 682 TRP B N 1
ATOM 10926 C CA . TRP B 1 682 ? 31.391 -13.664 -11.555 1 94 682 TRP B CA 1
ATOM 10927 C C . TRP B 1 682 ? 32.188 -13.094 -12.719 1 94 682 TRP B C 1
ATOM 10929 O O . TRP B 1 682 ? 31.625 -12.43 -13.602 1 94 682 TRP B O 1
ATOM 10939 N N . VAL B 1 683 ? 33.469 -13.367 -12.719 1 92.81 683 VAL B N 1
ATOM 10940 C CA . VAL B 1 683 ? 34.344 -12.734 -13.719 1 92.81 683 VAL B CA 1
ATOM 10941 C C . VAL B 1 683 ? 34.188 -13.438 -15.062 1 92.81 683 VAL B C 1
ATOM 10943 O O . VAL B 1 683 ? 34.5 -12.875 -16.109 1 92.81 683 VAL B O 1
ATOM 10946 N N . ASN B 1 684 ? 33.656 -14.648 -14.953 1 93.12 684 ASN B N 1
ATOM 10947 C CA . ASN B 1 684 ? 33.438 -15.406 -16.188 1 93.12 684 ASN B CA 1
ATOM 10948 C C . ASN B 1 684 ? 32.125 -15.039 -16.859 1 93.12 684 ASN B C 1
ATOM 10950 O O . ASN B 1 684 ? 31.234 -15.875 -16.984 1 93.12 684 ASN B O 1
ATOM 10954 N N . GLU B 1 685 ? 31.984 -13.867 -17.375 1 94.44 685 GLU B N 1
ATOM 10955 C CA . GLU B 1 685 ? 30.734 -13.43 -18 1 94.44 685 GLU B CA 1
ATOM 10956 C C . GLU B 1 685 ? 30.609 -13.992 -19.422 1 94.44 685 GLU B C 1
ATOM 10958 O O . GLU B 1 685 ? 31.594 -14.125 -20.141 1 94.44 685 GLU B O 1
ATOM 10963 N N . PRO B 1 686 ? 29.438 -14.273 -19.781 1 95.56 686 PRO B N 1
ATOM 10964 C CA . PRO B 1 686 ? 29.25 -14.789 -21.141 1 95.56 686 PRO B CA 1
ATOM 10965 C C . PRO B 1 686 ? 29.562 -13.758 -22.219 1 95.56 686 PRO B C 1
ATOM 10967 O O . PRO B 1 686 ? 29.359 -12.555 -22 1 95.56 686 PRO B O 1
ATOM 10970 N N . VAL B 1 687 ? 30.016 -14.266 -23.344 1 93.12 687 VAL B N 1
ATOM 10971 C CA . VAL B 1 687 ? 30.266 -13.438 -24.5 1 93.12 687 VAL B CA 1
ATOM 10972 C C . VAL B 1 687 ? 29.25 -13.75 -25.594 1 93.12 687 VAL B C 1
ATOM 10974 O O . VAL B 1 687 ? 29.047 -14.914 -25.953 1 93.12 687 VAL B O 1
ATOM 10977 N N . ILE B 1 688 ? 28.656 -12.766 -26.062 1 91 688 ILE B N 1
ATOM 10978 C CA . ILE B 1 688 ? 27.656 -12.945 -27.109 1 91 688 ILE B CA 1
ATOM 10979 C C . ILE B 1 688 ? 28.203 -12.398 -28.422 1 91 688 ILE B C 1
ATOM 10981 O O . ILE B 1 688 ? 28.734 -11.289 -28.469 1 91 688 ILE B O 1
ATOM 10985 N N . ASP B 1 689 ? 28.156 -13.234 -29.453 1 87.06 689 ASP B N 1
ATOM 10986 C CA . ASP B 1 689 ? 28.531 -12.82 -30.812 1 87.06 689 ASP B CA 1
ATOM 10987 C C . ASP B 1 689 ? 27.328 -12.258 -31.562 1 87.06 689 ASP B C 1
ATOM 10989 O O . ASP B 1 689 ? 26.406 -13 -31.906 1 87.06 689 ASP B O 1
ATOM 10993 N N . MET B 1 690 ? 27.391 -11.062 -31.812 1 73.31 690 MET B N 1
ATOM 10994 C CA . MET B 1 690 ? 26.297 -10.422 -32.531 1 73.31 690 MET B CA 1
ATOM 10995 C C . MET B 1 690 ? 26.625 -10.266 -34 1 73.31 690 MET B C 1
ATOM 10997 O O . MET B 1 690 ? 26.031 -9.445 -34.688 1 73.31 690 MET B O 1
ATOM 11001 N N . GLY B 1 691 ? 27.578 -11.078 -34.594 1 65.81 691 GLY B N 1
ATOM 11002 C CA . GLY B 1 691 ? 28 -11.047 -36 1 65.81 691 GLY B CA 1
ATOM 11003 C C . GLY B 1 691 ? 29.328 -10.352 -36.188 1 65.81 691 GLY B C 1
ATOM 11004 O O . GLY B 1 691 ? 29.922 -10.445 -37.281 1 65.81 691 GLY B O 1
ATOM 11005 N N . ASP B 1 692 ? 29.75 -9.414 -35.5 1 54.88 692 ASP B N 1
ATOM 11006 C CA . ASP B 1 692 ? 30.891 -8.594 -35.906 1 54.88 692 ASP B CA 1
ATOM 11007 C C . ASP B 1 692 ? 32.219 -9.227 -35.438 1 54.88 692 ASP B C 1
ATOM 11009 O O . ASP B 1 692 ? 33.281 -8.797 -35.875 1 54.88 692 ASP B O 1
ATOM 11013 N N . THR B 1 693 ? 32.312 -9.836 -34.312 1 54.5 693 THR B N 1
ATOM 11014 C CA . THR B 1 693 ? 33.688 -10.07 -33.844 1 54.5 693 THR B CA 1
ATOM 11015 C C . THR B 1 693 ? 33.938 -11.555 -33.625 1 54.5 693 THR B C 1
ATOM 11017 O O . THR B 1 693 ? 33.062 -12.258 -33.062 1 54.5 693 THR B O 1
ATOM 11020 N N . LYS B 1 694 ? 34.969 -12.008 -34.469 1 55.97 694 LYS B N 1
ATOM 11021 C CA . LYS B 1 694 ? 35.5 -13.352 -34.25 1 55.97 694 LYS B CA 1
ATOM 11022 C C . LYS B 1 694 ? 36.031 -13.5 -32.812 1 55.97 694 LYS B C 1
ATOM 11024 O O . LYS B 1 694 ? 36.875 -12.742 -32.406 1 55.97 694 LYS B O 1
ATOM 11029 N N . SER B 1 695 ? 35.219 -14.211 -31.797 1 64.06 695 SER B N 1
ATOM 11030 C CA . SER B 1 695 ? 35.656 -14.289 -30.406 1 64.06 695 SER B CA 1
ATOM 11031 C C . SER B 1 695 ? 36.656 -15.406 -30.219 1 64.06 695 SER B C 1
ATOM 11033 O O . SER B 1 695 ? 36.5 -16.5 -30.766 1 64.06 695 SER B O 1
ATOM 11035 N N . ASN B 1 696 ? 37.938 -15.25 -29.875 1 72.75 696 ASN B N 1
ATOM 11036 C CA . ASN B 1 696 ? 38.969 -16.219 -29.578 1 72.75 696 ASN B CA 1
ATOM 11037 C C . ASN B 1 696 ? 38.594 -17.109 -28.391 1 72.75 696 ASN B C 1
ATOM 11039 O O . ASN B 1 696 ? 39.281 -18.094 -28.109 1 72.75 696 ASN B O 1
ATOM 11043 N N . GLY B 1 697 ? 37.406 -16.891 -27.75 1 87.5 697 GLY B N 1
ATOM 11044 C CA . GLY B 1 697 ? 36.969 -17.688 -26.609 1 87.5 697 GLY B CA 1
ATOM 11045 C C . GLY B 1 697 ? 35.562 -18.219 -26.781 1 87.5 697 GLY B C 1
ATOM 11046 O O . GLY B 1 697 ? 35.031 -18.266 -27.891 1 87.5 697 GLY B O 1
ATOM 11047 N N . ASP B 1 698 ? 35.156 -18.891 -25.672 1 93.25 698 ASP B N 1
ATOM 11048 C CA . ASP B 1 698 ? 33.781 -19.406 -25.688 1 93.25 698 ASP B CA 1
ATOM 11049 C C . ASP B 1 698 ? 32.781 -18.266 -25.891 1 93.25 698 ASP B C 1
ATOM 11051 O O . ASP B 1 698 ? 32.969 -17.172 -25.359 1 93.25 698 ASP B O 1
ATOM 11055 N N . PHE B 1 699 ? 31.828 -18.484 -26.672 1 94.38 699 PHE B N 1
ATOM 11056 C CA . PHE B 1 699 ? 30.844 -17.438 -26.938 1 94.38 699 PHE B CA 1
ATOM 11057 C C . PHE B 1 699 ? 29.5 -18.062 -27.297 1 94.38 699 PHE B C 1
ATOM 11059 O O . PHE B 1 699 ? 29.406 -19.266 -27.5 1 94.38 699 PHE B O 1
ATOM 11066 N N . ILE B 1 700 ? 28.469 -17.219 -27.281 1 95.25 700 ILE B N 1
ATOM 11067 C CA . ILE B 1 700 ? 27.125 -17.609 -27.656 1 95.25 700 ILE B CA 1
ATOM 11068 C C . ILE B 1 700 ? 26.719 -16.875 -28.938 1 95.25 700 ILE B C 1
ATOM 11070 O O . ILE B 1 700 ? 26.938 -15.672 -29.078 1 95.25 700 ILE B O 1
ATOM 11074 N N . SER B 1 701 ? 26.219 -17.578 -29.891 1 92.69 701 SER B N 1
ATOM 11075 C CA . SER B 1 701 ? 25.625 -17 -31.094 1 92.69 701 SER B CA 1
ATOM 11076 C C . SER B 1 701 ? 24.109 -17.203 -31.125 1 92.69 701 SER B C 1
ATOM 11078 O O . SER B 1 701 ? 23.625 -18.266 -30.75 1 92.69 701 SER B O 1
ATOM 11080 N N . VAL B 1 702 ? 23.484 -16.125 -31.375 1 87 702 VAL B N 1
ATOM 11081 C CA . VAL B 1 702 ? 22.031 -16.188 -31.438 1 87 702 VAL B CA 1
ATOM 11082 C C . VAL B 1 702 ? 21.578 -16.062 -32.906 1 87 702 VAL B C 1
ATOM 11084 O O . VAL B 1 702 ? 22.125 -15.266 -33.656 1 87 702 VAL B O 1
ATOM 11087 N N . SER B 1 703 ? 20.734 -16.969 -33.281 1 73.62 703 SER B N 1
ATOM 11088 C CA . SER B 1 703 ? 20.188 -16.906 -34.656 1 73.62 703 SER B CA 1
ATOM 11089 C C . SER B 1 703 ? 19.172 -15.789 -34.781 1 73.62 703 SER B C 1
ATOM 11091 O O . SER B 1 703 ? 18.234 -15.688 -34 1 73.62 703 SER B O 1
ATOM 11093 N N . TYR B 1 704 ? 19.562 -14.688 -35.5 1 60.62 704 TYR B N 1
ATOM 11094 C CA . TYR B 1 704 ? 18.594 -13.625 -35.719 1 60.62 704 TYR B CA 1
ATOM 11095 C C . TYR B 1 704 ? 17.672 -13.961 -36.875 1 60.62 704 TYR B C 1
ATOM 11097 O O . TYR B 1 704 ? 18.078 -14.656 -37.812 1 60.62 704 TYR B O 1
#